Protein AF-A0A9D4SD66-F1 (afdb_monomer_lite)

InterPro domains:
  IPR000477 Reverse transcriptase domain [PF00078] (8-116)
  IPR000477 Reverse transcriptase domain [PS50878] (1-147)
  IPR001584 Integrase, catalytic core [PS50994] (570-689)
  IPR003594 Histidine kinase/HSP90-like ATPase domain [PF02518] (758-847)
  IPR008042 Retrotransposon Pao-like, RNAseH-like domain [PF05380] (162-304)
  IPR012337 Ribonuclease H-like superfamily [SSF53098] (569-689)
  IPR036397 Ribonuclease H superfamily [G3DSA:3.30.420.10] (570-716)
  IPR036890 Histidine kinase/HSP90-like ATPase superfamily [G3DSA:3.30.565.10] (717-935)
  IPR036890 Histidine kinase/HSP90-like ATPase superfamily [SSF55874] (710-929)
  IPR041588 Integrase zinc-binding domain [PF17921] (501-554)
  IPR043128 Reverse transcriptase/Diguanylate cyclase domain [G3DSA:3.30.70.270] (11-95)
  IPR043502 DNA/RNA polymerase superfamily [SSF56672] (6-288)

pLDDT: mean 81.93, std 14.83, range [27.95, 97.62]

Secondary structure (DSSP, 8-state):
-HHHHHHSSEEEEEEETTHHHHSBPPTTTGGGGEEEEEETTEEEEEE-SBPPTT-TTHHHHHHHHHHHHHTTT-TTGGGSEETTEEEEEESSHHHHHHHHHHHHHHHHTTT--EEEEEE-HHHHHHHHTTT---B--SEEEETTEEEETTTTEEE--TTS--TTTSHHHHHHHHHHHHHHHHTT--TTSPPPHHHHHHHHHHHHTTGGGGG-EEESSS---SS-GGG-EEEEEEEE-SSEEEEEEEEE-SS-EEEEEEEEEEPPSS---HHHHHHHHHHHHHHHHHHHHHH-TTSEEEEEEES-HHHHHHHHS-GGGS-HHHHHHHHHHHHHS-GGGEEE--GGG-THHHHHH---HHHHHT-HHHHH-S-THHHHHT--------------HHHHHHHHHTS-HHHHHHHHHHHHHHHHHHSS-TTS----HHHHHHHHHHHHH-HHHHHHHHTTPPPPTT-TTTTS-EEE-TTS-EEE--TTTTSSS-HHHHSPEE--S-HHHHHHHHHHHHHTTT-HHHHHHHHHHTTEE-TTHHHHHHHHHHT-HHHHHHTPPPP-PPPPPPPGGGTS--SSTTSEEEEEEEEEEEETTEEEEEEEEEETTT--EEEEEESSS-HHHHHHHHHHHHHHH---SEEEE---HHHHHHHHHHHHHHHH-TTSS-----EEEE--TT-GGGTHHHHHHHHHHHT----S-S---S--HHHHS----HHHHHHH-HHHHT---S-EEEEEEGGG-TT-EEEEEE-HHHHHHHHHHHHHHHHHHHH-TT--EEEEEEETTTTEEEEEEESS-----EETTTTEEHHHHHHHSTT---TT-SS-S-HHHHHHHTEEEEEEEEEEGGGTEEEEEEEETTTTEEPPPEEEPPPSS-EEEEEEEE-GGGGT-SS--HHHHHHHHHHHHHHHHHSTT-EEEETTEE-----

Foldseek 3Di:
DLLLQQAFDWKKKWFWPPLQLLAFDDPVCQVVQWDWDDDPNDTDIDTRGTGDPPDPCSQVSSLVVLCVLLCVQPNLQSVQDGRRMTMQGHNDLVSSVSSVVSSCVSCVVSVTHIDAMAAAPVNQVVVVVVVDHHDDDQWDDDQRWIAGRDQQKTADAPDDDPAFQQLLLVLLVVLLVVVVVVVVADPPHDDDPVSVVSVVVSVVLRVCRRVAIGHSHQDSDPPPQLQKEKEKFWAADQFKTWIWIWIDNLWWTFTSGIDIDGDDPPPDDRLLRRLVRLLRRLVVLLVSCVSVVSHHYAAYEYQDPSSLCLLQDQLLVDPLSSSVSSVSNCVRDPSLRYFYAHPVQGLCVSSNNGDRPVCSSVVCCVGTGHTPVRRVVGRPPDPPPPPVPPPDVLVVLSNLQSDQLVVSLVVLQVVLVVVCVPDVPVDDRDNDSPLVNQLSQCCVVPVPVLVCQVVVHQDDPPDPCNVFCWHADPSRFIWGQDPCCVFPADPQLRTAGEDEDGPNVLSVLLVLCVVLVVVDQLSSLQSCNNHYDYPPSSVSSVVSLVPDPVNCVVPDDDDDDDDDDADPQLVDDDPDFLQAWEKDKDFQDDDPPATKIKMWIAGSHPRDIDIDTFRDLALVSVLVVVVVVCVVGNQHQEYEYEPDPSVVVNVVVVVVVQVVPPPDDDPRHRHYDYDDPVCPVNNCSVVVVVVVNSPDPPPPDPPDDDQPVCNVDDDDDPLRVCLVCVCVPQRALEKDWDWDDDPPDPPDIDIFIDGSSVLQLLVLVVVVQLCVCVVFVPWAEWEWEADQVQQKIKIKTFDAWDDQDQDPPVRHGPVCQLQQDFQDDSPGGSPSSCNNLSNLLQFQKKKKWWFHPVNQKIWIWMAGDSSPDTDDIDIDGGDPTTMIMMMTRGPCVSSVHDTCDPRSLVSSVVVQLVSCVVDPNHWYYYNNHTNDPDD

Organism: Dermatophagoides farinae (NCBI:txid6954)

Structure (mmCIF, N/CA/C/O backbone):
data_AF-A0A9D4SD66-F1
#
_entry.id   AF-A0A9D4SD66-F1
#
loop_
_atom_site.group_PDB
_atom_site.id
_atom_site.type_symbol
_atom_site.label_atom_id
_atom_site.label_alt_id
_atom_site.label_comp_id
_atom_site.label_asym_id
_atom_site.label_entity_id
_atom_site.label_seq_id
_atom_site.pdbx_PDB_ins_code
_atom_site.Cartn_x
_atom_site.Cartn_y
_atom_site.Cartn_z
_atom_site.occupancy
_atom_site.B_iso_or_equiv
_atom_site.auth_seq_id
_atom_site.auth_comp_id
_atom_site.auth_asym_id
_atom_site.auth_atom_id
_atom_site.pdbx_PDB_model_num
ATOM 1 N N . MET A 1 1 ? -7.020 2.268 21.632 1.00 85.25 1 MET A N 1
ATOM 2 C CA . MET A 1 1 ? -8.231 1.939 22.424 1.00 85.25 1 MET A CA 1
ATOM 3 C C . MET A 1 1 ? -8.226 0.529 23.055 1.00 85.25 1 MET A C 1
ATOM 5 O O . MET A 1 1 ? -7.848 0.462 24.213 1.00 85.25 1 MET A O 1
ATOM 9 N N . LEU A 1 2 ? -8.550 -0.592 22.371 1.00 87.25 2 LEU A N 1
ATOM 10 C CA . LEU A 1 2 ? -8.701 -1.930 23.023 1.00 87.25 2 LEU A CA 1
ATOM 11 C C . LEU A 1 2 ? -7.498 -2.401 23.860 1.00 87.25 2 LEU A C 1
ATOM 13 O O . LEU A 1 2 ? -7.667 -3.022 24.903 1.00 87.25 2 LEU A O 1
ATOM 17 N N . LEU A 1 3 ? -6.281 -2.098 23.406 1.00 88.56 3 LEU A N 1
ATOM 18 C CA . LEU A 1 3 ? -5.055 -2.406 24.141 1.00 88.56 3 LEU A CA 1
ATOM 19 C C . LEU A 1 3 ? -5.036 -1.723 25.521 1.00 88.56 3 LEU A C 1
ATOM 21 O O . LEU A 1 3 ? -4.794 -2.370 26.531 1.00 88.56 3 LEU A O 1
ATOM 25 N N . PHE A 1 4 ? -5.342 -0.424 25.554 1.00 89.56 4 PHE A N 1
ATOM 26 C CA . PHE A 1 4 ? -5.410 0.382 26.774 1.00 89.56 4 PHE A CA 1
ATOM 27 C C . PHE A 1 4 ? -6.572 -0.056 27.669 1.00 89.56 4 PHE A C 1
ATOM 29 O O . PHE A 1 4 ? -6.404 -0.180 28.877 1.00 89.56 4 PHE A O 1
ATOM 36 N N . TRP A 1 5 ? -7.718 -0.379 27.064 1.00 90.75 5 TRP A N 1
ATOM 37 C CA . TRP A 1 5 ? -8.896 -0.891 27.764 1.00 90.75 5 TRP A CA 1
ATOM 38 C C . TRP A 1 5 ? -8.602 -2.138 28.608 1.00 90.75 5 TRP A C 1
ATOM 40 O O . TRP A 1 5 ? -9.127 -2.270 29.710 1.00 90.75 5 TRP A O 1
ATOM 50 N N . ARG A 1 6 ? -7.738 -3.033 28.116 1.00 90.19 6 ARG A N 1
ATOM 51 C CA . ARG A 1 6 ? -7.325 -4.243 28.843 1.00 90.19 6 ARG A CA 1
ATOM 52 C C . ARG A 1 6 ? -6.130 -4.043 29.775 1.00 90.19 6 ARG A C 1
ATOM 54 O O . ARG A 1 6 ? -5.888 -4.864 30.654 1.00 90.19 6 ARG A O 1
ATOM 61 N N . PHE A 1 7 ? -5.351 -2.984 29.569 1.00 87.38 7 PHE A N 1
ATOM 62 C CA . PHE A 1 7 ? -4.107 -2.773 30.306 1.00 87.38 7 PHE A CA 1
ATOM 63 C C . PHE A 1 7 ? -4.292 -2.008 31.625 1.00 87.38 7 PHE A C 1
ATOM 65 O O . PHE A 1 7 ? -3.527 -2.231 32.555 1.00 87.38 7 PHE A O 1
ATOM 72 N N . TYR A 1 8 ? -5.276 -1.109 31.717 1.00 88.75 8 TYR A N 1
ATOM 73 C CA . TYR A 1 8 ? -5.484 -0.248 32.890 1.00 88.75 8 TYR A CA 1
ATOM 74 C C . TYR A 1 8 ? -6.595 -0.762 33.810 1.00 88.75 8 TYR A C 1
ATOM 76 O O . TYR A 1 8 ? -7.583 -1.333 33.343 1.00 88.75 8 TYR A O 1
ATOM 84 N N . GLN A 1 9 ? -6.455 -0.521 35.115 1.00 90.00 9 GLN A N 1
ATOM 85 C CA . GLN A 1 9 ? -7.382 -1.036 36.126 1.00 90.00 9 GLN A CA 1
ATOM 86 C C . GLN A 1 9 ? -8.767 -0.381 36.069 1.00 90.00 9 GLN A C 1
ATOM 88 O O . GLN A 1 9 ? -9.772 -1.091 36.054 1.00 90.00 9 GLN A O 1
ATOM 93 N N . HIS A 1 10 ? -8.835 0.946 35.983 1.00 92.31 10 HIS A N 1
ATOM 94 C CA . HIS A 1 10 ? -10.085 1.699 35.947 1.00 92.31 10 HIS A CA 1
ATOM 95 C C . HIS A 1 10 ? -10.330 2.297 34.567 1.00 92.31 10 HIS A C 1
ATOM 97 O O . HIS A 1 10 ? -9.417 2.798 33.903 1.00 92.31 10 HIS A O 1
ATOM 103 N N . VAL A 1 11 ? -11.590 2.234 34.144 1.00 93.94 11 VAL A N 1
ATOM 104 C CA . VAL A 1 11 ? -12.037 2.651 32.820 1.00 93.94 11 VAL A CA 1
ATOM 105 C C . VAL A 1 11 ? -13.349 3.410 32.954 1.00 93.94 11 VAL A C 1
ATOM 107 O O . VAL A 1 11 ? -14.253 2.958 33.657 1.00 93.94 11 VAL A O 1
ATOM 110 N N . LEU A 1 12 ? -13.451 4.523 32.235 1.00 95.00 12 LEU A N 1
ATOM 111 C CA . LEU A 1 12 ? -14.687 5.265 32.014 1.00 95.00 12 LEU A CA 1
ATOM 112 C C . LEU A 1 12 ? -14.875 5.413 30.500 1.00 95.00 12 LEU A C 1
ATOM 114 O O . LEU A 1 12 ? -13.972 5.878 29.804 1.00 95.00 12 LEU A O 1
ATOM 118 N N . LEU A 1 13 ? -16.020 4.974 29.987 1.00 94.06 13 LEU A N 1
ATOM 119 C CA . LEU A 1 13 ? -16.406 5.144 28.588 1.00 94.06 13 LEU A CA 1
ATOM 120 C C . LEU A 1 13 ? -17.375 6.321 28.489 1.00 94.06 13 LEU A C 1
ATOM 122 O O . LEU A 1 13 ? -18.289 6.402 29.307 1.00 94.06 13 LEU A O 1
ATOM 126 N N . GLY A 1 14 ? -17.192 7.196 27.505 1.00 92.50 14 GLY A N 1
ATOM 127 C CA . GLY A 1 14 ? -18.130 8.270 27.183 1.00 92.50 14 GLY A CA 1
ATOM 128 C C . GLY A 1 14 ? -18.299 8.441 25.675 1.00 92.50 14 GLY A C 1
ATOM 129 O O . GLY A 1 14 ? -17.453 8.005 24.893 1.00 92.50 14 GLY A O 1
ATOM 130 N N . ASP A 1 15 ? -19.389 9.093 25.290 1.00 91.00 15 ASP A N 1
ATOM 131 C CA . ASP A 1 15 ? -19.736 9.460 23.913 1.00 91.00 15 ASP A CA 1
ATOM 132 C C . ASP A 1 15 ? -19.536 10.971 23.736 1.00 91.00 15 ASP A C 1
ATOM 134 O O . ASP A 1 15 ? -19.839 11.747 24.645 1.00 91.00 15 ASP A O 1
ATOM 138 N N . ILE A 1 16 ? -19.017 11.416 22.593 1.00 90.94 16 ILE A N 1
ATOM 139 C CA . ILE A 1 16 ? -18.881 12.837 22.265 1.00 90.94 16 ILE A CA 1
ATOM 140 C C . ILE A 1 16 ? -20.130 13.284 21.505 1.00 90.94 16 ILE A C 1
ATOM 142 O O . ILE A 1 16 ? -20.323 13.008 20.316 1.00 90.94 16 ILE A O 1
ATOM 146 N N . GLN A 1 17 ? -20.970 14.061 22.184 1.00 89.62 17 GLN A N 1
ATOM 147 C CA . GLN A 1 17 ? -22.265 14.469 21.669 1.00 89.62 17 GLN A CA 1
ATOM 148 C C . GLN A 1 17 ? -22.128 15.282 20.375 1.00 89.62 17 GLN A C 1
ATOM 150 O O . GLN A 1 17 ? -21.513 16.349 20.345 1.00 89.62 17 GLN A O 1
ATOM 155 N N . LYS A 1 18 ? -22.793 14.820 19.306 1.00 86.12 18 LYS A N 1
ATOM 156 C CA . LYS A 1 18 ? -22.883 15.527 18.012 1.00 86.12 18 LYS A CA 1
ATOM 157 C C . LYS A 1 18 ? -21.507 15.890 17.422 1.00 86.12 18 LYS A C 1
ATOM 159 O O . LYS A 1 18 ? -21.406 16.877 16.694 1.00 86.12 18 LYS A O 1
ATOM 164 N N . ALA A 1 19 ? -20.474 15.085 17.683 1.00 88.25 19 ALA A N 1
ATOM 165 C CA . ALA A 1 19 ? -19.083 15.378 17.331 1.00 88.25 19 ALA A CA 1
ATOM 166 C C . ALA A 1 19 ? -18.893 15.817 15.862 1.00 88.25 19 ALA A C 1
ATOM 168 O O . ALA A 1 19 ? -18.302 16.861 15.588 1.00 88.25 19 ALA A O 1
ATOM 169 N N . PHE A 1 20 ? -19.485 15.084 14.911 1.00 89.56 20 PHE A N 1
ATOM 170 C CA . PHE A 1 20 ? -19.415 15.408 13.478 1.00 89.56 20 PHE A CA 1
ATOM 171 C C . PHE A 1 20 ? -20.015 16.780 13.126 1.00 89.56 20 PHE A C 1
ATOM 173 O O . PHE A 1 20 ? -19.491 17.480 12.261 1.00 89.56 20 PHE A O 1
ATOM 180 N N . LEU A 1 21 ? -21.084 17.197 13.814 1.00 89.50 21 LEU A N 1
ATOM 181 C CA . LEU A 1 21 ? -21.773 18.459 13.531 1.00 89.50 21 LEU A CA 1
ATOM 182 C C . LEU A 1 21 ? -20.974 19.685 13.990 1.00 89.50 21 LEU A C 1
ATOM 184 O O . LEU A 1 21 ? -21.158 20.761 13.416 1.00 89.50 21 LEU A O 1
ATOM 188 N N . GLN A 1 22 ? -20.078 19.516 14.969 1.00 91.06 22 GLN A N 1
ATOM 189 C CA . GLN A 1 22 ? -19.224 20.590 15.488 1.00 91.06 22 GLN A CA 1
ATOM 190 C C . GLN A 1 22 ? -18.064 20.940 14.546 1.00 91.06 22 GLN A C 1
ATOM 192 O O . GLN A 1 22 ? -17.490 22.024 14.642 1.00 91.06 22 GLN A O 1
ATOM 197 N N . VAL A 1 23 ? -17.734 20.061 13.593 1.00 91.75 23 VAL A N 1
ATOM 198 C CA . VAL A 1 23 ? -16.661 20.304 12.623 1.00 91.75 23 VAL A CA 1
ATOM 199 C C . VAL A 1 23 ? -17.248 20.850 11.324 1.00 91.75 23 VAL A C 1
ATOM 201 O O . VAL A 1 23 ? -17.909 20.134 10.570 1.00 91.75 23 VAL A O 1
ATOM 204 N N . LYS A 1 24 ? -17.006 22.135 11.051 1.00 92.12 24 LYS A N 1
ATOM 205 C CA . LYS A 1 24 ? -17.477 22.803 9.830 1.00 92.12 24 LYS A CA 1
ATOM 206 C C . LYS A 1 24 ? -16.639 22.404 8.614 1.00 92.12 24 LYS A C 1
ATOM 208 O O . LYS A 1 24 ? -15.430 22.220 8.713 1.00 92.12 24 LYS A O 1
ATOM 213 N N . VAL A 1 25 ? -17.294 22.314 7.459 1.00 91.94 25 VAL A N 1
ATOM 214 C CA . VAL A 1 25 ? -16.654 22.100 6.152 1.00 91.94 25 VAL A CA 1
ATOM 215 C C . VAL A 1 25 ? -16.467 23.450 5.465 1.00 91.94 25 VAL A C 1
ATOM 217 O O . VAL A 1 25 ? -17.333 24.327 5.572 1.00 91.94 25 VAL A O 1
ATOM 220 N N . GLU A 1 26 ? -15.352 23.617 4.758 1.00 91.88 26 GLU A N 1
ATOM 221 C CA . GLU A 1 26 ? -15.060 24.826 3.986 1.00 91.88 26 GLU A CA 1
ATOM 222 C C . GLU A 1 26 ? -16.110 25.091 2.904 1.00 91.88 26 GLU A C 1
ATOM 224 O O . GLU A 1 26 ? -16.645 24.165 2.290 1.00 91.88 26 GLU A O 1
ATOM 229 N N . ASN A 1 27 ? -16.422 26.368 2.665 1.00 91.38 27 ASN A N 1
ATOM 230 C CA . ASN A 1 27 ? -17.541 26.765 1.799 1.00 91.38 27 ASN A CA 1
ATOM 231 C C . ASN A 1 27 ? -17.427 26.193 0.375 1.00 91.38 27 ASN A C 1
ATOM 233 O O . ASN A 1 27 ? -18.436 25.800 -0.214 1.00 91.38 27 ASN A O 1
ATOM 237 N N . GLU A 1 28 ? -16.208 26.109 -0.157 1.00 92.38 28 GLU A N 1
ATOM 238 C CA . GLU A 1 28 ? -15.926 25.614 -1.509 1.00 92.38 28 GLU A CA 1
ATOM 239 C C . GLU A 1 28 ? -16.232 24.118 -1.684 1.00 92.38 28 GLU A C 1
ATOM 241 O O . GLU A 1 28 ? -16.606 23.691 -2.784 1.00 92.38 28 GLU A O 1
ATOM 246 N N . ASP A 1 29 ? -16.136 23.346 -0.597 1.00 89.69 29 ASP A N 1
ATOM 247 C CA . ASP A 1 29 ? -16.305 21.890 -0.582 1.00 89.69 29 ASP A CA 1
ATOM 248 C C . ASP A 1 29 ? -17.736 21.454 -0.238 1.00 89.69 29 ASP A C 1
ATOM 250 O O . ASP A 1 29 ? -18.161 20.355 -0.607 1.00 89.69 29 ASP A O 1
ATOM 254 N N . ARG A 1 30 ? -18.542 22.324 0.390 1.00 90.88 30 ARG A N 1
ATOM 255 C CA . ARG A 1 30 ? -19.946 22.021 0.754 1.00 90.88 30 ARG A CA 1
ATOM 256 C C . ARG A 1 30 ? -20.815 21.628 -0.437 1.00 90.88 30 ARG A C 1
ATOM 258 O O . ARG A 1 30 ? -21.777 20.879 -0.278 1.00 90.88 30 ARG A O 1
ATOM 265 N N . LYS A 1 31 ? -20.471 22.082 -1.648 1.00 91.31 31 LYS A N 1
ATOM 266 C CA . LYS A 1 31 ? -21.185 21.721 -2.885 1.00 91.31 31 LYS A CA 1
ATOM 267 C C . LYS A 1 31 ? -21.185 20.213 -3.164 1.00 91.31 31 LYS A C 1
ATOM 269 O O . LYS A 1 31 ? -22.111 19.734 -3.813 1.00 91.31 31 LYS A O 1
ATOM 274 N N . TYR A 1 32 ? -20.190 19.479 -2.659 1.00 89.44 32 TYR A N 1
ATOM 275 C CA . TYR A 1 32 ? -20.099 18.022 -2.787 1.00 89.44 32 TYR A CA 1
ATOM 276 C C . TYR A 1 32 ? -20.926 17.271 -1.734 1.00 89.44 32 TYR A C 1
ATOM 278 O O . TYR A 1 32 ? -21.093 16.061 -1.843 1.00 89.44 32 TYR A O 1
ATOM 286 N N . LEU A 1 33 ? -21.462 17.980 -0.734 1.00 90.81 33 LEU A N 1
ATOM 287 C CA . LEU A 1 33 ? -22.304 17.443 0.339 1.00 90.81 33 LEU A CA 1
ATOM 288 C C . LEU A 1 33 ? -23.774 17.862 0.168 1.00 90.81 33 LEU A C 1
ATOM 290 O O . LEU A 1 33 ? -24.504 18.040 1.146 1.00 90.81 33 LEU A O 1
ATOM 294 N N . ARG A 1 34 ? -24.205 18.080 -1.077 1.00 91.31 34 ARG A N 1
ATOM 295 C CA . ARG A 1 34 ? -25.600 18.381 -1.407 1.00 91.31 34 ARG A CA 1
ATOM 296 C C . ARG A 1 34 ? -26.427 17.106 -1.439 1.00 91.31 34 ARG A C 1
ATOM 298 O O . ARG A 1 34 ? -25.979 16.087 -1.958 1.00 91.31 34 ARG A O 1
ATOM 305 N N . TYR A 1 35 ? -27.648 17.192 -0.936 1.00 90.81 35 TYR A N 1
ATOM 306 C CA . TYR A 1 35 ? -28.638 16.130 -1.022 1.00 90.81 35 TYR A CA 1
ATOM 307 C C . TYR A 1 35 ? -30.003 16.709 -1.384 1.00 90.81 35 TYR A C 1
ATOM 309 O O . TYR A 1 35 ? -30.280 17.893 -1.176 1.00 90.81 35 TYR A O 1
ATOM 317 N N . LEU A 1 36 ? -30.836 15.861 -1.975 1.00 92.88 36 LEU A N 1
ATOM 318 C CA . LEU A 1 36 ? -32.208 16.196 -2.319 1.00 92.88 36 LEU A CA 1
ATOM 319 C C . LEU A 1 36 ? -33.110 15.742 -1.173 1.00 92.88 36 LEU A C 1
ATOM 321 O O . LEU A 1 36 ? -32.987 14.615 -0.697 1.00 92.88 36 LEU A O 1
ATOM 325 N N . TRP A 1 37 ? -33.985 16.631 -0.723 1.00 93.50 37 TRP A N 1
ATOM 326 C CA . TRP A 1 37 ? -34.957 16.367 0.325 1.00 93.50 37 TRP A CA 1
ATOM 327 C C . TRP A 1 37 ? -36.347 16.682 -0.203 1.00 93.50 37 TRP A C 1
ATOM 329 O O . TRP A 1 37 ? -36.633 17.824 -0.560 1.00 93.50 37 TRP A O 1
ATOM 339 N N . GLU A 1 38 ? -37.206 15.675 -0.274 1.00 92.75 38 GLU A N 1
ATOM 340 C CA . GLU A 1 38 ? -38.603 15.887 -0.620 1.00 92.75 38 GLU A CA 1
ATOM 341 C C . GLU A 1 38 ? -39.371 16.307 0.632 1.00 92.75 38 GLU A C 1
ATOM 343 O O . GLU A 1 38 ? -39.399 15.593 1.635 1.00 92.75 38 GLU A O 1
ATOM 348 N N . LYS A 1 39 ? -39.983 17.489 0.580 1.00 91.75 39 LYS A N 1
ATOM 349 C CA . LYS A 1 39 ? -40.884 17.970 1.623 1.00 91.75 39 LYS A CA 1
ATOM 350 C C . LYS A 1 39 ? -42.137 18.520 0.961 1.00 91.75 39 LYS A C 1
ATOM 352 O O . LYS A 1 39 ? -42.040 19.380 0.088 1.00 91.75 39 LYS A O 1
ATOM 357 N N . ASP A 1 40 ? -43.292 18.001 1.363 1.00 91.12 40 ASP A N 1
ATOM 358 C CA . ASP A 1 40 ? -44.606 18.428 0.866 1.00 91.12 40 ASP A CA 1
ATOM 359 C C . ASP A 1 40 ? -44.721 18.353 -0.674 1.00 91.12 40 ASP A C 1
ATOM 361 O O . ASP A 1 40 ? -45.209 19.274 -1.329 1.00 91.12 40 ASP A O 1
ATOM 365 N N . GLY A 1 41 ? -44.192 17.279 -1.278 1.00 86.44 41 GLY A N 1
ATOM 366 C CA . GLY A 1 41 ? -44.199 17.063 -2.733 1.00 86.44 41 GLY A CA 1
ATOM 367 C C . GLY A 1 41 ? -43.263 17.984 -3.529 1.00 86.44 41 GLY A C 1
ATOM 368 O O . GLY A 1 41 ? -43.286 17.978 -4.761 1.00 86.44 41 GLY A O 1
ATOM 369 N N . LYS A 1 42 ? -42.430 18.789 -2.852 1.00 82.88 42 LYS A N 1
ATOM 370 C CA . LYS A 1 42 ? -41.390 19.619 -3.473 1.00 82.88 42 LYS A CA 1
ATOM 371 C C . LYS A 1 42 ? -40.009 19.071 -3.156 1.00 82.88 42 LYS A C 1
ATOM 373 O O . LYS A 1 42 ? -39.638 18.890 -1.997 1.00 82.88 42 LYS A O 1
ATOM 378 N N . LEU A 1 43 ? -39.219 18.870 -4.206 1.00 91.88 43 LEU A N 1
ATOM 379 C CA . LEU A 1 43 ? -37.835 18.438 -4.089 1.00 91.88 43 LEU A CA 1
ATOM 380 C C . LEU A 1 43 ? -36.933 19.649 -3.812 1.00 91.88 43 LEU A C 1
ATOM 382 O O . LEU A 1 43 ? -36.732 20.505 -4.673 1.00 91.88 43 LEU A O 1
ATOM 386 N N . LEU A 1 44 ? -36.393 19.726 -2.600 1.00 92.94 44 LEU A N 1
ATOM 387 C CA . LEU A 1 44 ? -35.479 20.775 -2.156 1.00 92.94 44 LEU A CA 1
ATOM 388 C C . LEU A 1 44 ? -34.034 20.295 -2.280 1.00 92.94 44 LEU A C 1
ATOM 390 O O . LEU A 1 44 ? -33.718 19.155 -1.953 1.00 92.94 44 LEU A O 1
ATOM 394 N N . THR A 1 45 ? -33.130 21.176 -2.709 1.00 92.88 45 THR A N 1
ATOM 395 C CA . THR A 1 45 ? -31.685 20.911 -2.643 1.00 92.88 45 THR A CA 1
ATOM 396 C C . THR A 1 45 ? -31.123 21.521 -1.368 1.00 92.88 45 THR A C 1
ATOM 398 O O . THR A 1 45 ? -31.101 22.742 -1.222 1.00 92.88 45 THR A O 1
ATOM 401 N N . ILE A 1 46 ? -30.653 20.676 -0.454 1.00 92.50 46 ILE A N 1
ATOM 402 C CA . ILE A 1 46 ? -30.048 21.081 0.817 1.00 92.50 46 ILE A CA 1
ATOM 403 C C . ILE A 1 46 ? -28.553 20.749 0.774 1.00 92.50 46 ILE A C 1
ATOM 405 O O . ILE A 1 46 ? -28.124 19.832 0.075 1.00 92.50 46 ILE A O 1
ATOM 409 N N . GLN A 1 47 ? -27.734 21.513 1.493 1.00 90.94 47 GLN A N 1
ATOM 410 C CA . GLN A 1 47 ? -26.292 21.287 1.605 1.00 90.94 47 GLN A CA 1
ATOM 411 C C . GLN A 1 47 ? -25.872 21.206 3.070 1.00 90.94 47 GLN A C 1
ATOM 413 O O . GLN A 1 47 ? -26.307 22.021 3.885 1.00 90.94 47 GLN A O 1
ATOM 418 N N . PHE A 1 48 ? -25.008 20.249 3.408 1.00 92.94 48 PHE A N 1
ATOM 419 C CA . PHE A 1 48 ? -24.413 20.199 4.741 1.00 92.94 48 PHE A CA 1
ATOM 420 C C . PHE A 1 48 ? -23.341 21.285 4.910 1.00 92.94 48 PHE A C 1
ATOM 422 O O . PHE A 1 48 ? -22.531 21.531 4.017 1.00 92.94 48 PHE A O 1
ATOM 429 N N . SER A 1 49 ? -23.322 21.927 6.079 1.00 92.25 49 SER A N 1
ATOM 430 C CA . SER A 1 49 ? -22.278 22.880 6.489 1.00 92.25 49 SER A CA 1
ATOM 431 C C . SER A 1 49 ? -21.162 22.249 7.321 1.00 92.25 49 SER A C 1
ATOM 433 O O . SER A 1 49 ? -20.135 22.885 7.558 1.00 92.25 49 SER A O 1
ATOM 435 N N . SER A 1 50 ? -21.384 21.021 7.780 1.00 92.94 50 SER A N 1
ATOM 436 C CA . SER A 1 50 ? -20.526 20.285 8.702 1.00 92.94 50 SER A CA 1
ATOM 437 C C . SER A 1 50 ? -20.162 18.927 8.119 1.00 92.94 50 SER A C 1
ATOM 439 O O . SER A 1 50 ? -20.756 18.473 7.137 1.00 92.94 50 SER A O 1
ATOM 441 N N . VAL A 1 51 ? -19.173 18.281 8.726 1.00 91.75 51 VAL A N 1
ATOM 442 C CA . VAL A 1 51 ? -18.761 16.928 8.365 1.00 91.75 51 VAL A CA 1
ATOM 443 C C . VAL A 1 51 ? -19.946 15.973 8.566 1.00 91.75 51 VAL A C 1
ATOM 445 O O . VAL A 1 51 ? -20.651 16.040 9.571 1.00 91.75 51 VAL A O 1
ATOM 448 N N . ILE A 1 52 ? -20.191 15.091 7.593 1.00 88.19 52 ILE A N 1
ATOM 449 C CA . ILE A 1 52 ? -21.358 14.196 7.591 1.00 88.19 52 ILE A CA 1
ATOM 450 C C . ILE A 1 52 ? -21.016 12.794 8.085 1.00 88.19 52 ILE A C 1
ATOM 452 O O . ILE A 1 52 ? -19.897 12.311 7.903 1.00 88.19 52 ILE A O 1
ATOM 456 N N . PHE A 1 53 ? -22.005 12.095 8.634 1.00 83.31 53 PHE A N 1
ATOM 457 C CA . PHE A 1 53 ? -21.881 10.665 8.897 1.00 83.31 53 PHE A CA 1
ATOM 458 C C . PHE A 1 53 ? -21.846 9.872 7.579 1.00 83.31 53 PHE A C 1
ATOM 460 O O . PHE A 1 53 ? -22.510 10.228 6.608 1.00 83.31 53 PHE A O 1
ATOM 467 N N . GLY A 1 54 ? -21.063 8.793 7.537 1.00 81.19 54 GLY A N 1
ATOM 468 C CA . GLY A 1 54 ? -21.008 7.874 6.393 1.00 81.19 54 GLY A CA 1
ATOM 469 C C . GLY A 1 54 ? -20.040 8.261 5.269 1.00 81.19 54 GLY A C 1
ATOM 470 O O . GLY A 1 54 ? -19.688 7.399 4.464 1.00 81.19 54 GLY A O 1
ATOM 471 N N . ALA A 1 55 ? -19.533 9.497 5.225 1.00 84.88 55 ALA A N 1
ATOM 472 C CA . ALA A 1 55 ? -18.448 9.833 4.305 1.00 84.88 55 ALA A CA 1
ATOM 473 C C . ALA A 1 55 ? -17.110 9.265 4.805 1.00 84.88 55 ALA A C 1
ATOM 475 O O . ALA A 1 55 ? -16.754 9.383 5.977 1.00 84.88 55 ALA A O 1
ATOM 476 N N . THR A 1 56 ? -16.335 8.660 3.902 1.00 84.69 56 THR A N 1
ATOM 477 C CA . THR A 1 56 ? -15.091 7.945 4.244 1.00 84.69 56 THR A CA 1
ATOM 478 C C . THR A 1 56 ? -14.005 8.841 4.843 1.00 84.69 56 THR A C 1
ATOM 480 O O . THR A 1 56 ? -13.142 8.350 5.563 1.00 84.69 56 THR A O 1
ATOM 483 N N . SER A 1 57 ? -14.017 10.141 4.536 1.00 87.88 57 SER A N 1
ATOM 484 C CA . SER A 1 57 ? -13.074 11.131 5.074 1.00 87.88 57 SER A CA 1
ATOM 485 C C . SER A 1 57 ? -13.484 11.673 6.445 1.00 87.88 57 SER A C 1
ATOM 487 O O . SER A 1 57 ? -12.627 12.154 7.183 1.00 87.88 57 SER A O 1
ATOM 489 N N . SER A 1 58 ? -14.766 11.581 6.806 1.00 89.12 58 SER A N 1
ATOM 490 C CA . SER A 1 58 ? -15.316 12.205 8.009 1.00 89.12 58 SER A CA 1
ATOM 491 C C . SER A 1 58 ? -14.663 11.750 9.313 1.00 89.12 58 SER A C 1
ATOM 493 O O . SER A 1 58 ? -14.315 12.624 10.107 1.00 89.12 58 SER A O 1
ATOM 495 N N . PRO A 1 59 ? -14.429 10.440 9.554 1.00 87.44 59 PRO A N 1
ATOM 496 C CA . PRO A 1 59 ? -13.783 9.992 10.786 1.00 87.44 59 PRO A CA 1
ATOM 497 C C . PRO A 1 59 ? -12.379 10.576 10.958 1.00 87.44 59 PRO A C 1
ATOM 499 O O . PRO A 1 59 ? -12.039 11.017 12.046 1.00 87.44 59 PRO A O 1
ATOM 502 N N . PHE A 1 60 ? -11.596 10.655 9.876 1.00 90.19 60 PHE A N 1
ATOM 503 C CA . PHE A 1 60 ? -10.248 11.226 9.910 1.00 90.19 60 PHE A CA 1
ATOM 504 C C . PHE A 1 60 ? -10.265 12.722 10.246 1.00 90.19 60 PHE A C 1
ATOM 506 O O . PHE A 1 60 ? -9.460 13.185 11.050 1.00 90.19 60 PHE A O 1
ATOM 513 N N . ILE A 1 61 ? -11.181 13.483 9.636 1.00 91.31 61 ILE A N 1
ATOM 514 C CA . ILE A 1 61 ? -11.305 14.926 9.885 1.00 91.31 61 ILE A CA 1
ATOM 515 C C . ILE A 1 61 ? -11.705 15.172 11.345 1.00 91.31 61 ILE A C 1
ATOM 517 O O . ILE A 1 61 ? -11.100 16.012 12.012 1.00 91.31 61 ILE A O 1
ATOM 521 N N . LEU A 1 62 ? -12.684 14.413 11.849 1.00 90.94 62 LEU A N 1
ATOM 522 C CA . LEU A 1 62 ? -13.131 14.511 13.235 1.00 90.94 62 LEU A CA 1
ATOM 523 C C . LEU A 1 62 ? -12.009 14.150 14.219 1.00 90.94 62 LEU A C 1
ATOM 525 O O . LEU A 1 62 ? -11.718 14.924 15.128 1.00 90.94 62 LEU A O 1
ATOM 529 N N . GLU A 1 63 ? -11.342 13.015 14.002 1.00 89.94 63 GLU A N 1
ATOM 530 C CA . GLU A 1 63 ? -10.221 12.556 14.826 1.00 89.94 63 GLU A CA 1
ATOM 531 C C . GLU A 1 63 ? -9.083 13.587 14.839 1.00 89.94 63 GLU A C 1
ATOM 533 O O . GLU A 1 63 ? -8.537 13.893 15.895 1.00 89.94 63 GLU A O 1
ATOM 538 N N . SER A 1 64 ? -8.763 14.199 13.693 1.00 91.38 64 SER A N 1
ATOM 539 C CA . SER A 1 64 ? -7.751 15.257 13.620 1.00 91.38 64 SER A CA 1
ATOM 540 C C . SER A 1 64 ? -8.141 16.507 14.415 1.00 91.38 64 SER A C 1
ATOM 542 O O . SER A 1 64 ? -7.267 17.122 15.028 1.00 91.38 64 SER A O 1
ATOM 544 N N . ALA A 1 65 ? -9.419 16.901 14.400 1.00 91.62 65 ALA A N 1
ATOM 545 C CA . ALA A 1 65 ? -9.906 18.051 15.159 1.00 91.62 65 ALA A CA 1
ATOM 546 C C . ALA A 1 65 ? -9.854 17.781 16.671 1.00 91.62 65 ALA A C 1
ATOM 548 O O . ALA A 1 65 ? -9.287 18.576 17.420 1.00 91.62 65 ALA A O 1
ATOM 549 N N . ILE A 1 66 ? -10.363 16.623 17.103 1.00 91.81 66 ILE A N 1
ATOM 550 C CA . ILE A 1 66 ? -10.355 16.194 18.506 1.00 91.81 66 ILE A CA 1
ATOM 551 C C . ILE A 1 66 ? -8.920 16.050 19.028 1.00 91.81 66 ILE A C 1
ATOM 553 O O . ILE A 1 66 ? -8.587 16.593 20.083 1.00 91.81 66 ILE A O 1
ATOM 557 N N . ASN A 1 67 ? -8.039 15.395 18.264 1.00 92.12 67 ASN A N 1
ATOM 558 C CA . ASN A 1 67 ? -6.635 15.245 18.641 1.00 92.12 67 ASN A CA 1
ATOM 559 C C . ASN A 1 67 ? -5.965 16.604 18.837 1.00 92.12 67 ASN A C 1
ATOM 561 O O . ASN A 1 67 ? -5.184 16.760 19.772 1.00 92.12 67 ASN A O 1
ATOM 565 N N . LYS A 1 68 ? -6.302 17.609 18.016 1.00 91.88 68 LYS A N 1
ATOM 566 C CA . LYS A 1 68 ? -5.720 18.945 18.158 1.00 91.88 68 LYS A CA 1
ATOM 567 C C . LYS A 1 68 ? -6.144 19.659 19.441 1.00 91.88 68 LYS A C 1
ATOM 569 O O . LYS A 1 68 ? -5.347 20.421 19.992 1.00 91.88 68 LYS A O 1
ATOM 574 N N . LEU A 1 69 ? -7.369 19.420 19.906 1.00 91.88 69 LEU A N 1
ATOM 575 C CA . LEU A 1 69 ? -7.869 19.958 21.171 1.00 91.88 69 LEU A CA 1
ATOM 576 C C . LEU A 1 69 ? -7.190 19.275 22.366 1.00 91.88 69 LEU A C 1
ATOM 578 O O . LEU A 1 69 ? -6.723 19.954 23.280 1.00 91.88 69 LEU A O 1
ATOM 582 N N . LEU A 1 70 ? -7.070 17.945 22.328 1.00 92.12 70 LEU A N 1
ATOM 583 C CA . LEU A 1 70 ? -6.553 17.156 23.451 1.00 92.12 70 LEU A CA 1
ATOM 584 C C . LEU A 1 70 ? -5.028 17.185 23.581 1.00 92.12 70 LEU A C 1
ATOM 586 O O . LEU A 1 70 ? -4.530 17.155 24.702 1.00 92.12 70 LEU A O 1
ATOM 590 N N . GLU A 1 71 ? -4.282 17.309 22.476 1.00 90.56 71 GLU A N 1
ATOM 591 C CA . GLU A 1 71 ? -2.806 17.306 22.448 1.00 90.56 71 GLU A CA 1
ATOM 592 C C . GLU A 1 71 ? -2.182 18.313 23.433 1.00 90.56 71 GLU A C 1
ATOM 594 O O . GLU A 1 71 ? -1.115 18.055 23.986 1.00 90.56 71 GLU A O 1
ATOM 599 N N . LYS A 1 72 ? -2.862 19.438 23.697 1.00 85.31 72 LYS A N 1
ATOM 600 C CA . LYS A 1 72 ? -2.395 20.472 24.634 1.00 85.31 72 LYS A CA 1
ATOM 601 C C . LYS A 1 72 ? -2.621 20.140 26.112 1.00 85.31 72 LYS A C 1
ATOM 603 O O . LYS A 1 72 ? -1.914 20.691 26.950 1.00 85.31 72 LYS A O 1
ATOM 608 N N . LYS A 1 73 ? -3.631 19.328 26.436 1.00 89.25 73 LYS A N 1
ATOM 609 C CA . LYS A 1 73 ? -4.116 19.106 27.813 1.00 89.25 73 LYS A CA 1
ATOM 610 C C . LYS A 1 73 ? -3.826 17.691 28.307 1.00 89.25 73 LYS A C 1
ATOM 612 O O . LYS A 1 73 ? -3.294 17.531 29.399 1.00 89.25 73 LYS A O 1
ATOM 617 N N . ASP A 1 74 ? -4.132 16.681 27.499 1.00 89.25 74 ASP A N 1
ATOM 618 C CA . ASP A 1 74 ? -3.772 15.287 27.759 1.00 89.25 74 ASP A CA 1
ATOM 619 C C . ASP A 1 74 ? -3.494 14.564 26.425 1.00 89.25 74 ASP A C 1
ATOM 621 O O . ASP A 1 74 ? -4.412 14.043 25.779 1.00 89.25 74 ASP A O 1
ATOM 625 N N . PRO A 1 75 ? -2.224 14.513 25.986 1.00 87.81 75 PRO A N 1
ATOM 626 C CA . PRO A 1 75 ? -1.857 13.893 24.719 1.00 87.81 75 PRO A CA 1
ATOM 627 C C . PRO A 1 75 ? -2.068 12.374 24.708 1.00 87.81 75 PRO A C 1
ATOM 629 O O . PRO A 1 75 ? -2.138 11.782 23.631 1.00 87.81 75 PRO A O 1
ATOM 632 N N . GLU A 1 76 ? -2.187 11.708 25.858 1.00 86.12 76 GLU A N 1
ATOM 633 C CA . GLU A 1 76 ? -2.399 10.260 25.889 1.00 86.12 76 GLU A CA 1
ATOM 634 C C . GLU A 1 76 ? -3.836 9.865 25.518 1.00 86.12 76 GLU A C 1
ATOM 636 O O . GLU A 1 76 ? -4.027 8.790 24.940 1.00 86.12 76 GLU A O 1
ATOM 641 N N . LEU A 1 77 ? -4.825 10.742 25.745 1.00 89.62 77 LEU A N 1
ATOM 642 C CA . LEU A 1 77 ? -6.220 10.508 25.339 1.00 89.62 77 LEU A CA 1
ATOM 643 C C . LEU A 1 77 ? -6.390 10.387 23.821 1.00 89.62 77 LEU A C 1
ATOM 645 O O . LEU A 1 77 ? -7.286 9.689 23.352 1.00 89.62 77 LEU A O 1
ATOM 649 N N . THR A 1 78 ? -5.478 10.967 23.035 1.00 88.44 78 THR A N 1
ATOM 650 C CA . THR A 1 78 ? -5.474 10.817 21.567 1.00 88.44 78 THR A CA 1
ATOM 651 C C . THR A 1 78 ? -5.355 9.352 21.113 1.00 88.44 78 THR A C 1
ATOM 653 O O . THR A 1 78 ? -5.753 9.004 20.005 1.00 88.44 78 THR A O 1
ATOM 656 N N . LYS A 1 79 ? -4.850 8.449 21.971 1.00 87.69 79 LYS A N 1
ATOM 657 C CA . LYS A 1 79 ? -4.701 7.007 21.679 1.00 87.69 79 LYS A CA 1
ATOM 658 C C . LYS A 1 79 ? -5.928 6.170 22.063 1.00 87.69 79 LYS A C 1
ATOM 660 O O . LYS A 1 79 ? -6.001 4.965 21.754 1.00 87.69 79 LYS A O 1
ATOM 665 N N . THR A 1 80 ? -6.877 6.763 22.780 1.00 89.81 80 THR A N 1
ATOM 666 C CA . THR A 1 80 ? -8.028 6.073 23.374 1.00 89.81 80 THR A CA 1
ATOM 667 C C . THR A 1 80 ? -9.370 6.562 22.835 1.00 89.81 80 THR A C 1
ATOM 669 O O . THR A 1 80 ? -10.406 6.215 23.391 1.00 89.81 80 THR A O 1
ATOM 672 N N . ILE A 1 81 ? -9.356 7.264 21.702 1.00 88.88 81 ILE A N 1
ATOM 673 C CA . ILE A 1 81 ? -10.550 7.731 20.992 1.00 88.88 81 ILE A CA 1
ATOM 674 C C . ILE A 1 81 ? -10.786 6.882 19.746 1.00 88.88 81 ILE A C 1
ATOM 676 O O . ILE A 1 81 ? -9.842 6.417 19.097 1.00 88.88 81 ILE A O 1
ATOM 680 N N . TYR A 1 82 ? -12.054 6.653 19.424 1.00 85.12 82 TYR A N 1
ATOM 681 C CA . TYR A 1 82 ? -12.471 6.043 18.172 1.00 85.12 82 TYR A CA 1
ATOM 682 C C . TYR A 1 82 ? -13.797 6.652 17.721 1.00 85.12 82 TYR A C 1
ATOM 684 O O . TYR A 1 82 ? -14.828 6.402 18.329 1.00 85.12 82 TYR A O 1
ATOM 692 N N . MET A 1 83 ? -13.769 7.415 16.624 1.00 83.25 83 MET A N 1
ATOM 693 C CA . MET A 1 83 ? -14.927 8.184 16.151 1.00 83.25 83 MET A CA 1
ATOM 694 C C . MET A 1 83 ? -15.459 9.133 17.243 1.00 83.25 83 MET A C 1
ATOM 696 O O . MET A 1 83 ? -14.782 10.102 17.575 1.00 83.25 83 MET A O 1
ATOM 700 N N . ASP A 1 84 ? -16.656 8.870 17.757 1.00 85.25 84 ASP A N 1
ATOM 701 C CA . ASP A 1 84 ? -17.353 9.579 18.826 1.00 85.25 84 ASP A CA 1
ATOM 702 C C . ASP A 1 84 ? -17.165 8.935 20.210 1.00 85.25 84 ASP A C 1
ATOM 704 O O . ASP A 1 84 ? -17.467 9.579 21.210 1.00 85.25 84 ASP A O 1
ATOM 708 N N . ASP A 1 85 ? -16.595 7.730 20.300 1.00 88.44 85 ASP A N 1
ATOM 709 C CA . ASP A 1 85 ? -16.287 7.086 21.579 1.00 88.44 85 ASP A CA 1
ATOM 710 C C . ASP A 1 85 ? -14.954 7.599 22.150 1.00 88.44 85 ASP A C 1
ATOM 712 O O . ASP A 1 85 ? -13.903 7.538 21.494 1.00 88.44 85 ASP A O 1
ATOM 716 N N . ILE A 1 86 ? -14.965 8.015 23.418 1.00 92.19 86 ILE A N 1
ATOM 717 C CA . ILE A 1 86 ? -13.767 8.339 24.199 1.00 92.19 86 ILE A CA 1
ATOM 718 C C . ILE A 1 86 ? -13.622 7.379 25.382 1.00 92.19 86 ILE A C 1
ATOM 720 O O . ILE A 1 86 ? -14.538 7.175 26.179 1.00 92.19 86 ILE A O 1
ATOM 724 N N . LEU A 1 87 ? -12.441 6.769 25.497 1.00 94.19 87 LEU A N 1
ATOM 725 C CA . LEU A 1 87 ? -12.110 5.853 26.582 1.00 94.19 87 LEU A CA 1
ATOM 726 C C . LEU A 1 87 ? -11.086 6.489 27.522 1.00 94.19 87 LEU A C 1
ATOM 728 O O . LEU A 1 87 ? -9.916 6.659 27.174 1.00 94.19 87 LEU A O 1
ATOM 732 N N . PHE A 1 88 ? -11.504 6.771 28.746 1.00 94.75 88 PHE A N 1
ATOM 733 C CA . PHE A 1 88 ? -10.618 7.192 29.821 1.00 94.75 88 PHE A CA 1
ATOM 734 C C . PHE A 1 88 ? -10.068 5.964 30.536 1.00 94.75 88 PHE A C 1
ATOM 736 O O . PHE A 1 88 ? -10.816 5.042 30.865 1.00 94.75 88 PHE A O 1
ATOM 743 N N . VAL A 1 89 ? -8.759 5.947 30.783 1.00 92.81 89 VAL A N 1
ATOM 744 C CA . VAL A 1 89 ? -8.067 4.812 31.403 1.00 92.81 89 VAL A CA 1
ATOM 745 C C . VAL A 1 89 ? -7.051 5.291 32.439 1.00 92.81 89 VAL A C 1
ATOM 747 O O . VAL A 1 89 ? -6.304 6.239 32.190 1.00 92.81 89 VAL A O 1
ATOM 750 N N . ALA A 1 90 ? -7.003 4.642 33.603 1.00 91.31 90 ALA A N 1
ATOM 751 C CA . ALA A 1 90 ? -5.990 4.889 34.632 1.00 91.31 90 ALA A CA 1
ATOM 752 C C . ALA A 1 90 ? -5.891 3.711 35.618 1.00 91.31 90 ALA A C 1
ATOM 754 O O . ALA A 1 90 ? -6.808 2.901 35.712 1.00 91.31 90 ALA A O 1
ATOM 755 N N . ASP A 1 91 ? -4.791 3.620 36.370 1.00 88.56 91 ASP A N 1
ATOM 756 C CA . ASP A 1 91 ? -4.688 2.665 37.493 1.00 88.56 91 ASP A CA 1
ATOM 757 C C . ASP A 1 91 ? -5.244 3.218 38.799 1.00 88.56 91 ASP A C 1
ATOM 759 O O . ASP A 1 91 ? -5.564 2.465 39.706 1.00 88.56 91 ASP A O 1
ATOM 763 N N . ASN A 1 92 ? -5.375 4.539 38.898 1.00 90.00 92 ASN A N 1
ATOM 764 C CA . ASN A 1 92 ? -5.880 5.215 40.079 1.00 90.00 92 ASN A CA 1
ATOM 765 C C . ASN A 1 92 ? -7.104 6.062 39.705 1.00 90.00 92 ASN A C 1
ATOM 767 O O . ASN A 1 92 ? -7.089 6.764 38.692 1.00 90.00 92 ASN A O 1
ATOM 771 N N . LEU A 1 93 ? -8.149 6.024 40.536 1.00 92.12 93 LEU A N 1
ATOM 772 C CA . LEU A 1 93 ? -9.398 6.764 40.312 1.00 92.12 93 LEU A CA 1
ATOM 773 C C . LEU A 1 93 ? -9.198 8.288 40.231 1.00 92.12 93 LEU A C 1
ATOM 775 O O . LEU A 1 93 ? -9.834 8.944 39.410 1.00 92.12 93 LEU A O 1
ATOM 779 N N . GLY A 1 94 ? -8.279 8.858 41.014 1.00 92.12 94 GLY A N 1
ATOM 780 C CA . GLY A 1 94 ? -7.927 10.279 40.943 1.00 92.12 94 GLY A CA 1
ATOM 781 C C . GLY A 1 94 ? -7.249 10.651 39.623 1.00 92.12 94 GLY A C 1
ATOM 782 O O . GLY A 1 94 ? -7.592 11.662 39.016 1.00 92.12 94 GLY A O 1
ATOM 783 N N . GLN A 1 95 ? -6.353 9.797 39.114 1.00 92.25 95 GLN A N 1
ATOM 784 C CA . GLN A 1 95 ? -5.779 9.989 37.777 1.00 92.25 95 GLN A CA 1
ATOM 785 C C . GLN A 1 95 ? -6.852 9.888 36.687 1.00 92.25 95 GLN A C 1
ATOM 787 O O . GLN A 1 95 ? -6.858 10.710 35.775 1.00 92.25 95 GLN A O 1
ATOM 792 N N . LEU A 1 96 ? -7.772 8.920 36.790 1.00 94.44 96 LEU A N 1
ATOM 793 C CA . LEU A 1 96 ? -8.891 8.778 35.851 1.00 94.44 96 LEU A CA 1
ATOM 794 C C . LEU A 1 96 ? -9.734 10.059 35.800 1.00 94.44 96 LEU A C 1
ATOM 796 O O . LEU A 1 96 ? -10.065 10.545 34.721 1.00 94.44 96 LEU A O 1
ATOM 800 N N . TYR A 1 97 ? -10.030 10.622 36.971 1.00 94.50 97 TYR A N 1
ATOM 801 C CA . TYR A 1 97 ? -10.795 11.854 37.112 1.00 94.50 97 TYR A CA 1
ATOM 802 C C . TYR A 1 97 ? -10.077 13.076 36.529 1.00 94.50 97 TYR A C 1
ATOM 804 O O . TYR A 1 97 ? -10.691 13.856 35.804 1.00 94.50 97 TYR A O 1
ATOM 812 N N . ASN A 1 98 ? -8.766 13.208 36.750 1.00 93.88 98 ASN A N 1
ATOM 813 C CA . ASN A 1 98 ? -7.983 14.290 36.146 1.00 93.88 98 ASN A CA 1
ATOM 814 C C . ASN A 1 98 ? -8.014 14.233 34.611 1.00 93.88 98 ASN A C 1
ATOM 816 O O . ASN A 1 98 ? -8.133 15.268 33.961 1.00 93.88 98 ASN A O 1
ATOM 820 N N . ARG A 1 99 ? -7.963 13.032 34.017 1.00 94.56 99 ARG A N 1
ATOM 821 C CA . ARG A 1 99 ? -8.095 12.878 32.557 1.00 94.56 99 ARG A CA 1
ATOM 822 C C . ARG A 1 99 ? -9.467 13.293 32.049 1.00 94.56 99 ARG A C 1
ATOM 824 O O . ARG A 1 99 ? -9.555 13.933 31.006 1.00 94.56 99 ARG A O 1
ATOM 831 N N . TYR A 1 100 ? -10.518 12.931 32.781 1.00 94.81 100 TYR A N 1
ATOM 832 C CA . TYR A 1 100 ? -11.878 13.365 32.477 1.00 94.81 100 TYR A CA 1
ATOM 833 C C . TYR A 1 100 ? -11.984 14.899 32.471 1.00 94.81 100 TYR A C 1
ATOM 835 O O . TYR A 1 100 ? -12.426 15.458 31.471 1.00 94.81 100 TYR A O 1
ATOM 843 N N . ILE A 1 101 ? -11.491 15.582 33.516 1.00 93.75 101 ILE A N 1
ATOM 844 C CA . ILE A 1 101 ? -11.485 17.057 33.575 1.00 93.75 101 ILE A CA 1
ATOM 845 C C . ILE A 1 101 ? -10.717 17.647 32.392 1.00 93.75 101 ILE A C 1
ATOM 847 O O . ILE A 1 101 ? -11.230 18.521 31.698 1.00 93.75 101 ILE A O 1
ATOM 851 N N . ASN A 1 102 ? -9.505 17.150 32.133 1.00 94.38 102 ASN A N 1
ATOM 852 C CA . ASN A 1 102 ? -8.672 17.648 31.040 1.00 94.38 102 ASN A CA 1
ATOM 853 C C . ASN A 1 102 ? -9.375 17.527 29.679 1.00 94.38 102 ASN A C 1
ATOM 855 O O . ASN A 1 102 ? -9.221 18.407 28.830 1.00 94.38 102 ASN A O 1
ATOM 859 N N . ALA A 1 103 ? -10.139 16.452 29.467 1.00 94.38 103 ALA A N 1
ATOM 860 C CA . ALA A 1 103 ? -10.912 16.259 28.247 1.00 94.38 103 ALA A CA 1
ATOM 861 C C . ALA A 1 103 ? -12.132 17.174 28.168 1.00 94.38 103 ALA A C 1
ATOM 863 O O . ALA A 1 103 ? -12.339 17.775 27.119 1.00 94.38 103 ALA A O 1
ATOM 864 N N . GLU A 1 104 ? -12.903 17.313 29.249 1.00 93.00 104 GLU A N 1
ATOM 865 C CA . GLU A 1 104 ? -14.040 18.241 29.307 1.00 93.00 104 GLU A CA 1
ATOM 866 C C . GLU A 1 104 ? -13.586 19.679 29.019 1.00 93.00 104 GLU A C 1
ATOM 868 O O . GLU A 1 104 ? -14.143 20.344 28.145 1.00 93.00 104 GLU A O 1
ATOM 873 N N . GLU A 1 105 ? -12.505 20.136 29.657 1.00 93.31 105 GLU A N 1
ATOM 874 C CA . GLU A 1 105 ? -11.925 21.454 29.387 1.00 93.31 105 GLU A CA 1
ATOM 875 C C . GLU A 1 105 ? -11.489 21.598 27.922 1.00 93.31 105 GLU A C 1
ATOM 877 O O . GLU A 1 105 ? -11.819 22.590 27.272 1.00 93.31 105 GLU A O 1
ATOM 882 N N . ALA A 1 106 ? -10.766 20.617 27.376 1.00 93.56 106 ALA A N 1
ATOM 883 C CA . ALA A 1 106 ? -10.259 20.683 26.007 1.00 93.56 106 ALA A CA 1
ATOM 884 C C . ALA A 1 106 ? -11.377 20.642 24.951 1.00 93.56 106 ALA A C 1
ATOM 886 O O . ALA A 1 106 ? -11.343 21.405 23.984 1.00 93.56 106 ALA A O 1
ATOM 887 N N . LEU A 1 107 ? -12.361 19.757 25.120 1.00 92.75 107 LEU A N 1
ATOM 888 C CA . LEU A 1 107 ? -13.453 19.557 24.168 1.00 92.75 107 LEU A CA 1
ATOM 889 C C . LEU A 1 107 ? -14.521 20.653 24.264 1.00 92.75 107 LEU A C 1
ATOM 891 O O . LEU A 1 107 ? -15.142 20.979 23.246 1.00 92.75 107 LEU A O 1
ATOM 895 N N . SER A 1 108 ? -14.662 21.310 25.422 1.00 91.81 108 SER A N 1
ATOM 896 C CA . SER A 1 108 ? -15.532 22.484 25.569 1.00 91.81 108 SER A CA 1
ATOM 897 C C . SER A 1 108 ? -15.160 23.619 24.603 1.00 91.81 108 SER A C 1
ATOM 899 O O . SER A 1 108 ? -16.051 24.259 24.042 1.00 91.81 108 SER A O 1
ATOM 901 N N . LEU A 1 109 ? -13.866 23.793 24.288 1.00 90.31 109 LEU A N 1
ATOM 902 C CA . LEU A 1 109 ? -13.386 24.755 23.283 1.00 90.31 109 LEU A CA 1
ATOM 903 C C . LEU A 1 109 ? -13.947 24.472 21.880 1.00 90.31 109 LEU A C 1
ATOM 905 O O . LEU A 1 109 ? -14.107 25.387 21.075 1.00 90.31 109 LEU A O 1
ATOM 909 N N . GLY A 1 110 ? -14.240 23.204 21.586 1.00 88.06 110 GLY A N 1
ATOM 910 C CA . GLY A 1 110 ? -14.852 22.749 20.340 1.00 88.06 110 GLY A CA 1
ATOM 911 C C . GLY A 1 110 ? -16.375 22.626 20.402 1.00 88.06 110 GLY A C 1
ATOM 912 O O . GLY A 1 110 ? -16.957 22.070 19.475 1.00 88.06 110 GLY A O 1
ATOM 913 N N . SER A 1 111 ? -17.027 23.087 21.480 1.00 90.75 111 SER A N 1
ATOM 914 C CA . SER A 1 111 ? -18.458 22.837 21.740 1.00 90.75 111 SER A CA 1
ATOM 915 C C . SER A 1 111 ? -18.828 21.342 21.707 1.00 90.75 111 SER A C 1
ATOM 917 O O . SER A 1 111 ? -19.945 20.967 21.344 1.00 90.75 111 SER A O 1
ATOM 919 N N . MET A 1 112 ? -17.878 20.474 22.065 1.00 91.44 112 MET A N 1
ATOM 920 C CA . MET A 1 112 ? -18.035 19.022 22.101 1.00 91.44 112 MET A CA 1
ATOM 921 C C . MET A 1 112 ? -18.226 18.582 23.553 1.00 91.44 112 MET A C 1
ATOM 923 O O . MET A 1 112 ? -17.271 18.521 24.318 1.00 91.44 112 MET A O 1
ATOM 927 N N . LYS A 1 113 ? -19.471 18.297 23.941 1.00 91.88 113 LYS A N 1
ATOM 928 C CA . LYS A 1 113 ? -19.804 17.810 25.287 1.00 91.88 113 LYS A CA 1
ATOM 929 C C . LYS A 1 113 ? -19.717 16.286 25.337 1.00 91.88 113 LYS A C 1
ATOM 931 O O . LYS A 1 113 ? -20.231 15.628 24.430 1.00 91.88 113 LYS A O 1
ATOM 936 N N . ILE A 1 114 ? -19.136 15.729 26.396 1.00 92.44 114 ILE A N 1
ATOM 937 C CA . ILE A 1 114 ? -19.111 14.282 26.612 1.00 92.44 114 ILE A CA 1
ATOM 938 C C . ILE A 1 114 ? -20.349 13.877 27.433 1.00 92.44 114 ILE A C 1
ATOM 940 O O . ILE A 1 114 ? -20.772 14.581 28.352 1.00 92.44 114 ILE A O 1
ATOM 944 N N . HIS A 1 115 ? -20.997 12.773 27.066 1.00 90.88 115 HIS A N 1
ATOM 945 C CA . HIS A 1 115 ? -22.218 12.272 27.715 1.00 90.88 115 HIS A CA 1
ATOM 946 C C . HIS A 1 115 ? -22.293 10.741 27.652 1.00 90.88 115 HIS A C 1
ATOM 948 O O . HIS A 1 115 ? -21.371 10.091 27.159 1.00 90.88 115 HIS A O 1
ATOM 954 N N . LYS A 1 116 ? -23.393 10.165 28.165 1.00 90.06 116 LYS A N 1
ATOM 955 C CA . LYS A 1 116 ? -23.659 8.712 28.184 1.00 90.06 116 LYS A CA 1
ATOM 956 C C . LYS A 1 116 ? -22.514 7.907 28.788 1.00 90.06 116 LYS A C 1
ATOM 958 O O . LYS A 1 116 ? -22.047 6.917 28.221 1.00 90.06 116 LYS A O 1
ATOM 963 N N . PHE A 1 117 ? -22.038 8.363 29.940 1.00 93.19 117 PHE A N 1
ATOM 964 C CA . PHE A 1 117 ? -20.948 7.694 30.620 1.00 93.19 117 PHE A CA 1
ATOM 965 C C . PHE A 1 117 ? -21.350 6.285 31.040 1.00 93.19 117 PHE A C 1
ATOM 967 O O . PHE A 1 117 ? -22.471 6.045 31.482 1.00 93.19 117 PHE A O 1
ATOM 974 N N . THR A 1 118 ? -20.422 5.343 30.929 1.00 93.12 118 THR A N 1
ATOM 975 C CA . THR A 1 118 ? -20.593 3.984 31.445 1.00 93.12 118 THR A CA 1
ATOM 976 C C . THR A 1 118 ? -19.285 3.501 32.065 1.00 93.12 118 THR A C 1
ATOM 978 O O . THR A 1 118 ? -18.209 3.651 31.476 1.00 93.12 118 THR A O 1
ATOM 981 N N . ALA A 1 119 ? -19.367 2.922 33.261 1.00 93.81 119 ALA A N 1
ATOM 982 C CA . ALA A 1 119 ? -18.217 2.415 34.000 1.00 93.81 119 ALA A CA 1
ATOM 983 C C . ALA A 1 119 ? -18.637 1.336 35.012 1.00 93.81 119 ALA A C 1
ATOM 985 O O . ALA A 1 119 ? -19.820 1.046 35.168 1.00 93.81 119 ALA A O 1
ATOM 986 N N . ARG A 1 120 ? -17.665 0.729 35.704 1.00 93.00 120 ARG A N 1
ATOM 987 C CA . ARG A 1 120 ? -17.945 -0.193 36.819 1.00 93.00 120 ARG A CA 1
ATOM 988 C C . ARG A 1 120 ? -18.464 0.562 38.041 1.00 93.00 120 ARG A C 1
ATOM 990 O O . ARG A 1 120 ? -18.117 1.727 38.229 1.00 93.00 120 ARG A O 1
ATOM 997 N N . LYS A 1 121 ? -19.164 -0.147 38.932 1.00 89.50 121 LYS A N 1
ATOM 998 C CA . LYS A 1 121 ? -19.724 0.397 40.181 1.00 89.50 121 LYS A CA 1
ATOM 999 C C . LYS A 1 121 ? -18.719 1.209 41.011 1.00 89.50 121 LYS A C 1
ATOM 1001 O O . LYS A 1 121 ? -19.033 2.310 41.435 1.00 89.50 121 LYS A O 1
ATOM 1006 N N . THR A 1 122 ? -17.474 0.746 41.129 1.00 89.94 122 THR A N 1
ATOM 1007 C CA . THR A 1 122 ? -16.410 1.469 41.855 1.00 89.94 122 THR A CA 1
ATOM 1008 C C . THR A 1 122 ? -16.077 2.842 41.260 1.00 89.94 122 THR A C 1
ATOM 1010 O O . THR A 1 122 ? -15.745 3.777 41.985 1.00 89.94 122 THR A O 1
ATOM 1013 N N . VAL A 1 123 ? -16.164 2.988 39.936 1.00 91.94 123 VAL A N 1
ATOM 1014 C CA . VAL A 1 123 ? -15.976 4.271 39.245 1.00 91.94 123 VAL A CA 1
ATOM 1015 C C . VAL A 1 123 ? -17.240 5.123 39.370 1.00 91.94 123 VAL A C 1
ATOM 1017 O O . VAL A 1 123 ? -17.123 6.320 39.611 1.00 91.94 123 VAL A O 1
ATOM 1020 N N . ILE A 1 124 ? -18.427 4.511 39.265 1.00 89.94 124 ILE A N 1
ATOM 1021 C CA . ILE A 1 124 ? -19.727 5.181 39.443 1.00 89.94 124 ILE A CA 1
ATOM 1022 C C . ILE A 1 124 ? -19.806 5.838 40.822 1.00 89.94 124 ILE A C 1
ATOM 1024 O O . ILE A 1 124 ? -20.061 7.034 40.908 1.00 89.94 124 ILE A O 1
ATOM 1028 N N . GLU A 1 125 ? -19.490 5.104 41.888 1.00 89.56 125 GLU A N 1
ATOM 1029 C CA . GLU A 1 125 ? -19.480 5.624 43.260 1.00 89.56 125 GLU A CA 1
ATOM 1030 C C . GLU A 1 125 ? -18.495 6.797 43.410 1.00 89.56 125 GLU A C 1
ATOM 1032 O O . GLU A 1 125 ? -18.841 7.852 43.944 1.00 89.56 125 GLU A O 1
ATOM 1037 N N . PHE A 1 126 ? -17.277 6.669 42.869 1.00 91.06 126 PHE A N 1
ATOM 1038 C CA . PHE A 1 126 ? -16.255 7.717 42.959 1.00 91.06 126 PHE A CA 1
ATOM 1039 C C . PHE A 1 126 ? -16.616 9.003 42.193 1.00 91.06 126 PHE A C 1
ATOM 1041 O O . PHE A 1 126 ? -16.316 10.107 42.660 1.00 91.06 126 PHE A O 1
ATOM 1048 N N . PHE A 1 127 ? -17.228 8.880 41.012 1.00 90.75 127 PHE A N 1
ATOM 1049 C CA . PHE A 1 127 ? -17.669 10.017 40.195 1.00 90.75 127 PHE A CA 1
ATOM 1050 C C . PHE A 1 127 ? -18.993 10.612 40.703 1.00 90.75 127 PHE A C 1
ATOM 1052 O O . PHE A 1 127 ? -19.163 11.832 40.663 1.00 90.75 127 PHE A O 1
ATOM 1059 N N . GLY A 1 128 ? -19.878 9.791 41.272 1.00 81.31 128 GLY A N 1
ATOM 1060 C CA . GLY A 1 128 ? -21.129 10.217 41.903 1.00 81.31 128 GLY A CA 1
ATOM 1061 C C . GLY A 1 128 ? -20.898 11.136 43.105 1.00 81.31 128 GLY A C 1
ATOM 1062 O O . GLY A 1 128 ? -21.549 12.175 43.214 1.00 81.31 128 GLY A O 1
ATOM 1063 N N . LEU A 1 129 ? -19.870 10.865 43.924 1.00 73.31 129 LEU A N 1
ATOM 1064 C CA . LEU A 1 129 ? -19.410 11.785 44.984 1.00 73.31 129 LEU A CA 1
ATOM 1065 C C . LEU A 1 129 ? -19.016 13.178 44.459 1.00 73.31 129 LEU A C 1
ATOM 1067 O O . LEU A 1 129 ? -18.948 14.141 45.220 1.00 73.31 129 LEU A O 1
ATOM 1071 N N . ARG A 1 130 ? -18.750 13.295 43.155 1.00 83.19 130 ARG A N 1
ATOM 1072 C CA . ARG A 1 130 ? -18.360 14.530 42.463 1.00 83.19 130 ARG A CA 1
ATOM 1073 C C . ARG A 1 130 ? -19.466 15.065 41.549 1.00 83.19 130 ARG A C 1
ATOM 1075 O O . ARG A 1 130 ? -19.195 15.929 40.722 1.00 83.19 130 ARG A O 1
ATOM 1082 N N . LYS A 1 131 ? -20.705 14.587 41.730 1.00 80.94 131 LYS A N 1
ATOM 1083 C CA . LYS A 1 131 ? -21.913 15.008 40.998 1.00 80.94 131 LYS A CA 1
ATOM 1084 C C . LYS A 1 131 ? -21.837 14.786 39.479 1.00 80.94 131 LYS A C 1
ATOM 1086 O O . LYS A 1 131 ? -22.413 15.559 38.717 1.00 80.94 131 LYS A O 1
ATOM 1091 N N . ILE A 1 132 ? -21.131 13.745 39.034 1.00 81.88 132 ILE A N 1
ATOM 1092 C CA . ILE A 1 132 ? -21.120 13.317 37.629 1.00 81.88 132 ILE A CA 1
ATOM 1093 C C . ILE A 1 132 ? -21.986 12.069 37.506 1.00 81.88 132 ILE A C 1
ATOM 1095 O O . ILE A 1 132 ? -21.674 11.035 38.095 1.00 81.88 132 ILE A O 1
ATOM 1099 N N . GLU A 1 133 ? -23.068 12.171 36.739 1.00 82.38 133 GLU A N 1
ATOM 1100 C CA . GLU A 1 133 ? -23.976 11.054 36.485 1.00 82.38 133 GLU A CA 1
ATOM 1101 C C . GLU A 1 133 ? -23.371 10.079 35.468 1.00 82.38 133 GLU A C 1
ATOM 1103 O O . GLU A 1 133 ? -22.929 10.464 34.381 1.00 82.38 133 GLU A O 1
ATOM 1108 N N . ILE A 1 134 ? -23.359 8.799 35.833 1.00 87.00 134 ILE A N 1
ATOM 1109 C CA . ILE A 1 134 ? -22.907 7.687 34.997 1.00 87.00 134 ILE A CA 1
ATOM 1110 C C . ILE A 1 134 ? -24.056 6.685 34.921 1.00 87.00 134 ILE A C 1
ATOM 1112 O O . ILE A 1 134 ? -24.663 6.366 35.939 1.00 87.00 134 ILE A O 1
ATOM 1116 N N . GLU A 1 135 ? -24.359 6.192 33.721 1.00 86.88 135 GLU A N 1
ATOM 1117 C CA . GLU A 1 135 ? -25.444 5.233 33.517 1.00 86.88 135 GLU A CA 1
ATOM 1118 C C . GLU A 1 135 ? -25.089 3.882 34.157 1.00 86.88 135 GLU A C 1
ATOM 1120 O O . GLU A 1 135 ? -24.080 3.261 33.804 1.00 86.88 135 GLU A O 1
ATOM 1125 N N . GLU A 1 136 ? -25.941 3.406 35.068 1.00 84.69 136 GLU A N 1
ATOM 1126 C CA . GLU A 1 136 ? -25.856 2.047 35.601 1.00 84.69 136 GLU A CA 1
ATOM 1127 C C . GLU A 1 136 ? -26.344 1.045 34.550 1.00 84.69 136 GLU A C 1
ATOM 1129 O O . GLU A 1 136 ? -27.474 1.110 34.063 1.00 84.69 136 GLU A O 1
ATOM 1134 N N . LYS A 1 137 ? -25.460 0.125 34.164 1.00 88.06 137 LYS A N 1
ATOM 1135 C CA . LYS A 1 137 ? -25.730 -0.945 33.201 1.00 88.06 137 LYS A CA 1
ATOM 1136 C C . LYS A 1 137 ? -25.018 -2.215 33.638 1.00 88.06 137 LYS A C 1
ATOM 1138 O O . LYS A 1 137 ? -23.901 -2.148 34.146 1.00 88.06 137 LYS A O 1
ATOM 1143 N N . ASP A 1 138 ? -25.596 -3.366 33.308 1.00 87.50 138 ASP A N 1
ATOM 1144 C CA . ASP A 1 138 ? -24.947 -4.667 33.531 1.00 87.50 138 ASP A CA 1
ATOM 1145 C C . ASP A 1 138 ? -23.809 -4.909 32.527 1.00 87.50 138 ASP A C 1
ATOM 1147 O O . ASP A 1 138 ? -22.786 -5.534 32.819 1.00 87.50 138 ASP A O 1
ATOM 1151 N N . SER A 1 139 ? -23.975 -4.400 31.301 1.00 90.50 139 SER A N 1
ATOM 1152 C CA . SER A 1 139 ? -22.978 -4.532 30.243 1.00 90.50 139 SER A CA 1
ATOM 1153 C C . SER A 1 139 ? -22.995 -3.378 29.243 1.00 90.50 139 SER A C 1
ATOM 1155 O O . SER A 1 139 ? -23.999 -2.690 29.056 1.00 90.50 139 SER A O 1
ATOM 1157 N N . THR A 1 140 ? -21.869 -3.177 28.562 1.00 91.06 140 THR A N 1
ATOM 1158 C CA . THR A 1 140 ? -21.733 -2.206 27.467 1.00 91.06 140 THR A CA 1
ATOM 1159 C C . THR A 1 140 ? -20.893 -2.768 26.324 1.00 91.06 140 THR A C 1
ATOM 1161 O O . THR A 1 140 ? -20.279 -3.825 26.457 1.00 91.06 140 THR A O 1
ATOM 1164 N N . LYS A 1 141 ? -20.877 -2.099 25.169 1.00 88.38 141 LYS A N 1
ATOM 1165 C CA . LYS A 1 141 ? -20.097 -2.525 23.999 1.00 88.38 141 LYS A CA 1
ATOM 1166 C C . LYS A 1 141 ? -18.930 -1.579 23.753 1.00 88.38 141 LYS A C 1
ATOM 1168 O O . LYS A 1 141 ? -19.127 -0.376 23.694 1.00 88.38 141 LYS A O 1
ATOM 1173 N N . ILE A 1 142 ? -17.740 -2.132 23.518 1.00 87.00 142 ILE A N 1
ATOM 1174 C CA . ILE A 1 142 ? -16.545 -1.381 23.107 1.00 87.00 142 ILE A CA 1
ATOM 1175 C C . ILE A 1 142 ? -15.992 -2.022 21.836 1.00 87.00 142 ILE A C 1
ATOM 1177 O O . ILE A 1 142 ? -15.555 -3.173 21.846 1.00 87.00 142 ILE A O 1
ATOM 1181 N N . LEU A 1 143 ? -16.037 -1.289 20.718 1.00 81.00 143 LEU A N 1
ATOM 1182 C CA . LEU A 1 143 ? -15.561 -1.746 19.400 1.00 81.00 143 LEU A CA 1
ATOM 1183 C C . LEU A 1 143 ? -16.086 -3.140 18.996 1.00 81.00 143 LEU A C 1
ATOM 1185 O O . LEU A 1 143 ? -15.392 -3.932 18.360 1.00 81.00 143 LEU A O 1
ATOM 1189 N N . GLY A 1 144 ? -17.334 -3.438 19.370 1.00 78.38 144 GLY A N 1
ATOM 1190 C CA . GLY A 1 144 ? -18.016 -4.699 19.066 1.00 78.38 144 GLY A CA 1
ATOM 1191 C C . GLY A 1 144 ? -17.834 -5.820 20.096 1.00 78.38 144 GLY A C 1
ATOM 1192 O O . GLY A 1 144 ? -18.518 -6.833 19.972 1.00 78.38 144 GLY A O 1
ATOM 1193 N N . LEU A 1 145 ? -16.983 -5.642 21.111 1.00 85.25 145 LEU A N 1
ATOM 1194 C CA . LEU A 1 145 ? -16.852 -6.553 22.254 1.00 85.25 145 LEU A CA 1
ATOM 1195 C C . LEU A 1 145 ? -17.841 -6.173 23.355 1.00 85.25 145 LEU A C 1
ATOM 1197 O O . LEU A 1 145 ? -18.051 -4.985 23.586 1.00 85.25 145 LEU A O 1
ATOM 1201 N N . VAL A 1 146 ? -18.432 -7.159 24.034 1.00 89.06 146 VAL A N 1
ATOM 1202 C CA . VAL A 1 146 ? -19.318 -6.912 25.179 1.00 89.06 146 VAL A CA 1
ATOM 1203 C C . VAL A 1 146 ? -18.482 -6.927 26.455 1.00 89.06 146 VAL A C 1
ATOM 1205 O O . VAL A 1 146 ? -17.757 -7.884 26.710 1.00 89.06 146 VAL A O 1
ATOM 1208 N N . TRP A 1 147 ? -18.577 -5.860 27.238 1.00 91.69 147 TRP A N 1
ATOM 1209 C CA . TRP A 1 147 ? -17.971 -5.717 28.554 1.00 91.69 147 TRP A CA 1
ATOM 1210 C C . TRP A 1 147 ? -19.038 -5.933 29.621 1.00 91.69 147 TRP A C 1
ATOM 1212 O O . TRP A 1 147 ? -19.978 -5.144 29.701 1.00 91.69 147 TRP A O 1
ATOM 1222 N N . ASN A 1 148 ? -18.898 -6.987 30.421 1.00 92.06 148 ASN A N 1
ATOM 1223 C CA . ASN A 1 148 ? -19.658 -7.167 31.652 1.00 92.06 148 ASN A CA 1
ATOM 1224 C C . ASN A 1 148 ? -19.046 -6.271 32.738 1.00 92.06 148 ASN A C 1
ATOM 1226 O O . ASN A 1 148 ? -17.880 -6.439 33.104 1.00 92.06 148 ASN A O 1
ATOM 1230 N N . LEU A 1 149 ? -19.825 -5.300 33.212 1.00 92.19 149 LEU A N 1
ATOM 1231 C CA . LEU A 1 149 ? -19.363 -4.251 34.125 1.00 92.19 149 LEU A CA 1
ATOM 1232 C C . LEU A 1 149 ? -19.296 -4.736 35.579 1.00 92.19 149 LEU A C 1
ATOM 1234 O O . LEU A 1 149 ? -18.486 -4.235 36.366 1.00 92.19 149 LEU A O 1
ATOM 1238 N N . GLU A 1 150 ? -20.104 -5.733 35.923 1.00 90.25 150 GLU A N 1
ATOM 1239 C CA . GLU A 1 150 ? -20.151 -6.319 37.256 1.00 90.25 150 GLU A CA 1
ATOM 1240 C C . GLU A 1 150 ? -18.892 -7.160 37.517 1.00 90.25 150 GLU A C 1
ATOM 1242 O O . GLU A 1 150 ? -18.083 -6.820 38.388 1.00 90.25 150 GLU A O 1
ATOM 1247 N N . GLN A 1 151 ? -18.666 -8.179 36.680 1.00 89.88 151 GLN A N 1
ATOM 1248 C CA . GLN A 1 151 ? -17.566 -9.146 36.822 1.00 89.88 151 GLN A CA 1
ATOM 1249 C C . GLN A 1 151 ? -16.239 -8.676 36.201 1.00 89.88 151 GLN A C 1
ATOM 1251 O O . GLN A 1 151 ? -15.187 -9.248 36.464 1.00 89.88 151 GLN A O 1
ATOM 1256 N N . ASP A 1 152 ? -16.262 -7.596 35.416 1.00 92.31 152 ASP A N 1
ATOM 1257 C CA . ASP A 1 152 ? -15.108 -7.066 34.677 1.00 92.31 152 ASP A CA 1
ATOM 1258 C C . ASP A 1 152 ? -14.541 -8.003 33.604 1.00 92.31 152 ASP A C 1
ATOM 1260 O O . ASP A 1 152 ? -13.327 -8.158 33.424 1.00 92.31 152 ASP A O 1
ATOM 1264 N N . GLU A 1 153 ? -15.449 -8.617 32.858 1.00 92.12 153 GLU A N 1
ATOM 1265 C CA . GLU A 1 153 ? -15.132 -9.633 31.863 1.00 92.12 153 GLU A CA 1
ATOM 1266 C C . GLU A 1 153 ? -15.558 -9.212 30.460 1.00 92.12 153 GLU A C 1
ATOM 1268 O O . GLU A 1 153 ? -16.508 -8.456 30.247 1.00 92.12 153 GLU A O 1
ATOM 1273 N N . ILE A 1 154 ? -14.848 -9.739 29.473 1.00 90.69 154 ILE A N 1
ATOM 1274 C CA . ILE A 1 154 ? -15.200 -9.663 28.065 1.00 90.69 154 ILE A CA 1
ATOM 1275 C C . ILE A 1 154 ? -16.038 -10.898 27.740 1.00 90.69 154 ILE A C 1
ATOM 1277 O O . ILE A 1 154 ? -15.552 -12.024 27.861 1.00 90.69 154 ILE A O 1
ATOM 1281 N N . ILE A 1 155 ? -17.269 -10.667 27.289 1.00 88.50 155 ILE A N 1
ATOM 1282 C CA . ILE A 1 155 ? -18.206 -11.704 26.851 1.00 88.50 155 ILE A CA 1
ATOM 1283 C C . ILE A 1 155 ? -18.336 -11.640 25.329 1.00 88.50 155 ILE A C 1
ATOM 1285 O O . ILE A 1 155 ? -18.342 -10.565 24.716 1.00 88.50 155 ILE A O 1
ATOM 1289 N N . PHE A 1 156 ? -18.451 -12.806 24.697 1.00 84.62 156 PHE A N 1
ATOM 1290 C CA . PHE A 1 156 ? -18.574 -12.917 23.249 1.00 84.62 156 PHE A CA 1
ATOM 1291 C C . PHE A 1 156 ? -19.995 -13.308 22.834 1.00 84.62 156 PHE A C 1
ATOM 1293 O O . PHE A 1 156 ? -20.626 -14.182 23.420 1.00 84.62 156 PHE A O 1
ATOM 1300 N N . GLY A 1 157 ? -20.494 -12.654 21.785 1.00 72.38 157 GLY A N 1
ATOM 1301 C CA . GLY A 1 157 ? -21.772 -12.971 21.150 1.00 72.38 157 GLY A CA 1
ATOM 1302 C C . GLY A 1 157 ? -21.624 -13.265 19.650 1.00 72.38 157 GLY A C 1
ATOM 1303 O O . GLY A 1 157 ? -20.562 -13.009 19.070 1.00 72.38 157 GLY A O 1
ATOM 1304 N N . PRO A 1 158 ? -22.682 -13.787 19.001 1.00 64.31 158 PRO A N 1
ATOM 1305 C CA . PRO A 1 158 ? -22.739 -13.950 17.545 1.00 64.31 158 PRO A CA 1
ATOM 1306 C C . PRO A 1 158 ? -22.560 -12.598 16.810 1.00 64.31 158 PRO A C 1
ATOM 1308 O O . PRO A 1 158 ? -22.779 -11.529 17.380 1.00 64.31 158 PRO A O 1
ATOM 1311 N N . PRO A 1 159 ? -22.056 -12.600 15.565 1.00 53.62 159 PRO A N 1
ATOM 1312 C CA . PRO A 1 159 ? -20.690 -12.203 15.269 1.00 53.62 159 PRO A CA 1
ATOM 1313 C C . PRO A 1 159 ? -20.569 -10.708 14.936 1.00 53.62 159 PRO A C 1
ATOM 1315 O O . PRO A 1 159 ? -20.960 -10.253 13.862 1.00 53.62 159 PRO A O 1
ATOM 1318 N N . LYS A 1 160 ? -19.868 -9.959 15.791 1.00 52.41 160 LYS A N 1
ATOM 1319 C CA . LYS A 1 160 ? -19.051 -8.814 15.356 1.00 52.41 160 LYS A CA 1
ATOM 1320 C C . LYS A 1 160 ? -17.618 -9.046 15.822 1.00 52.41 160 LYS A C 1
ATOM 1322 O O . LYS A 1 160 ? -17.372 -9.210 17.006 1.00 52.41 160 LYS A O 1
ATOM 1327 N N . LYS A 1 161 ? -16.713 -9.143 14.841 1.00 54.78 161 LYS A N 1
ATOM 1328 C CA . LYS A 1 161 ? -15.288 -9.522 14.906 1.00 54.78 161 LYS A CA 1
ATOM 1329 C C . LYS A 1 161 ? -14.603 -9.252 16.267 1.00 54.78 161 LYS A C 1
ATOM 1331 O O . LYS A 1 161 ? -14.060 -8.163 16.447 1.00 54.78 161 LYS A O 1
ATOM 1336 N N . PRO A 1 162 ? -14.489 -10.243 17.172 1.00 55.84 162 PRO A N 1
ATOM 1337 C CA . PRO A 1 162 ? -13.580 -10.123 18.305 1.00 55.84 162 PRO A CA 1
ATOM 1338 C C . PRO A 1 162 ? -12.137 -10.338 17.824 1.00 55.84 162 PRO A C 1
ATOM 1340 O O . PRO A 1 162 ? -11.574 -11.426 17.969 1.00 55.84 162 PRO A O 1
ATOM 1343 N N . GLU A 1 163 ? -11.558 -9.358 17.123 1.00 63.56 163 GLU A N 1
ATOM 1344 C CA . GLU A 1 163 ? -10.202 -9.484 16.579 1.00 63.56 163 GLU A CA 1
ATOM 1345 C C . GLU A 1 163 ? -9.186 -9.617 17.725 1.00 63.56 163 GLU A C 1
ATOM 1347 O O . GLU A 1 163 ? -8.995 -8.700 18.517 1.00 63.56 163 GLU A O 1
ATOM 1352 N N . GLY A 1 164 ? -8.519 -10.772 17.802 1.00 77.56 164 GLY A N 1
ATOM 1353 C CA . GLY A 1 164 ? -7.308 -10.957 18.605 1.00 77.56 164 GLY A CA 1
ATOM 1354 C C . GLY A 1 164 ? -7.391 -11.923 19.790 1.00 77.56 164 GLY A C 1
ATOM 1355 O O . GLY A 1 164 ? -6.333 -12.383 20.210 1.00 77.56 164 GLY A O 1
ATOM 1356 N N . LEU A 1 165 ? -8.580 -12.285 20.290 1.00 88.31 165 LEU A N 1
ATOM 1357 C CA . LEU A 1 165 ? -8.728 -13.222 21.428 1.00 88.31 165 LEU A CA 1
ATOM 1358 C C . LEU A 1 165 ? -9.233 -14.611 21.019 1.00 88.31 165 LEU A C 1
ATOM 1360 O O . LEU A 1 165 ? -8.721 -15.618 21.494 1.00 88.31 165 LEU A O 1
ATOM 1364 N N . LEU A 1 166 ? -10.189 -14.674 20.086 1.00 89.81 166 LEU A N 1
ATOM 1365 C CA . LEU A 1 166 ? -10.773 -15.928 19.581 1.00 89.81 166 LEU A CA 1
ATOM 1366 C C . LEU A 1 166 ? -10.232 -16.314 18.200 1.00 89.81 166 LEU A C 1
ATOM 1368 O O . LEU A 1 166 ? -10.921 -16.940 17.394 1.00 89.81 166 LEU A O 1
ATOM 1372 N N . THR A 1 167 ? -9.011 -15.896 17.879 1.00 90.19 167 THR A N 1
ATOM 1373 C CA . THR A 1 167 ? -8.429 -16.076 16.543 1.00 90.19 167 THR A CA 1
ATOM 1374 C C . THR A 1 167 ? -8.277 -17.542 16.113 1.00 90.19 167 THR A C 1
ATOM 1376 O O . THR A 1 167 ? -8.567 -17.785 14.937 1.00 90.19 167 THR A O 1
ATOM 1379 N N . PRO A 1 168 ? -7.949 -18.534 16.979 1.00 91.69 168 PRO A N 1
ATOM 1380 C CA . PRO A 1 168 ? -7.929 -19.944 16.573 1.00 91.69 168 PRO A CA 1
ATOM 1381 C C . PRO A 1 168 ? -9.304 -20.446 16.114 1.00 91.69 168 PRO A C 1
ATOM 1383 O O . PRO A 1 168 ? -9.411 -21.163 15.120 1.00 91.69 168 PRO A O 1
ATOM 1386 N N . PHE A 1 169 ? -10.374 -20.021 16.790 1.00 90.12 169 PHE A N 1
ATOM 1387 C CA . PHE A 1 169 ? -11.746 -20.367 16.416 1.00 90.12 169 PHE A CA 1
ATOM 1388 C C . PHE A 1 169 ? -12.175 -19.653 15.128 1.00 90.12 169 PHE A C 1
ATOM 1390 O O . PHE A 1 169 ? -12.656 -20.282 14.181 1.00 90.12 169 PHE A O 1
ATOM 1397 N N . GLN A 1 170 ? -11.920 -18.344 15.041 1.00 88.06 170 GLN A N 1
ATOM 1398 C CA . GLN A 1 170 ? -12.242 -17.524 13.868 1.00 88.06 170 GLN A CA 1
ATOM 1399 C C . GLN A 1 170 ? -11.545 -17.990 12.593 1.00 88.06 170 GLN A C 1
ATOM 1401 O O . GLN A 1 170 ? -12.078 -17.792 11.498 1.00 88.06 170 GLN A O 1
ATOM 1406 N N . LEU A 1 171 ? -10.354 -18.585 12.710 1.00 90.06 171 LEU A N 1
ATOM 1407 C CA . LEU A 1 171 ? -9.626 -19.111 11.566 1.00 90.06 171 LEU A CA 1
ATOM 1408 C C . LEU A 1 171 ? -10.468 -20.132 10.790 1.00 90.06 171 LEU A C 1
ATOM 1410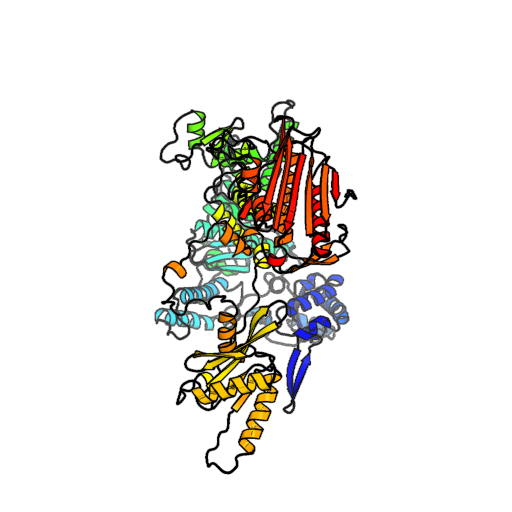 O O . LEU A 1 171 ? -10.458 -20.098 9.563 1.00 90.06 171 LEU A O 1
ATOM 1414 N N . SER A 1 172 ? -11.270 -20.947 11.479 1.00 88.44 172 SER A N 1
ATOM 1415 C CA . SER A 1 172 ? -12.144 -21.945 10.850 1.00 88.44 172 SER A CA 1
ATOM 1416 C C . SER A 1 172 ? -13.199 -21.308 9.934 1.00 88.44 172 SER A C 1
ATOM 1418 O O . SER A 1 172 ? -13.427 -21.799 8.827 1.00 88.44 172 SER A O 1
ATOM 1420 N N . PHE A 1 173 ? -13.783 -20.171 10.337 1.00 87.56 173 PHE A N 1
ATOM 1421 C CA . PHE A 1 173 ? -14.715 -19.398 9.501 1.00 87.56 173 PHE A CA 1
ATOM 1422 C C . PHE A 1 173 ? -14.001 -18.725 8.336 1.00 87.56 173 PHE A C 1
ATOM 1424 O O . PHE A 1 173 ? -14.469 -18.778 7.202 1.00 87.56 173 PHE A O 1
ATOM 1431 N N . ARG A 1 174 ? -12.839 -18.111 8.595 1.00 88.75 174 ARG A N 1
ATOM 1432 C CA . ARG A 1 174 ? -12.036 -17.478 7.539 1.00 88.75 174 ARG A CA 1
ATOM 1433 C C . ARG A 1 174 ? -11.627 -18.507 6.482 1.00 88.75 174 ARG A C 1
ATOM 1435 O O . ARG A 1 174 ? -11.683 -18.210 5.292 1.00 88.75 174 ARG A O 1
ATOM 1442 N N . GLN A 1 175 ? -11.259 -19.712 6.913 1.00 89.12 175 GLN A N 1
ATOM 1443 C CA . GLN A 1 175 ? -10.936 -20.829 6.036 1.00 89.12 175 GLN A CA 1
ATOM 1444 C C . GLN A 1 175 ? -12.159 -21.282 5.233 1.00 89.12 175 GLN A C 1
ATOM 1446 O O . GLN A 1 175 ? -12.041 -21.436 4.025 1.00 89.12 175 GLN A O 1
ATOM 1451 N N . PHE A 1 176 ? -13.325 -21.441 5.868 1.00 89.38 176 PHE A N 1
ATOM 1452 C CA . PHE A 1 176 ? -14.567 -21.797 5.176 1.00 89.38 176 PHE A CA 1
ATOM 1453 C C . PHE A 1 176 ? -14.913 -20.796 4.067 1.00 89.38 176 PHE A C 1
ATOM 1455 O O . PHE A 1 176 ? -15.102 -21.193 2.921 1.00 89.38 176 PHE A O 1
ATOM 1462 N N . ILE A 1 177 ? -14.892 -19.497 4.379 1.00 88.81 177 ILE A N 1
ATOM 1463 C CA . ILE A 1 177 ? -15.145 -18.442 3.393 1.00 88.81 177 ILE A CA 1
ATOM 1464 C C . ILE A 1 177 ? -14.106 -18.481 2.268 1.00 88.81 177 ILE A C 1
ATOM 1466 O O . ILE A 1 177 ? -14.476 -18.374 1.103 1.00 88.81 177 ILE A O 1
ATOM 1470 N N . ARG A 1 178 ? -12.815 -18.667 2.572 1.00 87.69 178 ARG A N 1
ATOM 1471 C CA . ARG A 1 178 ? -11.781 -18.817 1.536 1.00 87.69 178 ARG A CA 1
ATOM 1472 C C . ARG A 1 178 ? -12.080 -20.007 0.624 1.00 87.69 178 ARG A C 1
ATOM 1474 O O . ARG A 1 178 ? -12.025 -19.853 -0.588 1.00 87.69 178 ARG A O 1
ATOM 1481 N N . ASP A 1 179 ? -12.381 -21.167 1.196 1.00 88.12 179 ASP A N 1
ATOM 1482 C CA . ASP A 1 179 ? -12.612 -22.395 0.436 1.00 88.12 179 ASP A CA 1
ATOM 1483 C C . ASP A 1 179 ? -13.865 -22.264 -0.465 1.00 88.12 179 ASP A C 1
ATOM 1485 O O . ASP A 1 179 ? -13.836 -22.724 -1.605 1.00 88.12 179 ASP A O 1
ATOM 1489 N N . LEU A 1 180 ? -14.904 -21.535 -0.024 1.00 88.81 180 LEU A N 1
ATOM 1490 C CA . LEU A 1 180 ? -16.045 -21.151 -0.871 1.00 88.81 180 LEU A CA 1
ATOM 1491 C C . LEU A 1 180 ? -15.620 -20.283 -2.064 1.00 88.81 180 LEU A C 1
ATOM 1493 O O . LEU A 1 180 ? -15.962 -20.590 -3.204 1.00 88.81 180 LEU A O 1
ATOM 1497 N N . HIS A 1 181 ? -14.814 -19.241 -1.840 1.00 86.75 181 HIS A N 1
ATOM 1498 C CA . HIS A 1 181 ? -14.321 -18.399 -2.938 1.00 86.75 181 HIS A CA 1
ATOM 1499 C C . HIS A 1 181 ? -13.459 -19.198 -3.933 1.00 86.75 181 HIS A C 1
ATOM 1501 O O . HIS A 1 181 ? -13.556 -18.992 -5.141 1.00 86.75 181 HIS A O 1
ATOM 1507 N N . LEU A 1 182 ? -12.642 -20.137 -3.440 1.00 85.69 182 LEU A N 1
ATOM 1508 C CA . LEU A 1 182 ? -11.813 -21.015 -4.274 1.00 85.69 182 LEU A CA 1
ATOM 1509 C C . LEU A 1 182 ? -12.637 -21.987 -5.120 1.00 85.69 182 LEU A C 1
ATOM 1511 O O . LEU A 1 182 ? -12.204 -22.355 -6.212 1.00 85.69 182 LEU A O 1
ATOM 1515 N N . SER A 1 183 ? -13.814 -22.384 -4.635 1.00 85.94 183 SER A N 1
ATOM 1516 C CA . SER A 1 183 ? -14.724 -23.258 -5.377 1.00 85.94 183 SER A CA 1
ATOM 1517 C C . SER A 1 183 ? -15.431 -22.568 -6.548 1.00 85.94 183 SER A C 1
ATOM 1519 O O . SER A 1 183 ? -16.010 -23.261 -7.376 1.00 85.94 183 SER A O 1
ATOM 1521 N N . LYS A 1 184 ? -15.323 -21.231 -6.663 1.00 86.06 184 LYS A N 1
ATOM 1522 C CA . LYS A 1 184 ? -15.892 -20.420 -7.756 1.00 86.06 184 LYS A CA 1
ATOM 1523 C C . LYS A 1 184 ? -17.399 -20.637 -7.978 1.00 86.06 184 LYS A C 1
ATOM 1525 O O . LYS A 1 184 ? -17.862 -20.531 -9.107 1.00 86.06 184 LYS A O 1
ATOM 1530 N N . ILE A 1 185 ? -18.134 -20.923 -6.905 1.00 86.44 185 ILE A N 1
ATOM 1531 C CA . ILE A 1 185 ? -19.597 -21.047 -6.915 1.00 86.44 185 ILE A CA 1
ATOM 1532 C C . ILE A 1 185 ? -20.206 -19.651 -7.126 1.00 86.44 185 ILE A C 1
ATOM 1534 O O . ILE A 1 185 ? -19.776 -18.689 -6.476 1.00 86.44 185 ILE A O 1
ATOM 1538 N N . ASN A 1 186 ? -21.173 -19.529 -8.038 1.00 84.94 186 ASN A N 1
ATOM 1539 C CA . ASN A 1 186 ? -21.885 -18.268 -8.277 1.00 84.94 186 ASN A CA 1
ATOM 1540 C C . ASN A 1 186 ? -22.896 -17.957 -7.158 1.00 84.94 186 ASN A C 1
ATOM 1542 O O . ASN A 1 186 ? -23.283 -18.831 -6.392 1.00 84.94 186 ASN A O 1
ATOM 1546 N N . TRP A 1 187 ? -23.345 -16.701 -7.066 1.00 85.75 187 TRP A N 1
ATOM 1547 C CA . TRP A 1 187 ? -24.254 -16.251 -5.998 1.00 85.75 187 TRP A CA 1
ATOM 1548 C C . TRP A 1 187 ? -25.585 -17.016 -5.941 1.00 85.75 187 TRP A C 1
ATOM 1550 O O . TRP A 1 187 ? -26.095 -17.247 -4.848 1.00 85.75 187 TRP A O 1
ATOM 1560 N N . ASP A 1 188 ? -26.110 -17.419 -7.099 1.00 90.06 188 ASP A N 1
ATOM 1561 C CA . ASP A 1 188 ? -27.398 -18.115 -7.223 1.00 90.06 188 ASP A CA 1
ATOM 1562 C C . ASP A 1 188 ? -27.253 -19.649 -7.268 1.00 90.06 188 ASP A C 1
ATOM 1564 O O . ASP A 1 188 ? -28.245 -20.373 -7.357 1.00 90.06 188 ASP A O 1
ATOM 1568 N N . GLU A 1 189 ? -26.022 -20.172 -7.225 1.00 89.69 189 GLU A N 1
ATOM 1569 C CA . GLU A 1 189 ? -25.770 -21.612 -7.269 1.00 89.69 189 GLU A CA 1
ATOM 1570 C C . GLU A 1 189 ? -25.881 -22.239 -5.868 1.00 89.69 189 GLU A C 1
ATOM 1572 O O . GLU A 1 189 ? -25.301 -21.727 -4.904 1.00 89.69 189 GLU A O 1
ATOM 1577 N N . PRO A 1 190 ? -26.584 -23.378 -5.723 1.00 88.25 190 PRO A N 1
ATOM 1578 C CA . PRO A 1 190 ? -26.708 -24.043 -4.436 1.00 88.25 190 PRO A CA 1
ATOM 1579 C C . PRO A 1 190 ? -25.350 -24.569 -3.956 1.00 88.25 190 PRO A C 1
ATOM 1581 O O . PRO A 1 190 ? -24.580 -25.172 -4.708 1.00 88.25 190 PRO A O 1
ATOM 1584 N N . LEU A 1 191 ? -25.069 -24.387 -2.662 1.00 90.62 191 LEU A N 1
ATOM 1585 C CA . LEU A 1 191 ? -23.879 -24.954 -2.035 1.00 90.62 191 LEU A CA 1
ATOM 1586 C C . LEU A 1 191 ? -23.940 -26.484 -2.050 1.00 90.62 191 LEU A C 1
ATOM 1588 O O . LEU A 1 191 ? -24.974 -27.088 -1.774 1.00 90.62 191 LEU A O 1
ATOM 1592 N N . ASN A 1 192 ? -22.798 -27.124 -2.301 1.00 90.00 192 ASN A N 1
ATOM 1593 C CA . AS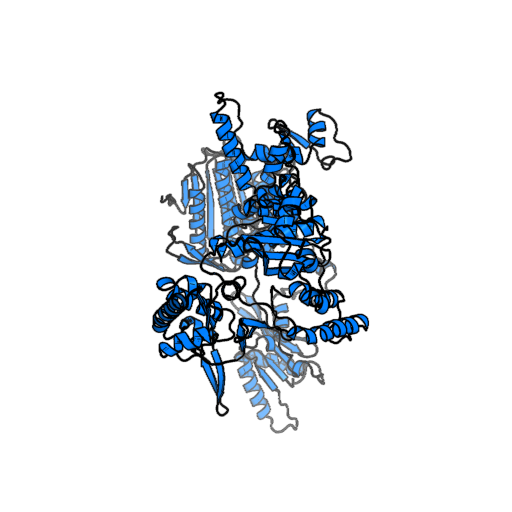N A 1 192 ? -22.708 -28.574 -2.183 1.00 90.00 192 ASN A CA 1
ATOM 1594 C C . ASN A 1 192 ? -22.933 -29.034 -0.726 1.00 90.00 192 ASN A C 1
ATOM 1596 O O . ASN A 1 192 ? -22.679 -28.304 0.239 1.00 90.00 192 ASN A O 1
ATOM 1600 N N . GLN A 1 193 ? -23.350 -30.290 -0.559 1.00 91.81 193 GLN A N 1
ATOM 1601 C CA . GLN A 1 193 ? -23.666 -30.850 0.759 1.00 91.81 193 GLN A CA 1
ATOM 1602 C C . GLN A 1 193 ? -22.471 -30.796 1.730 1.00 91.81 193 GLN A C 1
ATOM 1604 O O . GLN A 1 193 ? -22.651 -30.590 2.927 1.00 91.81 193 GLN A O 1
ATOM 1609 N N . SER A 1 194 ? -21.235 -30.898 1.226 1.00 92.06 194 SER A N 1
ATOM 1610 C CA . SER A 1 194 ? -20.028 -30.810 2.060 1.00 92.06 194 SER A CA 1
ATOM 1611 C C . SER A 1 194 ? -19.835 -29.428 2.702 1.00 92.06 194 SER A C 1
ATOM 1613 O O . SER A 1 194 ? -19.453 -29.334 3.872 1.00 92.06 194 SER A O 1
ATOM 1615 N N . PHE A 1 195 ? -20.133 -28.350 1.967 1.00 92.62 195 PHE A N 1
ATOM 1616 C CA . PHE A 1 195 ? -20.071 -26.985 2.477 1.00 92.62 195 PHE A CA 1
ATOM 1617 C C . PHE A 1 195 ? -21.221 -26.705 3.440 1.00 92.62 195 PHE A C 1
ATOM 1619 O O . PHE A 1 195 ? -20.975 -26.082 4.471 1.00 92.62 195 PHE A O 1
ATOM 1626 N N . ILE A 1 196 ? -22.427 -27.213 3.159 1.00 92.25 196 ILE A N 1
ATOM 1627 C CA . ILE A 1 196 ? -23.590 -27.083 4.051 1.00 92.25 196 ILE A CA 1
ATOM 1628 C C . ILE A 1 196 ? -23.291 -27.723 5.412 1.00 92.25 196 ILE A C 1
ATOM 1630 O O . ILE A 1 196 ? -23.330 -27.037 6.431 1.00 92.25 196 ILE A O 1
ATOM 1634 N N . LEU A 1 197 ? -22.857 -28.988 5.434 1.00 93.44 197 LEU A N 1
ATOM 1635 C CA . LEU A 1 197 ? -22.519 -29.692 6.678 1.00 93.44 197 LEU A CA 1
ATOM 1636 C C . LEU A 1 197 ? -21.409 -28.980 7.468 1.00 93.44 197 LEU A C 1
ATOM 1638 O O . LEU A 1 197 ? -21.432 -28.920 8.701 1.00 93.44 197 LEU A O 1
ATOM 1642 N N . ARG A 1 198 ? -20.417 -28.408 6.772 1.00 91.12 198 ARG A N 1
ATOM 1643 C CA . ARG A 1 198 ? -19.350 -27.629 7.414 1.00 91.12 198 ARG A CA 1
ATOM 1644 C C . ARG A 1 198 ? -19.869 -26.308 7.988 1.00 91.12 198 ARG A C 1
ATOM 1646 O O . ARG A 1 198 ? -19.439 -25.939 9.081 1.00 91.12 198 ARG A O 1
ATOM 1653 N N . ALA A 1 199 ? -20.770 -25.619 7.288 1.00 90.88 199 ALA A N 1
ATOM 1654 C CA . ALA A 1 199 ? -21.407 -24.394 7.761 1.00 90.88 199 ALA A CA 1
ATOM 1655 C C . ALA A 1 199 ? -22.260 -24.659 9.008 1.00 90.88 199 ALA A C 1
ATOM 1657 O O . ALA A 1 199 ? -22.090 -23.974 10.013 1.00 90.88 199 ALA A O 1
ATOM 1658 N N . GLU A 1 200 ? -23.084 -25.708 8.991 1.00 91.12 200 GLU A N 1
ATOM 1659 C CA . GLU A 1 200 ? -23.891 -26.136 10.139 1.00 91.12 200 GLU A CA 1
ATOM 1660 C C . GLU A 1 200 ? -23.018 -26.477 11.352 1.00 91.12 200 GLU A C 1
ATOM 1662 O O . GLU A 1 200 ? -23.297 -26.046 12.472 1.00 91.12 200 GLU A O 1
ATOM 1667 N N . LYS A 1 201 ? -21.905 -27.194 11.141 1.00 89.19 201 LYS A N 1
ATOM 1668 C CA . LYS A 1 201 ? -20.949 -27.514 12.212 1.00 89.19 201 LYS A CA 1
ATOM 1669 C C . LYS A 1 201 ? -20.286 -26.269 12.811 1.00 89.19 201 LYS A C 1
ATOM 1671 O O . LYS A 1 201 ? -19.958 -26.266 13.999 1.00 89.19 201 LYS A O 1
ATOM 1676 N N . LEU A 1 202 ? -20.029 -25.242 12.001 1.00 87.50 202 LEU A N 1
ATOM 1677 C CA . LEU A 1 202 ? -19.490 -23.967 12.478 1.00 87.50 202 LEU A CA 1
ATOM 1678 C C . LEU A 1 202 ? -20.558 -23.147 13.211 1.00 87.50 202 LEU A C 1
ATOM 1680 O O . LEU A 1 202 ? -20.255 -22.585 14.260 1.00 87.50 202 LEU A O 1
ATOM 1684 N N . ALA A 1 203 ? -21.792 -23.130 12.704 1.00 86.62 203 ALA A N 1
ATOM 1685 C CA . ALA A 1 203 ? -22.920 -22.429 13.309 1.00 86.62 203 ALA A CA 1
ATOM 1686 C C . ALA A 1 203 ? -23.263 -22.987 14.698 1.00 86.62 203 ALA A C 1
ATOM 1688 O O . ALA A 1 203 ? -23.346 -22.213 15.644 1.00 86.62 203 ALA A O 1
ATOM 1689 N N . LYS A 1 204 ? -23.330 -24.318 14.860 1.00 87.25 204 LYS A N 1
ATOM 1690 C CA . LYS A 1 204 ? -23.579 -24.966 16.167 1.00 87.25 204 LYS A CA 1
ATOM 1691 C C . LYS A 1 204 ? -22.551 -24.592 17.239 1.00 87.25 204 LYS A C 1
ATOM 1693 O O . LYS A 1 204 ? -22.872 -24.537 18.415 1.00 87.25 204 LYS A O 1
ATOM 1698 N N . GLN A 1 205 ? -21.304 -24.316 16.851 1.00 84.38 205 GLN A N 1
ATOM 1699 C CA . GLN A 1 205 ? -20.277 -23.875 17.802 1.00 84.38 205 GLN A CA 1
ATOM 1700 C C . GLN A 1 205 ? -20.464 -22.423 18.255 1.00 84.38 205 GLN A C 1
ATOM 1702 O O . GLN A 1 205 ? -19.821 -22.010 19.212 1.00 84.38 205 GLN A O 1
ATOM 1707 N N . MET A 1 206 ? -21.290 -21.621 17.579 1.00 82.69 206 MET A N 1
ATOM 1708 C CA . MET A 1 206 ? -21.515 -20.227 17.968 1.00 82.69 206 MET A CA 1
ATOM 1709 C C . MET A 1 206 ? -22.382 -20.099 19.220 1.00 82.69 206 MET A C 1
ATOM 1711 O O . MET A 1 206 ? -22.246 -19.105 19.931 1.00 82.69 206 MET A O 1
ATOM 1715 N N . ASP A 1 207 ? -23.212 -21.099 19.516 1.00 80.94 207 ASP A N 1
ATOM 1716 C CA . ASP A 1 207 ? -24.061 -21.113 20.712 1.00 80.94 207 ASP A CA 1
ATOM 1717 C C . ASP A 1 207 ? -23.218 -21.118 21.999 1.00 80.94 207 ASP A C 1
ATOM 1719 O O . ASP A 1 207 ? -23.565 -20.475 22.990 1.00 80.94 207 ASP A O 1
ATOM 1723 N N . ASP A 1 208 ? -22.035 -21.735 21.942 1.00 82.44 208 ASP A N 1
ATOM 1724 C CA . ASP A 1 208 ? -21.072 -21.788 23.041 1.00 82.44 208 ASP A CA 1
ATOM 1725 C C . ASP A 1 208 ? -20.254 -20.488 23.219 1.00 82.44 208 ASP A C 1
ATOM 1727 O O . ASP A 1 208 ? -19.485 -20.381 24.174 1.00 82.44 208 ASP A O 1
ATOM 1731 N N . LEU A 1 209 ? -20.399 -19.465 22.358 1.00 84.31 209 LEU A N 1
ATOM 1732 C CA . LEU A 1 209 ? -19.623 -18.211 22.470 1.00 84.31 209 LEU A CA 1
ATOM 1733 C C . LEU A 1 209 ? -19.861 -17.468 23.783 1.00 84.31 209 LEU A C 1
ATOM 1735 O O . LEU A 1 209 ? -18.924 -16.891 24.335 1.00 84.31 209 LEU A O 1
ATOM 1739 N N . LYS A 1 210 ? -21.092 -17.519 24.298 1.00 81.31 210 LYS A N 1
ATOM 1740 C CA . LYS A 1 210 ? -21.454 -16.865 25.560 1.00 81.31 210 LYS A CA 1
ATOM 1741 C C . LYS A 1 210 ? -20.749 -17.479 26.768 1.00 81.31 210 LYS A C 1
ATOM 1743 O O . LYS A 1 210 ? -20.645 -16.811 27.782 1.00 81.31 210 LYS A O 1
ATOM 1748 N N . ARG A 1 211 ? -20.264 -18.723 26.653 1.00 85.25 211 ARG A N 1
ATOM 1749 C CA . ARG A 1 211 ? -19.510 -19.424 27.704 1.00 85.25 211 ARG A CA 1
ATOM 1750 C C . ARG A 1 211 ? -18.049 -18.994 27.773 1.00 85.25 211 ARG A C 1
ATOM 1752 O O . ARG A 1 211 ? -17.322 -19.465 28.642 1.00 85.25 211 ARG A O 1
ATOM 1759 N N . VAL A 1 212 ? -17.583 -18.166 26.838 1.00 87.25 212 VAL A N 1
ATOM 1760 C CA . VAL A 1 212 ? -16.201 -17.693 26.846 1.00 87.25 212 VAL A CA 1
ATOM 1761 C C . VAL A 1 212 ? -16.135 -16.389 27.624 1.00 87.25 212 VAL A C 1
ATOM 1763 O O . VAL A 1 212 ? -16.594 -15.351 27.150 1.00 87.25 212 VAL A O 1
ATOM 1766 N N . HIS A 1 213 ? -15.524 -16.464 28.799 1.00 88.00 213 HIS A N 1
ATOM 1767 C CA . HIS A 1 213 ? -15.303 -15.339 29.696 1.00 88.00 213 HIS A CA 1
ATOM 1768 C C . HIS A 1 213 ? -13.810 -15.046 29.750 1.00 88.00 213 HIS A C 1
ATOM 1770 O O . HIS A 1 213 ? -13.002 -15.934 30.023 1.00 88.00 213 HIS A O 1
ATOM 1776 N N . VAL A 1 214 ? -13.426 -13.813 29.424 1.00 89.69 214 VAL A N 1
ATOM 1777 C CA . VAL A 1 214 ? -12.023 -13.385 29.465 1.00 89.69 214 VAL A CA 1
ATOM 1778 C C . VAL A 1 214 ? -11.918 -12.173 30.378 1.00 89.69 214 VAL A C 1
ATOM 1780 O O . VAL A 1 214 ? -12.577 -11.174 30.092 1.00 89.69 214 VAL A O 1
ATOM 1783 N N . PRO A 1 215 ? -11.069 -12.195 31.419 1.00 90.62 215 PRO A N 1
ATOM 1784 C CA . PRO A 1 215 ? -10.828 -11.017 32.240 1.00 90.62 215 PRO A CA 1
ATOM 1785 C C . PRO A 1 215 ? -10.441 -9.817 31.370 1.00 90.62 215 PRO A C 1
ATOM 1787 O O . PRO A 1 215 ? -9.567 -9.913 30.492 1.00 90.62 215 PRO A O 1
ATOM 1790 N N . ARG A 1 216 ? -11.104 -8.673 31.586 1.00 91.38 216 ARG A N 1
ATOM 1791 C CA . ARG A 1 216 ? -10.765 -7.451 30.852 1.00 91.38 216 ARG A CA 1
ATOM 1792 C C . ARG A 1 216 ? -9.338 -7.035 31.192 1.00 91.38 216 ARG A C 1
ATOM 1794 O O . ARG A 1 216 ? -8.534 -6.861 30.274 1.00 91.38 216 ARG A O 1
ATOM 1801 N N . VAL A 1 217 ? -9.058 -6.861 32.485 1.00 90.25 217 VAL A N 1
ATOM 1802 C CA . VAL A 1 217 ? -7.743 -6.457 33.000 1.00 90.25 217 VAL A CA 1
ATOM 1803 C C . VAL A 1 217 ? -6.798 -7.642 32.970 1.00 90.25 217 VAL A C 1
ATOM 1805 O O . VAL A 1 217 ? -7.132 -8.714 33.461 1.00 90.25 217 VAL A O 1
ATOM 1808 N N . ILE A 1 218 ? -5.603 -7.429 32.428 1.00 86.44 218 ILE A N 1
ATOM 1809 C CA . ILE A 1 218 ? -4.589 -8.483 32.307 1.00 86.44 218 ILE A CA 1
ATOM 1810 C C . ILE A 1 218 ? -3.932 -8.774 33.661 1.00 86.44 218 ILE A C 1
ATOM 1812 O O . ILE A 1 218 ? -3.845 -9.914 34.090 1.00 86.44 218 ILE A O 1
ATOM 1816 N N . PHE A 1 219 ? -3.496 -7.743 34.380 1.00 83.50 219 PHE A N 1
ATOM 1817 C CA . PHE A 1 219 ? -3.003 -7.898 35.747 1.00 83.50 219 PHE A CA 1
ATOM 1818 C C . PHE A 1 219 ? -3.538 -6.760 36.600 1.00 83.50 219 PHE A C 1
ATOM 1820 O O . PHE A 1 219 ? -3.423 -5.594 36.220 1.00 83.50 219 PHE A O 1
ATOM 1827 N N . GLN A 1 220 ? -4.116 -7.097 37.752 1.00 71.38 220 GLN A N 1
ATOM 1828 C CA . GLN A 1 220 ? -4.374 -6.108 38.793 1.00 71.38 220 GLN A CA 1
ATOM 1829 C C . GLN A 1 220 ? -3.014 -5.632 39.299 1.00 71.38 220 GLN A C 1
ATOM 1831 O O . GLN A 1 220 ? -2.171 -6.451 39.661 1.00 71.38 220 GLN A O 1
ATOM 1836 N N . ASN A 1 221 ? -2.752 -4.330 39.224 1.00 62.16 221 ASN A N 1
ATOM 1837 C CA . ASN A 1 221 ? -1.408 -3.816 39.421 1.00 62.16 221 ASN A CA 1
ATOM 1838 C C . ASN A 1 221 ? -1.372 -2.815 40.572 1.00 62.16 221 ASN A C 1
ATOM 1840 O O . ASN A 1 221 ? -1.840 -1.691 40.430 1.00 62.16 221 ASN A O 1
ATOM 1844 N N . ASN A 1 222 ? -0.725 -3.193 41.676 1.00 58.72 222 ASN A N 1
ATOM 1845 C CA . ASN A 1 222 ? -0.412 -2.303 42.798 1.00 58.72 222 ASN A CA 1
ATOM 1846 C C . ASN A 1 222 ? 0.785 -1.379 42.464 1.00 58.72 222 ASN A C 1
ATOM 1848 O O . ASN A 1 222 ? 1.699 -1.212 43.267 1.00 58.72 222 ASN A O 1
ATOM 1852 N N . GLY A 1 223 ? 0.830 -0.816 41.250 1.00 55.62 223 GLY A N 1
ATOM 1853 C CA . GLY A 1 223 ? 1.857 0.146 40.825 1.00 55.62 223 GLY A CA 1
ATOM 1854 C C . GLY A 1 223 ? 3.186 -0.429 40.302 1.00 55.62 223 GLY A C 1
ATOM 1855 O O . GLY A 1 223 ? 4.082 0.342 39.966 1.00 55.62 223 GLY A O 1
ATOM 1856 N N . GLN A 1 224 ? 3.335 -1.746 40.137 1.00 67.75 224 GLN A N 1
ATOM 1857 C CA . GLN A 1 224 ? 4.570 -2.407 39.676 1.00 67.75 224 GLN A CA 1
ATOM 1858 C C . GLN A 1 224 ? 4.537 -2.803 38.187 1.00 67.75 224 GLN A C 1
ATOM 1860 O O . GLN A 1 224 ? 4.894 -3.910 37.785 1.00 67.75 224 GLN A O 1
ATOM 1865 N N . ARG A 1 225 ? 4.141 -1.875 37.306 1.00 74.56 225 ARG A N 1
ATOM 1866 C CA . ARG A 1 225 ? 4.115 -2.097 35.839 1.00 74.56 225 ARG A CA 1
ATOM 1867 C C . ARG A 1 225 ? 5.472 -2.438 35.232 1.00 74.56 225 ARG A C 1
ATOM 1869 O O . ARG A 1 225 ? 5.520 -3.062 34.177 1.00 74.56 225 ARG A O 1
ATOM 1876 N N . GLN A 1 226 ? 6.555 -2.038 35.893 1.00 69.81 226 GLN A N 1
ATOM 1877 C CA . GLN A 1 226 ? 7.916 -2.294 35.431 1.00 69.81 226 GLN A CA 1
ATOM 1878 C C . GLN A 1 226 ? 8.288 -3.780 35.483 1.00 69.81 226 GLN A C 1
ATOM 1880 O O . GLN A 1 226 ? 9.176 -4.186 34.744 1.00 69.81 226 GLN A O 1
ATOM 1885 N N . ASN A 1 227 ? 7.604 -4.595 36.291 1.00 82.81 227 ASN A N 1
ATOM 1886 C CA . ASN A 1 227 ? 7.878 -6.033 36.389 1.00 82.81 227 ASN A CA 1
ATOM 1887 C C . ASN A 1 227 ? 7.185 -6.837 35.279 1.00 82.81 227 ASN A C 1
ATOM 1889 O O . ASN A 1 227 ? 7.403 -8.037 35.143 1.00 82.81 227 ASN A O 1
ATOM 1893 N N . LEU A 1 228 ? 6.369 -6.177 34.450 1.00 89.06 228 LEU A N 1
ATOM 1894 C CA . LEU A 1 228 ? 5.680 -6.825 33.347 1.00 89.06 228 LEU A CA 1
ATOM 1895 C C . LEU A 1 228 ? 6.597 -6.962 32.128 1.00 89.06 228 LEU A C 1
ATOM 1897 O O . LEU A 1 228 ? 7.203 -5.981 31.689 1.00 89.06 228 LEU A O 1
ATOM 1901 N N . CYS A 1 229 ? 6.626 -8.154 31.532 1.00 91.31 229 CYS A N 1
ATOM 1902 C CA . CYS A 1 229 ? 7.418 -8.466 30.339 1.00 91.31 229 CYS A CA 1
ATOM 1903 C C . CYS A 1 229 ? 6.525 -8.858 29.157 1.00 91.31 229 CYS A C 1
ATOM 1905 O O . CYS A 1 229 ? 5.590 -9.644 29.304 1.00 91.31 229 CYS A O 1
ATOM 1907 N N . LEU A 1 230 ? 6.828 -8.336 27.966 1.00 93.81 230 LEU A N 1
ATOM 1908 C CA . LEU A 1 230 ? 6.142 -8.704 26.724 1.00 93.81 230 LEU A CA 1
ATOM 1909 C C . LEU A 1 230 ? 6.848 -9.885 26.049 1.00 93.81 230 LEU A C 1
ATOM 1911 O O . LEU A 1 230 ? 8.015 -9.763 25.686 1.00 93.81 230 LEU A O 1
ATOM 1915 N N . HIS A 1 231 ? 6.126 -10.972 25.785 1.00 94.69 231 HIS A N 1
ATOM 1916 C CA . HIS A 1 231 ? 6.605 -12.110 24.995 1.00 94.69 231 HIS A CA 1
ATOM 1917 C C . HIS A 1 231 ? 5.710 -12.343 23.775 1.00 94.69 231 HIS A C 1
ATOM 1919 O O . HIS A 1 231 ? 4.489 -12.191 23.851 1.00 94.69 231 HIS A O 1
ATOM 1925 N N . VAL A 1 232 ? 6.303 -12.706 22.634 1.00 96.50 232 VAL A N 1
ATOM 1926 C CA . VAL A 1 232 ? 5.561 -12.987 21.392 1.00 96.50 232 VAL A CA 1
ATOM 1927 C C . VAL A 1 232 ? 5.944 -14.349 20.842 1.00 96.50 232 VAL A C 1
ATOM 1929 O O . VAL A 1 232 ? 7.119 -14.644 20.664 1.00 96.50 232 VAL A O 1
ATOM 1932 N N . PHE A 1 233 ? 4.938 -15.150 20.515 1.00 96.75 233 PHE A N 1
ATOM 1933 C CA . PHE A 1 233 ? 5.095 -16.478 19.935 1.00 96.75 233 PHE A CA 1
ATOM 1934 C C . PHE A 1 233 ? 4.593 -16.452 18.498 1.00 96.75 233 PHE A C 1
ATOM 1936 O O . PHE A 1 233 ? 3.562 -15.831 18.214 1.00 96.75 233 PHE A O 1
ATOM 1943 N N . VAL A 1 234 ? 5.327 -17.093 17.592 1.00 97.56 234 VAL A N 1
ATOM 1944 C CA . VAL A 1 234 ? 4.981 -17.158 16.169 1.00 97.56 234 VAL A CA 1
ATOM 1945 C C . VAL A 1 234 ? 4.871 -18.598 15.703 1.00 97.56 234 VAL A C 1
ATOM 1947 O O . VAL A 1 234 ? 5.581 -19.472 16.197 1.00 97.56 234 VAL A O 1
ATOM 1950 N N . ASP A 1 235 ? 3.996 -18.820 14.728 1.00 96.81 235 ASP A N 1
ATOM 1951 C CA . ASP A 1 235 ? 3.882 -20.104 14.046 1.00 96.81 235 ASP A CA 1
ATOM 1952 C C . ASP A 1 235 ? 3.267 -19.951 12.643 1.00 96.81 235 ASP A C 1
ATOM 1954 O O . ASP A 1 235 ? 2.597 -18.953 12.322 1.00 96.81 235 ASP A O 1
ATOM 1958 N N . ALA A 1 236 ? 3.503 -20.950 11.794 1.00 95.56 236 ALA A N 1
ATOM 1959 C CA . ALA A 1 236 ? 2.925 -21.055 10.471 1.00 95.56 236 ALA A CA 1
ATOM 1960 C C . ALA A 1 236 ? 2.566 -22.491 10.077 1.00 95.56 236 ALA A C 1
ATOM 1962 O O . ALA A 1 236 ? 3.364 -23.416 10.164 1.00 95.56 236 ALA A O 1
ATOM 1963 N N . SER A 1 237 ? 1.401 -22.631 9.453 1.00 93.75 237 SER A N 1
ATOM 1964 C CA . SER A 1 237 ? 0.947 -23.853 8.801 1.00 93.75 237 SER A CA 1
ATOM 1965 C C . SER A 1 237 ? 0.636 -23.604 7.322 1.00 93.75 237 SER A C 1
ATOM 1967 O O . SER A 1 237 ? 0.742 -22.491 6.805 1.00 93.75 237 SER A O 1
ATOM 1969 N N . ARG A 1 238 ? 0.182 -24.647 6.614 1.00 90.31 238 ARG A N 1
ATOM 1970 C CA . ARG A 1 238 ? -0.359 -24.511 5.248 1.00 90.31 238 ARG A CA 1
ATOM 1971 C C . ARG A 1 238 ? -1.679 -23.726 5.197 1.00 90.31 238 ARG A C 1
ATOM 1973 O O . ARG A 1 238 ? -2.079 -23.293 4.119 1.00 90.31 238 ARG A O 1
ATOM 1980 N N . ILE A 1 239 ? -2.367 -23.564 6.328 1.00 90.06 239 ILE A N 1
ATOM 1981 C CA . ILE A 1 239 ? -3.671 -22.894 6.420 1.00 90.06 239 ILE A CA 1
ATOM 1982 C C . ILE A 1 239 ? -3.472 -21.398 6.671 1.00 90.06 239 ILE A C 1
ATOM 1984 O O . ILE A 1 239 ? -4.013 -20.563 5.937 1.00 90.06 239 ILE A O 1
ATOM 1988 N N . ALA A 1 240 ? -2.694 -21.063 7.698 1.00 93.56 240 ALA A N 1
ATOM 1989 C CA . ALA A 1 240 ? -2.474 -19.706 8.169 1.00 93.56 240 ALA A CA 1
ATOM 1990 C C . ALA A 1 240 ? -1.105 -19.555 8.835 1.00 93.56 240 ALA A C 1
ATOM 1992 O O . ALA A 1 240 ? -0.451 -20.528 9.187 1.00 93.56 240 ALA A O 1
ATOM 1993 N N . TYR A 1 241 ? -0.685 -18.311 9.016 1.00 95.12 241 TYR A N 1
ATOM 1994 C CA . TYR A 1 241 ? 0.499 -17.944 9.783 1.00 95.12 241 TYR A CA 1
ATOM 1995 C C . TYR A 1 241 ? 0.193 -16.716 10.640 1.00 95.12 241 TYR A C 1
ATOM 1997 O O . TYR A 1 241 ? -0.678 -15.904 10.294 1.00 95.12 241 TYR A O 1
ATOM 2005 N N . GLY A 1 242 ? 0.893 -16.552 11.758 1.00 95.06 242 GLY A N 1
ATOM 2006 C CA . GLY A 1 242 ? 0.599 -15.445 12.657 1.00 95.06 242 GLY A CA 1
ATOM 2007 C C . GLY A 1 242 ? 1.449 -15.399 13.915 1.00 95.06 242 GLY A C 1
ATOM 2008 O O . GLY A 1 242 ? 2.470 -16.073 14.025 1.00 95.06 242 GLY A O 1
ATOM 2009 N N . ALA A 1 243 ? 1.012 -14.552 14.841 1.00 96.69 243 ALA A N 1
ATOM 2010 C CA . ALA A 1 243 ? 1.663 -14.347 16.122 1.00 96.69 243 ALA A CA 1
ATOM 2011 C C . ALA A 1 243 ? 0.645 -14.071 17.235 1.00 96.69 243 ALA A C 1
ATOM 2013 O O . ALA A 1 243 ? -0.389 -13.435 16.997 1.00 96.69 243 ALA A O 1
ATOM 2014 N N . CYS A 1 244 ? 0.967 -14.486 18.455 1.00 95.81 244 CYS A N 1
ATOM 2015 C CA . CYS A 1 244 ? 0.234 -14.161 19.679 1.00 95.81 244 CYS A CA 1
ATOM 2016 C C . CYS A 1 244 ? 1.178 -13.529 20.708 1.00 95.81 244 CYS A C 1
ATOM 2018 O O . CYS A 1 244 ? 2.312 -13.974 20.885 1.00 95.81 244 CYS A O 1
ATOM 2020 N N . ALA A 1 245 ? 0.711 -12.460 21.347 1.00 95.19 245 ALA A N 1
ATOM 2021 C CA . ALA A 1 245 ? 1.456 -11.660 22.305 1.00 95.19 245 ALA A CA 1
ATOM 2022 C C . ALA A 1 245 ? 0.887 -11.843 23.713 1.00 95.19 245 ALA A C 1
ATOM 2024 O O . ALA A 1 245 ? -0.330 -11.760 23.906 1.00 95.19 245 ALA A O 1
ATOM 2025 N N . TYR A 1 246 ? 1.777 -12.023 24.682 1.00 94.00 246 TYR A N 1
ATOM 2026 C CA . TYR A 1 246 ? 1.464 -12.244 26.089 1.00 94.00 246 TYR A CA 1
ATOM 2027 C C . TYR A 1 246 ? 2.209 -11.236 26.955 1.00 94.00 246 TYR A C 1
ATOM 2029 O O . TYR A 1 246 ? 3.356 -10.888 26.663 1.00 94.00 246 TYR A O 1
ATOM 2037 N N . ILE A 1 247 ? 1.564 -10.793 28.029 1.00 91.94 247 ILE A N 1
ATOM 2038 C CA . ILE A 1 247 ? 2.227 -10.065 29.113 1.00 91.94 247 ILE A CA 1
ATOM 2039 C C . ILE A 1 247 ? 2.444 -11.054 30.256 1.00 91.94 247 ILE A C 1
ATOM 2041 O O . ILE A 1 247 ? 1.536 -11.819 30.566 1.00 91.94 247 ILE A O 1
ATOM 2045 N N . TYR A 1 248 ? 3.628 -11.032 30.861 1.00 90.56 248 TYR A N 1
ATOM 2046 C CA . TYR A 1 248 ? 3.994 -11.878 31.996 1.00 90.56 248 TYR A CA 1
ATOM 2047 C C . TYR A 1 248 ? 4.253 -11.054 33.255 1.00 90.56 248 TYR A C 1
ATOM 2049 O O . TYR A 1 248 ? 4.862 -9.990 33.151 1.00 90.56 248 TYR A O 1
ATOM 2057 N N . ASN A 1 249 ? 3.845 -11.574 34.416 1.00 85.44 249 ASN A N 1
ATOM 2058 C CA . ASN A 1 249 ? 4.117 -11.022 35.748 1.00 85.44 249 ASN A CA 1
ATOM 2059 C C . ASN A 1 249 ? 5.095 -11.913 36.547 1.00 85.44 249 ASN A C 1
ATOM 2061 O O . ASN A 1 249 ? 4.719 -12.459 37.571 1.00 85.44 249 ASN A O 1
ATOM 2065 N N . GLU A 1 250 ? 6.325 -12.111 36.064 1.00 73.56 250 GLU A N 1
ATOM 2066 C CA . GLU A 1 250 ? 7.364 -12.990 36.668 1.00 73.56 250 GLU A CA 1
ATOM 2067 C C . GLU A 1 250 ? 6.994 -14.479 36.890 1.00 73.56 250 GLU A C 1
ATOM 2069 O O . GLU A 1 250 ? 7.897 -15.305 36.976 1.00 73.56 250 GLU A O 1
ATOM 2074 N N . GLU A 1 251 ? 5.715 -14.868 36.871 1.00 74.50 251 GLU A N 1
ATOM 2075 C CA . GLU A 1 251 ? 5.253 -16.249 37.069 1.00 74.50 251 GLU A CA 1
ATOM 2076 C C . GLU A 1 251 ? 4.248 -16.703 35.998 1.00 74.50 251 GLU A C 1
ATOM 2078 O O . GLU A 1 251 ? 4.384 -17.798 35.440 1.00 74.50 251 GLU A O 1
ATOM 2083 N N . ILE A 1 252 ? 3.251 -15.869 35.672 1.00 83.31 252 ILE A N 1
ATOM 2084 C CA . ILE A 1 252 ? 2.108 -16.240 34.827 1.00 83.31 252 ILE A CA 1
ATOM 2085 C C . ILE A 1 252 ? 2.041 -15.325 33.601 1.00 83.31 252 ILE A C 1
ATOM 2087 O O . ILE A 1 252 ? 2.257 -14.117 33.681 1.00 83.31 252 ILE A O 1
ATOM 2091 N N . GLY A 1 253 ? 1.740 -15.904 32.439 1.00 89.56 253 GLY A N 1
ATOM 2092 C CA . GLY A 1 253 ? 1.437 -15.153 31.227 1.00 89.56 253 GLY A CA 1
ATOM 2093 C C . GLY A 1 253 ? -0.062 -14.928 31.075 1.00 89.56 253 GLY A C 1
ATOM 2094 O O . GLY A 1 253 ? -0.878 -15.716 31.546 1.00 89.56 253 GLY A O 1
ATOM 2095 N N . GLN A 1 254 ? -0.447 -13.869 30.375 1.00 91.56 254 GLN A N 1
ATOM 2096 C CA . GLN A 1 254 ? -1.821 -13.669 29.929 1.00 91.56 254 GLN A CA 1
ATOM 2097 C C . GLN A 1 254 ? -1.862 -13.134 28.501 1.00 91.56 254 GLN A C 1
ATOM 2099 O O . GLN A 1 254 ? -1.105 -12.228 28.132 1.00 91.56 254 GLN A O 1
ATOM 2104 N N . LEU A 1 255 ? -2.761 -13.697 27.689 1.00 92.69 255 LEU A N 1
ATOM 2105 C CA . LEU A 1 255 ? -2.939 -13.299 26.297 1.00 92.69 255 LEU A CA 1
ATOM 2106 C C . LEU A 1 255 ? -3.389 -11.837 26.214 1.00 92.69 255 LEU A C 1
ATOM 2108 O O . LEU A 1 255 ? -4.476 -11.467 26.664 1.00 92.69 255 LEU A O 1
ATOM 2112 N N . LEU A 1 256 ? -2.581 -11.012 25.554 1.00 90.94 256 LEU A N 1
ATOM 2113 C CA . LEU A 1 256 ? -2.874 -9.606 25.286 1.00 90.94 256 LEU A CA 1
ATOM 2114 C C . LEU A 1 256 ? -3.640 -9.453 23.970 1.00 90.94 256 LEU A C 1
ATOM 2116 O O . LEU A 1 256 ? -4.705 -8.838 23.920 1.00 90.94 256 LEU A O 1
ATOM 2120 N N . MET A 1 257 ? -3.075 -9.995 22.893 1.00 91.06 257 MET A N 1
ATOM 2121 C CA . MET A 1 257 ? -3.684 -9.986 21.569 1.00 91.06 257 MET A CA 1
ATOM 2122 C C . MET A 1 257 ? -2.972 -10.957 20.635 1.00 91.06 257 MET A C 1
ATOM 2124 O O . MET A 1 257 ? -1.814 -11.315 20.835 1.00 91.06 257 MET A O 1
ATOM 2128 N N . SER A 1 258 ? -3.631 -11.312 19.542 1.00 93.50 258 SER A N 1
ATOM 2129 C CA . SER A 1 258 ? -3.038 -12.121 18.486 1.00 93.50 258 SER A CA 1
ATOM 2130 C C . SER A 1 258 ? -3.433 -11.627 17.102 1.00 93.50 258 SER A C 1
ATOM 2132 O O . SER A 1 258 ? -4.378 -10.853 16.925 1.00 93.50 258 SER A O 1
ATOM 2134 N N . LYS A 1 259 ? -2.682 -12.066 16.097 1.00 92.38 259 LYS A N 1
ATOM 2135 C CA . LYS A 1 259 ? -2.899 -11.698 14.705 1.00 92.38 259 LYS A CA 1
ATOM 2136 C C . LYS A 1 259 ? -2.614 -12.891 13.812 1.00 92.38 259 LYS A C 1
ATOM 2138 O O . LYS A 1 259 ? -1.515 -13.432 13.826 1.00 92.38 259 LYS A O 1
ATOM 2143 N N . VAL A 1 260 ? -3.594 -13.242 12.986 1.00 92.06 260 VAL A N 1
ATOM 2144 C CA . VAL A 1 260 ? -3.514 -14.368 12.052 1.00 92.06 260 VAL A CA 1
ATOM 2145 C C . VAL A 1 260 ? -3.816 -13.915 10.626 1.00 92.06 260 VAL A C 1
ATOM 2147 O O . VAL A 1 260 ? -4.695 -13.075 10.392 1.00 92.06 260 VAL A O 1
ATOM 2150 N N . ARG A 1 261 ? -3.080 -14.471 9.663 1.00 91.81 261 ARG A N 1
ATOM 2151 C CA . ARG A 1 261 ? -3.279 -14.273 8.224 1.00 91.81 261 ARG A CA 1
ATOM 2152 C C . ARG A 1 261 ? -3.452 -15.624 7.544 1.00 91.81 261 ARG A C 1
ATOM 2154 O O . ARG A 1 261 ? -2.684 -16.546 7.795 1.00 91.81 261 ARG A O 1
ATOM 2161 N N . LEU A 1 262 ? -4.446 -15.722 6.664 1.00 91.62 262 LEU A N 1
ATOM 2162 C CA . LEU A 1 262 ? -4.612 -16.895 5.811 1.00 91.62 262 LEU A CA 1
ATOM 2163 C C . LEU A 1 262 ? -3.474 -16.967 4.792 1.00 91.62 262 LEU A C 1
ATOM 2165 O O . LEU A 1 262 ? -3.070 -15.949 4.222 1.00 91.62 262 LEU A O 1
ATOM 2169 N N . VAL A 1 263 ? -2.993 -18.180 4.535 1.00 89.88 263 VAL A N 1
ATOM 2170 C CA . VAL A 1 263 ? -2.050 -18.436 3.446 1.00 89.88 263 VAL A CA 1
ATOM 2171 C C . VAL A 1 263 ? -2.780 -18.242 2.114 1.00 89.88 263 VAL A C 1
ATOM 2173 O O . VAL A 1 263 ? -3.840 -18.827 1.884 1.00 89.88 263 VAL A O 1
ATOM 2176 N N . SER A 1 264 ? -2.220 -17.387 1.254 1.00 78.00 264 SER A N 1
ATOM 2177 C CA . SER A 1 264 ? -2.684 -17.163 -0.121 1.00 78.00 264 SER A CA 1
ATOM 2178 C C . SER A 1 264 ? -2.313 -18.335 -1.034 1.00 78.00 264 SER A C 1
ATOM 2180 O O . SER A 1 264 ? -1.295 -18.975 -0.792 1.00 78.00 264 SER A O 1
ATOM 2182 N N . GLU A 1 265 ? -3.039 -18.531 -2.141 1.00 65.94 265 GLU A N 1
ATOM 2183 C CA . GLU A 1 265 ? -2.847 -19.622 -3.127 1.00 65.94 265 GLU A CA 1
ATOM 2184 C C . GLU A 1 265 ? -1.417 -19.804 -3.674 1.00 65.94 265 GLU A C 1
ATOM 2186 O O . GLU A 1 265 ? -1.077 -20.855 -4.215 1.00 65.94 265 GLU A O 1
ATOM 2191 N N . THR A 1 266 ? -0.547 -18.799 -3.552 1.00 62.50 266 THR A N 1
ATOM 2192 C CA . THR A 1 266 ? 0.860 -18.919 -3.945 1.00 62.50 266 THR A CA 1
ATOM 2193 C C . THR A 1 266 ? 1.526 -20.088 -3.211 1.00 62.50 266 THR A C 1
ATOM 2195 O O . THR A 1 266 ? 1.584 -20.063 -1.982 1.00 62.50 266 THR A O 1
ATOM 2198 N N . LYS A 1 267 ? 2.082 -21.060 -3.953 1.00 69.56 267 LYS A N 1
ATOM 2199 C CA . LYS A 1 267 ? 2.851 -22.207 -3.429 1.00 69.56 267 LYS A CA 1
ATOM 2200 C C . LYS A 1 267 ? 4.085 -21.736 -2.637 1.00 69.56 267 LYS A C 1
ATOM 2202 O O . LYS A 1 267 ? 5.184 -21.669 -3.179 1.00 69.56 267 LYS A O 1
ATOM 2207 N N . ARG A 1 268 ? 3.901 -21.368 -1.367 1.00 84.75 268 ARG A N 1
ATOM 2208 C CA . ARG A 1 268 ? 4.981 -21.036 -0.425 1.00 84.75 268 ARG A CA 1
ATOM 2209 C C . ARG A 1 268 ? 5.350 -22.275 0.373 1.00 84.75 268 ARG A C 1
ATOM 2211 O O . ARG A 1 268 ? 4.474 -23.044 0.766 1.00 84.75 268 ARG A O 1
ATOM 2218 N N . THR A 1 269 ? 6.641 -22.461 0.614 1.00 89.69 269 THR A N 1
ATOM 2219 C CA . THR A 1 269 ? 7.119 -23.555 1.467 1.00 89.69 269 THR A CA 1
ATOM 2220 C C . THR A 1 269 ? 6.847 -23.241 2.941 1.00 89.69 269 THR A C 1
ATOM 2222 O O . THR A 1 269 ? 6.706 -22.078 3.317 1.00 89.69 269 THR A O 1
ATOM 2225 N N . ILE A 1 270 ? 6.789 -24.266 3.795 1.00 90.69 270 ILE A N 1
ATOM 2226 C CA . ILE A 1 270 ? 6.581 -24.082 5.243 1.00 90.69 270 ILE A CA 1
ATOM 2227 C C . ILE A 1 270 ? 7.648 -23.144 5.850 1.00 90.69 270 ILE A C 1
ATOM 2229 O O . ILE A 1 270 ? 7.251 -22.144 6.444 1.00 90.69 270 ILE A O 1
ATOM 2233 N N . PRO A 1 271 ? 8.963 -23.297 5.572 1.00 90.62 271 PRO A N 1
ATOM 2234 C CA . PRO A 1 271 ? 9.977 -22.375 6.099 1.00 90.62 271 PRO A CA 1
ATOM 2235 C C . PRO A 1 271 ? 9.811 -20.914 5.648 1.00 90.62 271 PRO A C 1
ATOM 2237 O O . PRO A 1 271 ? 10.236 -19.982 6.329 1.00 90.62 271 PRO A O 1
ATOM 2240 N N . GLN A 1 272 ? 9.214 -20.681 4.473 1.00 92.62 272 GLN A N 1
ATOM 2241 C CA . GLN A 1 272 ? 8.885 -19.332 4.002 1.00 92.62 272 GLN A CA 1
ATOM 2242 C C . GLN A 1 272 ? 7.708 -18.730 4.768 1.00 92.62 272 GLN A C 1
ATOM 2244 O O . GLN A 1 272 ? 7.670 -17.517 5.002 1.00 92.62 272 GLN A O 1
ATOM 2249 N N . LEU A 1 273 ? 6.732 -19.560 5.132 1.00 94.50 273 LEU A N 1
ATOM 2250 C CA . LEU A 1 273 ? 5.585 -19.150 5.930 1.00 94.50 273 LEU A CA 1
ATOM 2251 C C . LEU A 1 273 ? 5.994 -18.891 7.380 1.00 94.50 273 LEU A C 1
ATOM 2253 O O . LEU A 1 273 ? 5.638 -17.835 7.893 1.00 94.50 273 LEU A O 1
ATOM 2257 N N . GLU A 1 274 ? 6.813 -19.753 7.983 1.00 95.19 274 GLU A N 1
ATOM 2258 C CA . GLU A 1 274 ? 7.362 -19.573 9.338 1.00 95.19 274 GLU A CA 1
ATOM 2259 C C . GLU A 1 274 ? 8.150 -18.263 9.450 1.00 95.19 274 GLU A C 1
ATOM 2261 O O . GLU A 1 274 ? 7.899 -17.446 10.333 1.00 95.19 274 GLU A O 1
ATOM 2266 N N . LEU A 1 275 ? 9.016 -17.970 8.476 1.00 95.31 275 LEU A N 1
ATOM 2267 C CA . LEU A 1 275 ? 9.732 -16.695 8.438 1.00 95.31 275 LEU A CA 1
ATOM 2268 C C . LEU A 1 275 ? 8.792 -15.492 8.224 1.00 95.31 275 LEU A C 1
ATOM 2270 O O . LEU A 1 275 ? 9.059 -14.381 8.685 1.00 95.31 275 LEU A O 1
ATOM 2274 N N . THR A 1 276 ? 7.674 -15.689 7.519 1.00 95.50 276 THR A N 1
ATOM 2275 C CA . THR A 1 276 ? 6.648 -14.645 7.384 1.00 95.50 276 THR A CA 1
ATOM 2276 C C . THR A 1 276 ? 5.880 -14.447 8.697 1.00 95.50 276 THR A C 1
ATOM 2278 O O . THR A 1 276 ? 5.574 -13.304 9.036 1.00 95.50 276 THR A O 1
ATOM 2281 N N . ALA A 1 277 ? 5.607 -15.517 9.450 1.00 96.62 277 ALA A N 1
ATOM 2282 C CA . ALA A 1 277 ? 5.046 -15.447 10.797 1.00 96.62 277 ALA A CA 1
ATOM 2283 C C . ALA A 1 277 ? 5.979 -14.680 11.734 1.00 96.62 277 ALA A C 1
ATOM 2285 O O . ALA A 1 277 ? 5.531 -13.763 12.419 1.00 96.62 277 ALA A O 1
ATOM 2286 N N . ALA A 1 278 ? 7.281 -14.973 11.671 1.00 97.00 278 ALA A N 1
ATOM 2287 C CA . ALA A 1 278 ? 8.299 -14.281 12.448 1.00 97.00 278 ALA A CA 1
ATOM 2288 C C . ALA A 1 278 ? 8.275 -12.765 12.214 1.00 97.00 278 ALA A C 1
ATOM 2290 O O . ALA A 1 278 ? 8.242 -11.984 13.164 1.00 97.00 278 ALA A O 1
ATOM 2291 N N . LEU A 1 279 ? 8.187 -12.336 10.951 1.00 96.56 279 LEU A N 1
ATOM 2292 C CA . LEU A 1 279 ? 8.068 -10.919 10.615 1.00 96.56 279 LEU A CA 1
ATOM 2293 C C . LEU A 1 279 ? 6.774 -10.280 11.155 1.00 96.56 279 LEU A C 1
ATOM 2295 O O . LEU A 1 279 ? 6.804 -9.148 11.640 1.00 96.56 279 LEU A O 1
ATOM 2299 N N . GLU A 1 280 ? 5.630 -10.970 11.078 1.00 95.75 280 GLU A N 1
ATOM 2300 C CA . GLU A 1 280 ? 4.382 -10.469 11.676 1.00 95.75 280 GLU A CA 1
ATOM 2301 C C . GLU A 1 280 ? 4.476 -10.375 13.204 1.00 95.75 280 GLU A C 1
ATOM 2303 O O . GLU A 1 280 ? 3.970 -9.407 13.774 1.00 95.75 280 GLU A O 1
ATOM 2308 N N . GLY A 1 281 ? 5.160 -11.324 13.848 1.00 96.44 281 GLY A N 1
ATOM 2309 C CA . GLY A 1 281 ? 5.438 -11.305 15.282 1.00 96.44 281 GLY A CA 1
ATOM 2310 C C . GLY A 1 281 ? 6.281 -10.107 15.698 1.00 96.44 281 GLY A C 1
ATOM 2311 O O . GLY A 1 281 ? 5.891 -9.388 16.611 1.00 96.44 281 GLY A O 1
ATOM 2312 N N . VAL A 1 282 ? 7.361 -9.803 14.974 1.00 96.75 282 VAL A N 1
ATOM 2313 C CA . VAL A 1 282 ? 8.199 -8.618 15.248 1.00 96.75 282 VAL A CA 1
ATOM 2314 C C . VAL A 1 282 ? 7.405 -7.328 15.077 1.00 96.75 282 VAL A C 1
ATOM 2316 O O . VAL A 1 282 ? 7.480 -6.433 15.916 1.00 96.75 282 VAL A O 1
ATOM 2319 N N . LYS A 1 283 ? 6.579 -7.232 14.028 1.00 96.12 283 LYS A N 1
ATOM 2320 C CA . LYS A 1 283 ? 5.701 -6.068 13.826 1.00 96.12 283 LYS A CA 1
ATOM 2321 C C . LYS A 1 283 ? 4.698 -5.904 14.964 1.00 96.12 283 LYS A C 1
ATOM 2323 O O . LYS A 1 283 ? 4.434 -4.776 15.375 1.00 96.12 283 LYS A O 1
ATOM 2328 N N . LEU A 1 284 ? 4.137 -7.007 15.459 1.00 94.31 284 LEU A N 1
ATOM 2329 C CA . LEU A 1 284 ? 3.238 -7.002 16.610 1.00 94.31 284 LEU A CA 1
ATOM 2330 C C . LEU A 1 284 ? 3.976 -6.563 17.883 1.00 94.31 284 LEU A C 1
ATOM 2332 O O . LEU A 1 284 ? 3.494 -5.680 18.587 1.00 94.31 284 LEU A O 1
ATOM 2336 N N . PHE A 1 285 ? 5.165 -7.114 18.118 1.00 94.56 285 PHE A N 1
ATOM 2337 C CA . PHE A 1 285 ? 6.027 -6.824 19.260 1.00 94.56 285 PHE A CA 1
ATOM 2338 C C . PHE A 1 285 ? 6.415 -5.340 19.336 1.00 94.56 285 PHE A C 1
ATOM 2340 O O . PHE A 1 285 ? 6.151 -4.676 20.338 1.00 94.56 285 PHE A O 1
ATOM 2347 N N . VAL A 1 286 ? 6.937 -4.783 18.237 1.00 94.50 286 VAL A N 1
ATOM 2348 C CA . VAL A 1 286 ? 7.307 -3.361 18.135 1.00 94.50 286 VAL A CA 1
ATOM 2349 C C . VAL A 1 286 ? 6.084 -2.458 18.289 1.00 94.50 286 VAL A C 1
ATOM 2351 O O . VAL A 1 286 ? 6.158 -1.432 18.966 1.00 94.50 286 VAL A O 1
ATOM 2354 N N . LYS A 1 287 ? 4.938 -2.836 17.702 1.00 93.19 287 LYS A N 1
ATOM 2355 C CA . LYS A 1 287 ? 3.695 -2.066 17.841 1.00 93.19 287 LYS A CA 1
ATOM 2356 C C . LYS A 1 287 ? 3.255 -1.990 19.302 1.00 93.19 287 LYS A C 1
ATOM 2358 O O . LYS A 1 287 ? 2.976 -0.897 19.778 1.00 93.19 287 LYS A O 1
ATOM 2363 N N . ILE A 1 288 ? 3.214 -3.116 20.013 1.00 92.12 288 ILE A N 1
ATOM 2364 C CA . ILE A 1 288 ? 2.797 -3.141 21.422 1.00 92.12 288 ILE A CA 1
ATOM 2365 C C . ILE A 1 288 ? 3.776 -2.339 22.282 1.00 92.12 288 ILE A C 1
ATOM 2367 O O . ILE A 1 288 ? 3.328 -1.521 23.078 1.00 92.12 288 ILE A O 1
ATOM 2371 N N . LYS A 1 289 ? 5.093 -2.495 22.082 1.00 91.88 289 LYS A N 1
ATOM 2372 C CA . LYS A 1 289 ? 6.096 -1.721 22.829 1.00 91.88 289 LYS A CA 1
ATOM 2373 C C . LYS A 1 289 ? 5.962 -0.213 22.608 1.00 91.88 289 LYS A C 1
ATOM 2375 O O . LYS A 1 289 ? 6.144 0.554 23.548 1.00 91.88 289 LYS A O 1
ATOM 2380 N N . LYS A 1 290 ? 5.642 0.218 21.384 1.00 92.06 290 LYS A N 1
ATOM 2381 C CA . LYS A 1 290 ? 5.409 1.634 21.071 1.00 92.06 290 LYS A CA 1
ATOM 2382 C C . LYS A 1 290 ? 4.185 2.191 21.807 1.00 92.06 290 LYS A C 1
ATOM 2384 O O . LYS A 1 290 ? 4.221 3.330 22.265 1.00 92.06 290 LYS A O 1
ATOM 2389 N N . GLU A 1 291 ? 3.111 1.409 21.898 1.00 89.31 291 GLU A N 1
ATOM 2390 C CA . GLU A 1 291 ? 1.880 1.833 22.577 1.00 89.31 291 GLU A CA 1
ATOM 2391 C C . GLU A 1 291 ? 1.982 1.744 24.109 1.00 89.31 291 GLU A C 1
ATOM 2393 O O . GLU A 1 291 ? 1.409 2.582 24.799 1.00 89.31 291 GLU A O 1
ATOM 2398 N N . LEU A 1 292 ? 2.732 0.767 24.634 1.00 87.94 292 LEU A N 1
ATOM 2399 C CA . LEU A 1 292 ? 2.935 0.509 26.065 1.00 87.94 292 LEU A CA 1
ATOM 2400 C C . LEU A 1 292 ? 4.439 0.539 26.418 1.00 87.94 292 LEU A C 1
ATOM 2402 O O . LEU A 1 292 ? 5.042 -0.509 26.681 1.00 87.94 292 LEU A O 1
ATOM 2406 N N . PRO A 1 293 ? 5.075 1.726 26.427 1.00 87.31 293 PRO A N 1
ATOM 2407 C CA . PRO A 1 293 ? 6.513 1.863 26.666 1.00 87.31 293 PRO A CA 1
ATOM 2408 C C . PRO A 1 293 ? 6.961 1.376 28.053 1.00 87.31 293 PRO A C 1
ATOM 2410 O O . PRO A 1 293 ? 8.106 0.944 28.191 1.00 87.31 293 PRO A O 1
ATOM 2413 N N . GLN A 1 294 ? 6.068 1.382 29.045 1.00 85.44 294 GLN A N 1
ATOM 2414 C CA . GLN A 1 294 ? 6.313 0.973 30.432 1.00 85.44 294 GLN A CA 1
ATOM 2415 C C . GLN A 1 294 ? 6.609 -0.525 30.630 1.00 85.44 294 GLN A C 1
ATOM 2417 O O . GLN A 1 294 ? 7.153 -0.895 31.665 1.00 85.44 294 GLN A O 1
ATOM 2422 N N . ILE A 1 295 ? 6.261 -1.385 29.667 1.00 88.12 295 ILE A N 1
ATOM 2423 C CA . ILE A 1 295 ? 6.457 -2.842 29.772 1.00 88.12 295 ILE A CA 1
ATOM 2424 C C . ILE A 1 295 ? 7.888 -3.201 29.357 1.00 88.12 295 ILE A C 1
ATOM 2426 O O . ILE A 1 295 ? 8.376 -2.709 28.333 1.00 88.12 295 ILE A O 1
ATOM 2430 N N . ARG A 1 296 ? 8.569 -4.083 30.093 1.00 90.00 296 ARG A N 1
ATOM 2431 C CA . ARG A 1 296 ? 9.895 -4.592 29.710 1.00 90.00 296 ARG A CA 1
ATOM 2432 C C . ARG A 1 296 ? 9.819 -5.447 28.442 1.00 90.00 296 ARG A C 1
ATOM 2434 O O . ARG A 1 296 ? 8.836 -6.136 28.166 1.00 90.00 296 ARG A O 1
ATOM 2441 N N . LEU A 1 297 ? 10.877 -5.379 27.640 1.00 88.81 297 LEU A N 1
ATOM 2442 C CA . LEU A 1 297 ? 11.009 -6.215 26.452 1.00 88.81 297 LEU A CA 1
ATOM 2443 C C . LEU A 1 297 ? 11.395 -7.629 26.877 1.00 88.81 297 LEU A C 1
ATOM 2445 O O . LEU A 1 297 ? 12.445 -7.816 27.485 1.00 88.81 297 LEU A O 1
ATOM 2449 N N . GLY A 1 298 ? 10.549 -8.602 26.552 1.00 89.88 298 GLY A N 1
ATOM 2450 C CA . GLY A 1 298 ? 10.882 -10.017 26.648 1.00 89.88 298 GLY A CA 1
ATOM 2451 C C . GLY A 1 298 ? 11.372 -10.575 25.311 1.00 89.88 298 GLY A C 1
ATOM 2452 O O . GLY A 1 298 ? 11.901 -9.859 24.461 1.00 89.88 298 GLY A O 1
ATOM 2453 N N . ASN A 1 299 ? 11.182 -11.878 25.131 1.00 92.94 299 ASN A N 1
ATOM 2454 C CA . ASN A 1 299 ? 11.679 -12.650 23.991 1.00 92.94 299 ASN A CA 1
ATOM 2455 C C . ASN A 1 299 ? 10.607 -12.896 22.918 1.00 92.94 299 ASN A C 1
ATOM 2457 O O . ASN A 1 299 ? 9.404 -12.935 23.207 1.00 92.94 299 ASN A O 1
ATOM 2461 N N . LEU A 1 300 ? 11.070 -13.144 21.692 1.00 95.38 300 LEU A N 1
ATOM 2462 C CA . LEU A 1 300 ? 10.275 -13.717 20.611 1.00 95.38 300 LEU A CA 1
ATOM 2463 C C . LEU A 1 300 ? 10.586 -15.204 20.468 1.00 95.38 300 LEU A C 1
ATOM 2465 O O . LEU A 1 300 ? 11.750 -15.600 20.473 1.00 95.38 300 LEU A O 1
ATOM 2469 N N . PHE A 1 301 ? 9.555 -16.019 20.297 1.00 95.00 301 PHE A N 1
ATOM 2470 C CA . PHE A 1 301 ? 9.681 -17.469 20.260 1.00 95.00 301 PHE A CA 1
ATOM 2471 C C . PHE A 1 301 ? 9.188 -18.051 18.943 1.00 95.00 301 PHE A C 1
ATOM 2473 O O . PHE A 1 301 ? 8.128 -17.670 18.443 1.00 95.00 301 PHE A O 1
ATOM 2480 N N . SER A 1 302 ? 9.949 -19.006 18.414 1.00 94.56 302 SER A N 1
ATOM 2481 C CA . SER A 1 302 ? 9.555 -19.871 17.302 1.00 94.56 302 SER A CA 1
ATOM 2482 C C . SER A 1 302 ? 9.998 -21.300 17.598 1.00 94.56 302 SER A C 1
ATOM 2484 O O . SER A 1 302 ? 11.055 -21.521 18.188 1.00 94.56 302 SER A O 1
ATOM 2486 N N . ASP A 1 303 ? 9.207 -22.267 17.160 1.00 91.88 303 ASP A N 1
ATOM 2487 C CA . ASP A 1 303 ? 9.521 -23.696 17.208 1.00 91.88 303 ASP A CA 1
ATOM 2488 C C . ASP A 1 303 ? 10.254 -24.203 15.958 1.00 91.88 303 ASP A C 1
ATOM 2490 O O . ASP A 1 303 ? 10.626 -25.372 15.866 1.00 91.88 303 ASP A O 1
ATOM 2494 N N . SER A 1 304 ? 10.546 -23.316 15.006 1.00 92.69 304 SER A N 1
ATOM 2495 C CA . SER A 1 304 ? 11.343 -23.636 13.829 1.00 92.69 304 SER A CA 1
ATOM 2496 C C . SER A 1 304 ? 12.799 -23.231 14.028 1.00 92.69 304 SER A C 1
ATOM 2498 O O . SER A 1 304 ? 13.186 -22.072 13.841 1.00 92.69 304 SER A O 1
ATOM 2500 N N . MET A 1 305 ? 13.653 -24.215 14.331 1.00 88.38 305 MET A N 1
ATOM 2501 C CA . MET A 1 305 ? 15.108 -24.005 14.382 1.00 88.38 305 MET A CA 1
ATOM 2502 C C . MET A 1 305 ? 15.661 -23.487 13.049 1.00 88.38 305 MET A C 1
ATOM 2504 O O . MET A 1 305 ? 16.600 -22.696 13.040 1.00 88.38 305 MET A O 1
ATOM 2508 N N . VAL A 1 306 ? 15.053 -23.876 11.922 1.00 88.44 306 VAL A N 1
ATOM 2509 C CA . VAL A 1 306 ? 15.417 -23.367 10.591 1.00 88.44 306 VAL A CA 1
ATOM 2510 C C . VAL A 1 306 ? 15.151 -21.866 10.504 1.00 88.44 306 VAL A C 1
ATOM 2512 O O . VAL A 1 306 ? 15.997 -21.117 10.017 1.00 88.44 306 VAL A O 1
ATOM 2515 N N . THR A 1 307 ? 13.997 -21.407 10.989 1.00 92.19 307 THR A N 1
ATOM 2516 C CA . THR A 1 307 ? 13.655 -19.981 11.017 1.00 92.19 307 THR A CA 1
ATOM 2517 C C . THR A 1 307 ? 14.588 -19.205 11.943 1.00 92.19 307 THR A C 1
ATOM 2519 O O . THR A 1 307 ? 15.113 -18.171 11.534 1.00 92.19 307 THR A O 1
ATOM 2522 N N . LEU A 1 308 ? 14.888 -19.731 13.132 1.00 91.56 308 LEU A N 1
ATOM 2523 C CA . LEU A 1 308 ? 15.826 -19.105 14.070 1.00 91.56 308 LEU A CA 1
ATOM 2524 C C . LEU A 1 308 ? 17.249 -19.023 13.503 1.00 91.56 308 LEU A C 1
ATOM 2526 O O . LEU A 1 308 ? 17.869 -17.963 13.551 1.00 91.56 308 LEU A O 1
ATOM 2530 N N . ALA A 1 309 ? 17.746 -20.098 12.887 1.00 86.44 309 ALA A N 1
ATOM 2531 C CA . ALA A 1 309 ? 19.053 -20.110 12.236 1.00 86.44 309 ALA A CA 1
ATOM 2532 C C . ALA A 1 309 ? 19.132 -19.086 11.091 1.00 86.44 309 ALA A C 1
ATOM 2534 O O . ALA A 1 309 ? 20.151 -18.418 10.926 1.00 86.44 309 ALA A O 1
ATOM 2535 N N . ARG A 1 310 ? 18.045 -18.912 10.327 1.00 91.88 310 ARG A N 1
ATOM 2536 C CA . ARG A 1 310 ? 17.950 -17.888 9.273 1.00 91.88 310 ARG A CA 1
ATOM 2537 C C . ARG A 1 310 ? 17.943 -16.472 9.836 1.00 91.88 310 ARG A C 1
ATOM 2539 O O . ARG A 1 310 ? 18.589 -15.608 9.257 1.00 91.88 310 ARG A O 1
ATOM 2546 N N . ILE A 1 311 ? 17.230 -16.239 10.939 1.00 92.94 311 ILE A N 1
ATOM 2547 C CA . ILE A 1 311 ? 17.156 -14.930 11.603 1.00 92.94 311 ILE A CA 1
ATOM 2548 C C . ILE A 1 311 ? 18.503 -14.541 12.217 1.00 92.94 311 ILE A C 1
ATOM 2550 O O . ILE A 1 311 ? 18.890 -13.377 12.136 1.00 92.94 311 ILE A O 1
ATOM 2554 N N . SER A 1 312 ? 19.226 -15.500 12.791 1.00 88.75 312 SER A N 1
ATOM 2555 C CA . SER A 1 312 ? 20.566 -15.284 13.351 1.00 88.75 312 SER A CA 1
ATOM 2556 C C . SER A 1 312 ? 21.667 -15.239 12.288 1.00 88.75 312 SER A C 1
ATOM 2558 O O . SER A 1 312 ? 22.748 -14.709 12.538 1.00 88.75 312 SER A O 1
ATOM 2560 N N . GLY A 1 313 ? 21.413 -15.806 11.108 1.00 84.94 313 GLY A N 1
ATOM 2561 C CA . GLY A 1 313 ? 22.352 -15.855 9.993 1.00 84.94 313 GLY A CA 1
ATOM 2562 C C . GLY A 1 313 ? 22.424 -14.561 9.178 1.00 84.94 313 GLY A C 1
ATOM 2563 O O . GLY A 1 313 ? 21.659 -13.614 9.363 1.00 84.94 313 GLY A O 1
ATOM 2564 N N . SER A 1 314 ? 23.353 -14.532 8.218 1.00 86.19 314 SER A N 1
ATOM 2565 C CA . SER A 1 314 ? 23.414 -13.448 7.235 1.00 86.19 314 SER A CA 1
ATOM 2566 C C . SER A 1 314 ? 22.217 -13.544 6.275 1.00 86.19 314 SER A C 1
ATOM 2568 O O . SER A 1 314 ? 22.069 -14.586 5.626 1.00 86.19 314 SER A O 1
ATOM 2570 N N . PRO A 1 315 ? 21.402 -12.479 6.108 1.00 84.25 315 PRO A N 1
ATOM 2571 C CA . PRO A 1 315 ? 20.295 -12.459 5.148 1.00 84.25 315 PRO A CA 1
ATOM 2572 C C . PRO A 1 315 ? 20.725 -12.828 3.729 1.00 84.25 315 PRO A C 1
ATOM 2574 O O . PRO A 1 315 ? 19.931 -13.352 2.957 1.00 84.25 315 PRO A O 1
ATOM 2577 N N . ASN A 1 316 ? 21.981 -12.559 3.387 1.00 83.50 316 ASN A N 1
ATOM 2578 C CA . ASN A 1 316 ? 22.446 -12.587 2.007 1.00 83.50 316 ASN A CA 1
ATOM 2579 C C . ASN A 1 316 ? 22.839 -13.988 1.524 1.00 83.50 316 ASN A C 1
ATOM 2581 O O . ASN A 1 316 ? 23.003 -14.217 0.329 1.00 83.50 316 ASN A O 1
ATOM 2585 N N . ASN A 1 317 ? 22.871 -14.947 2.452 1.00 83.44 317 ASN A N 1
ATOM 2586 C CA . ASN A 1 317 ? 23.007 -16.369 2.149 1.00 83.44 317 ASN A CA 1
ATOM 2587 C C . ASN A 1 317 ? 21.638 -17.023 1.868 1.00 83.44 317 ASN A C 1
ATOM 2589 O O . ASN A 1 317 ? 21.559 -18.233 1.652 1.00 83.44 317 ASN A O 1
ATOM 2593 N N . LEU A 1 318 ? 20.542 -16.255 1.920 1.00 85.19 318 LEU A N 1
ATOM 2594 C CA . LEU A 1 318 ? 19.177 -16.748 1.759 1.00 85.19 318 LEU A CA 1
ATOM 2595 C C . LEU A 1 318 ? 18.583 -16.300 0.416 1.00 85.19 318 LEU A C 1
ATOM 2597 O O . LEU A 1 318 ? 18.939 -15.242 -0.103 1.00 85.19 318 LEU A O 1
ATOM 2601 N N . PRO A 1 319 ? 17.627 -17.054 -0.158 1.00 87.19 319 PRO A N 1
ATOM 2602 C CA . PRO A 1 319 ? 16.925 -16.612 -1.357 1.00 87.19 319 PRO A CA 1
ATOM 2603 C C . PRO A 1 319 ? 16.186 -15.286 -1.118 1.00 87.19 319 PRO A C 1
ATOM 2605 O O . PRO A 1 319 ? 15.820 -14.951 0.005 1.00 87.19 319 PRO A O 1
ATOM 2608 N N . LEU A 1 320 ? 15.933 -14.523 -2.187 1.00 87.88 320 LEU A N 1
ATOM 2609 C CA . LEU A 1 320 ? 15.454 -13.132 -2.112 1.00 87.88 320 LEU A CA 1
ATOM 2610 C C . LEU A 1 320 ? 14.211 -12.931 -1.222 1.00 87.88 320 LEU A C 1
ATOM 2612 O O . LEU A 1 320 ? 14.076 -11.905 -0.554 1.00 87.88 320 LEU A O 1
ATOM 2616 N N . PHE A 1 321 ? 13.279 -13.887 -1.223 1.00 90.31 321 PHE A N 1
ATOM 2617 C CA . PHE A 1 321 ? 12.060 -13.811 -0.417 1.00 90.31 321 PHE A CA 1
ATOM 2618 C C . PHE A 1 321 ? 12.369 -13.864 1.086 1.00 90.31 321 PHE A C 1
ATOM 2620 O O . PHE A 1 321 ? 11.783 -13.100 1.862 1.00 90.31 321 PHE A O 1
ATOM 2627 N N . GLU A 1 322 ? 13.267 -14.762 1.480 1.00 91.44 322 GLU A N 1
ATOM 2628 C CA . GLU A 1 322 ? 13.737 -14.961 2.841 1.00 91.44 322 GLU A CA 1
ATOM 2629 C C . GLU A 1 322 ? 14.716 -13.856 3.259 1.00 91.44 322 GLU A C 1
ATOM 2631 O O . GLU A 1 322 ? 14.512 -13.254 4.310 1.00 91.44 322 GLU A O 1
ATOM 2636 N N . SER A 1 323 ? 15.687 -13.508 2.406 1.00 92.12 323 SER A N 1
ATOM 2637 C CA . SER A 1 323 ? 16.667 -12.427 2.618 1.00 92.12 323 SER A CA 1
ATOM 2638 C C . SER A 1 323 ? 15.978 -11.108 2.977 1.00 92.12 323 SER A C 1
ATOM 2640 O O . SER A 1 323 ? 16.288 -10.492 3.997 1.00 92.12 323 SER A O 1
ATOM 2642 N N . ASN A 1 324 ? 14.948 -10.713 2.217 1.00 92.88 324 ASN A N 1
ATOM 2643 C CA . ASN A 1 324 ? 14.205 -9.480 2.492 1.00 92.88 324 ASN A CA 1
ATOM 2644 C C . ASN A 1 324 ? 13.485 -9.500 3.850 1.00 92.88 324 ASN A C 1
ATOM 2646 O O . ASN A 1 324 ? 13.471 -8.486 4.544 1.00 92.88 324 ASN A O 1
ATOM 2650 N N . ARG A 1 325 ? 12.902 -10.641 4.245 1.00 94.12 325 ARG A N 1
ATOM 2651 C CA . ARG A 1 325 ? 12.205 -10.780 5.536 1.00 94.12 325 ARG A CA 1
ATOM 2652 C C . ARG A 1 325 ? 13.177 -10.795 6.702 1.00 94.12 325 ARG A C 1
ATOM 2654 O O . ARG A 1 325 ? 12.917 -10.115 7.686 1.00 94.12 325 ARG A O 1
ATOM 2661 N N . VAL A 1 326 ? 14.286 -11.526 6.584 1.00 94.75 326 VAL A N 1
ATOM 2662 C CA . VAL A 1 326 ? 15.334 -11.537 7.612 1.00 94.75 326 VAL A CA 1
ATOM 2663 C C . VAL A 1 326 ? 15.922 -10.138 7.773 1.00 94.75 326 VAL A C 1
ATOM 2665 O O . VAL A 1 326 ? 16.037 -9.672 8.899 1.00 94.75 326 VAL A O 1
ATOM 2668 N N . ARG A 1 327 ? 16.198 -9.417 6.677 1.00 94.56 327 ARG A N 1
ATOM 2669 C CA . ARG A 1 327 ? 16.683 -8.029 6.742 1.00 94.56 327 ARG A CA 1
ATOM 2670 C C . ARG A 1 327 ? 15.688 -7.104 7.445 1.00 94.56 327 ARG A C 1
ATOM 2672 O O . ARG A 1 327 ? 16.099 -6.265 8.238 1.00 94.56 327 ARG A O 1
ATOM 2679 N N . GLU A 1 328 ? 14.392 -7.258 7.175 1.00 96.31 328 GLU A N 1
ATOM 2680 C CA . GLU A 1 328 ? 13.353 -6.480 7.857 1.00 96.31 328 GLU A CA 1
ATOM 2681 C C . GLU A 1 328 ? 13.272 -6.836 9.352 1.00 96.31 328 GLU A C 1
ATOM 2683 O O . GLU A 1 328 ? 13.257 -5.930 10.182 1.00 96.31 328 GLU A O 1
ATOM 2688 N N . ILE A 1 329 ? 13.311 -8.128 9.706 1.00 95.44 329 ILE A N 1
ATOM 2689 C CA . ILE A 1 329 ? 13.355 -8.602 11.101 1.00 95.44 329 ILE A CA 1
ATOM 2690 C C . ILE A 1 329 ? 14.565 -8.006 11.833 1.00 95.44 329 ILE A C 1
ATOM 2692 O O . ILE A 1 329 ? 14.382 -7.340 12.848 1.00 95.44 329 ILE A O 1
ATOM 2696 N N . GLN A 1 330 ? 15.770 -8.171 11.281 1.00 94.00 330 GLN A N 1
ATOM 2697 C CA . GLN A 1 330 ? 17.026 -7.684 11.865 1.00 94.00 330 GLN A CA 1
ATOM 2698 C C . GLN A 1 330 ? 17.090 -6.151 11.959 1.00 94.00 330 GLN A C 1
ATOM 2700 O O . GLN A 1 330 ? 17.794 -5.621 12.811 1.00 94.00 330 GLN A O 1
ATOM 2705 N N . SER A 1 331 ? 16.359 -5.423 11.105 1.00 94.06 331 SER A N 1
ATOM 2706 C CA . SER A 1 331 ? 16.275 -3.955 11.183 1.00 94.06 331 SER A CA 1
ATOM 2707 C C . SER A 1 331 ? 15.369 -3.442 12.304 1.00 94.06 331 SER A C 1
ATOM 2709 O O . SER A 1 331 ? 15.472 -2.277 12.681 1.00 94.06 331 SER A O 1
ATOM 2711 N N . LEU A 1 332 ? 14.460 -4.288 12.798 1.00 93.50 332 LEU A N 1
ATOM 2712 C CA . LEU A 1 332 ? 13.482 -3.942 13.829 1.00 93.50 332 LEU A CA 1
ATOM 2713 C C . LEU A 1 332 ? 13.871 -4.485 15.204 1.00 93.50 332 LEU A C 1
ATOM 2715 O O . LEU A 1 332 ? 13.543 -3.859 16.209 1.00 93.50 332 LEU A O 1
ATOM 2719 N N . ILE A 1 333 ? 14.525 -5.648 15.253 1.00 91.75 333 ILE A N 1
ATOM 2720 C CA . ILE A 1 333 ? 14.958 -6.271 16.499 1.00 91.75 333 ILE A CA 1
ATOM 2721 C C . ILE A 1 333 ? 16.242 -7.073 16.315 1.00 91.75 333 ILE A C 1
ATOM 2723 O O . ILE A 1 333 ? 16.468 -7.698 15.278 1.00 91.75 333 ILE A O 1
ATOM 2727 N N . GLU A 1 334 ? 17.072 -7.085 17.352 1.00 89.31 334 GLU A N 1
ATOM 2728 C CA . GLU A 1 334 ? 18.303 -7.863 17.349 1.00 89.31 334 GLU A CA 1
ATOM 2729 C C . GLU A 1 334 ? 18.003 -9.372 17.422 1.00 89.31 334 GLU A C 1
ATOM 2731 O O . GLU A 1 334 ? 17.122 -9.791 18.182 1.00 89.31 334 GLU A O 1
ATOM 2736 N N . PRO A 1 335 ? 18.755 -10.224 16.697 1.00 90.25 335 PRO A N 1
ATOM 2737 C CA . PRO A 1 335 ? 18.555 -11.675 16.723 1.00 90.25 335 PRO A CA 1
ATOM 2738 C C . PRO A 1 335 ? 18.626 -12.311 18.118 1.00 90.25 335 PRO A C 1
ATOM 2740 O O . PRO A 1 335 ? 18.034 -13.361 18.334 1.00 90.25 335 PRO A O 1
ATOM 2743 N N . GLN A 1 336 ? 19.300 -11.680 19.084 1.00 87.50 336 GLN A N 1
ATOM 2744 C CA . GLN A 1 336 ? 19.449 -12.200 20.449 1.00 87.50 336 GLN A CA 1
ATOM 2745 C C . GLN A 1 336 ? 18.131 -12.331 21.234 1.00 87.50 336 GLN A C 1
ATOM 2747 O O . GLN A 1 336 ? 18.050 -13.144 22.158 1.00 87.50 336 GLN A O 1
ATOM 2752 N N . PHE A 1 337 ? 17.101 -11.565 20.851 1.00 90.81 337 PHE A N 1
ATOM 2753 C CA . PHE A 1 337 ? 15.760 -11.650 21.440 1.00 90.81 337 PHE A CA 1
ATOM 2754 C C . PHE A 1 337 ? 14.983 -12.889 20.975 1.00 90.81 337 PHE A C 1
ATOM 2756 O O . PHE A 1 337 ? 13.945 -13.209 21.554 1.00 90.81 337 PHE A O 1
ATOM 2763 N N . TRP A 1 338 ? 15.452 -13.581 19.934 1.00 93.88 338 TRP A N 1
ATOM 2764 C CA . TRP A 1 338 ? 14.819 -14.794 19.437 1.00 93.88 338 TRP A CA 1
ATOM 2765 C C . TRP A 1 338 ? 15.263 -16.021 20.226 1.00 93.88 338 TRP A C 1
ATOM 2767 O O . TRP A 1 338 ? 16.455 -16.266 20.417 1.00 93.88 338 TRP A O 1
ATOM 2777 N N . LYS A 1 339 ? 14.288 -16.819 20.659 1.00 92.06 339 LYS A N 1
ATOM 2778 C CA . LYS A 1 339 ? 14.484 -18.053 21.418 1.00 92.06 339 LYS A CA 1
ATOM 2779 C C . LYS A 1 339 ? 13.696 -19.197 20.788 1.00 92.06 339 LYS A C 1
ATOM 2781 O O . LYS A 1 339 ? 12.674 -18.990 20.132 1.00 92.06 339 LYS A O 1
ATOM 2786 N N . PHE A 1 340 ? 14.198 -20.408 20.985 1.00 91.31 340 PHE A N 1
ATOM 2787 C CA . PHE A 1 340 ? 13.491 -21.621 20.600 1.00 91.31 340 PHE A CA 1
ATOM 2788 C C . PHE A 1 340 ? 12.451 -21.989 21.657 1.00 91.31 340 PHE A C 1
ATOM 2790 O O . PHE A 1 340 ? 12.686 -21.802 22.849 1.00 91.31 340 PHE A O 1
ATOM 2797 N N . ILE A 1 341 ? 11.319 -22.527 21.212 1.00 90.88 341 ILE A N 1
ATOM 2798 C CA . ILE A 1 341 ? 10.323 -23.175 22.067 1.00 90.88 341 ILE A CA 1
ATOM 2799 C C . ILE A 1 341 ? 9.874 -24.480 21.414 1.00 90.88 341 ILE A C 1
ATOM 2801 O O . ILE A 1 341 ? 9.854 -24.586 20.192 1.00 90.88 341 ILE A O 1
ATOM 2805 N N . SER A 1 342 ? 9.513 -25.488 22.203 1.00 90.31 342 SER A N 1
ATOM 2806 C CA . SER A 1 342 ? 8.965 -26.721 21.639 1.00 90.31 342 SER A CA 1
ATOM 2807 C C . SER A 1 342 ? 7.564 -26.486 21.049 1.00 90.31 342 SER A C 1
ATOM 2809 O O . SER A 1 342 ? 6.774 -25.724 21.602 1.00 90.31 342 SER A O 1
ATOM 2811 N N . THR A 1 343 ? 7.203 -27.174 19.959 1.00 88.75 343 THR A N 1
ATOM 2812 C CA . THR A 1 343 ? 5.864 -27.049 19.339 1.00 88.75 343 THR A CA 1
ATOM 2813 C C . THR A 1 343 ? 4.725 -27.340 20.324 1.00 88.75 343 THR A C 1
ATOM 2815 O O . THR A 1 343 ? 3.677 -26.709 20.257 1.00 88.75 343 THR A O 1
ATOM 2818 N N . LYS A 1 344 ? 4.930 -28.254 21.287 1.00 89.69 344 LYS A N 1
ATOM 2819 C CA . LYS A 1 344 ? 3.930 -28.585 22.322 1.00 89.69 344 LYS A CA 1
ATOM 2820 C C . LYS A 1 344 ? 3.661 -27.430 23.291 1.00 89.69 344 LYS A C 1
ATOM 2822 O O . LYS A 1 344 ? 2.577 -27.361 23.858 1.00 89.69 344 LYS A O 1
ATOM 2827 N N . GLU A 1 345 ? 4.640 -26.554 23.482 1.00 90.69 345 GLU A N 1
ATOM 2828 C CA . GLU A 1 345 ? 4.558 -25.388 24.364 1.00 90.69 345 GLU A CA 1
ATOM 2829 C C . GLU A 1 345 ? 4.369 -24.081 23.580 1.00 90.69 345 GLU A C 1
ATOM 2831 O O . GLU A 1 345 ? 4.296 -23.013 24.182 1.00 90.69 345 GLU A O 1
ATOM 2836 N N . ASN A 1 346 ? 4.266 -24.138 22.246 1.00 93.50 346 ASN A N 1
ATOM 2837 C CA . ASN A 1 346 ? 4.050 -22.967 21.405 1.00 93.50 346 ASN A CA 1
ATOM 2838 C C . ASN A 1 346 ? 2.542 -22.651 21.290 1.00 93.50 346 ASN A C 1
ATOM 2840 O O . ASN A 1 346 ? 1.832 -23.328 20.540 1.00 93.50 346 ASN A O 1
ATOM 2844 N N . PRO A 1 347 ? 2.020 -21.597 21.949 1.00 94.56 347 PRO A N 1
ATOM 2845 C CA . PRO A 1 347 ? 0.605 -21.240 21.839 1.00 94.56 347 PRO A CA 1
ATOM 2846 C C . PRO A 1 347 ? 0.201 -20.813 20.420 1.00 94.56 347 PRO A C 1
ATOM 2848 O O . PRO A 1 347 ? -0.980 -20.876 20.071 1.00 94.56 347 PRO A O 1
ATOM 2851 N N . ALA A 1 348 ? 1.158 -20.404 19.579 1.00 95.56 348 ALA A N 1
ATOM 2852 C CA . ALA A 1 348 ? 0.882 -20.016 18.203 1.00 95.56 348 ALA A CA 1
ATOM 2853 C C . ALA A 1 348 ? 0.538 -21.215 17.291 1.00 95.56 348 ALA A C 1
ATOM 2855 O O . ALA A 1 348 ? -0.038 -20.998 16.225 1.00 95.56 348 ALA A O 1
ATOM 2856 N N . ASP A 1 349 ? 0.780 -22.466 17.704 1.00 94.00 349 ASP A N 1
ATOM 2857 C CA . ASP A 1 349 ? 0.424 -23.643 16.891 1.00 94.00 349 ASP A CA 1
ATOM 2858 C C . ASP A 1 349 ? -1.094 -23.738 16.654 1.00 94.00 349 ASP A C 1
ATOM 2860 O O . ASP A 1 349 ? -1.574 -23.848 15.519 1.00 94.00 349 ASP A O 1
ATOM 2864 N N . CYS A 1 350 ? -1.892 -23.553 17.712 1.00 92.81 350 CYS A N 1
ATOM 2865 C CA . CYS A 1 350 ? -3.350 -23.524 17.584 1.00 92.81 350 CYS A CA 1
ATOM 2866 C C . CYS A 1 350 ? -3.848 -22.303 16.785 1.00 92.81 350 CYS A C 1
ATOM 2868 O O . CYS A 1 350 ? -4.871 -22.384 16.101 1.00 92.81 350 CYS A O 1
ATOM 2870 N N . LEU A 1 351 ? -3.102 -21.190 16.801 1.00 92.56 351 LEU A N 1
ATOM 2871 C CA . LEU A 1 351 ? -3.392 -19.994 16.006 1.00 92.56 351 LEU A CA 1
ATOM 2872 C C . LEU A 1 351 ? -3.241 -20.263 14.504 1.00 92.56 351 LEU A C 1
ATOM 2874 O O . LEU A 1 351 ? -4.054 -19.775 13.719 1.00 92.56 351 LEU A O 1
ATOM 2878 N N . SER A 1 352 ? -2.206 -20.995 14.090 1.00 92.50 352 SER A N 1
ATOM 2879 C CA . SER A 1 352 ? -1.907 -21.224 12.673 1.00 92.50 352 SER A CA 1
ATOM 2880 C C . SER A 1 352 ? -2.749 -22.353 12.059 1.00 92.50 352 SER A C 1
ATOM 2882 O O . SER A 1 352 ? -2.983 -22.353 10.845 1.00 92.50 352 SER A O 1
ATOM 2884 N N . ARG A 1 353 ? -3.214 -23.308 12.877 1.00 90.75 353 ARG A N 1
ATOM 2885 C CA . ARG A 1 353 ? -3.990 -24.488 12.441 1.00 90.75 353 ARG A CA 1
ATOM 2886 C C . ARG A 1 353 ? -5.492 -24.365 12.690 1.00 90.75 353 ARG A C 1
ATOM 2888 O O . ARG A 1 353 ? -6.277 -24.959 11.956 1.00 90.75 353 ARG A O 1
ATOM 2895 N N . GLY A 1 354 ? -5.879 -23.560 13.675 1.00 91.31 354 GLY A N 1
ATOM 2896 C CA . GLY A 1 354 ? -7.255 -23.379 14.119 1.00 91.31 354 GLY A CA 1
ATOM 2897 C C . GLY A 1 354 ? -7.635 -24.356 15.229 1.00 91.31 354 GLY A C 1
ATOM 2898 O O . GLY A 1 354 ? -7.092 -25.456 15.328 1.00 91.31 354 GLY A O 1
ATOM 2899 N N . LEU A 1 355 ? -8.587 -23.950 16.070 1.00 90.94 355 LEU A N 1
ATOM 2900 C CA . LEU A 1 355 ? -9.076 -24.759 17.186 1.00 90.94 355 LEU A CA 1
ATOM 2901 C C . LEU A 1 355 ? -10.598 -24.580 17.347 1.00 90.94 355 LEU A C 1
ATOM 2903 O O . LEU A 1 355 ? -11.059 -23.438 17.402 1.00 90.94 355 LEU A O 1
ATOM 2907 N N . PRO A 1 356 ? -11.389 -25.669 17.421 1.00 89.12 356 PRO A N 1
ATOM 2908 C CA . PRO A 1 356 ? -12.819 -25.599 17.725 1.00 89.12 356 PRO A CA 1
ATOM 2909 C C . PRO A 1 356 ? -13.095 -24.913 19.067 1.00 89.12 356 PRO A C 1
ATOM 2911 O O . PRO A 1 356 ? -12.292 -25.029 19.997 1.00 89.12 356 PRO A O 1
ATOM 2914 N N . LEU A 1 357 ? -14.241 -24.235 19.187 1.00 89.00 357 LEU A N 1
ATOM 2915 C CA . LEU A 1 357 ? -14.526 -23.391 20.354 1.00 89.00 357 LEU A CA 1
ATOM 2916 C C . LEU A 1 357 ? -14.555 -24.183 21.666 1.00 89.00 357 LEU A C 1
ATOM 2918 O O . LEU A 1 357 ? -13.936 -23.772 22.642 1.00 89.00 357 LEU A O 1
ATOM 2922 N N . ASN A 1 358 ? -15.193 -25.354 21.664 1.00 87.75 358 ASN A N 1
ATOM 2923 C CA . ASN A 1 358 ? -15.291 -26.232 22.833 1.00 87.75 358 ASN A CA 1
ATOM 2924 C C . ASN A 1 358 ? -13.923 -26.658 23.399 1.00 87.75 358 ASN A C 1
ATOM 2926 O O . ASN A 1 358 ? -13.788 -26.867 24.601 1.00 87.75 358 ASN A O 1
ATOM 2930 N N . LYS A 1 359 ? -12.897 -26.761 22.546 1.00 90.25 359 LYS A N 1
ATOM 2931 C CA . LYS A 1 359 ? -11.516 -27.021 22.967 1.00 90.25 359 LYS A CA 1
ATOM 2932 C C . LYS A 1 359 ? -10.798 -25.742 23.375 1.00 90.25 359 LYS A C 1
ATOM 2934 O O . LYS A 1 359 ? -10.028 -25.775 24.325 1.00 90.25 359 LYS A O 1
ATOM 2939 N N . LEU A 1 360 ? -11.046 -24.634 22.673 1.00 91.19 360 LEU A N 1
ATOM 2940 C CA . LEU A 1 360 ? -10.411 -23.341 22.938 1.00 91.19 360 LEU A CA 1
ATOM 2941 C C . LEU A 1 360 ? -10.749 -22.798 24.330 1.00 91.19 360 LEU A C 1
ATOM 2943 O O . LEU A 1 360 ? -9.863 -22.257 24.985 1.00 91.19 360 LEU A O 1
ATOM 2947 N N . ILE A 1 361 ? -11.991 -22.974 24.795 1.00 89.31 361 ILE A N 1
ATOM 2948 C CA . ILE A 1 361 ? -12.436 -22.514 26.124 1.00 89.31 361 ILE A CA 1
ATOM 2949 C C . ILE A 1 361 ? -11.514 -23.052 27.224 1.00 89.31 361 ILE A C 1
ATOM 2951 O O . ILE A 1 361 ? -11.004 -22.282 28.028 1.00 89.31 361 ILE A O 1
ATOM 2955 N N . ASN A 1 362 ? -11.205 -24.349 27.182 1.00 90.19 362 ASN A N 1
ATOM 2956 C CA . ASN A 1 362 ? -10.389 -25.024 28.194 1.00 90.19 362 ASN A CA 1
ATOM 2957 C C . ASN A 1 362 ? -8.892 -25.095 27.825 1.00 90.19 362 ASN A C 1
ATOM 2959 O O . ASN A 1 362 ? -8.134 -25.853 28.432 1.00 90.19 362 ASN A O 1
ATOM 2963 N N . HIS A 1 363 ? -8.440 -24.339 26.818 1.00 92.81 363 HIS A N 1
ATOM 2964 C CA . HIS A 1 363 ? -7.064 -24.411 26.325 1.00 92.81 363 HIS A CA 1
ATOM 2965 C C . HIS A 1 363 ? -6.124 -23.505 27.133 1.00 92.81 363 HIS A C 1
ATOM 2967 O O . HIS A 1 363 ? -5.823 -22.380 26.726 1.00 92.81 363 HIS A O 1
ATOM 2973 N N . SER A 1 364 ? -5.627 -24.007 28.267 1.00 91.44 364 SER A N 1
ATOM 2974 C CA . SER A 1 364 ? -4.764 -23.255 29.197 1.00 91.44 364 SER A CA 1
ATOM 2975 C C . SER A 1 364 ? -3.593 -22.553 28.502 1.00 91.44 364 SER A C 1
ATOM 2977 O O . SER A 1 364 ? -3.442 -21.343 28.633 1.00 91.44 364 SER A O 1
ATOM 2979 N N . LEU A 1 365 ? -2.847 -23.268 27.653 1.00 92.62 365 LEU A N 1
ATOM 2980 C CA . LEU A 1 365 ? -1.694 -22.723 26.928 1.00 92.62 365 LEU A CA 1
ATOM 2981 C C . LEU A 1 365 ? -2.048 -21.492 26.071 1.00 92.62 365 LEU A C 1
ATOM 2983 O O . LEU A 1 365 ? -1.226 -20.596 25.920 1.00 92.62 365 LEU A O 1
ATOM 2987 N N . TRP A 1 366 ? -3.270 -21.410 25.533 1.00 94.25 366 TRP A N 1
ATOM 2988 C CA . TRP A 1 366 ? -3.688 -20.266 24.712 1.00 94.25 366 TRP A CA 1
ATOM 2989 C C . TRP A 1 366 ? -3.976 -19.036 25.575 1.00 94.25 366 TRP A C 1
ATOM 2991 O O . TRP A 1 366 ? -3.609 -17.924 25.201 1.00 94.25 366 TRP A O 1
ATOM 3001 N N . TRP A 1 367 ? -4.600 -19.222 26.735 1.00 92.19 367 TRP A N 1
ATOM 3002 C CA . TRP A 1 367 ? -4.995 -18.112 27.598 1.00 92.19 367 TRP A CA 1
ATOM 3003 C C . TRP A 1 367 ? -3.849 -17.606 28.471 1.00 92.19 367 TRP A C 1
ATOM 3005 O O . TRP A 1 367 ? -3.672 -16.392 28.589 1.00 92.19 367 TRP A O 1
ATOM 3015 N N . THR A 1 368 ? -3.042 -18.516 29.022 1.00 91.38 368 THR A N 1
ATOM 3016 C CA . THR A 1 368 ? -1.981 -18.180 29.982 1.00 91.38 368 THR A CA 1
ATOM 3017 C C . THR A 1 368 ? -0.570 -18.228 29.398 1.00 91.38 368 THR A C 1
ATOM 3019 O O . THR A 1 368 ? 0.389 -17.824 30.049 1.00 91.38 368 THR A O 1
ATOM 3022 N N . GLY A 1 369 ? -0.407 -18.738 28.175 1.00 90.81 369 GLY A N 1
ATOM 3023 C CA . GLY A 1 369 ? 0.917 -18.988 27.611 1.00 90.81 369 GLY A CA 1
ATOM 3024 C C . GLY A 1 369 ? 1.687 -20.093 28.358 1.00 90.81 369 GLY A C 1
ATOM 3025 O O . GLY A 1 369 ? 1.183 -20.686 29.320 1.00 90.81 369 GLY A O 1
ATOM 3026 N N . PRO A 1 370 ? 2.904 -20.419 27.898 1.00 90.19 370 PRO A N 1
ATOM 3027 C CA . PRO A 1 370 ? 3.795 -21.375 28.559 1.00 90.19 370 PRO A CA 1
ATOM 3028 C C . PRO A 1 370 ? 4.366 -20.824 29.878 1.00 90.19 370 PRO A C 1
ATOM 3030 O O . PRO A 1 370 ? 4.505 -19.613 30.051 1.00 90.19 370 PRO A O 1
ATOM 3033 N N . LYS A 1 371 ? 4.737 -21.708 30.812 1.00 86.06 371 LYS A N 1
ATOM 3034 C CA . LYS A 1 371 ? 5.364 -21.317 32.092 1.00 86.06 371 LYS A CA 1
ATOM 3035 C C . LYS A 1 371 ? 6.781 -20.779 31.867 1.00 86.06 371 LYS A C 1
ATOM 3037 O O . LYS A 1 371 ? 7.514 -21.352 31.067 1.00 86.06 371 LYS A O 1
ATOM 3042 N N . LEU A 1 372 ? 7.215 -19.765 32.619 1.00 76.00 372 LEU A N 1
ATOM 3043 C CA . LEU A 1 372 ? 8.554 -19.160 32.475 1.00 76.00 372 LEU A CA 1
ATOM 3044 C C . LEU A 1 372 ? 9.714 -20.165 32.619 1.00 76.00 372 LEU A C 1
ATOM 3046 O O . LEU A 1 372 ? 10.701 -20.061 31.896 1.00 76.00 372 LEU A O 1
ATOM 3050 N N . SER A 1 373 ? 9.566 -21.203 33.448 1.00 65.88 373 SER A N 1
ATOM 3051 C CA . SER A 1 373 ? 10.559 -22.283 33.593 1.00 65.88 373 SER A CA 1
ATOM 3052 C C . SER A 1 373 ? 10.805 -23.096 32.312 1.00 65.88 373 SER A C 1
ATOM 3054 O O . SER A 1 373 ? 11.855 -23.724 32.165 1.00 65.88 373 SER A O 1
ATOM 3056 N N . SER A 1 374 ? 9.871 -23.078 31.355 1.00 64.62 374 SER A N 1
ATOM 3057 C CA . SER A 1 374 ? 10.081 -23.667 30.023 1.00 64.62 374 SER A CA 1
ATOM 3058 C C . SER A 1 374 ? 11.056 -22.848 29.169 1.00 64.62 374 SER A C 1
ATOM 3060 O O . SER A 1 374 ? 11.734 -23.405 28.307 1.00 64.62 374 SER A O 1
ATOM 3062 N N . PHE A 1 375 ? 11.199 -21.543 29.435 1.00 72.94 375 PHE A N 1
ATOM 3063 C CA . PHE A 1 375 ? 12.089 -20.678 28.660 1.00 72.94 375 PHE A CA 1
ATOM 3064 C C . PHE A 1 375 ? 13.554 -21.027 28.903 1.00 72.94 375 PHE A C 1
ATOM 3066 O O . PHE A 1 375 ? 14.324 -21.059 27.947 1.00 72.94 375 PHE A O 1
ATOM 3073 N N . GLU A 1 376 ? 13.922 -21.360 30.144 1.00 57.97 376 GLU A N 1
ATOM 3074 C CA . GLU A 1 376 ? 15.299 -21.691 30.521 1.00 57.97 376 GLU A CA 1
ATOM 3075 C C . GLU A 1 376 ? 15.774 -23.012 29.901 1.00 57.97 376 GLU A C 1
ATOM 3077 O O . GLU A 1 376 ? 16.880 -23.068 29.353 1.00 57.97 376 GLU A O 1
ATOM 3082 N N . LYS A 1 377 ? 14.909 -24.039 29.879 1.00 54.62 377 LYS A N 1
ATOM 3083 C CA . LYS A 1 377 ? 15.206 -25.380 29.332 1.00 54.62 377 LYS A CA 1
ATOM 3084 C C . LYS A 1 377 ? 15.553 -25.373 27.841 1.00 54.62 377 LYS A C 1
ATOM 3086 O O . LYS A 1 377 ? 16.283 -26.244 27.374 1.00 54.62 377 LYS A O 1
ATOM 3091 N N . HIS A 1 378 ? 15.043 -24.395 27.097 1.00 53.22 378 HIS A N 1
ATOM 3092 C CA . HIS A 1 378 ? 15.182 -24.311 25.644 1.00 53.22 378 HIS A CA 1
ATOM 3093 C C . HIS A 1 378 ? 16.158 -23.212 25.178 1.00 53.22 378 HIS A C 1
ATOM 3095 O O . HIS A 1 378 ? 16.388 -23.057 23.976 1.00 53.22 378 HIS A O 1
ATOM 3101 N N . SER A 1 379 ? 16.802 -22.495 26.113 1.00 49.22 379 SER A N 1
ATOM 3102 C CA . SER A 1 379 ? 17.761 -21.409 25.829 1.00 49.22 379 SER A CA 1
ATOM 3103 C C . SER A 1 379 ? 19.094 -21.863 25.229 1.00 49.22 379 SER A C 1
ATOM 3105 O O . SER A 1 379 ? 19.845 -21.023 24.734 1.00 49.22 379 SER A O 1
ATOM 3107 N N . GLN A 1 380 ? 19.414 -23.159 25.269 1.00 43.09 380 GLN A N 1
ATOM 3108 C CA . GLN A 1 380 ? 20.667 -23.706 24.740 1.00 43.09 380 GLN A CA 1
ATOM 3109 C C . GLN A 1 380 ? 20.575 -24.002 23.236 1.00 43.09 380 GLN A C 1
ATOM 3111 O O . GLN A 1 380 ? 20.893 -25.097 22.778 1.00 43.09 380 GLN A O 1
ATOM 3116 N N . VAL A 1 381 ? 20.166 -23.025 22.424 1.00 42.41 381 VAL A N 1
ATOM 3117 C CA . VAL A 1 381 ? 20.538 -23.083 21.006 1.00 42.41 381 VAL A CA 1
ATOM 3118 C C . VAL A 1 381 ? 21.976 -22.609 20.944 1.00 42.41 381 VAL A C 1
ATOM 3120 O O . VAL A 1 381 ? 22.252 -21.426 21.140 1.00 42.41 381 VAL A O 1
ATOM 3123 N N . ALA A 1 382 ? 22.883 -23.565 20.741 1.00 35.06 382 ALA A N 1
ATOM 3124 C CA . ALA A 1 382 ? 24.299 -23.336 20.542 1.00 35.06 382 ALA A CA 1
ATOM 3125 C C . ALA A 1 382 ? 24.494 -22.109 19.645 1.00 35.06 382 ALA A C 1
ATOM 3127 O O . ALA A 1 382 ? 24.189 -22.138 18.450 1.00 35.06 382 ALA A O 1
ATOM 3128 N N . LEU A 1 383 ? 25.012 -21.028 20.237 1.00 38.22 383 LEU A N 1
ATOM 3129 C CA . LEU A 1 383 ? 25.805 -20.054 19.508 1.00 38.22 383 LEU A CA 1
ATOM 3130 C C . LEU A 1 383 ? 26.796 -20.898 18.720 1.00 38.22 383 LEU A C 1
ATOM 3132 O O . LEU A 1 383 ? 27.718 -21.467 19.308 1.00 38.22 383 LEU A O 1
ATOM 3136 N N . VAL A 1 384 ? 26.549 -21.064 17.418 1.00 34.00 384 VAL A N 1
ATOM 3137 C CA . VAL A 1 384 ? 27.525 -21.644 16.506 1.00 34.00 384 VAL A CA 1
ATOM 3138 C C . VAL A 1 384 ? 28.803 -20.901 16.832 1.00 34.00 384 VAL A C 1
ATOM 3140 O O . VAL A 1 384 ? 28.852 -19.674 16.686 1.00 34.00 384 VAL A O 1
ATOM 3143 N N . LYS A 1 385 ? 29.771 -21.633 17.408 1.00 29.23 385 LYS A N 1
ATOM 3144 C CA . LYS A 1 385 ? 31.090 -21.109 17.740 1.00 29.23 385 LYS A CA 1
ATOM 3145 C C . LYS A 1 385 ? 31.472 -20.240 16.558 1.00 29.23 385 LYS A C 1
ATOM 3147 O O . LYS A 1 385 ? 31.428 -20.720 15.424 1.00 29.23 385 LYS A O 1
ATOM 3152 N N . LYS A 1 386 ? 31.805 -18.971 16.810 1.00 32.25 386 LYS A N 1
ATOM 3153 C CA . LYS A 1 386 ? 32.578 -18.182 15.856 1.00 32.25 386 LYS A CA 1
ATOM 3154 C C . LYS A 1 386 ? 33.871 -18.965 15.651 1.00 32.25 386 LYS A C 1
ATOM 3156 O O . LYS A 1 386 ? 34.871 -18.710 16.307 1.00 32.25 386 LYS A O 1
ATOM 3161 N N . SER A 1 387 ? 33.844 -19.950 14.755 1.00 27.95 387 SER A N 1
ATOM 3162 C CA . SER A 1 387 ? 35.010 -20.299 13.986 1.00 27.95 387 SER A CA 1
ATOM 3163 C C . SER A 1 387 ? 35.436 -18.965 13.414 1.00 27.95 387 SER A C 1
ATOM 3165 O O . SER A 1 387 ? 34.656 -18.327 12.694 1.00 27.95 387 SER A O 1
ATOM 3167 N N . SER A 1 388 ? 36.615 -18.524 13.830 1.00 30.45 388 SER A N 1
ATOM 3168 C CA . SER A 1 388 ? 37.449 -17.539 13.165 1.00 30.45 388 SER A CA 1
ATOM 3169 C C . SER A 1 388 ? 37.658 -17.993 11.721 1.00 30.45 388 SER A C 1
ATOM 3171 O O . SER A 1 388 ? 38.730 -18.391 11.282 1.00 30.45 388 SER A O 1
ATOM 3173 N N . THR A 1 389 ? 36.575 -17.964 10.958 1.00 28.17 389 THR A N 1
ATOM 3174 C CA . THR A 1 389 ? 36.599 -17.994 9.522 1.00 28.17 389 THR A CA 1
ATOM 3175 C C . THR A 1 389 ? 37.172 -16.638 9.191 1.00 28.17 389 THR A C 1
ATOM 3177 O O . THR A 1 389 ? 36.540 -15.601 9.403 1.00 28.17 389 THR A O 1
ATOM 3180 N N . LYS A 1 390 ? 38.437 -16.649 8.756 1.00 32.94 390 LYS A N 1
ATOM 3181 C CA . LYS A 1 390 ? 38.973 -15.615 7.873 1.00 32.94 390 LYS A CA 1
ATOM 3182 C C . LYS A 1 390 ? 37.800 -15.134 7.031 1.00 32.94 390 LYS A C 1
ATOM 3184 O O . LYS A 1 390 ? 37.176 -15.977 6.388 1.00 32.94 390 LYS A O 1
ATOM 3189 N N . ILE A 1 391 ? 37.448 -13.850 7.133 1.00 32.12 391 ILE A N 1
ATOM 3190 C CA . ILE A 1 391 ? 36.352 -13.259 6.365 1.00 32.12 391 ILE A CA 1
ATOM 3191 C C . ILE A 1 391 ? 36.628 -13.635 4.915 1.00 32.12 391 ILE A C 1
ATOM 3193 O O . ILE A 1 391 ? 37.524 -13.078 4.281 1.00 32.12 391 ILE A O 1
ATOM 3197 N N . ASN A 1 392 ? 35.931 -14.660 4.427 1.00 37.94 392 ASN A N 1
ATOM 3198 C CA . ASN A 1 392 ? 36.082 -15.100 3.059 1.00 37.94 392 ASN A CA 1
ATOM 3199 C C . ASN A 1 392 ? 35.548 -13.928 2.251 1.00 37.94 392 ASN A C 1
ATOM 3201 O O . ASN A 1 392 ? 34.414 -13.499 2.498 1.00 37.94 392 ASN A O 1
ATOM 3205 N N . GLN A 1 393 ? 36.365 -13.384 1.343 1.00 45.34 393 GLN A N 1
ATOM 3206 C CA . GLN A 1 393 ? 35.995 -12.228 0.520 1.00 45.34 393 GLN A CA 1
ATOM 3207 C C . GLN A 1 393 ? 34.588 -12.404 -0.081 1.00 45.34 393 GLN A C 1
ATOM 3209 O O . GLN A 1 393 ? 33.832 -11.440 -0.142 1.00 45.34 393 GLN A O 1
ATOM 3214 N N . ASP A 1 394 ? 34.193 -13.646 -0.375 1.00 42.62 394 ASP A N 1
ATOM 3215 C CA . ASP A 1 394 ? 32.879 -14.044 -0.885 1.00 42.62 394 ASP A CA 1
ATOM 3216 C C . ASP A 1 394 ? 31.678 -13.698 0.024 1.00 42.62 394 ASP A C 1
ATOM 3218 O O . ASP A 1 394 ? 30.646 -13.266 -0.483 1.00 42.62 394 ASP A O 1
ATOM 3222 N N . THR A 1 395 ? 31.790 -13.780 1.356 1.00 46.50 395 THR A N 1
ATOM 3223 C CA . THR A 1 395 ? 30.670 -13.449 2.275 1.00 46.50 395 THR A CA 1
ATOM 3224 C C . THR A 1 395 ? 30.383 -11.946 2.363 1.00 46.50 395 THR A C 1
ATOM 3226 O O . THR A 1 395 ? 29.243 -11.525 2.556 1.00 46.50 395 THR A O 1
ATOM 3229 N N . PHE A 1 396 ? 31.405 -11.110 2.173 1.00 48.59 396 PHE A N 1
ATOM 3230 C CA . PHE A 1 396 ? 31.257 -9.655 2.105 1.00 48.59 396 PHE A CA 1
ATOM 3231 C C . PHE A 1 396 ? 30.628 -9.208 0.774 1.00 48.59 396 PHE A C 1
ATOM 3233 O O . PHE A 1 396 ? 29.784 -8.311 0.750 1.00 48.59 396 PHE A O 1
ATOM 3240 N N . VAL A 1 397 ? 31.002 -9.881 -0.322 1.00 50.56 397 VAL A N 1
ATOM 3241 C CA . VAL A 1 397 ? 30.463 -9.692 -1.682 1.00 50.56 397 VAL A CA 1
ATOM 3242 C C . VAL A 1 397 ? 28.960 -9.993 -1.727 1.00 50.56 397 VAL A C 1
ATOM 3244 O O . VAL A 1 397 ? 28.191 -9.193 -2.268 1.00 50.56 397 VAL A O 1
ATOM 3247 N N . GLU A 1 398 ? 28.537 -11.118 -1.140 1.00 51.69 398 GLU A N 1
ATOM 3248 C CA . GLU A 1 398 ? 27.129 -11.538 -1.105 1.00 51.69 398 GLU A CA 1
ATOM 3249 C C . GLU A 1 398 ? 26.276 -10.543 -0.308 1.00 51.69 398 GLU A C 1
ATOM 3251 O O . GLU A 1 398 ? 25.182 -10.182 -0.742 1.00 51.69 398 GLU A O 1
ATOM 3256 N N . ASN A 1 399 ? 26.825 -9.975 0.774 1.00 58.12 399 ASN A N 1
ATOM 3257 C CA . ASN A 1 399 ? 26.114 -9.021 1.618 1.00 58.12 399 ASN A CA 1
ATOM 3258 C C . ASN A 1 399 ? 25.790 -7.672 0.962 1.00 58.12 399 ASN A C 1
ATOM 3260 O O . ASN A 1 399 ? 24.782 -7.047 1.297 1.00 58.12 399 ASN A O 1
ATOM 3264 N N . ILE A 1 400 ? 26.625 -7.217 0.028 1.00 57.66 400 ILE A N 1
ATOM 3265 C CA . ILE A 1 400 ? 26.451 -5.923 -0.647 1.00 57.66 400 ILE A CA 1
ATOM 3266 C C . ILE A 1 400 ? 25.409 -6.011 -1.776 1.00 57.66 400 ILE A C 1
ATOM 3268 O O . ILE A 1 400 ? 24.707 -5.033 -2.041 1.00 57.66 400 ILE A O 1
ATOM 3272 N N . CYS A 1 401 ? 25.267 -7.177 -2.414 1.00 53.84 401 CYS A N 1
ATOM 3273 C CA . CYS A 1 401 ? 24.394 -7.369 -3.577 1.00 53.84 401 CYS A CA 1
ATOM 3274 C C . CYS A 1 401 ? 22.890 -7.423 -3.244 1.00 53.84 401 CYS A C 1
ATOM 3276 O O . CYS A 1 401 ? 22.068 -7.294 -4.152 1.00 53.84 401 CYS A O 1
ATOM 3278 N N . ASP A 1 402 ? 22.520 -7.558 -1.968 1.00 57.09 402 ASP A N 1
ATOM 3279 C CA . ASP A 1 402 ? 21.121 -7.525 -1.521 1.00 57.09 402 ASP A CA 1
ATOM 3280 C C . ASP A 1 402 ? 20.714 -6.197 -0.849 1.00 57.09 402 ASP A C 1
ATOM 3282 O O . ASP A 1 402 ? 19.568 -6.010 -0.423 1.00 57.09 402 ASP A O 1
ATOM 3286 N N . ILE A 1 403 ? 21.644 -5.250 -0.736 1.00 66.00 403 ILE A N 1
ATOM 3287 C CA . ILE A 1 403 ? 21.364 -3.898 -0.256 1.00 66.00 403 ILE A CA 1
ATOM 3288 C C . ILE A 1 403 ? 20.860 -3.059 -1.441 1.00 66.00 403 ILE A C 1
ATOM 3290 O O . ILE A 1 403 ? 21.242 -3.273 -2.590 1.00 66.00 403 ILE A O 1
ATOM 3294 N N . ASN A 1 404 ? 19.993 -2.076 -1.174 1.00 75.94 404 ASN A N 1
ATOM 3295 C CA . ASN A 1 404 ? 19.547 -1.125 -2.195 1.00 75.94 404 ASN A CA 1
ATOM 3296 C C . ASN A 1 404 ? 20.750 -0.512 -2.940 1.00 75.94 404 ASN A C 1
ATOM 3298 O O . ASN A 1 404 ? 21.702 -0.068 -2.296 1.00 75.94 404 ASN A O 1
ATOM 3302 N N . PHE A 1 405 ? 20.670 -0.435 -4.273 1.00 78.00 405 PHE A N 1
ATOM 3303 C CA . PHE A 1 405 ? 21.761 -0.004 -5.162 1.00 78.00 405 PHE A CA 1
ATOM 3304 C C . PHE A 1 405 ? 22.492 1.266 -4.685 1.00 78.00 405 PHE A C 1
ATOM 3306 O O . PHE A 1 405 ? 23.721 1.305 -4.671 1.00 78.00 405 PHE A O 1
ATOM 3313 N N . ARG A 1 406 ? 21.757 2.277 -4.204 1.00 77.25 406 ARG A N 1
ATOM 3314 C CA . ARG A 1 406 ? 22.333 3.543 -3.726 1.00 77.25 406 ARG A CA 1
ATOM 3315 C C . ARG A 1 406 ? 23.079 3.401 -2.399 1.00 77.25 406 ARG A C 1
ATOM 3317 O O . ARG A 1 406 ? 24.134 3.999 -2.216 1.00 77.25 406 ARG A O 1
ATOM 3324 N N . LYS A 1 407 ? 22.559 2.584 -1.479 1.00 77.56 407 LYS A N 1
ATOM 3325 C CA . LYS A 1 407 ? 23.232 2.268 -0.209 1.00 77.56 407 LYS A CA 1
ATOM 3326 C C . LYS A 1 407 ? 24.474 1.401 -0.440 1.00 77.56 407 LYS A C 1
ATOM 3328 O O . LYS A 1 407 ? 25.493 1.649 0.190 1.00 77.56 407 LYS A O 1
ATOM 3333 N N . ALA A 1 408 ? 24.407 0.438 -1.360 1.00 77.38 408 ALA A N 1
ATOM 3334 C CA . ALA A 1 408 ? 25.545 -0.397 -1.743 1.00 77.38 408 ALA A CA 1
ATOM 3335 C C . ALA A 1 408 ? 26.686 0.442 -2.345 1.00 77.38 408 ALA A C 1
ATOM 3337 O O . ALA A 1 408 ? 27.838 0.291 -1.941 1.00 77.38 408 ALA A O 1
ATOM 3338 N N . LEU A 1 409 ? 26.353 1.383 -3.237 1.00 78.88 409 LEU A N 1
ATOM 3339 C CA . LEU A 1 409 ? 27.304 2.355 -3.781 1.00 78.88 409 LEU A CA 1
ATOM 3340 C C . LEU A 1 409 ? 27.968 3.197 -2.685 1.00 78.88 409 LEU A C 1
ATOM 3342 O O . LEU A 1 409 ? 29.191 3.254 -2.648 1.00 78.88 409 LEU A O 1
ATOM 3346 N N . LEU A 1 410 ? 27.185 3.771 -1.764 1.00 79.38 410 LEU A N 1
ATOM 3347 C CA . LEU A 1 410 ? 27.700 4.578 -0.646 1.00 79.38 410 LEU A CA 1
ATOM 3348 C C . LEU A 1 410 ? 28.610 3.781 0.301 1.00 79.38 410 LEU A C 1
ATOM 3350 O O . LEU A 1 410 ? 29.590 4.314 0.816 1.00 79.38 410 LEU A O 1
ATOM 3354 N N . ILE A 1 411 ? 28.291 2.509 0.557 1.00 79.81 411 ILE A N 1
ATOM 3355 C CA . ILE A 1 411 ? 29.124 1.629 1.386 1.00 79.81 411 ILE A CA 1
ATOM 3356 C C . ILE A 1 411 ? 30.464 1.382 0.692 1.00 79.81 411 ILE A C 1
ATOM 3358 O O . ILE A 1 411 ? 31.506 1.573 1.312 1.00 79.81 411 ILE A O 1
ATOM 3362 N N . ILE A 1 412 ? 30.452 1.014 -0.593 1.00 77.38 412 ILE A N 1
ATOM 3363 C CA . ILE A 1 412 ? 31.682 0.795 -1.368 1.00 77.38 412 ILE A CA 1
ATOM 3364 C C . ILE A 1 412 ? 32.500 2.082 -1.468 1.00 77.38 412 ILE A C 1
ATOM 3366 O O . ILE A 1 412 ? 33.712 2.037 -1.306 1.00 77.38 412 ILE A O 1
ATOM 3370 N N . GLU A 1 413 ? 31.855 3.225 -1.682 1.00 78.75 413 GLU A N 1
ATOM 3371 C CA . GLU A 1 413 ? 32.510 4.532 -1.719 1.00 78.75 413 GLU A CA 1
ATOM 3372 C C . GLU A 1 413 ? 33.219 4.846 -0.395 1.00 78.75 413 GLU A C 1
ATOM 3374 O O . GLU A 1 413 ? 34.405 5.173 -0.393 1.00 78.75 413 GLU A O 1
ATOM 3379 N N . ARG A 1 414 ? 32.546 4.636 0.745 1.00 79.50 414 ARG A N 1
ATOM 3380 C CA . ARG A 1 414 ? 33.138 4.814 2.082 1.00 79.50 414 ARG A CA 1
ATOM 3381 C C . ARG A 1 414 ? 34.260 3.820 2.376 1.00 79.50 414 ARG A C 1
ATOM 3383 O O . ARG A 1 414 ? 35.233 4.188 3.024 1.00 79.50 414 ARG A O 1
ATOM 3390 N N . LEU A 1 415 ? 34.147 2.579 1.906 1.00 76.31 415 LEU A N 1
ATOM 3391 C CA . LEU A 1 415 ? 35.186 1.558 2.069 1.00 76.31 415 LEU A CA 1
ATOM 3392 C C . LEU A 1 415 ? 36.418 1.864 1.224 1.00 76.31 415 LEU A C 1
ATOM 3394 O O . LEU A 1 415 ? 37.531 1.723 1.716 1.00 76.31 415 LEU A O 1
ATOM 3398 N N . LEU A 1 416 ? 36.227 2.295 -0.025 1.00 73.19 416 LEU A N 1
ATOM 3399 C CA . LEU A 1 416 ? 37.314 2.736 -0.895 1.00 73.19 416 LEU A CA 1
ATOM 3400 C C . LEU A 1 416 ? 38.013 3.960 -0.293 1.00 73.19 416 LEU A C 1
ATOM 3402 O O . LEU A 1 416 ? 39.238 3.958 -0.217 1.00 73.19 416 LEU A O 1
ATOM 3406 N N . ALA A 1 417 ? 37.251 4.931 0.224 1.00 72.00 417 ALA A N 1
ATOM 3407 C CA . ALA A 1 417 ? 37.790 6.095 0.927 1.00 72.00 417 ALA A CA 1
ATOM 3408 C C . ALA A 1 417 ? 38.574 5.702 2.197 1.00 72.00 417 ALA A C 1
ATOM 3410 O O . ALA A 1 417 ? 39.683 6.185 2.430 1.00 72.00 417 ALA A O 1
ATOM 3411 N N . TRP A 1 418 ? 38.046 4.770 2.995 1.00 72.44 418 TRP A N 1
ATOM 3412 C CA . TRP A 1 418 ? 38.715 4.265 4.197 1.00 72.44 418 TRP A CA 1
ATOM 3413 C C . TRP A 1 418 ? 39.982 3.456 3.881 1.00 72.44 418 TRP A C 1
ATOM 3415 O O . TRP A 1 418 ? 40.996 3.606 4.561 1.00 72.44 418 TRP A O 1
ATOM 3425 N N . MET A 1 419 ? 39.961 2.634 2.827 1.00 67.69 419 MET A N 1
ATOM 3426 C CA . MET A 1 419 ? 41.140 1.896 2.368 1.00 67.69 419 MET A CA 1
ATOM 3427 C C . MET A 1 419 ? 42.217 2.850 1.851 1.00 67.69 419 MET A C 1
ATOM 3429 O O . MET A 1 419 ? 43.363 2.720 2.271 1.00 67.69 419 MET A O 1
ATOM 3433 N N . SER A 1 420 ? 41.847 3.861 1.052 1.00 66.75 420 SER A N 1
ATOM 3434 C CA . SER A 1 420 ? 42.790 4.894 0.600 1.00 66.75 420 SER A CA 1
ATOM 3435 C C . SER A 1 420 ? 43.385 5.712 1.746 1.00 66.75 420 SER A C 1
ATOM 3437 O O . SER A 1 420 ? 44.510 6.182 1.636 1.00 66.75 420 SER A O 1
ATOM 3439 N N . PHE A 1 421 ? 42.662 5.853 2.861 1.00 65.31 421 PHE A N 1
ATOM 3440 C CA . PHE A 1 421 ? 43.162 6.528 4.058 1.00 65.31 421 PHE A CA 1
ATOM 3441 C C . PHE A 1 421 ? 44.173 5.672 4.844 1.00 65.31 421 PHE A C 1
ATOM 3443 O O . PHE A 1 421 ? 45.088 6.211 5.461 1.00 65.31 421 PHE A O 1
ATOM 3450 N N . ARG A 1 422 ? 44.039 4.335 4.826 1.00 62.44 422 ARG A N 1
ATOM 3451 C CA . ARG A 1 422 ? 44.944 3.415 5.543 1.00 62.44 422 ARG A CA 1
ATOM 3452 C C . ARG A 1 422 ? 46.192 3.022 4.760 1.00 62.44 422 ARG A C 1
ATOM 3454 O O . ARG A 1 422 ? 47.237 2.802 5.367 1.00 62.44 422 ARG A O 1
ATOM 3461 N N . THR A 1 423 ? 46.101 2.889 3.442 1.00 56.88 423 THR A N 1
ATOM 3462 C CA . THR A 1 423 ? 47.251 2.552 2.601 1.00 56.88 423 THR A CA 1
ATOM 3463 C C . THR A 1 423 ? 47.891 3.851 2.121 1.00 56.88 423 THR A C 1
ATOM 3465 O O . THR A 1 423 ? 47.332 4.507 1.251 1.00 56.88 423 THR A O 1
ATOM 3468 N N . LYS A 1 424 ? 49.066 4.229 2.649 1.00 50.69 424 LYS A N 1
ATOM 3469 C CA . LYS A 1 424 ? 49.850 5.410 2.205 1.00 50.69 424 LYS A CA 1
ATOM 3470 C C . LYS A 1 424 ? 50.233 5.403 0.705 1.00 50.69 424 LYS A C 1
ATOM 3472 O O . LYS A 1 424 ? 50.850 6.350 0.233 1.00 50.69 424 LYS A O 1
ATOM 3477 N N . ASP A 1 425 ? 49.843 4.375 -0.047 1.00 49.16 425 ASP A N 1
ATOM 3478 C CA . ASP A 1 425 ? 49.958 4.283 -1.500 1.00 49.16 425 ASP A CA 1
ATOM 3479 C C . ASP A 1 425 ? 48.764 4.936 -2.210 1.00 49.16 425 ASP A C 1
ATOM 3481 O O . ASP A 1 425 ? 47.755 4.305 -2.530 1.00 49.16 425 ASP A O 1
ATOM 3485 N N . SER A 1 426 ? 48.906 6.218 -2.538 1.00 45.97 426 SER A N 1
ATOM 3486 C CA . SER A 1 426 ? 47.920 7.003 -3.294 1.00 45.97 426 SER A CA 1
ATOM 3487 C C . SER A 1 426 ? 47.818 6.638 -4.786 1.00 45.97 426 SER A C 1
ATOM 3489 O O . SER A 1 426 ? 46.989 7.203 -5.497 1.00 45.97 426 SER A O 1
ATOM 3491 N N . LYS A 1 427 ? 48.627 5.694 -5.295 1.00 48.19 427 LYS A N 1
ATOM 3492 C CA . LYS A 1 427 ? 48.806 5.480 -6.746 1.00 48.19 427 LYS A CA 1
ATOM 3493 C C . LYS A 1 427 ? 48.110 4.261 -7.375 1.00 48.19 427 LYS A C 1
ATOM 3495 O O . LYS A 1 427 ? 48.260 4.085 -8.581 1.00 48.19 427 LYS A O 1
ATOM 3500 N N . LYS A 1 428 ? 47.332 3.432 -6.656 1.00 48.22 428 LYS A N 1
ATOM 3501 C CA . LYS A 1 428 ? 46.753 2.200 -7.263 1.00 48.22 428 LYS A CA 1
ATOM 3502 C C . LYS A 1 428 ? 45.327 1.771 -6.874 1.00 48.22 428 LYS A C 1
ATOM 3504 O O . LYS A 1 428 ? 44.914 0.689 -7.289 1.00 48.22 428 LYS A O 1
ATOM 3509 N N . LEU A 1 429 ? 44.530 2.572 -6.160 1.00 50.59 429 LEU A N 1
ATOM 3510 C CA . LEU A 1 429 ? 43.108 2.242 -5.942 1.00 50.59 429 LEU A CA 1
ATOM 3511 C C . LEU A 1 429 ? 42.222 2.951 -6.976 1.00 50.59 429 LEU A C 1
ATOM 3513 O O . LEU A 1 429 ? 42.072 4.168 -6.953 1.00 50.59 429 LEU A O 1
ATOM 3517 N N . ASN A 1 430 ? 41.628 2.192 -7.899 1.00 55.34 430 ASN A N 1
ATOM 3518 C CA . ASN A 1 430 ? 40.729 2.732 -8.920 1.00 55.34 430 ASN A CA 1
ATOM 3519 C C . ASN A 1 430 ? 39.406 3.183 -8.252 1.00 55.34 430 ASN A C 1
ATOM 3521 O O . ASN A 1 430 ? 38.598 2.350 -7.842 1.00 55.34 430 ASN A O 1
ATOM 3525 N N . LEU A 1 431 ? 39.186 4.494 -8.096 1.00 57.72 431 LEU A N 1
ATOM 3526 C CA . LEU A 1 431 ? 38.096 5.109 -7.310 1.00 57.72 431 LEU A CA 1
ATOM 3527 C C . LEU A 1 431 ? 36.721 5.070 -8.011 1.00 57.72 431 LEU A C 1
ATOM 3529 O O . LEU A 1 431 ? 36.010 6.070 -8.070 1.00 57.72 431 LEU A O 1
ATOM 3533 N N . GLN A 1 432 ? 36.318 3.923 -8.564 1.00 72.38 432 GLN A N 1
ATOM 3534 C CA . GLN A 1 432 ? 35.002 3.761 -9.198 1.00 72.38 432 GLN A CA 1
ATOM 3535 C C . GLN A 1 432 ? 34.132 2.762 -8.415 1.00 72.38 432 GLN A C 1
ATOM 3537 O O . GLN A 1 432 ? 34.164 1.558 -8.705 1.00 72.38 432 GLN A O 1
ATOM 3542 N N . PRO A 1 433 ? 33.331 3.236 -7.433 1.00 76.62 433 PRO A N 1
ATOM 3543 C CA . PRO A 1 433 ? 32.470 2.392 -6.600 1.00 76.62 433 PRO A CA 1
ATOM 3544 C C . PRO A 1 433 ? 31.490 1.539 -7.410 1.00 76.62 433 PRO A C 1
ATOM 3546 O O . PRO A 1 433 ? 31.231 0.385 -7.074 1.00 76.62 433 PRO A O 1
ATOM 3549 N N . LEU A 1 434 ? 30.988 2.085 -8.522 1.00 80.19 434 LEU A N 1
ATOM 3550 C CA . LEU A 1 434 ? 30.057 1.398 -9.413 1.00 80.19 434 LEU A CA 1
ATOM 3551 C C . LEU A 1 434 ? 30.690 0.179 -10.092 1.00 80.19 434 LEU A C 1
ATOM 3553 O O . LEU A 1 434 ? 30.092 -0.894 -10.095 1.00 80.19 434 LEU A O 1
ATOM 3557 N N . HIS A 1 435 ? 31.910 0.305 -10.620 1.00 83.94 435 HIS A N 1
ATOM 3558 C CA . HIS A 1 435 ? 32.616 -0.823 -11.233 1.00 83.94 435 HIS A CA 1
ATOM 3559 C C . HIS A 1 435 ? 32.933 -1.917 -10.215 1.00 83.94 435 HIS A C 1
ATOM 3561 O O . HIS A 1 435 ? 32.767 -3.094 -10.523 1.00 83.94 435 HIS A O 1
ATOM 3567 N N . HIS A 1 436 ? 33.306 -1.544 -8.989 1.00 79.62 436 HIS A N 1
ATOM 3568 C CA . HIS A 1 436 ? 33.511 -2.508 -7.909 1.00 79.62 436 HIS A CA 1
ATOM 3569 C C . HIS A 1 436 ? 32.218 -3.253 -7.585 1.00 79.62 436 HIS A C 1
ATOM 3571 O O . HIS A 1 436 ? 32.216 -4.481 -7.566 1.00 79.62 436 HIS A O 1
ATOM 3577 N N . LEU A 1 437 ? 31.101 -2.536 -7.436 1.00 82.69 437 LEU A N 1
ATOM 3578 C CA . LEU A 1 437 ? 29.796 -3.145 -7.187 1.00 82.69 437 LEU A CA 1
ATOM 3579 C C . LEU A 1 437 ? 29.398 -4.129 -8.292 1.00 82.69 437 LEU A C 1
ATOM 3581 O O . LEU A 1 437 ? 28.962 -5.242 -8.019 1.00 82.69 437 LEU A O 1
ATOM 3585 N N . ILE A 1 438 ? 29.577 -3.742 -9.553 1.00 84.56 438 ILE A N 1
ATOM 3586 C CA . ILE A 1 438 ? 29.220 -4.598 -10.685 1.00 84.56 438 ILE A CA 1
ATOM 3587 C C . ILE A 1 438 ? 30.138 -5.819 -10.768 1.00 84.56 438 ILE A C 1
ATOM 3589 O O . ILE A 1 438 ? 29.664 -6.922 -11.038 1.00 84.56 438 ILE A O 1
ATOM 3593 N N . LYS A 1 439 ? 31.431 -5.657 -10.478 1.00 84.38 439 LYS A N 1
ATOM 3594 C CA . LYS A 1 439 ? 32.393 -6.763 -10.428 1.00 84.38 439 LYS A CA 1
ATOM 3595 C C . LYS A 1 439 ? 32.002 -7.800 -9.377 1.00 84.38 439 LYS A C 1
ATOM 3597 O O . LYS A 1 439 ? 32.079 -8.995 -9.651 1.00 84.38 439 LYS A O 1
ATOM 3602 N N . LEU A 1 440 ? 31.525 -7.352 -8.213 1.00 80.44 440 LEU A N 1
ATOM 3603 C CA . LEU A 1 440 ? 30.966 -8.213 -7.165 1.00 80.44 440 LEU A CA 1
ATOM 3604 C C . LEU A 1 440 ? 29.746 -8.998 -7.684 1.00 80.44 440 LEU A C 1
ATOM 3606 O O . LEU A 1 440 ? 29.722 -10.227 -7.604 1.00 80.44 440 LEU A O 1
ATOM 3610 N N . VAL A 1 441 ? 28.790 -8.304 -8.315 1.00 81.75 441 VAL A N 1
ATOM 3611 C CA . VAL A 1 441 ? 27.577 -8.915 -8.893 1.00 81.75 441 VAL A CA 1
ATOM 3612 C C . VAL A 1 441 ? 27.914 -9.945 -9.977 1.00 81.75 441 VAL A C 1
ATOM 3614 O O . VAL A 1 441 ? 27.311 -11.023 -10.022 1.00 81.75 441 VAL A O 1
ATOM 3617 N N . GLN A 1 442 ? 28.878 -9.647 -10.849 1.00 86.38 442 GLN A N 1
ATOM 3618 C CA . GLN A 1 442 ? 29.296 -10.556 -11.914 1.00 86.38 442 GLN A CA 1
ATOM 3619 C C . GLN A 1 442 ? 30.055 -11.768 -11.378 1.00 86.38 442 GLN A C 1
ATOM 3621 O O . GLN A 1 442 ? 29.776 -12.878 -11.816 1.00 86.38 442 GLN A O 1
ATOM 3626 N N . ARG A 1 443 ? 30.955 -11.595 -10.403 1.00 81.31 443 ARG A N 1
ATOM 3627 C CA . ARG A 1 443 ? 31.661 -12.721 -9.770 1.00 81.31 443 ARG A CA 1
ATOM 3628 C C . ARG A 1 443 ? 30.703 -13.693 -9.093 1.00 81.31 443 ARG A C 1
ATOM 3630 O O . ARG A 1 443 ? 30.924 -14.894 -9.161 1.00 81.31 443 ARG A O 1
ATOM 3637 N N . GLN A 1 444 ? 29.619 -13.197 -8.501 1.00 78.88 444 GLN A N 1
ATOM 3638 C CA . GLN A 1 444 ? 28.578 -14.055 -7.936 1.00 78.88 444 GLN A CA 1
ATOM 3639 C C . GLN A 1 444 ? 27.767 -14.771 -9.028 1.00 78.88 444 GLN A C 1
ATOM 3641 O O . GLN A 1 444 ? 27.428 -15.945 -8.887 1.00 78.88 444 GLN A O 1
ATOM 3646 N N . SER A 1 445 ? 27.440 -14.056 -10.105 1.00 80.00 445 SER A N 1
ATOM 3647 C CA . SER A 1 445 ? 26.511 -14.517 -11.144 1.00 80.00 445 SER A CA 1
ATOM 3648 C C . SER A 1 445 ? 27.151 -15.403 -12.215 1.00 80.00 445 SER A C 1
ATOM 3650 O O . SER A 1 445 ? 26.445 -16.188 -12.839 1.00 80.00 445 SER A O 1
ATOM 3652 N N . PHE A 1 446 ? 28.461 -15.272 -12.424 1.00 83.69 446 PHE A N 1
ATOM 3653 C CA . PHE A 1 446 ? 29.213 -15.857 -13.534 1.00 83.69 446 PHE A CA 1
ATOM 3654 C C . PHE A 1 446 ? 30.498 -16.546 -13.045 1.00 83.69 446 PHE A C 1
ATOM 3656 O O . PHE A 1 446 ? 31.576 -16.331 -13.598 1.00 83.69 446 PHE A O 1
ATOM 3663 N N . LYS A 1 447 ? 30.419 -17.329 -11.955 1.00 80.88 447 LYS A N 1
ATOM 3664 C CA . LYS A 1 447 ? 31.592 -17.978 -11.326 1.00 80.88 447 LYS A CA 1
ATOM 3665 C C . LYS A 1 447 ? 32.363 -18.865 -12.313 1.00 80.88 447 LYS A C 1
ATOM 3667 O O . LYS A 1 447 ? 33.584 -18.770 -12.411 1.00 80.88 447 LYS A O 1
ATOM 3672 N N . MET A 1 448 ? 31.639 -19.703 -13.054 1.00 80.62 448 MET A N 1
ATOM 3673 C CA . MET A 1 448 ? 32.206 -20.632 -14.036 1.00 80.62 448 MET A CA 1
ATOM 3674 C C . MET A 1 448 ? 32.774 -19.887 -15.250 1.00 80.62 448 MET A C 1
ATOM 3676 O O . MET A 1 448 ? 33.885 -20.170 -15.689 1.00 80.62 448 MET A O 1
ATOM 3680 N N . GLU A 1 449 ? 32.048 -18.895 -15.765 1.00 83.25 449 GLU A N 1
ATOM 3681 C CA . GLU A 1 449 ? 32.466 -18.102 -16.919 1.00 83.25 449 GLU A CA 1
ATOM 3682 C C . GLU A 1 449 ? 33.697 -17.253 -16.606 1.00 83.25 449 GLU A C 1
ATOM 3684 O O . GLU A 1 449 ? 34.593 -17.174 -17.439 1.00 83.25 449 GLU A O 1
ATOM 3689 N N . PHE A 1 450 ? 33.800 -16.684 -15.400 1.00 80.62 450 PHE A N 1
ATOM 3690 C CA . PHE A 1 450 ? 35.027 -16.021 -14.954 1.00 80.62 450 PHE A CA 1
ATOM 3691 C C . PHE A 1 450 ? 36.215 -16.982 -14.952 1.00 80.62 450 PHE A C 1
ATOM 3693 O O . PHE A 1 450 ? 37.288 -16.612 -15.422 1.00 80.62 450 PHE A O 1
ATOM 3700 N N . HIS A 1 451 ? 36.030 -18.212 -14.460 1.00 79.50 451 HIS A N 1
ATOM 3701 C CA . HIS A 1 451 ? 37.095 -19.214 -14.439 1.00 79.50 451 HIS A CA 1
ATOM 3702 C C . HIS A 1 451 ? 37.575 -19.561 -15.856 1.00 79.50 451 HIS A C 1
ATOM 3704 O O . HIS A 1 451 ? 38.774 -19.491 -16.124 1.00 79.50 451 HIS A O 1
ATOM 3710 N N . CYS A 1 452 ? 36.654 -19.841 -16.782 1.00 80.56 452 CYS A N 1
ATOM 3711 C CA . CYS A 1 452 ? 36.986 -20.155 -18.176 1.00 80.56 452 CYS A CA 1
ATOM 3712 C C . CYS A 1 452 ? 37.608 -18.959 -18.920 1.00 80.56 452 CYS A C 1
ATOM 3714 O O . CYS A 1 452 ? 38.643 -19.118 -19.565 1.00 80.56 452 CYS A O 1
ATOM 3716 N N . LEU A 1 453 ? 37.035 -17.755 -18.787 1.00 80.88 453 LEU A N 1
ATOM 3717 C CA . LEU A 1 453 ? 37.525 -16.547 -19.465 1.00 80.88 453 LEU A CA 1
ATOM 3718 C C . LEU A 1 453 ? 38.884 -16.087 -18.921 1.00 80.88 453 LEU A C 1
ATOM 3720 O O . LEU A 1 453 ? 39.710 -15.605 -19.690 1.00 80.88 453 LEU A O 1
ATOM 3724 N N . SER A 1 454 ? 39.147 -16.277 -17.622 1.00 75.44 454 SER A N 1
ATOM 3725 C CA . SER A 1 454 ? 40.451 -15.957 -17.019 1.00 75.44 454 SER A CA 1
ATOM 3726 C C . SER A 1 454 ? 41.582 -16.873 -17.502 1.00 75.44 454 SER A C 1
ATOM 3728 O O . SER A 1 454 ? 42.729 -16.443 -17.552 1.00 75.44 454 SER A O 1
ATOM 3730 N N . LYS A 1 455 ? 41.255 -18.109 -17.908 1.00 77.31 455 LYS A N 1
ATOM 3731 C CA . LYS A 1 455 ? 42.186 -19.104 -18.468 1.00 77.31 455 LYS A CA 1
ATOM 3732 C C . LYS A 1 455 ? 42.201 -19.148 -20.005 1.00 77.31 455 LYS A C 1
ATOM 3734 O O . LYS A 1 455 ? 42.780 -20.072 -20.564 1.00 77.31 455 LYS A O 1
ATOM 3739 N N . GLN A 1 456 ? 41.540 -18.201 -20.682 1.00 72.81 456 GLN A N 1
ATOM 3740 C CA . GLN A 1 456 ? 41.365 -18.173 -22.147 1.00 72.81 456 GLN A CA 1
ATOM 3741 C C . GLN A 1 456 ? 40.759 -19.467 -22.742 1.00 72.81 456 GLN A C 1
ATOM 3743 O O . GLN A 1 456 ? 41.022 -19.825 -23.887 1.00 72.81 456 GLN A O 1
ATOM 3748 N N . GLN A 1 457 ? 39.916 -20.169 -21.978 1.00 78.06 457 GLN A N 1
ATOM 3749 C CA . GLN A 1 457 ? 39.227 -21.385 -22.421 1.00 78.06 457 GLN A CA 1
ATOM 3750 C C . GLN A 1 457 ? 37.847 -21.067 -23.014 1.00 78.06 457 GLN A C 1
ATOM 3752 O O . GLN A 1 457 ? 37.166 -20.130 -22.591 1.00 78.06 457 GLN A O 1
ATOM 3757 N N . THR A 1 458 ? 37.394 -21.881 -23.971 1.00 76.62 458 THR A N 1
ATOM 3758 C CA . THR A 1 458 ? 36.046 -21.768 -24.548 1.00 76.62 458 THR A CA 1
ATOM 3759 C C . THR A 1 458 ? 34.967 -22.041 -23.498 1.00 76.62 458 THR A C 1
ATOM 3761 O O . THR A 1 458 ? 35.071 -23.003 -22.737 1.00 76.62 458 THR A O 1
ATOM 3764 N N . LEU A 1 459 ? 33.903 -21.230 -23.479 1.00 83.81 459 LEU A N 1
ATOM 3765 C CA . LEU A 1 459 ? 32.782 -21.421 -22.555 1.00 83.81 459 LEU A CA 1
ATOM 3766 C C . LEU A 1 459 ? 32.058 -22.760 -22.816 1.00 83.81 459 LEU A C 1
ATOM 3768 O O . LEU A 1 459 ? 31.854 -23.124 -23.977 1.00 83.81 459 LEU A O 1
ATOM 3772 N N . PRO A 1 460 ? 31.610 -23.481 -21.773 1.00 80.12 460 PRO A N 1
ATOM 3773 C CA . PRO A 1 460 ? 30.841 -24.712 -21.940 1.00 80.12 460 PRO A CA 1
ATOM 3774 C C . PRO A 1 460 ? 29.434 -24.424 -22.486 1.00 80.12 460 PRO A C 1
ATOM 3776 O O . PRO A 1 460 ? 28.837 -23.394 -22.170 1.00 80.12 460 PRO A O 1
ATOM 3779 N N . LYS A 1 461 ? 28.861 -25.370 -23.249 1.00 79.44 461 LYS A N 1
ATOM 3780 C CA . LYS A 1 461 ? 27.503 -25.266 -23.838 1.00 79.44 461 LYS A CA 1
ATOM 3781 C C . LYS A 1 461 ? 26.388 -25.034 -22.802 1.00 79.44 461 LYS A C 1
ATOM 3783 O O . LYS A 1 461 ? 25.310 -24.572 -23.160 1.00 79.44 461 LYS A O 1
ATOM 3788 N N . THR A 1 462 ? 26.645 -25.347 -21.531 1.00 79.25 462 THR A N 1
ATOM 3789 C CA . THR A 1 462 ? 25.747 -25.131 -20.386 1.00 79.25 462 THR A CA 1
ATOM 3790 C C . THR A 1 462 ? 25.762 -23.695 -19.847 1.00 79.25 462 THR A C 1
ATOM 3792 O O . THR A 1 462 ? 24.886 -23.338 -19.061 1.00 79.25 462 THR A O 1
ATOM 3795 N N . SER A 1 463 ? 26.724 -22.856 -20.251 1.00 80.31 463 SER A N 1
ATOM 3796 C CA . SER A 1 463 ? 26.818 -21.463 -19.804 1.00 80.31 463 SER A CA 1
ATOM 3797 C C . SER A 1 463 ? 25.699 -20.597 -20.388 1.00 80.31 463 SER A C 1
ATOM 3799 O O . SER A 1 463 ? 25.388 -20.653 -21.579 1.00 80.31 463 SER A O 1
ATOM 3801 N N . VAL A 1 464 ? 25.162 -19.695 -19.560 1.00 77.81 464 VAL A N 1
ATOM 3802 C CA . VAL A 1 464 ? 24.181 -18.680 -19.985 1.00 77.81 464 VAL A CA 1
ATOM 3803 C C . VAL A 1 464 ? 24.787 -17.715 -21.011 1.00 77.81 464 VAL A C 1
ATOM 3805 O O . VAL A 1 464 ? 24.070 -17.197 -21.867 1.00 77.81 464 VAL A O 1
ATOM 3808 N N . LEU A 1 465 ? 26.105 -17.496 -20.948 1.00 82.25 465 LEU A N 1
ATOM 3809 C CA . LEU A 1 465 ? 26.839 -16.611 -21.850 1.00 82.25 465 LEU A CA 1
ATOM 3810 C C . LEU A 1 465 ? 27.375 -17.328 -23.097 1.00 82.25 465 LEU A C 1
ATOM 3812 O O . LEU A 1 465 ? 27.915 -16.657 -23.966 1.00 82.25 465 LEU A O 1
ATOM 3816 N N . TYR A 1 466 ? 27.195 -18.650 -23.233 1.00 82.00 466 TYR A N 1
ATOM 3817 C CA . TYR A 1 466 ? 27.759 -19.441 -24.341 1.00 82.00 466 TYR A CA 1
ATOM 3818 C C . TYR A 1 466 ? 27.409 -18.888 -25.732 1.00 82.00 466 TYR A C 1
ATOM 3820 O O . TYR A 1 466 ? 28.235 -18.886 -26.638 1.00 82.00 466 TYR A O 1
ATOM 3828 N N . LYS A 1 467 ? 26.177 -18.388 -25.903 1.00 80.12 467 LYS A N 1
ATOM 3829 C CA . LYS A 1 467 ? 25.683 -17.835 -27.178 1.00 80.12 467 LYS A CA 1
ATOM 3830 C C . LYS A 1 467 ? 26.158 -16.407 -27.459 1.00 80.12 467 LYS A C 1
ATOM 3832 O O . LYS A 1 467 ? 25.833 -15.861 -28.513 1.00 80.12 467 LYS A O 1
ATOM 3837 N N . TRP A 1 468 ? 26.851 -15.775 -26.517 1.00 83.50 468 TRP A N 1
ATOM 3838 C CA . TRP A 1 468 ? 27.250 -14.382 -26.613 1.00 83.50 468 TRP A CA 1
ATOM 3839 C C . TRP A 1 468 ? 28.774 -14.257 -26.692 1.00 83.50 468 TRP A C 1
ATOM 3841 O O . TRP A 1 468 ? 29.486 -14.870 -25.901 1.00 83.50 468 TRP A O 1
ATOM 3851 N N . PRO A 1 469 ? 29.296 -13.437 -27.614 1.00 84.56 469 PRO A N 1
ATOM 3852 C CA . PRO A 1 469 ? 30.719 -13.127 -27.650 1.00 84.56 469 PRO A CA 1
ATOM 3853 C C . PRO A 1 469 ? 31.069 -12.235 -26.445 1.00 84.56 469 PRO A C 1
ATOM 3855 O O . PRO A 1 469 ? 30.632 -11.087 -26.368 1.00 84.56 469 PRO A O 1
ATOM 3858 N N . VAL A 1 470 ? 31.812 -12.766 -25.472 1.00 88.94 470 VAL A N 1
ATOM 3859 C CA . VAL A 1 470 ? 32.131 -12.081 -24.205 1.00 88.94 470 VAL A CA 1
ATOM 3860 C C . VAL A 1 470 ? 33.630 -12.091 -23.912 1.00 88.94 470 VAL A C 1
ATOM 3862 O O . VAL A 1 470 ? 34.333 -13.013 -24.313 1.00 88.94 470 VAL A O 1
ATOM 3865 N N . PHE A 1 471 ? 34.117 -11.070 -23.207 1.00 87.38 471 PHE A N 1
ATOM 3866 C CA . PHE A 1 471 ? 35.507 -10.974 -22.743 1.00 87.38 471 PHE A CA 1
ATOM 3867 C C . PHE A 1 471 ? 35.582 -10.258 -21.387 1.00 87.38 471 PHE A C 1
ATOM 3869 O O . PHE A 1 471 ? 34.603 -9.644 -20.959 1.00 87.38 471 PHE A O 1
ATOM 3876 N N . VAL A 1 472 ? 36.727 -10.347 -20.707 1.00 86.44 472 VAL A N 1
ATOM 3877 C CA . VAL A 1 472 ? 36.996 -9.653 -19.436 1.00 86.44 472 VAL A CA 1
ATOM 3878 C C . VAL A 1 472 ? 37.883 -8.437 -19.713 1.00 86.44 472 VAL A C 1
ATOM 3880 O O . VAL A 1 472 ? 38.886 -8.577 -20.405 1.00 86.44 472 VAL A O 1
ATOM 3883 N N . ASP A 1 473 ? 37.506 -7.257 -19.215 1.00 84.88 473 ASP A N 1
ATOM 3884 C CA . ASP A 1 473 ? 38.298 -6.024 -19.368 1.00 84.88 473 ASP A CA 1
ATOM 3885 C C . ASP A 1 473 ? 39.426 -5.888 -18.325 1.00 84.88 473 ASP A C 1
ATOM 3887 O O . ASP A 1 473 ? 39.509 -6.668 -17.374 1.00 84.88 473 ASP A O 1
ATOM 3891 N N . ASP A 1 474 ? 40.256 -4.848 -18.458 1.00 79.50 474 ASP A N 1
ATOM 3892 C CA . ASP A 1 474 ? 41.373 -4.553 -17.539 1.00 79.50 474 ASP A CA 1
ATOM 3893 C C . ASP A 1 474 ? 40.913 -4.282 -16.095 1.00 79.50 474 ASP A C 1
ATOM 3895 O O . ASP A 1 474 ? 41.654 -4.478 -15.132 1.00 79.50 474 ASP A O 1
ATOM 3899 N N . ASN A 1 475 ? 39.651 -3.873 -15.918 1.00 77.19 475 ASN A N 1
ATOM 3900 C CA . ASN A 1 475 ? 39.033 -3.691 -14.605 1.00 77.19 475 ASN A CA 1
ATOM 3901 C C . ASN A 1 475 ? 38.464 -5.004 -14.039 1.00 77.19 475 ASN A C 1
ATOM 3903 O O . ASN A 1 475 ? 37.962 -5.027 -12.910 1.00 77.19 475 ASN A O 1
ATOM 3907 N N . GLY A 1 476 ? 38.574 -6.116 -14.767 1.00 80.31 476 GLY A N 1
ATOM 3908 C CA . GLY A 1 476 ? 38.076 -7.433 -14.402 1.00 80.31 476 GLY A CA 1
ATOM 3909 C C . GLY A 1 476 ? 36.554 -7.550 -14.460 1.00 80.31 476 GLY A C 1
ATOM 3910 O O . GLY A 1 476 ? 35.990 -8.205 -13.585 1.00 80.31 476 GLY A O 1
ATOM 3911 N N . LEU A 1 477 ? 35.900 -6.891 -15.420 1.00 87.50 477 LEU A N 1
ATOM 3912 C CA . LEU A 1 477 ? 34.461 -6.947 -15.696 1.00 87.50 477 LEU A CA 1
ATOM 3913 C C . LEU A 1 477 ? 34.182 -7.739 -16.980 1.00 87.50 477 LEU A C 1
ATOM 3915 O O . LEU A 1 477 ? 34.837 -7.528 -17.997 1.00 87.50 477 LEU A O 1
ATOM 3919 N N . ILE A 1 478 ? 33.160 -8.597 -16.962 1.00 89.00 478 ILE A N 1
ATOM 3920 C CA . ILE A 1 478 ? 32.676 -9.312 -18.150 1.00 89.00 478 ILE A CA 1
ATOM 3921 C C . ILE A 1 478 ? 31.863 -8.352 -19.025 1.00 89.00 478 ILE A C 1
ATOM 3923 O O . ILE A 1 478 ? 30.848 -7.785 -18.597 1.00 89.00 478 ILE A O 1
ATOM 3927 N N . ARG A 1 479 ? 32.273 -8.203 -20.279 1.00 89.94 479 ARG A N 1
ATOM 3928 C CA . ARG A 1 479 ? 31.640 -7.324 -21.264 1.00 89.94 479 ARG A CA 1
ATOM 3929 C C . ARG A 1 479 ? 31.185 -8.092 -22.488 1.00 89.94 479 ARG A C 1
ATOM 3931 O O . ARG A 1 479 ? 31.747 -9.127 -22.844 1.00 89.94 479 ARG A O 1
ATOM 3938 N N . LEU A 1 480 ? 30.154 -7.556 -23.133 1.00 89.81 480 LEU A N 1
ATOM 3939 C CA . LEU A 1 480 ? 29.651 -8.071 -24.398 1.00 89.81 480 LEU A CA 1
ATOM 3940 C C . LEU A 1 480 ? 30.451 -7.470 -25.553 1.00 89.81 480 LEU A C 1
ATOM 3942 O O . LEU A 1 480 ? 30.488 -6.252 -25.717 1.00 89.81 480 LEU A O 1
ATOM 3946 N N . LYS A 1 481 ? 31.023 -8.327 -26.391 1.00 85.62 481 LYS A N 1
ATOM 3947 C CA . LYS A 1 481 ? 31.717 -7.952 -27.618 1.00 85.62 481 LYS A CA 1
ATOM 3948 C C . LYS A 1 481 ? 30.693 -7.783 -28.748 1.00 85.62 481 LYS A C 1
ATOM 3950 O O . LYS A 1 481 ? 30.125 -8.745 -29.249 1.00 85.62 481 LYS A O 1
ATOM 3955 N N . ARG A 1 482 ? 30.339 -6.545 -29.094 1.00 80.69 482 ARG A N 1
ATOM 3956 C CA . ARG A 1 482 ? 29.333 -6.255 -30.135 1.00 80.69 482 ARG A CA 1
ATOM 3957 C C . ARG A 1 482 ? 30.012 -6.018 -31.477 1.00 80.69 482 ARG A C 1
ATOM 3959 O O . ARG A 1 482 ? 31.126 -5.543 -31.498 1.00 80.69 482 ARG A O 1
ATOM 3966 N N . ARG A 1 483 ? 29.299 -6.169 -32.598 1.00 80.25 483 ARG A N 1
ATOM 3967 C CA . ARG A 1 483 ? 29.820 -5.868 -33.955 1.00 80.25 483 ARG A CA 1
ATOM 3968 C C . ARG A 1 483 ? 30.207 -4.390 -34.198 1.00 80.25 483 ARG A C 1
ATOM 3970 O O . ARG A 1 483 ? 30.659 -4.052 -35.282 1.00 80.25 483 ARG A O 1
ATOM 3977 N N . ILE A 1 484 ? 30.030 -3.517 -33.204 1.00 80.00 484 ILE A N 1
ATOM 3978 C CA . ILE A 1 484 ? 30.284 -2.066 -33.250 1.00 80.00 484 ILE A CA 1
ATOM 3979 C C . ILE A 1 484 ? 31.610 -1.672 -32.563 1.00 80.00 484 ILE A C 1
ATOM 3981 O O . ILE A 1 484 ? 31.752 -0.569 -32.041 1.00 80.00 484 ILE A O 1
ATOM 3985 N N . GLU A 1 485 ? 32.602 -2.561 -32.537 1.00 75.50 485 GLU A N 1
ATOM 3986 C CA . GLU A 1 485 ? 33.911 -2.330 -31.884 1.00 75.50 485 GLU A CA 1
ATOM 3987 C C . GLU A 1 485 ? 34.685 -1.164 -32.516 1.00 75.50 485 GLU A C 1
ATOM 3989 O O . GLU A 1 485 ? 35.291 -0.343 -31.820 1.00 75.50 485 GLU A O 1
ATOM 3994 N N . ASN A 1 486 ? 34.580 -1.035 -33.842 1.00 77.50 486 ASN A N 1
ATOM 3995 C CA . ASN A 1 486 ? 35.302 -0.047 -34.659 1.00 77.50 486 ASN A CA 1
ATOM 3996 C C . ASN A 1 486 ? 34.640 1.335 -34.679 1.00 77.50 486 ASN A C 1
ATOM 3998 O O . ASN A 1 486 ? 34.996 2.227 -35.442 1.00 77.50 486 ASN A O 1
ATOM 4002 N N . CYS A 1 487 ? 33.625 1.515 -33.854 1.00 78.44 487 CYS A N 1
ATOM 4003 C CA . CYS A 1 487 ? 32.646 2.559 -34.018 1.00 78.44 487 CYS A CA 1
ATOM 4004 C C . CYS A 1 487 ? 32.928 3.674 -32.980 1.00 78.44 487 CYS A C 1
ATOM 4006 O O . CYS A 1 487 ? 33.356 3.370 -31.873 1.00 78.44 487 CYS A O 1
ATOM 4008 N N . GLN A 1 488 ? 32.766 4.966 -33.299 1.00 80.12 488 GLN A N 1
ATOM 4009 C CA . GLN A 1 488 ? 33.100 6.104 -32.405 1.00 80.12 488 GLN A CA 1
ATOM 4010 C C . GLN A 1 488 ? 32.150 6.285 -31.197 1.00 80.12 488 GLN A C 1
ATOM 4012 O O . GLN A 1 488 ? 31.413 7.263 -31.093 1.00 80.12 488 GLN A O 1
ATOM 4017 N N . LEU A 1 489 ? 32.162 5.329 -30.278 1.00 79.81 489 LEU A N 1
ATOM 4018 C CA . LEU A 1 489 ? 31.446 5.355 -29.004 1.00 79.81 489 LEU A CA 1
ATOM 4019 C C . LEU A 1 489 ? 32.384 5.315 -27.815 1.00 79.81 489 LEU A C 1
ATOM 4021 O O . LEU A 1 489 ? 33.547 4.926 -27.946 1.00 79.81 489 LEU A O 1
ATOM 4025 N N . SER A 1 490 ? 31.838 5.615 -26.636 1.00 82.06 490 SER A N 1
ATOM 4026 C CA . SER A 1 490 ? 32.536 5.301 -25.395 1.00 82.06 490 SER A CA 1
ATOM 4027 C C . SER A 1 490 ? 32.781 3.793 -25.272 1.00 82.06 490 SER A C 1
ATOM 4029 O O . SER A 1 490 ? 32.023 2.964 -25.782 1.00 82.06 490 SER A O 1
ATOM 4031 N N . PHE A 1 491 ? 33.847 3.428 -24.561 1.00 82.88 491 PHE A N 1
ATOM 4032 C CA . PHE A 1 491 ? 34.213 2.031 -24.325 1.00 82.88 491 PHE A CA 1
ATOM 4033 C C . PHE A 1 491 ? 33.050 1.210 -23.736 1.00 82.88 491 PHE A C 1
ATOM 4035 O O . PHE A 1 491 ? 32.808 0.085 -24.168 1.00 82.88 491 PHE A O 1
ATOM 4042 N N . ASN A 1 492 ? 32.273 1.802 -22.822 1.00 82.19 492 ASN A N 1
ATOM 4043 C CA . ASN A 1 492 ? 31.096 1.173 -22.218 1.00 82.19 492 ASN A CA 1
ATOM 4044 C C . ASN A 1 492 ? 29.933 0.967 -23.202 1.00 82.19 492 ASN A C 1
ATOM 4046 O O . ASN A 1 492 ? 29.211 -0.014 -23.074 1.00 82.19 492 ASN A O 1
ATOM 4050 N N . GLU A 1 493 ? 29.748 1.836 -24.195 1.00 79.88 493 GLU A N 1
ATOM 4051 C CA . GLU A 1 493 ? 28.680 1.675 -25.192 1.00 79.88 493 GLU A CA 1
ATOM 4052 C C . GLU A 1 493 ? 29.045 0.610 -26.247 1.00 79.88 493 GLU A C 1
ATOM 4054 O O . GLU A 1 493 ? 28.176 -0.153 -26.685 1.00 79.88 493 GLU A O 1
ATOM 4059 N N . LYS A 1 494 ? 30.333 0.514 -26.627 1.00 84.25 494 LYS A N 1
ATOM 4060 C CA . LYS A 1 494 ? 30.833 -0.539 -27.537 1.00 84.25 494 LYS A CA 1
ATOM 4061 C C . LYS A 1 494 ? 30.835 -1.907 -26.874 1.00 84.25 494 LYS A C 1
ATOM 4063 O O . LYS A 1 494 ? 30.384 -2.894 -27.458 1.00 84.25 494 LYS A O 1
ATOM 4068 N N . PHE A 1 495 ? 31.328 -1.931 -25.640 1.00 88.19 495 PHE A N 1
ATOM 4069 C CA . PHE A 1 495 ? 31.538 -3.127 -24.842 1.00 88.19 495 PHE A CA 1
ATOM 4070 C C . PHE A 1 495 ? 30.764 -3.014 -23.526 1.00 88.19 495 PHE A C 1
ATOM 4072 O O . PHE A 1 495 ? 31.357 -2.832 -22.459 1.00 88.19 495 PHE A O 1
ATOM 4079 N N . PRO A 1 496 ? 29.424 -3.075 -23.566 1.00 90.12 496 PRO A N 1
ATOM 4080 C CA . PRO A 1 496 ? 28.625 -2.888 -22.369 1.00 90.12 496 PRO A CA 1
ATOM 4081 C C . PRO A 1 496 ? 28.817 -4.027 -21.390 1.00 90.12 496 PRO A C 1
ATOM 4083 O O . PRO A 1 496 ? 28.999 -5.191 -21.763 1.00 90.12 496 PRO A O 1
ATOM 4086 N N . ILE A 1 497 ? 28.736 -3.667 -20.114 1.00 91.75 497 ILE A N 1
ATOM 4087 C CA . ILE A 1 497 ? 28.925 -4.604 -19.018 1.00 91.75 497 ILE A CA 1
ATOM 4088 C C . ILE A 1 497 ? 27.700 -5.511 -18.956 1.00 91.75 497 ILE A C 1
ATOM 4090 O O . ILE A 1 497 ? 26.558 -5.040 -18.931 1.00 91.75 497 ILE A O 1
ATOM 4094 N N . ILE A 1 498 ? 27.923 -6.822 -18.957 1.00 89.94 498 ILE A N 1
ATOM 4095 C CA . ILE A 1 498 ? 26.822 -7.783 -18.931 1.00 89.94 498 ILE A CA 1
ATOM 4096 C C . ILE A 1 498 ? 26.262 -7.863 -17.518 1.00 89.94 498 ILE A C 1
ATOM 4098 O O . ILE A 1 498 ? 26.976 -8.151 -16.560 1.00 89.94 498 ILE A O 1
ATOM 4102 N N . LEU A 1 499 ? 24.959 -7.654 -17.397 1.00 88.25 499 LEU A N 1
ATOM 4103 C CA . LEU A 1 499 ? 24.227 -7.782 -16.148 1.00 88.25 499 LEU A CA 1
ATOM 4104 C C . LEU A 1 499 ? 23.060 -8.740 -16.349 1.00 88.25 499 LEU A C 1
ATOM 4106 O O . LEU A 1 499 ? 22.408 -8.731 -17.387 1.00 88.25 499 LEU A O 1
ATOM 4110 N N . ILE A 1 500 ? 22.766 -9.550 -15.339 1.00 84.75 500 ILE A N 1
ATOM 4111 C CA . ILE A 1 500 ? 21.582 -10.412 -15.332 1.00 84.75 500 ILE A CA 1
ATOM 4112 C C . ILE A 1 500 ? 20.509 -9.858 -14.409 1.00 84.75 500 ILE A C 1
ATOM 4114 O O . ILE A 1 500 ? 20.753 -8.991 -13.572 1.00 84.75 500 ILE A O 1
ATOM 4118 N N . ASP A 1 501 ? 19.297 -10.372 -14.580 1.00 84.75 501 ASP A N 1
ATOM 4119 C CA . ASP A 1 501 ? 18.149 -9.978 -13.781 1.00 84.75 501 ASP A CA 1
ATOM 4120 C C . ASP A 1 501 ? 18.320 -10.387 -12.303 1.00 84.75 501 ASP A C 1
ATOM 4122 O O . ASP A 1 501 ? 18.079 -11.531 -11.913 1.00 84.75 501 ASP A O 1
ATOM 4126 N N . LYS A 1 502 ? 18.765 -9.431 -11.481 1.00 84.31 502 LYS A N 1
ATOM 4127 C CA . LYS A 1 502 ? 18.979 -9.544 -10.029 1.00 84.31 502 LYS A CA 1
ATOM 4128 C C . LYS A 1 502 ? 18.352 -8.348 -9.314 1.00 84.31 502 LYS A C 1
ATOM 4130 O O . LYS A 1 502 ? 18.115 -7.306 -9.926 1.00 84.31 502 LYS A O 1
ATOM 4135 N N . ALA A 1 503 ? 18.110 -8.475 -8.008 1.00 80.19 503 ALA A N 1
ATOM 4136 C CA . ALA A 1 503 ? 17.456 -7.436 -7.206 1.00 80.19 503 ALA A CA 1
ATOM 4137 C C . ALA A 1 503 ? 18.169 -6.075 -7.307 1.00 80.19 503 ALA A C 1
ATOM 4139 O O . ALA A 1 503 ? 17.529 -5.075 -7.630 1.00 80.19 503 ALA A O 1
ATOM 4140 N N . ILE A 1 504 ? 19.497 -6.058 -7.161 1.00 82.81 504 ILE A N 1
ATOM 4141 C CA . ILE A 1 504 ? 20.304 -4.836 -7.273 1.00 82.81 504 ILE A CA 1
ATOM 4142 C C . ILE A 1 504 ? 20.264 -4.203 -8.668 1.00 82.81 504 ILE A C 1
ATOM 4144 O O . ILE A 1 504 ? 20.249 -2.981 -8.793 1.00 82.81 504 ILE A O 1
ATOM 4148 N N . VAL A 1 505 ? 20.161 -5.021 -9.722 1.00 86.12 505 VAL A N 1
ATOM 4149 C CA . VAL A 1 505 ? 20.019 -4.544 -11.104 1.00 86.12 505 VAL A CA 1
ATOM 4150 C C . VAL A 1 505 ? 18.636 -3.933 -11.307 1.00 86.12 505 VAL A C 1
ATOM 4152 O O . VAL A 1 505 ? 18.536 -2.858 -11.884 1.00 86.12 505 VAL A O 1
ATOM 4155 N N . ARG A 1 506 ? 17.563 -4.540 -10.784 1.00 88.75 506 ARG A N 1
ATOM 4156 C CA . ARG A 1 506 ? 16.210 -3.949 -10.838 1.00 88.75 506 ARG A CA 1
ATOM 4157 C C . ARG A 1 506 ? 16.128 -2.620 -10.080 1.00 88.75 506 ARG A C 1
ATOM 4159 O O . ARG A 1 506 ? 15.493 -1.689 -10.573 1.00 88.75 506 ARG A O 1
ATOM 4166 N N . ASP A 1 507 ? 16.790 -2.514 -8.930 1.00 86.88 507 ASP A N 1
ATOM 4167 C CA . ASP A 1 507 ? 16.898 -1.262 -8.173 1.00 86.88 507 ASP A CA 1
ATOM 4168 C C . ASP A 1 507 ? 17.698 -0.199 -8.940 1.00 86.88 507 ASP A C 1
ATOM 4170 O O . ASP A 1 507 ? 17.270 0.954 -9.011 1.00 86.88 507 ASP A O 1
ATOM 4174 N N . MET A 1 508 ? 18.790 -0.589 -9.604 1.00 88.62 508 MET A N 1
ATOM 4175 C CA . MET A 1 508 ? 19.528 0.282 -10.523 1.00 88.62 508 MET A CA 1
ATOM 4176 C C . MET A 1 508 ? 18.639 0.761 -11.683 1.00 88.62 508 MET A C 1
ATOM 4178 O O . MET A 1 508 ? 18.612 1.952 -11.985 1.00 88.62 508 MET A O 1
ATOM 4182 N N . LEU A 1 509 ? 17.849 -0.126 -12.305 1.00 91.75 509 LEU A N 1
ATOM 4183 C CA . LEU A 1 509 ? 16.890 0.247 -13.357 1.00 91.75 509 LEU A CA 1
ATOM 4184 C C . LEU A 1 509 ? 15.842 1.249 -12.844 1.00 91.75 509 LEU A C 1
ATOM 4186 O O . LEU A 1 509 ? 15.404 2.124 -13.592 1.00 91.75 509 LEU A O 1
ATOM 4190 N N . LYS A 1 510 ? 15.439 1.137 -11.573 1.00 90.19 510 LYS A N 1
ATOM 4191 C CA . LYS A 1 510 ? 14.488 2.049 -10.925 1.00 90.19 510 LYS A CA 1
ATOM 4192 C C . LYS A 1 510 ? 15.096 3.422 -10.669 1.00 90.19 510 LYS A C 1
ATOM 4194 O O . LYS A 1 510 ? 14.439 4.415 -10.968 1.00 90.19 510 LYS A O 1
ATOM 4199 N N . GLU A 1 511 ? 16.328 3.483 -10.175 1.00 87.81 511 GLU A N 1
ATOM 4200 C CA . GLU A 1 511 ? 17.104 4.726 -10.071 1.00 87.81 511 GLU A CA 1
ATOM 4201 C C . GLU A 1 511 ? 17.245 5.388 -11.449 1.00 87.81 511 GLU A C 1
ATOM 4203 O O . GLU A 1 511 ? 16.895 6.555 -11.605 1.00 87.81 511 GLU A O 1
ATOM 4208 N N . ILE A 1 512 ? 17.617 4.629 -12.487 1.00 87.75 512 ILE A N 1
ATOM 4209 C CA . ILE A 1 512 ? 17.711 5.141 -13.863 1.00 87.75 512 ILE A CA 1
ATOM 4210 C C . ILE A 1 512 ? 16.345 5.642 -14.366 1.00 87.75 512 ILE A C 1
ATOM 4212 O O . ILE A 1 512 ? 16.256 6.699 -14.990 1.00 87.75 512 ILE A O 1
ATOM 4216 N N . HIS A 1 513 ? 15.246 4.943 -14.070 1.00 92.56 513 HIS A N 1
ATOM 4217 C CA . HIS A 1 513 ? 13.896 5.394 -14.424 1.00 92.56 513 HIS A CA 1
ATOM 4218 C C . HIS A 1 513 ? 13.499 6.716 -13.736 1.00 92.56 513 HIS A C 1
ATOM 4220 O O . HIS A 1 513 ? 12.877 7.582 -14.359 1.00 92.56 513 HIS A O 1
ATOM 4226 N N . ILE A 1 514 ? 13.866 6.885 -12.463 1.00 87.31 514 ILE A N 1
ATOM 4227 C CA . ILE A 1 514 ? 13.616 8.112 -11.695 1.00 87.31 514 ILE A CA 1
ATOM 4228 C C . ILE A 1 514 ? 14.488 9.257 -12.226 1.00 87.31 514 ILE A C 1
ATOM 4230 O O . ILE A 1 514 ? 13.966 10.337 -12.498 1.00 87.31 514 ILE A O 1
ATOM 4234 N N . ASN A 1 515 ? 15.776 9.000 -12.466 1.00 85.12 515 ASN A N 1
ATOM 4235 C CA . ASN A 1 515 ? 16.741 9.981 -12.974 1.00 85.12 515 ASN A CA 1
ATOM 4236 C C . ASN A 1 515 ? 16.439 10.398 -14.422 1.00 85.12 515 ASN A C 1
ATOM 4238 O O . ASN A 1 515 ? 16.714 11.523 -14.826 1.00 85.12 515 ASN A O 1
ATOM 4242 N N . THR A 1 516 ? 15.781 9.531 -15.199 1.00 85.88 516 THR A N 1
ATOM 4243 C CA . THR A 1 516 ? 15.230 9.877 -16.522 1.00 85.88 516 THR A CA 1
ATOM 4244 C C . THR A 1 516 ? 13.873 10.593 -16.447 1.00 85.88 516 THR A C 1
ATOM 4246 O O . THR A 1 516 ? 13.200 10.739 -17.472 1.00 85.88 516 THR A O 1
ATOM 4249 N N . PHE A 1 517 ? 13.466 11.058 -15.259 1.00 86.94 517 PHE A N 1
ATOM 4250 C CA . PHE A 1 517 ? 12.219 11.778 -14.978 1.00 86.94 517 PHE A CA 1
ATOM 4251 C C . PHE A 1 517 ? 10.967 11.045 -15.463 1.00 86.94 517 PHE A C 1
ATOM 4253 O O . PHE A 1 517 ? 10.059 11.646 -16.034 1.00 86.94 517 PHE A O 1
ATOM 4260 N N . HIS A 1 518 ? 10.906 9.731 -15.237 1.00 87.25 518 HIS A N 1
ATOM 4261 C CA . HIS A 1 518 ? 9.793 8.889 -15.680 1.00 87.25 518 HIS A CA 1
ATOM 4262 C C . HIS A 1 518 ? 9.582 8.882 -17.203 1.00 87.25 518 HIS A C 1
ATOM 4264 O O . HIS A 1 518 ? 8.458 8.734 -17.686 1.00 87.25 518 HIS A O 1
ATOM 4270 N N . GLY A 1 519 ? 10.673 8.996 -17.963 1.00 78.06 519 GLY A N 1
ATOM 4271 C CA . GLY A 1 519 ? 10.717 9.199 -19.413 1.00 78.06 519 GLY A CA 1
ATOM 4272 C C . GLY A 1 519 ? 10.140 8.105 -20.325 1.00 78.06 519 GLY A C 1
ATOM 4273 O O . GLY A 1 519 ? 10.409 8.119 -21.524 1.00 78.06 519 GLY A O 1
ATOM 4274 N N . GLY A 1 520 ? 9.356 7.163 -19.799 1.00 83.75 520 GLY A N 1
ATOM 4275 C CA . GLY A 1 520 ? 8.777 6.054 -20.556 1.00 83.75 520 GLY A CA 1
ATOM 4276 C C . GLY A 1 520 ? 9.751 4.896 -20.801 1.00 83.75 520 GLY A C 1
ATOM 4277 O O . GLY A 1 520 ? 10.900 4.920 -20.371 1.00 83.75 520 GLY A O 1
ATOM 4278 N N . ILE A 1 521 ? 9.263 3.844 -21.467 1.00 90.56 521 ILE A N 1
ATOM 4279 C CA . ILE A 1 521 ? 9.988 2.568 -21.599 1.00 90.56 521 ILE A CA 1
ATOM 4280 C C . ILE A 1 521 ? 11.278 2.762 -22.395 1.00 90.56 521 ILE A C 1
ATOM 4282 O O . ILE A 1 521 ? 12.351 2.409 -21.920 1.00 90.56 521 ILE A O 1
ATOM 4286 N N . PHE A 1 522 ? 11.185 3.371 -23.575 1.00 90.81 522 PHE A N 1
ATOM 4287 C CA . PHE A 1 522 ? 12.323 3.505 -24.482 1.00 90.81 522 PHE A CA 1
ATOM 4288 C C . PHE A 1 522 ? 13.452 4.357 -23.902 1.00 90.81 522 PHE A C 1
ATOM 4290 O O . PHE A 1 522 ? 14.606 3.958 -23.995 1.00 90.81 522 PHE A O 1
ATOM 4297 N N . ARG A 1 523 ? 13.134 5.459 -23.212 1.00 88.00 523 ARG A N 1
ATOM 4298 C CA . ARG A 1 523 ? 14.150 6.329 -22.602 1.00 88.00 523 ARG A CA 1
ATOM 4299 C C . ARG A 1 523 ? 14.896 5.644 -21.461 1.00 88.00 523 ARG A C 1
ATOM 4301 O O . ARG A 1 523 ? 16.108 5.780 -21.353 1.00 88.00 523 ARG A O 1
ATOM 4308 N N . THR A 1 524 ? 14.186 4.889 -20.624 1.00 89.31 524 THR A N 1
ATOM 4309 C CA . THR A 1 524 ? 14.827 4.106 -19.562 1.00 89.31 524 THR A CA 1
ATOM 4310 C C . THR A 1 524 ? 15.657 2.952 -20.148 1.00 89.31 524 THR A C 1
ATOM 4312 O O . THR A 1 524 ? 16.736 2.678 -19.639 1.00 89.31 524 THR A O 1
ATOM 4315 N N . VAL A 1 525 ? 15.216 2.306 -21.236 1.00 92.44 525 VAL A N 1
ATOM 4316 C CA . VAL A 1 525 ? 15.998 1.260 -21.932 1.00 92.44 525 VAL A CA 1
ATOM 4317 C C . VAL A 1 525 ? 17.276 1.828 -22.557 1.00 92.44 525 VAL A C 1
ATOM 4319 O O . VAL A 1 525 ? 18.338 1.230 -22.403 1.00 92.44 525 VAL A O 1
ATOM 4322 N N . GLU A 1 526 ? 17.182 2.967 -23.240 1.00 88.38 526 GLU A N 1
ATOM 4323 C CA . GLU A 1 526 ? 18.319 3.639 -23.879 1.00 88.38 526 GLU A CA 1
ATOM 4324 C C . GLU A 1 526 ? 19.397 3.999 -22.850 1.00 88.38 526 GLU A C 1
ATOM 4326 O O . GLU A 1 526 ? 20.570 3.684 -23.039 1.00 88.38 526 GLU A O 1
ATOM 4331 N N . GLU A 1 527 ? 18.996 4.587 -21.720 1.00 89.19 527 GLU A N 1
ATOM 4332 C CA . GLU A 1 527 ? 19.932 5.007 -20.675 1.00 89.19 527 GLU A CA 1
ATOM 4333 C C . GLU A 1 527 ? 20.683 3.824 -20.050 1.00 89.19 527 GLU A C 1
ATOM 4335 O O . GLU A 1 527 ? 21.863 3.923 -19.721 1.00 89.19 527 GLU A O 1
ATOM 4340 N N . VAL A 1 528 ? 20.026 2.669 -19.949 1.00 90.00 528 VAL A N 1
ATOM 4341 C CA . VAL A 1 528 ? 20.654 1.438 -19.460 1.00 90.00 528 VAL A CA 1
ATOM 4342 C C . VAL A 1 528 ? 21.648 0.889 -20.480 1.00 90.00 528 VAL A C 1
ATOM 4344 O O . VAL A 1 528 ? 22.748 0.493 -20.098 1.00 90.00 528 VAL A O 1
ATOM 4347 N N . ARG A 1 529 ? 21.297 0.886 -21.773 1.00 88.44 529 ARG A N 1
ATOM 4348 C CA . ARG A 1 529 ? 22.136 0.302 -22.832 1.00 88.44 529 ARG A CA 1
ATOM 4349 C C . ARG A 1 529 ? 23.456 1.026 -23.063 1.00 88.44 529 ARG A C 1
ATOM 4351 O O . ARG A 1 529 ? 24.381 0.397 -23.572 1.00 88.44 529 ARG A O 1
ATOM 4358 N N . LYS A 1 530 ? 23.561 2.291 -22.643 1.00 86.31 530 LYS A N 1
ATOM 4359 C CA . LYS A 1 530 ? 24.815 3.052 -22.703 1.00 86.31 530 LYS A CA 1
ATOM 4360 C C . LYS A 1 530 ? 25.945 2.415 -21.897 1.00 86.31 530 LYS A C 1
ATOM 4362 O O . LYS A 1 530 ? 27.102 2.524 -22.273 1.00 86.31 530 LYS A O 1
ATOM 4367 N N . ASN A 1 531 ? 25.612 1.762 -20.785 1.00 85.12 531 ASN A N 1
ATOM 4368 C CA . ASN A 1 531 ? 26.608 1.193 -19.877 1.00 85.12 531 ASN A CA 1
ATOM 4369 C C . ASN A 1 531 ? 26.461 -0.322 -19.697 1.00 85.12 531 ASN A C 1
ATOM 4371 O O . ASN A 1 531 ? 27.434 -1.009 -19.382 1.00 85.12 531 ASN A O 1
ATOM 4375 N N . PHE A 1 532 ? 25.255 -0.857 -19.907 1.00 90.62 532 PHE A N 1
ATOM 4376 C CA . PHE A 1 532 ? 24.894 -2.208 -19.500 1.00 90.62 532 PHE A CA 1
ATOM 4377 C C . PHE A 1 532 ? 24.157 -2.975 -20.590 1.00 90.62 532 PHE A C 1
ATOM 4379 O O . PHE A 1 532 ? 23.286 -2.456 -21.287 1.00 90.62 532 PHE A O 1
ATOM 4386 N N . TYR A 1 533 ? 24.436 -4.270 -20.677 1.00 90.25 533 TYR A N 1
ATOM 4387 C CA . TYR A 1 533 ? 23.623 -5.207 -21.435 1.00 90.25 533 TYR A CA 1
ATOM 4388 C C . TYR A 1 533 ? 22.862 -6.111 -20.469 1.00 90.25 533 TYR A C 1
ATOM 4390 O O . TYR A 1 533 ? 23.460 -6.950 -19.801 1.00 90.25 533 TYR A O 1
ATOM 4398 N N . VAL A 1 534 ? 21.540 -5.931 -20.406 1.00 90.19 534 VAL A N 1
ATOM 4399 C CA . VAL A 1 534 ? 20.639 -6.734 -19.568 1.00 90.19 534 VAL A CA 1
ATOM 4400 C C . VAL A 1 534 ? 19.731 -7.586 -20.465 1.00 90.19 534 VAL A C 1
ATOM 4402 O O . VAL A 1 534 ? 18.964 -7.028 -21.261 1.00 90.19 534 VAL A O 1
ATOM 4405 N N . PRO A 1 535 ? 19.751 -8.926 -20.361 1.00 85.69 535 PRO A N 1
ATOM 4406 C CA . PRO A 1 535 ? 18.809 -9.779 -21.077 1.00 85.69 535 PRO A CA 1
ATOM 4407 C C . PRO A 1 535 ? 17.356 -9.422 -20.733 1.00 85.69 535 PRO A C 1
ATOM 4409 O O . PRO A 1 535 ? 17.020 -9.180 -19.577 1.00 85.69 535 PRO A O 1
ATOM 4412 N N . LYS A 1 536 ? 16.470 -9.390 -21.738 1.00 86.75 536 LYS A N 1
ATOM 4413 C CA . LYS A 1 536 ? 15.039 -9.038 -21.582 1.00 86.75 536 LYS A CA 1
ATOM 4414 C C . LYS A 1 536 ? 14.782 -7.643 -20.972 1.00 86.75 536 LYS A C 1
ATOM 4416 O O . LYS A 1 536 ? 13.692 -7.395 -20.452 1.00 86.75 536 LYS A O 1
ATOM 4421 N N . LEU A 1 537 ? 15.730 -6.707 -21.106 1.00 90.69 537 LEU A N 1
ATOM 4422 C CA . LEU A 1 537 ? 15.652 -5.338 -20.569 1.00 90.69 537 LEU A CA 1
ATOM 4423 C C . LEU A 1 537 ? 14.316 -4.630 -20.849 1.00 90.69 537 LEU A C 1
ATOM 4425 O O . LEU A 1 537 ? 13.743 -4.022 -19.950 1.00 90.69 537 LEU A O 1
ATOM 4429 N N . TYR A 1 538 ? 13.792 -4.741 -22.073 1.00 92.31 538 TYR A N 1
ATOM 4430 C CA . TYR A 1 538 ? 12.520 -4.118 -22.451 1.00 92.31 538 TYR A CA 1
ATOM 4431 C C . TYR A 1 538 ? 11.358 -4.561 -21.549 1.00 92.31 538 TYR A C 1
ATOM 4433 O O . TYR A 1 538 ? 10.591 -3.726 -21.072 1.00 92.31 538 TYR A O 1
ATOM 4441 N N . PHE A 1 539 ? 11.249 -5.863 -21.267 1.00 91.69 539 PHE A N 1
ATOM 4442 C CA . PHE A 1 539 ? 10.196 -6.407 -20.409 1.00 91.69 539 PHE A CA 1
ATOM 4443 C C . PHE A 1 539 ? 10.380 -5.991 -18.948 1.00 91.69 539 PHE A C 1
ATOM 4445 O O . PHE A 1 539 ? 9.398 -5.639 -18.295 1.00 91.69 539 PHE A O 1
ATOM 4452 N N . LEU A 1 540 ? 11.624 -5.963 -18.455 1.00 91.56 540 LEU A N 1
ATOM 4453 C CA . LEU A 1 540 ? 11.936 -5.504 -17.097 1.00 91.56 540 LEU A CA 1
ATOM 4454 C C . LEU A 1 540 ? 11.533 -4.038 -16.899 1.00 91.56 540 LEU A C 1
ATOM 4456 O O . LEU A 1 540 ? 10.844 -3.711 -15.933 1.00 91.56 540 LEU A O 1
ATOM 4460 N N . VAL A 1 541 ? 11.878 -3.168 -17.852 1.00 93.38 541 VAL A N 1
ATOM 4461 C CA . VAL A 1 541 ? 11.510 -1.746 -17.816 1.00 93.38 541 VAL A CA 1
ATOM 4462 C C . VAL A 1 541 ? 10.002 -1.553 -18.002 1.00 93.38 541 VAL A C 1
ATOM 4464 O O . VAL A 1 541 ? 9.394 -0.770 -17.274 1.00 93.38 541 VAL A O 1
ATOM 4467 N N . LYS A 1 542 ? 9.360 -2.283 -18.926 1.00 93.00 542 LYS A N 1
ATOM 4468 C CA . LYS A 1 542 ? 7.899 -2.242 -19.111 1.00 93.00 542 LYS A CA 1
ATOM 4469 C C . LYS A 1 542 ? 7.169 -2.582 -17.810 1.00 93.00 542 LYS A C 1
ATOM 4471 O O . LYS A 1 542 ? 6.245 -1.863 -17.430 1.00 93.00 542 LYS A O 1
ATOM 4476 N N . ASN A 1 543 ? 7.611 -3.630 -17.116 1.00 92.50 543 ASN A N 1
ATOM 4477 C CA . ASN A 1 543 ? 7.031 -4.053 -15.845 1.00 92.50 543 ASN A CA 1
ATOM 4478 C C . ASN A 1 543 ? 7.262 -3.014 -14.730 1.00 92.50 543 ASN A C 1
ATOM 4480 O O . ASN A 1 543 ? 6.332 -2.649 -14.010 1.00 92.50 543 ASN A O 1
ATOM 4484 N N . LEU A 1 544 ? 8.481 -2.474 -14.643 1.00 92.25 544 LEU A N 1
ATOM 4485 C CA . LEU A 1 544 ? 8.854 -1.419 -13.697 1.00 92.25 544 LEU A CA 1
ATOM 4486 C C . LEU A 1 544 ? 7.982 -0.165 -13.853 1.00 92.25 544 LEU A C 1
ATOM 4488 O O . LEU A 1 544 ? 7.513 0.394 -12.862 1.00 92.25 544 LEU A O 1
ATOM 4492 N N . ILE A 1 545 ? 7.723 0.257 -15.092 1.00 90.81 545 ILE A N 1
ATOM 4493 C CA . ILE A 1 545 ? 6.912 1.445 -15.385 1.00 90.81 545 ILE A CA 1
ATOM 4494 C C . ILE A 1 545 ? 5.428 1.191 -15.118 1.00 90.81 545 ILE A C 1
ATOM 4496 O O . ILE A 1 545 ? 4.754 2.073 -14.587 1.00 90.81 545 ILE A O 1
ATOM 4500 N N . ALA A 1 546 ? 4.921 -0.005 -15.435 1.00 87.06 546 ALA A N 1
ATOM 4501 C CA . ALA A 1 546 ? 3.536 -0.378 -15.152 1.00 87.06 546 ALA A CA 1
ATOM 4502 C C . ALA A 1 546 ? 3.207 -0.316 -13.650 1.00 87.06 546 ALA A C 1
ATOM 4504 O O . ALA A 1 546 ? 2.096 0.062 -13.293 1.00 87.06 546 ALA A O 1
ATOM 4505 N N . HIS A 1 547 ? 4.180 -0.614 -12.781 1.00 88.69 547 HIS A N 1
ATOM 4506 C CA . HIS A 1 547 ? 4.046 -0.558 -11.319 1.00 88.69 547 HIS A CA 1
ATOM 4507 C C . HIS A 1 547 ? 4.483 0.782 -10.704 1.00 88.69 547 HIS A C 1
ATOM 4509 O O . HIS A 1 547 ? 4.427 0.970 -9.485 1.00 88.69 547 HIS A O 1
ATOM 4515 N N . CYS A 1 548 ? 4.926 1.742 -11.518 1.00 90.06 548 CYS A N 1
ATOM 4516 C CA . CYS A 1 548 ? 5.321 3.051 -11.027 1.00 90.06 548 CYS A CA 1
ATOM 4517 C C . CYS A 1 548 ? 4.082 3.912 -10.740 1.00 90.06 548 CYS A C 1
ATOM 4519 O O . CYS A 1 548 ? 3.415 4.379 -11.663 1.00 90.06 548 CYS A O 1
ATOM 4521 N N . LYS A 1 549 ? 3.811 4.202 -9.459 1.00 87.06 549 LYS A N 1
ATOM 4522 C CA . LYS A 1 549 ? 2.657 5.018 -9.024 1.00 87.06 549 LYS A CA 1
ATOM 4523 C C . LYS A 1 549 ? 2.568 6.376 -9.732 1.00 87.06 549 LYS A C 1
ATOM 4525 O O . LYS A 1 549 ? 1.475 6.819 -10.074 1.00 87.06 549 LYS A O 1
ATOM 4530 N N . LYS A 1 550 ? 3.708 7.036 -9.976 1.00 85.06 550 LYS A N 1
ATOM 4531 C CA . LYS A 1 550 ? 3.744 8.329 -10.679 1.00 85.06 550 LYS A CA 1
ATOM 4532 C C . LYS A 1 550 ? 3.347 8.169 -12.150 1.00 85.06 550 LYS A C 1
ATOM 4534 O O . LYS A 1 550 ? 2.526 8.936 -12.635 1.00 85.06 550 LYS A O 1
ATOM 4539 N N . CYS A 1 551 ? 3.841 7.132 -12.831 1.00 88.06 551 CYS A N 1
ATOM 4540 C CA . CYS A 1 551 ? 3.441 6.826 -14.208 1.00 88.06 551 CYS A CA 1
ATOM 4541 C C . CYS A 1 551 ? 1.976 6.383 -14.323 1.00 88.06 551 CYS A C 1
ATOM 4543 O O . CYS A 1 551 ? 1.332 6.735 -15.305 1.00 88.06 551 CYS A O 1
ATOM 4545 N N . GLN A 1 552 ? 1.447 5.641 -13.345 1.00 85.69 552 GLN A N 1
ATOM 4546 C CA . GLN A 1 552 ? 0.036 5.239 -13.313 1.00 85.69 552 GLN A CA 1
ATOM 4547 C C . GLN A 1 552 ? -0.891 6.455 -13.208 1.00 85.69 552 GLN A C 1
ATOM 4549 O O . GLN A 1 552 ? -1.813 6.587 -14.005 1.00 85.69 552 GLN A O 1
ATOM 4554 N N . ARG A 1 553 ? -0.598 7.387 -12.289 1.00 82.06 553 ARG A N 1
ATOM 4555 C CA . ARG A 1 553 ? -1.366 8.635 -12.131 1.00 82.06 553 ARG A CA 1
ATOM 4556 C C . ARG A 1 553 ? -1.341 9.498 -13.392 1.00 82.06 553 ARG A C 1
ATOM 4558 O O . ARG A 1 553 ? -2.378 9.993 -13.804 1.00 82.06 553 ARG A O 1
ATOM 4565 N N . LEU A 1 554 ? -0.177 9.620 -14.034 1.00 75.88 554 LEU A N 1
ATOM 4566 C CA . LEU A 1 554 ? -0.019 10.392 -15.273 1.00 75.88 554 LEU A CA 1
ATOM 4567 C C . LEU A 1 554 ? -0.753 9.785 -16.485 1.00 75.88 554 LEU A C 1
ATOM 4569 O O . LEU A 1 554 ? -0.924 10.472 -17.485 1.00 75.88 554 LEU A O 1
ATOM 4573 N N . ARG A 1 555 ? -1.141 8.503 -16.435 1.00 75.06 555 ARG A N 1
ATOM 4574 C CA . ARG A 1 555 ? -1.744 7.767 -17.564 1.00 75.06 555 ARG A CA 1
ATOM 4575 C C . ARG A 1 555 ? -3.201 7.349 -17.332 1.00 75.06 555 ARG A C 1
ATOM 4577 O O . ARG A 1 555 ? -3.747 6.624 -18.162 1.00 75.06 555 ARG A O 1
ATOM 4584 N N . GLY A 1 556 ? -3.820 7.761 -16.224 1.00 67.31 556 GLY A N 1
ATOM 4585 C CA . GLY A 1 556 ? -5.227 7.463 -15.942 1.00 67.31 556 GLY A CA 1
ATOM 4586 C C . GLY A 1 556 ? -6.165 8.120 -16.962 1.00 67.31 556 GLY A C 1
ATOM 4587 O O . GLY A 1 556 ? -5.955 9.271 -17.337 1.00 67.31 556 GLY A O 1
ATOM 4588 N N . LYS A 1 557 ? -7.188 7.389 -17.423 1.00 59.44 557 LYS A N 1
ATOM 4589 C CA . LYS A 1 557 ? -8.264 7.925 -18.278 1.00 59.44 557 LYS A CA 1
ATOM 4590 C C . LYS A 1 557 ? -9.436 8.430 -17.425 1.00 59.44 557 LYS A C 1
ATOM 4592 O O . LYS A 1 557 ? -9.613 7.963 -16.302 1.00 59.44 557 LYS A O 1
ATOM 4597 N N . ALA A 1 558 ? -10.234 9.348 -17.976 1.00 55.19 558 ALA A N 1
ATOM 4598 C CA . ALA A 1 558 ? -11.490 9.804 -17.373 1.00 55.19 558 ALA A CA 1
ATOM 4599 C C . ALA A 1 558 ? -12.573 8.702 -17.388 1.00 55.19 558 ALA A C 1
ATOM 4601 O O . ALA A 1 558 ? -12.526 7.795 -18.219 1.00 55.19 558 ALA A O 1
ATOM 4602 N N . TYR A 1 559 ? -13.533 8.793 -16.463 1.00 50.97 559 TYR A N 1
ATOM 4603 C CA . TYR A 1 559 ? -14.665 7.869 -16.308 1.00 50.97 559 TYR A CA 1
ATOM 4604 C C . TYR A 1 559 ? -15.701 8.040 -17.442 1.00 50.97 559 TYR A C 1
ATOM 4606 O O . TYR A 1 559 ? -15.970 9.170 -17.844 1.00 50.97 559 TYR A O 1
ATOM 4614 N N . SER A 1 560 ? -16.273 6.949 -17.971 1.00 44.38 560 SER A N 1
ATOM 4615 C CA . SER A 1 560 ? -17.230 6.954 -19.101 1.00 44.38 560 SER A CA 1
ATOM 4616 C C . SER A 1 560 ? -18.652 6.556 -18.677 1.00 44.38 560 SER A C 1
ATOM 4618 O O . SER A 1 560 ? -18.797 5.582 -17.944 1.00 44.38 560 SER A O 1
ATOM 4620 N N . PHE A 1 561 ? -19.682 7.249 -19.183 1.00 47.12 561 PHE A N 1
ATOM 4621 C CA . PHE A 1 561 ? -21.111 6.959 -18.942 1.00 47.12 561 PHE A CA 1
ATOM 4622 C C . PHE A 1 561 ? -21.704 5.922 -19.924 1.00 47.12 561 PHE A C 1
ATOM 4624 O O . PHE A 1 561 ? -21.211 5.777 -21.044 1.00 47.12 561 PHE A O 1
ATOM 4631 N N . GLU A 1 562 ? -22.793 5.248 -19.530 1.00 48.34 562 GLU A N 1
ATOM 4632 C CA . GLU A 1 562 ? -23.611 4.375 -20.396 1.00 48.34 562 GLU A CA 1
ATOM 4633 C C . GLU A 1 562 ? -24.497 5.182 -21.369 1.00 48.34 562 GLU A C 1
ATOM 4635 O O . GLU A 1 562 ? -24.966 6.272 -21.046 1.00 48.34 562 GLU A O 1
ATOM 4640 N N . SER A 1 563 ? -24.723 4.662 -22.584 1.00 53.81 563 SER A N 1
ATOM 4641 C CA . SER A 1 563 ? -25.486 5.353 -23.643 1.00 53.81 563 SER A CA 1
ATOM 4642 C C . SER A 1 563 ? -26.985 4.987 -23.638 1.00 53.81 563 SER A C 1
ATOM 4644 O O . SER A 1 563 ? -27.305 3.809 -23.486 1.00 53.81 563 SER A O 1
ATOM 4646 N N . PRO A 1 564 ? -27.911 5.945 -23.867 1.00 57.38 564 PRO A N 1
ATOM 4647 C CA . PRO A 1 564 ? -29.361 5.700 -23.855 1.00 57.38 564 PRO A CA 1
ATOM 4648 C C . PRO A 1 564 ? -29.885 4.951 -25.108 1.00 57.38 564 PRO A C 1
ATOM 4650 O O . PRO A 1 564 ? -29.213 4.934 -26.145 1.00 57.38 564 PRO A O 1
ATOM 4653 N N . PRO A 1 565 ? -31.103 4.363 -25.053 1.00 61.03 565 PRO A N 1
ATOM 4654 C CA . PRO A 1 565 ? -31.712 3.620 -26.165 1.00 61.03 565 PRO A CA 1
ATOM 4655 C C . PRO A 1 565 ? -32.127 4.509 -27.357 1.00 61.03 565 PRO A C 1
ATOM 4657 O O . PRO A 1 565 ? -32.392 5.703 -27.218 1.00 61.03 565 PRO A O 1
ATOM 4660 N N . LEU A 1 566 ? -32.198 3.915 -28.556 1.00 61.19 566 LEU A N 1
ATOM 4661 C CA . LEU A 1 566 ? -32.460 4.622 -29.821 1.00 61.19 566 LEU A CA 1
ATOM 4662 C C . LEU A 1 566 ? -33.934 5.077 -29.978 1.00 61.19 566 LEU A C 1
ATOM 4664 O O . LEU A 1 566 ? -34.839 4.369 -29.534 1.00 61.19 566 LEU A O 1
ATOM 4668 N N . PRO A 1 567 ? -34.215 6.204 -30.675 1.00 62.84 567 PRO A N 1
ATOM 4669 C CA . PRO A 1 567 ? -35.584 6.674 -30.921 1.00 62.84 567 PRO A CA 1
ATOM 4670 C C . PRO A 1 567 ? -36.441 5.670 -31.709 1.00 62.84 567 PRO A C 1
ATOM 4672 O O . PRO A 1 567 ? -35.973 5.102 -32.696 1.00 62.84 567 PRO A O 1
ATOM 4675 N N . ARG A 1 568 ? -37.731 5.534 -31.353 1.00 61.47 568 ARG A N 1
ATOM 4676 C CA . ARG A 1 568 ? -38.689 4.586 -31.976 1.00 61.47 568 ARG A CA 1
ATOM 4677 C C . ARG A 1 568 ? -38.802 4.705 -33.505 1.00 61.47 568 ARG A C 1
ATOM 4679 O O . ARG A 1 568 ? -38.971 3.707 -34.195 1.00 61.47 568 ARG A O 1
ATOM 4686 N N . GLY A 1 569 ? -38.640 5.909 -34.058 1.00 59.28 569 GLY A N 1
ATOM 4687 C CA . GLY A 1 569 ? -38.637 6.126 -35.513 1.00 59.28 569 GLY A CA 1
ATOM 4688 C C . GLY A 1 569 ? -37.469 5.458 -36.258 1.00 59.28 569 GLY A C 1
ATOM 4689 O O . GLY A 1 569 ? -37.529 5.326 -37.476 1.00 59.28 569 GLY A O 1
ATOM 4690 N N . ARG A 1 570 ? -36.419 5.011 -35.547 1.00 61.41 570 ARG A N 1
ATOM 4691 C CA . ARG A 1 570 ? -35.296 4.236 -36.108 1.00 61.41 570 ARG A CA 1
ATOM 4692 C C . ARG A 1 570 ? -35.506 2.721 -36.055 1.00 61.41 570 ARG A C 1
ATOM 4694 O O . ARG A 1 570 ? -34.699 2.010 -36.649 1.00 61.41 570 ARG A O 1
ATOM 4701 N N . THR A 1 571 ? -36.522 2.234 -35.341 1.00 59.34 571 THR A N 1
ATOM 4702 C CA . THR A 1 571 ? -36.738 0.796 -35.098 1.00 59.34 571 THR A CA 1
ATOM 4703 C C . THR A 1 571 ? -38.026 0.244 -35.715 1.00 59.34 571 THR A C 1
ATOM 4705 O O . THR A 1 571 ? -38.150 -0.969 -35.836 1.00 59.34 571 THR A O 1
ATOM 4708 N N . LEU A 1 572 ? -38.962 1.094 -36.151 1.00 60.00 572 LEU A N 1
ATOM 4709 C CA . LEU A 1 572 ? -40.180 0.670 -36.861 1.00 60.00 572 LEU A CA 1
ATOM 4710 C C . LEU A 1 572 ? -39.890 0.333 -38.334 1.00 60.00 572 LEU A C 1
ATOM 4712 O O . LEU A 1 572 ? -39.210 1.104 -39.007 1.00 60.00 572 LEU A O 1
ATOM 4716 N N . ILE A 1 573 ? -40.428 -0.783 -38.843 1.00 58.75 573 ILE A N 1
ATOM 4717 C CA . ILE A 1 573 ? -40.328 -1.198 -40.256 1.00 58.75 573 ILE A CA 1
ATOM 4718 C C . ILE A 1 573 ? -41.283 -0.323 -41.095 1.00 58.75 573 ILE A C 1
ATOM 4720 O O . ILE A 1 573 ? -42.493 -0.391 -40.880 1.00 58.75 573 ILE A O 1
ATOM 4724 N N . PRO A 1 574 ? -40.794 0.523 -42.020 1.00 61.94 574 PRO A N 1
ATOM 4725 C CA . PRO A 1 574 ? -41.646 1.421 -42.791 1.00 61.94 574 PRO A CA 1
ATOM 4726 C C . PRO A 1 574 ? -42.206 0.730 -44.040 1.00 61.94 574 PRO A C 1
ATOM 4728 O O . PRO A 1 574 ? -41.618 -0.216 -44.559 1.00 61.94 574 PRO A O 1
ATOM 4731 N N . LYS A 1 575 ? -43.304 1.274 -44.581 1.00 63.69 575 LYS A N 1
ATOM 4732 C CA . LYS A 1 575 ? -43.965 0.768 -45.798 1.00 63.69 575 LYS A CA 1
ATOM 4733 C C . LYS A 1 575 ? -43.123 0.929 -47.076 1.00 63.69 575 LYS A C 1
ATOM 4735 O O . LYS A 1 575 ? -43.357 0.213 -48.042 1.00 63.69 575 LYS A O 1
ATOM 4740 N N . ARG A 1 576 ? -42.168 1.874 -47.103 1.00 76.31 576 ARG A N 1
ATOM 4741 C CA . ARG A 1 576 ? -41.318 2.186 -48.271 1.00 76.31 576 ARG A CA 1
ATOM 4742 C C . ARG A 1 576 ? -39.974 2.819 -47.894 1.00 76.31 576 ARG A C 1
ATOM 4744 O O . ARG A 1 576 ? -39.829 3.402 -46.816 1.00 76.31 576 ARG A O 1
ATOM 4751 N N . ALA A 1 577 ? -38.998 2.755 -48.802 1.00 77.12 577 ALA A N 1
ATOM 4752 C CA . ALA A 1 577 ? -37.731 3.477 -48.662 1.00 77.12 577 ALA A CA 1
ATOM 4753 C C . ALA A 1 577 ? -37.962 5.000 -48.620 1.00 77.12 577 ALA A C 1
ATOM 4755 O O . ALA A 1 577 ? -38.911 5.506 -49.218 1.00 77.12 577 ALA A O 1
ATOM 4756 N N . PHE A 1 578 ? -37.107 5.714 -47.881 1.00 82.56 578 PHE A N 1
ATOM 4757 C CA . PHE A 1 578 ? -37.198 7.165 -47.649 1.00 82.56 578 PHE A CA 1
ATOM 4758 C C . PHE A 1 578 ? -38.508 7.655 -46.991 1.00 82.56 578 PHE A C 1
ATOM 4760 O O . PHE A 1 578 ? -38.824 8.838 -47.049 1.00 82.56 578 PHE A O 1
ATOM 4767 N N . CYS A 1 579 ? -39.248 6.775 -46.304 1.00 82.44 579 CYS A N 1
ATOM 4768 C CA . CYS A 1 579 ? -40.422 7.176 -45.515 1.00 82.44 579 CYS A CA 1
ATOM 4769 C C . CYS A 1 579 ? -40.031 8.020 -44.287 1.00 82.44 579 CYS A C 1
ATOM 4771 O O . CYS A 1 579 ? -40.630 9.057 -44.019 1.00 82.44 579 CYS A O 1
ATOM 4773 N N . ASN A 1 580 ? -38.974 7.590 -43.588 1.00 86.12 580 ASN A N 1
ATOM 4774 C CA . ASN A 1 580 ? -38.351 8.311 -42.480 1.00 86.12 580 ASN A CA 1
ATOM 4775 C C . ASN A 1 580 ? -36.929 8.699 -42.891 1.00 86.12 580 ASN A C 1
ATOM 4777 O O . ASN A 1 580 ? -36.108 7.816 -43.179 1.00 86.12 580 ASN A O 1
ATOM 4781 N N . ILE A 1 581 ? -36.629 9.994 -42.931 1.00 88.12 581 ILE A N 1
ATOM 4782 C CA . ILE A 1 581 ? -35.361 10.515 -43.452 1.00 88.12 581 ILE A CA 1
ATOM 4783 C C . ILE A 1 581 ? -34.664 11.436 -42.456 1.00 88.12 581 ILE A C 1
ATOM 4785 O O . ILE A 1 581 ? -35.304 12.148 -41.691 1.00 88.12 581 ILE A O 1
ATOM 4789 N N . GLY A 1 582 ? -33.337 11.411 -42.476 1.00 89.19 582 GLY A N 1
ATOM 4790 C CA . GLY A 1 582 ? -32.490 12.445 -41.898 1.00 89.19 582 GLY A CA 1
ATOM 4791 C C . GLY A 1 582 ? -31.884 13.282 -43.014 1.00 89.19 582 GLY A C 1
ATOM 4792 O O . GLY A 1 582 ? -31.439 12.707 -44.011 1.00 89.19 582 GLY A O 1
ATOM 4793 N N . ILE A 1 583 ? -31.882 14.599 -42.861 1.00 89.50 583 ILE A N 1
ATOM 4794 C CA . ILE A 1 583 ? -31.309 15.529 -43.832 1.00 89.50 583 ILE A CA 1
ATOM 4795 C C . ILE A 1 583 ? -30.207 16.367 -43.197 1.00 89.50 583 ILE A C 1
ATOM 4797 O O . ILE A 1 583 ? -30.277 16.707 -42.016 1.00 89.50 583 ILE A O 1
ATOM 4801 N N . ASP A 1 584 ? -29.201 16.687 -44.000 1.00 86.69 584 ASP A N 1
ATOM 4802 C CA . ASP A 1 584 ? -28.073 17.525 -43.601 1.00 86.69 584 ASP A CA 1
ATOM 4803 C C . ASP A 1 584 ? -27.562 18.315 -44.807 1.00 86.69 584 ASP A C 1
ATOM 4805 O O . ASP A 1 584 ? -27.768 17.912 -45.962 1.00 86.69 584 ASP A O 1
ATOM 4809 N N . LEU A 1 585 ? -26.905 19.440 -44.543 1.00 83.56 585 LEU A N 1
ATOM 4810 C CA . LEU A 1 585 ? -26.350 20.313 -45.564 1.00 83.56 585 LEU A CA 1
ATOM 4811 C C . LEU A 1 585 ? -24.872 20.545 -45.283 1.00 83.56 585 LEU A C 1
ATOM 4813 O O . LEU A 1 585 ? -24.485 21.206 -44.321 1.00 83.56 585 LEU A O 1
ATOM 4817 N N . PHE A 1 586 ? -24.025 20.026 -46.163 1.00 78.69 586 PHE A N 1
ATOM 4818 C CA . PHE A 1 586 ? -22.582 20.146 -46.013 1.00 78.69 586 PHE A CA 1
ATOM 4819 C C . PHE A 1 586 ? -21.950 20.836 -47.218 1.00 78.69 586 PHE A C 1
ATOM 4821 O O . PHE A 1 586 ? -22.526 20.936 -48.303 1.00 78.69 586 PHE A O 1
ATOM 4828 N N . ILE A 1 587 ? -20.753 21.373 -46.998 1.00 72.25 587 ILE A N 1
ATOM 4829 C CA . ILE A 1 587 ? -19.957 22.006 -48.047 1.00 72.25 587 ILE A CA 1
ATOM 4830 C C . ILE A 1 587 ? -19.210 20.898 -48.777 1.00 72.25 587 ILE A C 1
ATOM 4832 O O . ILE A 1 587 ? -18.487 20.131 -48.148 1.00 72.25 587 ILE A O 1
ATOM 4836 N N . ASN A 1 588 ? -19.411 20.809 -50.088 1.00 60.81 588 ASN A N 1
ATOM 4837 C CA . ASN A 1 588 ? -18.772 19.787 -50.911 1.00 60.81 588 ASN A CA 1
ATOM 4838 C C . ASN A 1 588 ? -17.390 20.265 -51.396 1.00 60.81 588 ASN A C 1
ATOM 4840 O O . ASN A 1 588 ? -16.440 19.493 -51.428 1.00 60.81 588 ASN A O 1
ATOM 4844 N N . LYS A 1 589 ? -17.256 21.563 -51.720 1.00 59.16 589 LYS A N 1
ATOM 4845 C CA . LYS A 1 589 ? -15.978 22.194 -52.091 1.00 59.16 589 LYS A CA 1
ATOM 4846 C C . LYS A 1 589 ? -16.017 23.708 -51.841 1.00 59.16 589 LYS A C 1
ATOM 4848 O O . LYS A 1 589 ? -17.007 24.359 -52.185 1.00 59.16 589 LYS A O 1
ATOM 4853 N N . GLU A 1 590 ? -14.952 24.271 -51.266 1.00 49.81 590 GLU A N 1
ATOM 4854 C CA . GLU A 1 590 ? -14.711 25.723 -51.247 1.00 49.81 590 GLU A CA 1
ATOM 4855 C C . GLU A 1 590 ? -13.714 26.071 -52.356 1.00 49.81 590 GLU A C 1
ATOM 4857 O O . GLU A 1 590 ? -12.594 25.566 -52.368 1.00 49.81 590 GLU A O 1
ATOM 4862 N N . MET A 1 591 ? -14.127 26.911 -53.305 1.00 54.78 591 MET A N 1
ATOM 4863 C CA . MET A 1 591 ? -13.226 27.546 -54.272 1.00 54.78 591 MET A CA 1
ATOM 4864 C C . MET A 1 591 ? -13.094 29.027 -53.905 1.00 54.78 591 MET A C 1
ATOM 4866 O O . MET A 1 591 ? -14.030 29.587 -53.337 1.00 54.78 591 MET A O 1
ATOM 4870 N N . GLU A 1 592 ? -11.971 29.670 -54.243 1.00 49.84 592 GLU A N 1
ATOM 4871 C CA . GLU A 1 592 ? -11.560 31.008 -53.758 1.00 49.84 592 GLU A CA 1
ATOM 4872 C C . GLU A 1 592 ? -12.629 32.124 -53.841 1.00 49.84 592 GLU A C 1
ATOM 4874 O O . GLU A 1 592 ? -12.503 33.130 -53.146 1.00 49.84 592 GLU A O 1
ATOM 4879 N N . LYS A 1 593 ? -13.701 31.966 -54.640 1.00 51.06 593 LYS A N 1
ATOM 4880 C CA . LYS A 1 593 ? -14.831 32.915 -54.720 1.00 51.06 593 LYS A CA 1
ATOM 4881 C C . LYS A 1 593 ? -16.247 32.317 -54.616 1.00 51.06 593 LYS A C 1
ATOM 4883 O O . LYS A 1 593 ? -17.204 33.086 -54.640 1.00 51.06 593 LYS A O 1
ATOM 4888 N N . MET A 1 594 ? -16.432 30.996 -54.480 1.00 54.00 594 MET A N 1
ATOM 4889 C CA . MET A 1 594 ? -17.768 30.377 -54.339 1.00 54.00 594 MET A CA 1
ATOM 4890 C C . MET A 1 594 ? -17.738 29.089 -53.503 1.00 54.00 594 MET A C 1
ATOM 4892 O O . MET A 1 594 ? -16.850 28.250 -53.656 1.00 54.00 594 MET A O 1
ATOM 4896 N N . LYS A 1 595 ? -18.755 28.907 -52.650 1.00 64.12 595 LYS A N 1
ATOM 4897 C CA . LYS A 1 595 ? -18.972 27.680 -51.864 1.00 64.12 595 LYS A CA 1
ATOM 4898 C C . LYS A 1 595 ? -20.089 26.858 -52.502 1.00 64.12 595 LYS A C 1
ATOM 4900 O O . LYS A 1 595 ? -21.204 27.360 -52.622 1.00 64.12 595 LYS A O 1
ATOM 4905 N N . ILE A 1 596 ? -19.803 25.611 -52.878 1.00 70.50 596 ILE A N 1
ATOM 4906 C CA . ILE A 1 596 ? -20.809 24.686 -53.420 1.00 70.50 596 ILE A CA 1
ATOM 4907 C C . ILE A 1 596 ? -21.314 23.800 -52.281 1.00 70.50 596 ILE A C 1
ATOM 4909 O O . ILE A 1 596 ? -20.531 23.113 -51.614 1.00 70.50 596 ILE A O 1
ATOM 4913 N N . PHE A 1 597 ? -22.627 23.806 -52.062 1.00 79.38 597 PHE A N 1
ATOM 4914 C CA . PHE A 1 597 ? -23.265 23.008 -51.023 1.00 79.38 597 PHE A CA 1
ATOM 4915 C C . PHE A 1 597 ? -23.872 21.738 -51.618 1.00 79.38 597 PHE A C 1
ATOM 4917 O O . PHE A 1 597 ? -24.192 21.647 -52.805 1.00 79.38 597 PHE A O 1
ATOM 4924 N N . SER A 1 598 ? -24.016 20.711 -50.797 1.00 82.88 598 SER A N 1
ATOM 4925 C CA . SER A 1 598 ? -24.753 19.507 -51.162 1.00 82.88 598 SER A CA 1
ATOM 4926 C C . SER A 1 598 ? -25.659 19.120 -50.010 1.00 82.88 598 SER A C 1
ATOM 4928 O O . SER A 1 598 ? -25.276 19.198 -48.841 1.00 82.88 598 SER A O 1
ATOM 4930 N N . MET A 1 599 ? -26.883 18.744 -50.358 1.00 87.00 599 MET A N 1
ATOM 4931 C CA . MET A 1 599 ? -27.879 18.291 -49.407 1.00 87.00 599 MET A CA 1
ATOM 4932 C C . MET A 1 599 ? -27.966 16.774 -49.484 1.00 87.00 599 MET A C 1
ATOM 4934 O O . MET A 1 599 ? -28.065 16.190 -50.567 1.00 87.00 599 MET A O 1
ATOM 4938 N N . ILE A 1 600 ? -27.905 16.136 -48.321 1.00 87.94 600 ILE A N 1
ATOM 4939 C CA . ILE A 1 600 ? -28.002 14.686 -48.195 1.00 87.94 600 ILE A CA 1
ATOM 4940 C C . ILE A 1 600 ? -29.327 14.298 -47.575 1.00 87.94 600 ILE A C 1
ATOM 4942 O O . ILE A 1 600 ? -29.765 14.889 -46.595 1.00 87.94 600 ILE A O 1
ATOM 4946 N N . PHE A 1 601 ? -29.932 13.258 -48.132 1.00 89.56 601 PHE A N 1
ATOM 4947 C CA . PHE A 1 601 ? -31.129 12.615 -47.623 1.00 89.56 601 PHE A CA 1
ATOM 4948 C C . PHE A 1 601 ? -30.772 11.174 -47.285 1.00 89.56 601 PHE A C 1
ATOM 4950 O O . PHE A 1 601 ? -30.440 10.378 -48.163 1.00 89.56 601 PHE A O 1
ATOM 4957 N N . VAL A 1 602 ? -30.825 10.822 -46.005 1.00 87.75 602 VAL A N 1
ATOM 4958 C CA . VAL A 1 602 ? -30.479 9.486 -45.518 1.00 87.75 602 VAL A CA 1
ATOM 4959 C C . VAL A 1 602 ? -31.734 8.809 -44.997 1.00 87.75 602 VAL A C 1
ATOM 4961 O O . VAL A 1 602 ? -32.332 9.263 -44.022 1.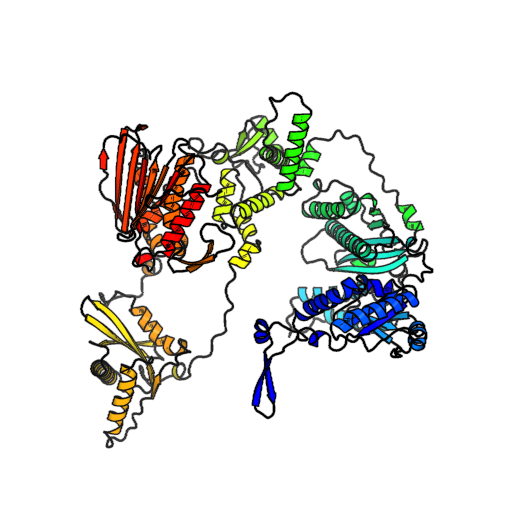00 87.75 602 VAL A O 1
ATOM 4964 N N . CYS A 1 603 ? -32.119 7.680 -45.585 1.00 85.56 603 CYS A N 1
ATOM 4965 C CA . CYS A 1 603 ? -33.208 6.877 -45.047 1.00 85.56 603 CYS A CA 1
ATOM 4966 C C . CYS A 1 603 ? -32.808 6.299 -43.678 1.00 85.56 603 CYS A C 1
ATOM 4968 O O . CYS A 1 603 ? -31.798 5.602 -43.540 1.00 85.56 603 CYS A O 1
ATOM 4970 N N . ALA A 1 604 ? -33.612 6.563 -42.647 1.00 78.12 604 ALA A N 1
ATOM 4971 C CA . ALA A 1 604 ? -33.341 6.120 -41.280 1.00 78.12 604 ALA A CA 1
ATOM 4972 C C . ALA A 1 604 ? -33.340 4.589 -41.134 1.00 78.12 604 ALA A C 1
ATOM 4974 O O . ALA A 1 604 ? -32.653 4.059 -40.251 1.00 78.12 604 ALA A O 1
ATOM 4975 N N . ASN A 1 605 ? -34.075 3.910 -42.019 1.00 75.38 605 ASN A N 1
ATOM 4976 C CA . ASN A 1 605 ? -34.305 2.472 -42.007 1.00 75.38 605 ASN A CA 1
ATOM 4977 C C . ASN A 1 605 ? -33.315 1.718 -42.899 1.00 75.38 605 ASN A C 1
ATOM 4979 O O . ASN A 1 605 ? -32.515 0.944 -42.385 1.00 75.38 605 ASN A O 1
ATOM 4983 N N . SER A 1 606 ? -33.316 1.979 -44.212 1.00 76.62 606 SER A N 1
ATOM 4984 C CA . SER A 1 606 ? -32.444 1.267 -45.161 1.00 76.62 606 SER A CA 1
ATOM 4985 C C . SER A 1 606 ? -31.017 1.807 -45.219 1.00 76.62 606 SER A C 1
ATOM 4987 O O . SER A 1 606 ? -30.160 1.180 -45.830 1.00 76.62 606 SER A O 1
ATOM 4989 N N . ARG A 1 607 ? -30.751 2.982 -44.627 1.00 77.56 607 ARG A N 1
ATOM 4990 C CA . ARG A 1 607 ? -29.495 3.736 -44.803 1.00 77.56 607 ARG A CA 1
ATOM 4991 C C . ARG A 1 607 ? -29.201 4.133 -46.250 1.00 77.56 607 ARG A C 1
ATOM 4993 O O . ARG A 1 607 ? -28.096 4.594 -46.514 1.00 77.56 607 ARG A O 1
ATOM 5000 N N . ALA A 1 608 ? -30.172 4.004 -47.156 1.00 80.75 608 ALA A N 1
ATOM 5001 C CA . ALA A 1 608 ? -30.056 4.513 -48.514 1.00 80.75 608 ALA A CA 1
ATOM 5002 C C . ALA A 1 608 ? -29.844 6.031 -48.487 1.00 80.75 608 ALA A C 1
ATOM 5004 O O . ALA A 1 608 ? -30.431 6.731 -47.657 1.00 80.75 608 ALA A O 1
ATOM 5005 N N . ILE A 1 609 ? -28.988 6.516 -49.380 1.00 84.69 609 ILE A N 1
ATOM 5006 C CA . ILE A 1 609 ? -28.572 7.913 -49.439 1.00 84.69 609 ILE A CA 1
ATOM 5007 C C . ILE A 1 609 ? -28.964 8.471 -50.801 1.00 84.69 609 ILE A C 1
ATOM 5009 O O . ILE A 1 609 ? -28.613 7.888 -51.823 1.00 84.69 609 ILE A O 1
ATOM 5013 N N . HIS A 1 610 ? -29.626 9.621 -50.801 1.00 86.25 610 HIS A N 1
ATOM 5014 C CA . HIS A 1 610 ? -29.753 10.475 -51.971 1.00 86.25 610 HIS A CA 1
ATOM 5015 C C . HIS A 1 610 ? -28.969 11.765 -51.725 1.00 86.25 610 HIS A C 1
ATOM 5017 O O . HIS A 1 610 ? -29.018 12.324 -50.630 1.00 86.25 610 HIS A O 1
ATOM 5023 N N . LEU A 1 611 ? -28.211 12.201 -52.725 1.00 86.06 611 LEU A N 1
ATOM 5024 C CA . LEU A 1 611 ? -27.449 13.443 -52.693 1.00 86.06 611 LEU A CA 1
ATOM 5025 C C . LEU A 1 611 ? -27.906 14.312 -53.846 1.00 86.06 611 LEU A C 1
ATOM 5027 O O . LEU A 1 611 ? -28.011 13.821 -54.968 1.00 86.06 611 LEU A O 1
ATOM 5031 N N . ASP A 1 612 ? -28.097 15.591 -53.563 1.00 84.62 612 ASP A N 1
ATOM 5032 C CA . ASP A 1 612 ? -28.384 16.584 -54.585 1.00 84.62 612 ASP A CA 1
ATOM 5033 C C . ASP A 1 612 ? -27.588 17.867 -54.297 1.00 84.62 612 ASP A C 1
ATOM 5035 O O . ASP A 1 612 ? -27.309 18.221 -53.143 1.00 84.62 612 ASP A O 1
ATOM 5039 N N . ILE A 1 613 ? -27.146 18.527 -55.364 1.00 82.56 613 ILE A N 1
ATOM 5040 C CA . ILE A 1 613 ? -26.273 19.698 -55.291 1.00 82.56 613 ILE A CA 1
ATOM 5041 C C . ILE A 1 613 ? -27.141 20.938 -55.090 1.00 82.56 613 ILE A C 1
ATOM 5043 O O . ILE A 1 613 ? -28.167 21.129 -55.745 1.00 82.56 613 ILE A O 1
ATOM 5047 N N . VAL A 1 614 ? -26.709 21.811 -54.180 1.00 80.50 614 VAL A N 1
ATOM 5048 C CA . VAL A 1 614 ? -27.413 23.047 -53.851 1.00 80.50 614 VAL A CA 1
ATOM 5049 C C . VAL A 1 614 ? -26.459 24.221 -54.039 1.00 80.50 614 VAL A C 1
ATOM 5051 O O . VAL A 1 614 ? -25.380 24.274 -53.451 1.00 80.50 614 VAL A O 1
ATOM 5054 N N . GLN A 1 615 ? -26.852 25.181 -54.876 1.00 73.88 615 GLN A N 1
ATOM 5055 C CA . GLN A 1 615 ? -25.988 26.304 -55.255 1.00 73.88 615 GLN A CA 1
ATOM 5056 C C . GLN A 1 615 ? -25.633 27.212 -54.068 1.00 73.88 615 GLN A C 1
ATOM 5058 O O . GLN A 1 615 ? -24.541 27.764 -54.010 1.00 73.88 615 GLN A O 1
ATOM 5063 N N . ASN A 1 616 ? -26.544 27.364 -53.104 1.00 75.69 616 ASN A N 1
ATOM 5064 C CA . ASN A 1 616 ? -26.341 28.161 -51.897 1.00 75.69 616 ASN A CA 1
ATOM 5065 C C . ASN A 1 616 ? -27.181 27.610 -50.730 1.00 75.69 616 ASN A C 1
ATOM 5067 O O . ASN A 1 616 ? -28.099 26.821 -50.931 1.00 75.69 616 ASN A O 1
ATOM 5071 N N . ARG A 1 617 ? -26.916 28.064 -49.499 1.00 75.94 617 ARG A N 1
ATOM 5072 C C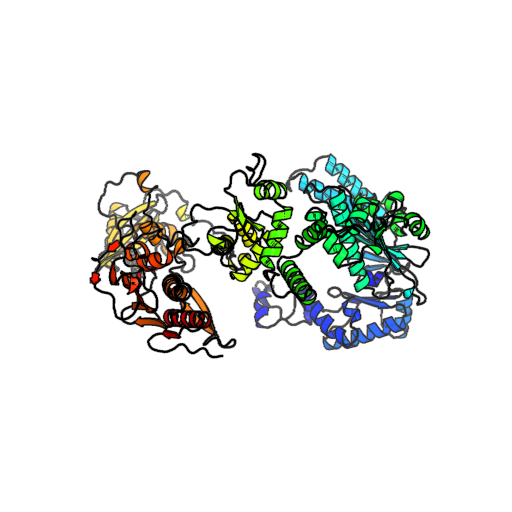A . ARG A 1 617 ? -27.728 27.718 -48.308 1.00 75.94 617 ARG A CA 1
ATOM 5073 C C . ARG A 1 617 ? -29.077 28.448 -48.239 1.00 75.94 617 ARG A C 1
ATOM 5075 O O . ARG A 1 617 ? -29.744 28.433 -47.206 1.00 75.94 617 ARG A O 1
ATOM 5082 N N . GLY A 1 618 ? -29.449 29.148 -49.309 1.00 78.12 618 GLY A N 1
ATOM 5083 C CA . GLY A 1 618 ? -30.688 29.902 -49.396 1.00 78.12 618 GLY A CA 1
ATOM 5084 C C . GLY A 1 618 ? -31.905 28.985 -49.346 1.00 78.12 618 GLY A C 1
ATOM 5085 O O . GLY A 1 618 ? -31.870 27.834 -49.782 1.00 78.12 618 GLY A O 1
ATOM 5086 N N . ILE A 1 619 ? -33.001 29.519 -48.811 1.00 78.62 619 ILE A N 1
ATOM 5087 C CA . ILE A 1 619 ? -34.252 28.776 -48.609 1.00 78.62 619 ILE A CA 1
ATOM 5088 C C . ILE A 1 619 ? -34.791 28.239 -49.940 1.00 78.62 619 ILE A C 1
ATOM 5090 O O . ILE A 1 619 ? -35.217 27.092 -49.998 1.00 78.62 619 ILE A O 1
ATOM 5094 N N . GLU A 1 620 ? -34.736 29.037 -51.007 1.00 79.50 620 GLU A N 1
ATOM 5095 C CA . GLU A 1 620 ? -35.235 28.654 -52.331 1.00 79.50 620 GLU A CA 1
ATOM 5096 C C . GLU A 1 620 ? -34.480 27.450 -52.906 1.00 79.50 620 GLU A C 1
ATOM 5098 O O . GLU A 1 620 ? -35.100 26.467 -53.306 1.00 79.50 620 GLU A O 1
ATOM 5103 N N . SER A 1 621 ? -33.148 27.467 -52.845 1.00 81.12 621 SER A N 1
ATOM 5104 C CA . SER A 1 621 ? -32.303 26.373 -53.330 1.00 81.12 621 SER A CA 1
ATOM 5105 C C . SER A 1 621 ? -32.528 25.076 -52.544 1.00 81.12 621 SER A C 1
ATOM 5107 O O . SER A 1 621 ? -32.633 23.998 -53.132 1.00 81.12 621 SER A O 1
ATOM 5109 N N . VAL A 1 622 ? -32.655 25.173 -51.214 1.00 82.81 622 VAL A N 1
ATOM 5110 C CA . VAL A 1 622 ? -32.973 24.030 -50.339 1.00 82.81 622 VAL A CA 1
ATOM 5111 C C . VAL A 1 622 ? -34.370 23.482 -50.636 1.00 82.81 622 VAL A C 1
ATOM 5113 O O . VAL A 1 622 ? -34.568 22.269 -50.689 1.00 82.81 622 VAL A O 1
ATOM 5116 N N . PHE A 1 623 ? -35.342 24.358 -50.883 1.00 82.31 623 PHE A N 1
ATOM 5117 C CA . PHE A 1 623 ? -36.713 23.958 -51.177 1.00 82.31 623 PHE A CA 1
ATOM 5118 C C . PHE A 1 623 ? -36.854 23.314 -52.568 1.00 82.31 623 PHE A C 1
ATOM 5120 O O . PHE A 1 623 ? -37.545 22.304 -52.717 1.00 82.31 623 PHE A O 1
ATOM 5127 N N . GLN A 1 624 ? -36.160 23.832 -53.583 1.00 82.25 624 GLN A N 1
ATOM 5128 C CA . GLN A 1 624 ? -36.093 23.217 -54.914 1.00 82.25 624 GLN A CA 1
ATOM 5129 C C . GLN A 1 624 ? -35.445 21.823 -54.863 1.00 82.25 624 GLN A C 1
ATOM 5131 O O . GLN A 1 624 ? -35.926 20.882 -55.489 1.00 82.25 624 GLN A O 1
ATOM 5136 N N . CYS A 1 625 ? -34.392 21.662 -54.061 1.00 85.31 625 CYS A N 1
ATOM 5137 C CA . CYS A 1 625 ? -33.766 20.364 -53.812 1.00 85.31 625 CYS A CA 1
ATOM 5138 C C . CYS A 1 625 ? -34.738 19.377 -53.138 1.00 85.31 625 CYS A C 1
ATOM 5140 O O . CYS A 1 625 ? -34.950 18.259 -53.612 1.00 85.31 625 CYS A O 1
ATOM 5142 N N . LEU A 1 626 ? -35.427 19.822 -52.083 1.00 84.69 626 LEU A N 1
ATOM 5143 C CA . LEU A 1 626 ? -36.416 19.008 -51.379 1.00 84.69 626 LEU A CA 1
ATOM 5144 C C . LEU A 1 626 ? -37.600 18.605 -52.280 1.00 84.69 626 LEU A C 1
ATOM 5146 O O . LEU A 1 626 ? -38.074 17.474 -52.199 1.00 84.69 626 LEU A O 1
ATOM 5150 N N . THR A 1 627 ? -38.070 19.493 -53.158 1.00 81.94 627 THR A N 1
ATOM 5151 C CA . THR A 1 627 ? -39.168 19.191 -54.096 1.00 81.94 627 THR A CA 1
ATOM 5152 C C . THR A 1 627 ? -38.757 18.198 -55.181 1.00 81.94 627 THR A C 1
ATOM 5154 O O . THR A 1 627 ? -39.539 17.294 -55.483 1.00 81.94 627 THR A O 1
ATOM 5157 N N . ARG A 1 628 ? -37.527 18.278 -55.708 1.00 84.50 628 ARG A N 1
ATOM 5158 C CA . ARG A 1 628 ? -36.978 17.243 -56.605 1.00 84.50 628 ARG A CA 1
ATOM 5159 C C . ARG A 1 628 ? -36.903 15.887 -55.910 1.00 84.50 628 ARG A C 1
ATOM 5161 O O . ARG A 1 628 ? -37.388 14.897 -56.454 1.00 84.50 628 ARG A O 1
ATOM 5168 N N . PHE A 1 629 ? -36.396 15.853 -54.678 1.00 87.56 629 PHE A N 1
ATOM 5169 C CA . PHE A 1 629 ? -36.348 14.629 -53.879 1.00 87.56 629 PHE A CA 1
ATOM 5170 C C . PHE A 1 629 ? -37.745 14.023 -53.658 1.00 87.56 629 PHE A C 1
ATOM 5172 O O . PHE A 1 629 ? -37.950 12.831 -53.892 1.00 87.56 629 PHE A O 1
ATOM 5179 N N . ILE A 1 630 ? -38.726 14.842 -53.263 1.00 83.75 630 ILE A N 1
ATOM 5180 C CA . ILE A 1 630 ? -40.117 14.404 -53.065 1.00 83.75 630 ILE A CA 1
ATOM 5181 C C . ILE A 1 630 ? -40.740 13.911 -54.377 1.00 83.75 630 ILE A C 1
ATOM 5183 O O . ILE A 1 630 ? -41.512 12.958 -54.353 1.00 83.75 630 ILE A O 1
ATOM 5187 N N . SER A 1 631 ? -40.405 14.517 -55.516 1.00 79.81 631 SER A N 1
ATOM 5188 C CA . SER A 1 631 ? -40.929 14.090 -56.822 1.00 79.81 631 SER A CA 1
ATOM 5189 C C . SER A 1 631 ? -40.414 12.707 -57.227 1.00 79.81 631 SER A C 1
ATOM 5191 O O . SER A 1 631 ? -41.145 11.941 -57.846 1.00 79.81 631 SER A O 1
ATOM 5193 N N . LEU A 1 632 ? -39.180 12.365 -56.841 1.00 80.31 632 LEU A N 1
ATOM 5194 C CA . LEU A 1 632 ? -38.559 11.074 -57.148 1.00 80.31 632 LEU A CA 1
ATOM 5195 C C . LEU A 1 632 ? -38.989 9.957 -56.191 1.00 80.31 632 LEU A C 1
ATOM 5197 O O . LEU A 1 632 ? -39.237 8.834 -56.622 1.00 80.31 632 LEU A O 1
ATOM 5201 N N . TYR A 1 633 ? -39.061 10.249 -54.890 1.00 82.12 633 TYR A N 1
ATOM 5202 C CA . TYR A 1 633 ? -39.270 9.225 -53.860 1.00 82.12 633 TYR A CA 1
ATOM 5203 C C . TYR A 1 633 ? -40.615 9.335 -53.146 1.00 82.12 633 TYR A C 1
ATOM 5205 O O . TYR A 1 633 ? -40.894 8.526 -52.268 1.00 82.12 633 TYR A O 1
ATOM 5213 N N . GLY A 1 634 ? -41.459 10.307 -53.484 1.00 80.88 634 GLY A N 1
ATOM 5214 C CA . GLY A 1 634 ? -42.714 10.590 -52.790 1.00 80.88 634 GLY A CA 1
ATOM 5215 C C . GLY A 1 634 ? -42.521 11.280 -51.433 1.00 80.88 634 GLY A C 1
ATOM 5216 O O . GLY A 1 634 ? -41.437 11.290 -50.849 1.00 80.88 634 GLY A O 1
ATOM 5217 N N . LEU A 1 635 ? -43.608 11.823 -50.880 1.00 81.88 635 LEU A N 1
ATOM 5218 C CA . LEU A 1 635 ? -43.577 12.643 -49.663 1.00 81.88 635 LEU A CA 1
ATOM 5219 C C . LEU A 1 635 ? -43.189 11.836 -48.402 1.00 81.88 635 LEU A C 1
ATOM 5221 O O . LEU A 1 635 ? -43.893 10.873 -48.082 1.00 81.88 635 LEU A O 1
ATOM 5225 N N . PRO A 1 636 ? -42.106 12.189 -47.680 1.00 83.69 636 PRO A N 1
ATOM 5226 C CA . PRO A 1 636 ? -41.710 11.488 -46.458 1.00 83.69 636 PRO A CA 1
ATOM 5227 C C . PRO A 1 636 ? -42.733 11.712 -45.336 1.00 83.69 636 PRO A C 1
ATOM 5229 O O . PRO A 1 636 ? -43.313 12.788 -45.225 1.00 83.69 636 PRO A O 1
ATOM 5232 N N . GLU A 1 637 ? -42.923 10.718 -44.469 1.00 82.31 637 GLU A N 1
ATOM 5233 C CA . GLU A 1 637 ? -43.767 10.853 -43.273 1.00 82.31 637 GLU A CA 1
ATOM 5234 C C . GLU A 1 637 ? -43.023 11.596 -42.159 1.00 82.31 637 GLU A C 1
ATOM 5236 O O . GLU A 1 637 ? -43.622 12.395 -41.434 1.00 82.31 637 GLU A O 1
ATOM 5241 N N . LYS A 1 638 ? -41.707 11.356 -42.032 1.00 84.12 638 LYS A N 1
ATOM 5242 C CA . LYS A 1 638 ? -40.879 11.965 -40.988 1.00 84.12 638 LYS A CA 1
ATOM 5243 C C . LYS A 1 638 ? -39.522 12.449 -41.489 1.00 84.12 638 LYS A C 1
ATOM 5245 O O . LYS A 1 638 ? -38.805 11.707 -42.161 1.00 84.12 638 LYS A O 1
ATOM 5250 N N . ILE A 1 639 ? -39.151 13.668 -41.101 1.00 87.38 639 ILE A N 1
ATOM 5251 C CA . ILE A 1 639 ? -37.864 14.304 -41.413 1.00 87.38 639 ILE A CA 1
ATOM 5252 C C . ILE A 1 639 ? -37.157 14.683 -40.107 1.00 87.38 639 ILE A C 1
ATOM 5254 O O . ILE A 1 639 ? -37.762 15.316 -39.246 1.00 87.38 639 ILE A O 1
ATOM 5258 N N . TRP A 1 640 ? -35.880 14.325 -39.965 1.00 87.44 640 TRP A N 1
ATOM 5259 C CA . TRP A 1 640 ? -34.986 14.850 -38.927 1.00 87.44 640 TRP A CA 1
ATOM 5260 C C . TRP A 1 640 ? -33.917 15.740 -39.546 1.00 87.44 640 TRP A C 1
ATOM 5262 O O . TRP A 1 640 ? -33.309 15.348 -40.540 1.00 87.44 640 TRP A O 1
ATOM 5272 N N . SER A 1 641 ? -33.660 16.899 -38.950 1.00 88.06 641 SER A N 1
ATOM 5273 C CA . SER A 1 641 ? -32.566 17.780 -39.366 1.00 88.06 641 SER A CA 1
ATOM 5274 C C . SER A 1 641 ? -31.897 18.458 -38.174 1.00 88.06 641 SER A C 1
ATOM 5276 O O . SER A 1 641 ? -32.417 18.472 -37.052 1.00 88.06 641 SER A O 1
ATOM 5278 N N . ASP A 1 642 ? -30.730 19.042 -38.413 1.00 81.62 642 ASP A N 1
ATOM 5279 C CA . ASP A 1 642 ? -30.139 19.999 -37.486 1.00 81.62 642 ASP A CA 1
ATOM 5280 C C . ASP A 1 642 ? -30.931 21.324 -37.477 1.00 81.62 642 ASP A C 1
ATOM 5282 O O . ASP A 1 642 ? -31.850 21.539 -38.275 1.00 81.62 642 ASP A O 1
ATOM 5286 N N . ASN A 1 643 ? -30.592 22.219 -36.545 1.00 80.06 643 ASN A N 1
ATOM 5287 C CA . ASN A 1 643 ? -31.287 23.497 -36.354 1.00 80.06 643 ASN A CA 1
ATOM 5288 C C . ASN A 1 643 ? -30.870 24.580 -37.375 1.00 80.06 643 ASN A C 1
ATOM 5290 O O . ASN A 1 643 ? -30.877 25.771 -37.046 1.00 80.06 643 ASN A O 1
ATOM 5294 N N . GLU A 1 644 ? -30.495 24.211 -38.605 1.00 78.56 644 GLU A N 1
ATOM 5295 C CA . GLU A 1 644 ? -30.133 25.194 -39.625 1.00 78.56 644 GLU A CA 1
ATOM 5296 C C . GLU A 1 644 ? -31.339 26.083 -40.006 1.00 78.56 644 GLU A C 1
ATOM 5298 O O . GLU A 1 644 ? -32.484 25.637 -40.165 1.00 78.56 644 GLU A O 1
ATOM 5303 N N . LYS A 1 645 ? -31.096 27.395 -40.157 1.00 79.50 645 LYS A N 1
ATOM 5304 C CA . LYS A 1 645 ? -32.155 28.397 -40.392 1.00 79.50 645 LYS A CA 1
ATOM 5305 C C . LYS A 1 645 ? -32.945 28.138 -41.684 1.00 79.50 645 LYS A C 1
ATOM 5307 O O . LYS A 1 645 ? -34.163 28.351 -41.706 1.00 79.50 645 LYS A O 1
ATOM 5312 N N . SER A 1 646 ? -32.277 27.653 -42.730 1.00 79.69 646 SER A N 1
ATOM 5313 C CA . SER A 1 646 ? -32.861 27.277 -44.027 1.00 79.69 646 SER A CA 1
ATOM 5314 C C . SER A 1 646 ? -33.917 26.171 -43.878 1.00 79.69 646 SER A C 1
ATOM 5316 O O . SER A 1 646 ? -35.020 26.299 -44.418 1.00 79.69 646 SER A O 1
ATOM 5318 N N . PHE A 1 647 ? -33.647 25.145 -43.065 1.00 83.25 647 PHE A N 1
ATOM 5319 C CA . PHE A 1 647 ? -34.575 24.049 -42.765 1.00 83.25 647 PHE A CA 1
ATOM 5320 C C . PHE A 1 647 ? -35.756 24.492 -41.905 1.00 83.25 647 PHE A C 1
ATOM 5322 O O . PHE A 1 647 ? -36.902 24.159 -42.212 1.00 83.25 647 PHE A O 1
ATOM 5329 N N . SER A 1 648 ? -35.513 25.324 -40.886 1.00 79.31 648 SER A N 1
ATOM 5330 C CA . SER A 1 648 ? -36.591 25.876 -40.050 1.00 79.31 648 SER A CA 1
ATOM 5331 C C . SER A 1 648 ? -37.614 26.685 -40.858 1.00 79.31 648 SER A C 1
ATOM 5333 O O . SER A 1 648 ? -38.819 26.613 -40.600 1.00 79.31 648 SER A O 1
ATOM 5335 N N . THR A 1 649 ? -37.151 27.410 -41.879 1.00 77.75 649 THR A N 1
ATOM 5336 C CA . THR A 1 649 ? -38.013 28.226 -42.742 1.00 77.75 649 THR A CA 1
ATOM 5337 C C . THR A 1 649 ? -38.669 27.381 -43.831 1.00 77.75 649 THR A C 1
ATOM 5339 O O . THR A 1 649 ? -39.863 27.537 -44.082 1.00 77.75 649 THR A O 1
ATOM 5342 N N . SER A 1 650 ? -37.946 26.409 -44.394 1.00 78.25 650 SER A N 1
ATOM 5343 C CA . SER A 1 650 ? -38.498 25.436 -45.345 1.00 78.25 650 SER A CA 1
ATOM 5344 C C . SER A 1 650 ? -39.644 24.629 -44.731 1.00 78.25 650 SER A C 1
ATOM 5346 O O . SER A 1 650 ? -40.690 24.504 -45.361 1.00 78.25 650 SER A O 1
ATOM 5348 N N . LYS A 1 651 ? -39.525 24.190 -43.466 1.00 81.62 651 LYS A N 1
ATOM 5349 C CA . LYS A 1 651 ? -40.619 23.542 -42.717 1.00 81.62 651 LYS A CA 1
ATOM 5350 C C . LYS A 1 651 ? -41.880 24.416 -42.658 1.00 81.62 651 LYS A C 1
ATOM 5352 O O . LYS A 1 651 ? -42.981 23.908 -42.854 1.00 81.62 651 LYS A O 1
ATOM 5357 N N . LYS A 1 652 ? -41.729 25.727 -42.414 1.00 78.12 652 LYS A N 1
ATOM 5358 C CA . LYS A 1 652 ? -42.849 26.691 -42.358 1.00 78.12 652 LYS A CA 1
ATOM 5359 C C . LYS A 1 652 ? -43.498 26.935 -43.726 1.00 78.12 652 LYS A C 1
ATOM 5361 O O . LYS A 1 652 ? -44.701 27.161 -43.796 1.00 78.12 652 LYS A O 1
ATOM 5366 N N . ILE A 1 653 ? -42.717 26.932 -44.805 1.00 75.25 653 ILE A N 1
ATOM 5367 C CA . ILE A 1 653 ? -43.227 27.107 -46.176 1.00 75.25 653 ILE A CA 1
ATOM 5368 C C . ILE A 1 653 ? -43.966 25.847 -46.629 1.00 75.25 653 ILE A C 1
ATOM 5370 O O . ILE A 1 653 ? -45.073 25.937 -47.158 1.00 75.25 653 ILE A O 1
ATOM 5374 N N . LEU A 1 654 ? -43.385 24.676 -46.358 1.00 72.56 654 LEU A N 1
ATOM 5375 C CA . LEU A 1 654 ? -43.968 23.380 -46.685 1.00 72.56 654 LEU A CA 1
ATOM 5376 C C . LEU A 1 654 ? -45.317 23.214 -45.972 1.00 72.56 654 LEU A C 1
ATOM 5378 O O . LEU A 1 654 ? -46.309 22.903 -46.624 1.00 72.56 654 LEU A O 1
ATOM 5382 N N . SER A 1 655 ? -45.400 23.543 -44.675 1.00 69.56 655 SER A N 1
ATOM 5383 C CA . SER A 1 655 ? -46.678 23.514 -43.956 1.00 69.56 655 SER A CA 1
ATOM 5384 C C . SER A 1 655 ? -47.714 24.468 -44.568 1.00 69.56 655 SER A C 1
ATOM 5386 O O . SER A 1 655 ? -48.841 24.046 -44.816 1.00 69.56 655 SER A O 1
ATOM 5388 N N . LYS A 1 656 ? -47.348 25.712 -44.912 1.00 69.25 656 LYS A N 1
ATOM 5389 C CA . LYS A 1 656 ? -48.262 26.674 -45.565 1.00 69.25 656 LYS A CA 1
ATOM 5390 C C . LYS A 1 656 ? -48.785 26.200 -46.930 1.00 69.25 656 LYS A C 1
ATOM 5392 O O . LYS A 1 656 ? -49.968 26.377 -47.210 1.00 69.25 656 LYS A O 1
ATOM 5397 N N . LEU A 1 657 ? -47.942 25.583 -47.761 1.00 65.69 657 LEU A N 1
ATOM 5398 C CA . LEU A 1 657 ? -48.332 25.062 -49.081 1.00 65.69 657 LEU A CA 1
ATOM 5399 C C . LEU A 1 657 ? -49.311 23.884 -48.982 1.00 65.69 657 LEU A C 1
ATOM 5401 O O . LEU A 1 657 ? -50.243 23.796 -49.783 1.00 65.69 657 LEU A O 1
ATOM 5405 N N . PHE A 1 658 ? -49.152 23.021 -47.974 1.00 62.06 658 PHE A N 1
ATOM 5406 C CA . PHE A 1 658 ? -50.101 21.935 -47.706 1.00 62.06 658 PHE A CA 1
ATOM 5407 C C . PHE A 1 658 ? -51.432 22.441 -47.128 1.00 62.06 658 PHE A C 1
ATOM 5409 O O . PHE A 1 658 ? -52.480 21.895 -47.463 1.00 62.06 658 PHE A O 1
ATOM 5416 N N . PHE A 1 659 ? -51.426 23.532 -46.353 1.00 55.91 659 PHE A N 1
ATOM 5417 C CA . PHE A 1 659 ? -52.659 24.165 -45.863 1.00 55.91 659 PHE A CA 1
ATOM 5418 C C . PHE A 1 659 ? -53.472 24.888 -46.961 1.00 55.91 659 PHE A C 1
ATOM 5420 O O . PHE A 1 659 ? -54.689 25.011 -46.820 1.00 55.91 659 PHE A O 1
ATOM 5427 N N . ALA A 1 660 ? -52.848 25.335 -48.060 1.00 51.88 660 ALA A N 1
ATOM 5428 C CA . ALA A 1 660 ? -53.518 26.086 -49.133 1.00 51.88 660 ALA A CA 1
ATOM 5429 C C . ALA A 1 660 ? -54.317 25.213 -50.133 1.00 51.88 660 ALA A C 1
ATOM 5431 O O . ALA A 1 660 ? -55.283 25.689 -50.730 1.00 51.88 660 ALA A O 1
ATOM 5432 N N . LYS A 1 661 ? -53.983 23.924 -50.306 1.00 50.50 661 LYS A N 1
ATOM 5433 C CA . LYS A 1 661 ? -54.705 22.986 -51.198 1.00 50.50 661 LYS A CA 1
ATOM 5434 C C . LYS A 1 661 ? -55.779 22.185 -50.444 1.00 50.50 661 LYS A C 1
ATOM 5436 O O . LYS A 1 661 ? -55.705 20.969 -50.319 1.00 50.50 661 LYS A O 1
ATOM 5441 N N . LYS A 1 662 ? -56.838 22.854 -49.984 1.00 45.78 662 LYS A N 1
ATOM 5442 C CA . LYS A 1 662 ? -57.960 22.244 -49.233 1.00 45.78 662 LYS A CA 1
ATOM 5443 C C . LYS A 1 662 ? -58.988 21.452 -50.080 1.00 45.78 662 LYS A C 1
ATOM 5445 O O . LYS A 1 662 ? -60.124 21.294 -49.648 1.00 45.78 662 LYS A O 1
ATOM 5450 N N . LYS A 1 663 ? -58.637 20.964 -51.281 1.00 44.97 663 LYS A N 1
ATOM 5451 C CA . LYS A 1 663 ? -59.572 20.249 -52.191 1.00 44.97 663 LYS A CA 1
ATOM 5452 C C . LYS A 1 663 ? -59.122 18.857 -52.669 1.00 44.97 663 LYS A C 1
ATOM 5454 O O . LYS A 1 663 ? -59.777 18.290 -53.533 1.00 44.97 663 LYS A O 1
ATOM 5459 N N . VAL A 1 664 ? -58.068 18.268 -52.098 1.00 46.03 664 VAL A N 1
ATOM 5460 C CA . VAL A 1 664 ? -57.696 16.866 -52.379 1.00 46.03 664 VAL A CA 1
ATOM 5461 C C . VAL A 1 664 ? -57.673 16.074 -51.072 1.00 46.03 664 VAL A C 1
ATOM 5463 O O . VAL A 1 664 ? -57.065 16.483 -50.090 1.00 46.03 664 VAL A O 1
ATOM 5466 N N . GLN A 1 665 ? -58.387 14.952 -51.064 1.00 41.66 665 GLN A N 1
ATOM 5467 C CA . GLN A 1 665 ? -58.879 14.199 -49.905 1.00 41.66 665 GLN A CA 1
ATOM 5468 C C . GLN A 1 665 ? -57.813 13.338 -49.183 1.00 41.66 665 GLN A C 1
ATOM 5470 O O . GLN A 1 665 ? -58.134 12.285 -48.634 1.00 41.66 665 GLN A O 1
ATOM 5475 N N . HIS A 1 666 ? -56.537 13.745 -49.176 1.00 46.62 666 HIS A N 1
ATOM 5476 C CA . HIS A 1 666 ? -55.446 13.009 -48.519 1.00 46.62 666 HIS A CA 1
ATOM 5477 C C . HIS A 1 666 ? -54.670 13.900 -47.535 1.00 46.62 666 HIS A C 1
ATOM 5479 O O . HIS A 1 666 ? -54.090 14.917 -47.909 1.00 46.62 666 HIS A O 1
ATOM 5485 N N . ASN A 1 667 ? -54.658 13.496 -46.259 1.00 46.62 667 ASN A N 1
ATOM 5486 C CA . ASN A 1 667 ? -53.914 14.133 -45.167 1.00 46.62 667 ASN A CA 1
ATOM 5487 C C . ASN A 1 667 ? -52.398 13.936 -45.353 1.00 46.62 667 ASN A C 1
ATOM 5489 O O . ASN A 1 667 ? -51.804 13.012 -44.800 1.00 46.62 667 ASN A O 1
ATOM 5493 N N . TYR A 1 668 ? -51.754 14.815 -46.114 1.00 54.72 668 TYR A N 1
ATOM 5494 C CA . TYR A 1 668 ? -50.297 14.860 -46.234 1.00 54.72 668 TYR A CA 1
ATOM 5495 C C . TYR A 1 668 ? -49.684 15.621 -45.048 1.00 54.72 668 TYR A C 1
ATOM 5497 O O . TYR A 1 668 ? -49.392 16.810 -45.152 1.00 54.72 668 TYR A O 1
ATOM 5505 N N . ASN A 1 669 ? -49.504 14.953 -43.903 1.00 62.81 669 ASN A N 1
ATOM 5506 C CA . ASN A 1 669 ? -48.868 15.552 -42.724 1.00 62.81 669 ASN A CA 1
ATOM 5507 C C . ASN A 1 669 ? -47.422 15.044 -42.583 1.00 62.81 669 ASN A C 1
ATOM 5509 O O . ASN A 1 669 ? -47.189 13.939 -42.100 1.00 62.81 669 ASN A O 1
ATOM 5513 N N . VAL A 1 670 ? -46.446 15.852 -43.011 1.00 73.06 670 VAL A N 1
ATOM 5514 C CA . VAL A 1 670 ? -45.013 15.562 -42.821 1.00 73.06 670 VAL A CA 1
ATOM 5515 C C . VAL A 1 670 ? -44.595 16.019 -41.428 1.00 73.06 670 VAL A C 1
ATOM 5517 O O . VAL A 1 670 ? -44.645 17.213 -41.122 1.00 73.06 670 VAL A O 1
ATOM 5520 N N . ASN A 1 671 ? -44.140 15.093 -40.585 1.00 79.19 671 ASN A N 1
ATOM 5521 C CA . ASN A 1 671 ? -43.612 15.433 -39.270 1.00 79.19 671 ASN A CA 1
ATOM 5522 C C . ASN A 1 671 ? -42.109 15.746 -39.357 1.00 79.19 671 ASN A C 1
ATOM 5524 O O . ASN A 1 671 ? -41.297 14.855 -39.587 1.00 79.19 671 ASN A O 1
ATOM 5528 N N . TRP A 1 672 ? -41.723 17.009 -39.188 1.00 86.06 672 TRP A N 1
ATOM 5529 C CA . TRP A 1 672 ? -40.324 17.440 -39.293 1.00 86.06 672 TRP A CA 1
ATOM 5530 C C . TRP A 1 672 ? -39.781 17.852 -37.921 1.00 86.06 672 TRP A C 1
ATOM 5532 O O . TRP A 1 672 ? -40.161 18.900 -37.403 1.00 86.06 672 TRP A O 1
ATOM 5542 N N . ASP A 1 673 ? -38.879 17.060 -37.347 1.00 84.31 673 ASP A N 1
ATOM 5543 C CA . ASP A 1 673 ? -38.283 17.271 -36.021 1.00 84.31 673 ASP A CA 1
ATOM 5544 C C . ASP A 1 673 ? -36.835 17.772 -36.119 1.00 84.31 673 ASP A C 1
ATOM 5546 O O . ASP A 1 673 ? -36.090 17.395 -37.024 1.00 84.31 673 ASP A O 1
ATOM 5550 N N . PHE A 1 674 ? -36.420 18.589 -35.150 1.00 83.69 674 PHE A N 1
ATOM 5551 C CA . PHE A 1 674 ? -35.060 19.118 -35.059 1.00 83.69 674 PHE A CA 1
ATOM 5552 C C . PHE A 1 674 ? -34.268 18.482 -33.911 1.00 83.69 674 PHE A C 1
ATOM 5554 O O . PHE A 1 674 ? -34.840 18.136 -32.873 1.00 83.69 674 PHE A O 1
ATOM 5561 N N . ASN A 1 675 ? -32.948 18.357 -34.071 1.00 80.25 675 ASN A N 1
ATOM 5562 C CA . ASN A 1 675 ? -32.079 17.809 -33.026 1.00 80.25 675 ASN A CA 1
ATOM 5563 C C . ASN A 1 675 ? -32.063 18.680 -31.750 1.00 80.25 675 ASN A C 1
ATOM 5565 O O . ASN A 1 675 ? -31.881 19.900 -31.845 1.00 80.25 675 ASN A O 1
ATOM 5569 N N . PRO A 1 676 ? -32.160 18.083 -30.543 1.00 75.75 676 PRO A N 1
ATOM 5570 C CA . PRO A 1 676 ? -31.968 18.817 -29.295 1.00 75.75 676 PRO A CA 1
ATOM 5571 C C . PRO A 1 676 ? -30.502 19.286 -29.144 1.00 75.75 676 PRO A C 1
ATOM 5573 O O . PRO A 1 676 ? -29.599 18.462 -29.310 1.00 75.75 676 PRO A O 1
ATOM 5576 N N . PRO A 1 677 ? -30.225 20.551 -28.759 1.00 63.34 677 PRO A N 1
ATOM 5577 C CA . PRO A 1 677 ? -28.862 21.110 -28.719 1.00 63.34 677 PRO A CA 1
ATOM 5578 C C . PRO A 1 677 ? -27.862 20.350 -27.832 1.00 63.34 677 PRO A C 1
ATOM 5580 O O . PRO A 1 677 ? -26.670 20.333 -28.118 1.00 63.34 677 PRO A O 1
ATOM 5583 N N . ALA A 1 678 ? -28.341 19.707 -26.762 1.00 57.38 678 ALA A N 1
ATOM 5584 C CA . ALA A 1 678 ? -27.518 18.957 -25.809 1.00 57.38 678 ALA A CA 1
ATOM 5585 C C . ALA A 1 678 ? -27.459 17.440 -26.093 1.00 57.38 678 ALA A C 1
ATOM 5587 O O . ALA A 1 678 ? -26.879 16.694 -25.306 1.00 57.38 678 ALA A O 1
ATOM 5588 N N . ALA A 1 679 ? -28.063 16.972 -27.194 1.00 62.38 679 ALA A N 1
ATOM 5589 C CA . ALA A 1 679 ? -28.153 15.554 -27.543 1.00 62.38 679 ALA A CA 1
ATOM 5590 C C . ALA A 1 679 ? -27.642 15.268 -28.971 1.00 62.38 679 ALA A C 1
ATOM 5592 O O . ALA A 1 679 ? -28.411 14.816 -29.821 1.00 62.38 679 ALA A O 1
ATOM 5593 N N . PRO A 1 680 ? -26.341 15.480 -29.262 1.00 57.75 680 PRO A N 1
ATOM 5594 C CA . PRO A 1 680 ? -25.785 15.334 -30.615 1.00 57.75 680 PRO A CA 1
ATOM 5595 C C . PRO A 1 680 ? -25.910 13.907 -31.182 1.00 57.75 680 PRO A C 1
ATOM 5597 O O . PRO A 1 680 ? -25.903 13.695 -32.390 1.00 57.75 680 PRO A O 1
ATOM 5600 N N . TRP A 1 681 ? -26.107 12.893 -30.333 1.00 62.41 681 TRP A N 1
ATOM 5601 C CA . TRP A 1 681 ? -26.344 11.516 -30.782 1.00 62.41 681 TRP A CA 1
ATOM 5602 C C . TRP A 1 681 ? -27.679 11.320 -31.525 1.00 62.41 681 TRP A C 1
ATOM 5604 O O . TRP A 1 681 ? -27.845 10.296 -32.196 1.00 62.41 681 TRP A O 1
ATOM 5614 N N . TYR A 1 682 ? -28.621 12.268 -31.428 1.00 67.25 682 TYR A N 1
ATOM 5615 C CA . TYR A 1 682 ? -29.934 12.193 -32.081 1.00 67.25 682 TYR A CA 1
ATOM 5616 C C . TYR A 1 682 ? -29.818 12.254 -33.617 1.00 67.25 682 TYR A C 1
ATOM 5618 O O . TYR A 1 682 ? -30.421 11.428 -34.309 1.00 67.25 682 TYR A O 1
ATOM 5626 N N . GLY A 1 683 ? -28.957 13.140 -34.137 1.00 71.00 683 GLY A N 1
ATOM 5627 C CA . GLY A 1 683 ? -28.671 13.310 -35.570 1.00 71.00 683 GLY A CA 1
ATOM 5628 C C . GLY A 1 683 ? -27.590 12.393 -36.133 1.00 71.00 683 GLY A C 1
ATOM 5629 O O . GLY A 1 683 ? -27.419 12.268 -37.347 1.00 71.00 683 GLY A O 1
ATOM 5630 N N . GLY A 1 684 ? -26.888 11.667 -35.261 1.00 72.69 684 GLY A N 1
ATOM 5631 C CA . GLY A 1 684 ? -25.657 10.968 -35.618 1.00 72.69 684 GLY A CA 1
ATOM 5632 C C . GLY A 1 684 ? -25.781 9.907 -36.718 1.00 72.69 684 GLY A C 1
ATOM 5633 O O . GLY A 1 684 ? -24.770 9.355 -37.136 1.00 72.69 684 GLY A O 1
ATOM 5634 N N . PHE A 1 685 ? -26.973 9.531 -37.187 1.00 74.19 685 PHE A N 1
ATOM 5635 C CA . PHE A 1 685 ? -27.108 8.553 -38.271 1.00 74.19 685 PHE A CA 1
ATOM 5636 C C . PHE A 1 685 ? -27.004 9.142 -39.677 1.00 74.19 685 PHE A C 1
ATOM 5638 O O . PHE A 1 685 ? -26.586 8.416 -40.577 1.00 74.19 685 PHE A O 1
ATOM 5645 N N . TYR A 1 686 ? -27.384 10.404 -39.863 1.00 78.62 686 TYR A N 1
ATOM 5646 C CA . TYR A 1 686 ? -27.233 11.102 -41.137 1.00 78.62 686 TYR A CA 1
ATOM 5647 C C . TYR A 1 686 ? -25.967 11.965 -41.127 1.00 78.62 686 TYR A C 1
ATOM 5649 O O . TYR A 1 686 ? -25.232 11.935 -42.107 1.00 78.62 686 TYR A O 1
ATOM 5657 N N . GLU A 1 687 ? -25.597 12.548 -39.980 1.00 76.69 687 GLU A N 1
ATOM 5658 C CA . GLU A 1 687 ? -24.325 13.273 -39.809 1.00 76.69 687 GLU A CA 1
ATOM 5659 C C . GLU A 1 687 ? -23.108 12.362 -40.030 1.00 76.69 687 GLU A C 1
ATOM 5661 O O . GLU A 1 687 ? -22.132 12.743 -40.669 1.00 76.69 687 GLU A O 1
ATOM 5666 N N . ARG A 1 688 ? -23.153 11.102 -39.564 1.00 73.19 688 ARG A N 1
ATOM 5667 C CA . ARG A 1 688 ? -22.076 10.133 -39.851 1.00 73.19 688 ARG A CA 1
ATOM 5668 C C . ARG A 1 688 ? -21.947 9.823 -41.339 1.00 73.19 688 ARG A C 1
ATOM 5670 O O . ARG A 1 688 ? -20.846 9.515 -41.787 1.00 73.19 688 ARG A O 1
ATOM 5677 N N . MET A 1 689 ? -23.051 9.852 -42.081 1.00 74.00 689 MET A N 1
ATOM 5678 C CA . MET A 1 689 ? -23.029 9.603 -43.522 1.00 74.00 689 MET A CA 1
ATOM 5679 C C . MET A 1 689 ? -22.564 10.842 -44.294 1.00 74.00 689 MET A C 1
ATOM 5681 O O . MET A 1 689 ? -21.815 10.687 -45.254 1.00 74.00 689 MET A O 1
ATOM 5685 N N . ALA A 1 690 ? -22.924 12.044 -43.831 1.00 65.00 690 ALA A N 1
ATOM 5686 C CA . ALA A 1 690 ? -22.405 13.310 -44.343 1.00 65.00 690 ALA A CA 1
ATOM 5687 C C . ALA A 1 690 ? -20.882 13.423 -44.121 1.00 65.00 690 ALA A C 1
ATOM 5689 O O . ALA A 1 690 ? -20.124 13.583 -45.075 1.00 65.00 690 ALA A O 1
ATOM 5690 N N . ASN A 1 691 ? -20.413 13.194 -42.887 1.00 59.31 691 ASN A N 1
ATOM 5691 C CA . ASN A 1 691 ? -18.996 13.290 -42.507 1.00 59.31 691 ASN A CA 1
ATOM 5692 C C . ASN A 1 691 ? -18.096 12.224 -43.148 1.00 59.31 691 ASN A C 1
ATOM 5694 O O . ASN A 1 691 ? -16.900 12.441 -43.329 1.00 59.31 691 ASN A O 1
ATOM 5698 N N . LYS A 1 692 ? -18.642 11.051 -43.494 1.00 57.34 692 LYS A N 1
ATOM 5699 C CA . LYS A 1 692 ? -17.888 10.055 -44.271 1.00 57.34 692 LYS A CA 1
ATOM 5700 C C . LYS A 1 692 ? -17.618 10.510 -45.707 1.00 57.34 692 LYS A C 1
ATOM 5702 O O . LYS A 1 692 ? -16.684 9.988 -46.303 1.00 57.34 692 LYS A O 1
ATOM 5707 N N . ARG A 1 693 ? -18.415 11.436 -46.256 1.00 53.09 693 ARG A N 1
ATOM 5708 C CA . ARG A 1 693 ? -18.320 11.886 -47.655 1.00 53.09 693 ARG A CA 1
ATOM 5709 C C . ARG A 1 693 ? -17.648 13.249 -47.833 1.00 53.09 693 ARG A C 1
ATOM 5711 O O . ARG A 1 693 ? -17.061 13.471 -48.882 1.00 53.09 693 ARG A O 1
ATOM 5718 N N . THR A 1 694 ? -17.631 14.119 -46.822 1.00 43.81 694 THR A N 1
ATOM 5719 C CA . THR A 1 694 ? -16.820 15.357 -46.851 1.00 43.81 694 THR A CA 1
ATOM 5720 C C . THR A 1 694 ? -15.311 15.091 -46.895 1.00 43.81 694 THR A C 1
ATOM 5722 O O . THR A 1 694 ? -14.554 15.947 -47.332 1.00 43.81 694 THR A O 1
ATOM 5725 N N . ASN A 1 695 ? -14.870 13.891 -46.502 1.00 38.59 695 ASN A N 1
ATOM 5726 C CA . ASN A 1 695 ? -13.467 13.462 -46.550 1.00 38.59 695 ASN A CA 1
ATOM 5727 C C . ASN A 1 695 ? -13.095 12.653 -47.807 1.00 38.59 695 ASN A C 1
ATOM 5729 O O . ASN A 1 695 ? -11.999 12.096 -47.860 1.00 38.59 695 ASN A O 1
ATOM 5733 N N . SER A 1 696 ? -13.982 12.543 -48.801 1.00 36.69 696 SER A N 1
ATOM 5734 C CA . SER A 1 696 ? -13.697 11.816 -50.041 1.00 36.69 696 SER A CA 1
ATOM 5735 C C . SER A 1 696 ? -13.656 12.767 -51.237 1.00 36.69 696 SER A C 1
ATOM 5737 O O . SER A 1 696 ? -14.697 13.091 -51.800 1.00 36.69 696 SER A O 1
ATOM 5739 N N . GLU A 1 697 ? -12.452 13.108 -51.700 1.00 36.00 697 GLU A N 1
ATOM 5740 C CA . GLU A 1 697 ? -12.181 13.615 -53.060 1.00 36.00 697 GLU A CA 1
ATOM 5741 C C . GLU A 1 697 ? -12.501 12.582 -54.171 1.00 36.00 697 GLU A C 1
ATOM 5743 O O . GLU A 1 697 ? -12.138 12.764 -55.327 1.00 36.00 697 GLU A O 1
ATOM 5748 N N . ALA A 1 698 ? -13.215 11.498 -53.868 1.00 36.00 698 ALA A N 1
ATOM 5749 C CA . ALA A 1 698 ? -13.553 10.437 -54.808 1.00 36.00 698 ALA A CA 1
ATOM 5750 C C . ALA A 1 698 ? -14.949 10.658 -55.420 1.00 36.00 698 ALA A C 1
ATOM 5752 O O . ALA A 1 698 ? -15.898 9.925 -55.155 1.00 36.00 698 ALA A O 1
ATOM 5753 N N . PHE A 1 699 ? -15.084 11.692 -56.249 1.00 34.78 699 PHE A N 1
ATOM 5754 C CA . PHE A 1 699 ? -16.110 11.730 -57.301 1.00 34.78 699 PHE A CA 1
ATOM 5755 C C . PHE A 1 699 ? -15.417 11.838 -58.662 1.00 34.78 699 PHE A C 1
ATOM 5757 O O . PHE A 1 699 ? -15.654 12.736 -59.460 1.00 34.78 699 PHE A O 1
ATOM 5764 N N . SER A 1 700 ? -14.540 10.877 -58.923 1.00 34.84 700 SER A N 1
ATOM 5765 C CA . SER A 1 700 ? -14.132 10.500 -60.270 1.00 34.84 700 SER A CA 1
ATOM 5766 C C . SER A 1 700 ? -13.916 8.995 -60.265 1.00 34.84 700 SER A C 1
ATOM 5768 O O . SER A 1 700 ? -12.832 8.536 -59.924 1.00 34.84 700 SER A O 1
ATOM 5770 N N . ASN A 1 701 ? -15.007 8.277 -60.542 1.00 31.23 701 ASN A N 1
ATOM 5771 C CA . ASN A 1 701 ? -15.116 6.901 -61.044 1.00 31.23 701 ASN A CA 1
ATOM 5772 C C . ASN A 1 701 ? -16.307 6.207 -60.378 1.00 31.23 701 ASN A C 1
ATOM 5774 O O . ASN A 1 701 ? -16.193 5.491 -59.388 1.00 31.23 701 ASN A O 1
ATOM 5778 N N . GLN A 1 702 ? -17.489 6.406 -60.963 1.00 32.09 702 GLN A N 1
ATOM 5779 C CA . GLN A 1 702 ? -18.606 5.485 -60.780 1.00 32.09 702 GLN A CA 1
ATOM 5780 C C . GLN A 1 702 ? -18.246 4.163 -61.464 1.00 32.09 702 GLN A C 1
ATOM 5782 O O . GLN A 1 702 ? -18.599 3.942 -62.614 1.00 32.09 702 GLN A O 1
ATOM 5787 N N . ASN A 1 703 ? -17.448 3.352 -60.772 1.00 38.72 703 ASN A N 1
ATOM 5788 C CA . ASN A 1 703 ? -17.263 1.913 -60.957 1.00 38.72 703 ASN A CA 1
ATOM 5789 C C . ASN A 1 703 ? -16.282 1.407 -59.886 1.00 38.72 703 ASN A C 1
ATOM 5791 O O . ASN A 1 703 ? -15.232 0.860 -60.203 1.00 38.72 703 ASN A O 1
ATOM 5795 N N . GLU A 1 704 ? -16.598 1.585 -58.602 1.00 35.38 704 GLU A N 1
ATOM 5796 C CA . GLU A 1 704 ? -15.803 0.961 -57.540 1.00 35.38 704 GLU A CA 1
ATOM 5797 C C . GLU A 1 704 ? -16.529 -0.265 -56.993 1.00 35.38 704 GLU A C 1
ATOM 5799 O O . GLU A 1 704 ? -17.515 -0.205 -56.252 1.00 35.38 704 GLU A O 1
ATOM 5804 N N . LYS A 1 705 ? -16.002 -1.412 -57.435 1.00 43.00 705 LYS A N 1
ATOM 5805 C CA . LYS A 1 705 ? -16.064 -2.703 -56.754 1.00 43.00 705 LYS A CA 1
ATOM 5806 C C . LYS A 1 705 ? -15.842 -2.504 -55.249 1.00 43.00 705 LYS A C 1
ATOM 5808 O O . LYS A 1 705 ? -15.181 -1.558 -54.833 1.00 43.00 705 LYS A O 1
ATOM 5813 N N . LYS A 1 706 ? -16.366 -3.429 -54.429 1.00 37.03 706 LYS A N 1
ATOM 5814 C CA . LYS A 1 706 ? -15.950 -3.567 -53.018 1.00 37.03 706 LYS A CA 1
ATOM 5815 C C . LYS A 1 706 ? -14.432 -3.341 -52.936 1.00 37.03 706 LYS A C 1
ATOM 5817 O O . LYS A 1 706 ? -13.760 -3.978 -53.749 1.00 37.03 706 LYS A O 1
ATOM 5822 N N . PRO A 1 707 ? -13.936 -2.477 -52.020 1.00 39.16 707 PRO A N 1
ATOM 5823 C CA . PRO A 1 707 ? -12.515 -2.173 -51.946 1.00 39.16 707 PRO A CA 1
ATOM 5824 C C . PRO A 1 707 ? -11.796 -3.501 -51.863 1.00 39.16 707 PRO A C 1
ATOM 5826 O O . PRO A 1 707 ? -12.142 -4.345 -51.020 1.00 39.16 707 PRO A O 1
ATOM 5829 N N . ASP A 1 708 ? -10.907 -3.721 -52.823 1.00 49.19 708 ASP A N 1
ATOM 5830 C CA . ASP A 1 708 ? -10.204 -4.982 -52.907 1.00 49.19 708 ASP A CA 1
ATOM 5831 C C . ASP A 1 708 ? -9.457 -5.187 -51.586 1.00 49.19 708 ASP A C 1
ATOM 5833 O O . ASP A 1 708 ? -9.166 -4.230 -50.855 1.00 49.19 708 ASP A O 1
ATOM 5837 N N . ILE A 1 709 ? -9.154 -6.434 -51.237 1.00 52.19 709 ILE A N 1
ATOM 5838 C CA . ILE A 1 709 ? -8.421 -6.736 -49.993 1.00 52.19 709 ILE A CA 1
ATOM 5839 C C . ILE A 1 709 ? -7.159 -5.848 -49.893 1.00 52.19 709 ILE A C 1
ATOM 5841 O O . ILE A 1 709 ? -6.803 -5.367 -48.819 1.00 52.19 709 ILE A O 1
ATOM 5845 N N . GLU A 1 710 ? -6.556 -5.522 -51.030 1.00 52.00 710 GLU A N 1
ATOM 5846 C CA . GLU A 1 710 ? -5.382 -4.663 -51.187 1.00 52.00 710 GLU A CA 1
ATOM 5847 C C . GLU A 1 710 ? -5.604 -3.188 -50.775 1.00 52.00 710 GLU A C 1
ATOM 5849 O O . GLU A 1 710 ? -4.674 -2.545 -50.284 1.00 52.00 710 GLU A O 1
ATOM 5854 N N . GLU A 1 711 ? -6.826 -2.650 -50.866 1.00 56.34 711 GLU A N 1
ATOM 5855 C CA . GLU A 1 711 ? -7.158 -1.292 -50.402 1.00 56.34 711 GLU A CA 1
ATOM 5856 C C . GLU A 1 711 ? -7.430 -1.221 -48.895 1.00 56.34 711 GLU A C 1
ATOM 5858 O O . GLU A 1 711 ? -7.180 -0.195 -48.257 1.00 56.34 711 GLU A O 1
ATOM 5863 N N . ILE A 1 712 ? -7.901 -2.321 -48.306 1.00 54.84 712 ILE A N 1
ATOM 5864 C CA . ILE A 1 712 ? -8.074 -2.454 -46.853 1.00 54.84 712 ILE A CA 1
ATOM 5865 C C . ILE A 1 712 ? -6.708 -2.670 -46.182 1.00 54.84 712 ILE A C 1
ATOM 5867 O O . ILE A 1 712 ? -6.442 -2.128 -45.104 1.00 54.84 712 ILE A O 1
ATOM 5871 N N . TYR A 1 713 ? -5.820 -3.425 -46.834 1.00 56.44 713 TYR A N 1
ATOM 5872 C CA . TYR A 1 713 ? -4.488 -3.773 -46.343 1.00 56.44 713 TYR A CA 1
ATOM 5873 C C . TYR A 1 713 ? -3.390 -3.063 -47.139 1.00 56.44 713 TYR A C 1
ATOM 5875 O O . TYR A 1 713 ? -2.584 -3.678 -47.834 1.00 56.44 713 TYR A O 1
ATOM 5883 N N . GLN A 1 714 ? -3.313 -1.743 -46.982 1.00 58.59 714 GLN A N 1
ATOM 5884 C CA . GLN A 1 714 ? -2.291 -0.945 -47.652 1.00 58.59 714 GLN A CA 1
ATOM 5885 C C . GLN A 1 714 ? -0.963 -0.941 -46.888 1.00 58.59 714 GLN A C 1
ATOM 5887 O O . GLN A 1 714 ? -0.879 -0.545 -45.720 1.00 58.59 714 GLN A O 1
ATOM 5892 N N . LYS A 1 715 ? 0.118 -1.288 -47.590 1.00 67.56 715 LYS A N 1
ATOM 5893 C CA . LYS A 1 715 ? 1.485 -1.033 -47.128 1.00 67.56 715 LYS A CA 1
ATOM 5894 C C . LYS A 1 715 ? 1.802 0.452 -47.316 1.00 67.56 715 LYS A C 1
ATOM 5896 O O . LYS A 1 715 ? 1.967 0.911 -48.438 1.00 67.56 715 LYS A O 1
ATOM 5901 N N . LYS A 1 716 ? 1.906 1.201 -46.217 1.00 78.00 716 LYS A N 1
ATOM 5902 C CA . LYS A 1 716 ? 2.352 2.603 -46.240 1.00 78.00 716 LYS A CA 1
ATOM 5903 C C . LYS A 1 716 ? 3.873 2.689 -46.233 1.00 78.00 716 LYS A C 1
ATOM 5905 O O . LYS A 1 716 ? 4.539 1.893 -45.563 1.00 78.00 716 LYS A O 1
ATOM 5910 N N . SER A 1 717 ? 4.426 3.670 -46.942 1.00 79.69 717 SER A N 1
ATOM 5911 C CA . SER A 1 717 ? 5.854 3.971 -46.827 1.00 79.69 717 SER A CA 1
ATOM 5912 C C . SER A 1 717 ? 6.176 4.547 -45.442 1.00 79.69 717 SER A C 1
ATOM 5914 O O . SER A 1 717 ? 5.307 5.086 -44.751 1.00 79.69 717 SER A O 1
ATOM 5916 N N . SER A 1 718 ? 7.439 4.460 -45.017 1.00 77.56 718 SER A N 1
ATOM 5917 C CA . SER A 1 718 ? 7.868 4.999 -43.718 1.00 77.56 718 SER A CA 1
ATOM 5918 C C . SER A 1 718 ? 7.554 6.493 -43.572 1.00 77.56 718 SER A C 1
ATOM 5920 O O . SER A 1 718 ? 7.171 6.930 -42.490 1.00 77.56 718 SER A O 1
ATOM 5922 N N . LEU A 1 719 ? 7.674 7.270 -44.655 1.00 84.69 719 LEU A N 1
ATOM 5923 C CA . LEU A 1 719 ? 7.386 8.707 -44.668 1.00 84.69 719 LEU A CA 1
ATOM 5924 C C . LEU A 1 719 ? 5.877 8.979 -44.561 1.00 84.69 719 LEU A C 1
ATOM 5926 O O . LEU A 1 719 ? 5.456 9.792 -43.738 1.00 84.69 719 LEU A O 1
ATOM 5930 N N . GLU A 1 720 ? 5.053 8.256 -45.321 1.00 82.00 720 GLU A N 1
ATOM 5931 C CA . GLU A 1 720 ? 3.588 8.360 -45.246 1.00 82.00 720 GLU A CA 1
ATOM 5932 C C . GLU A 1 720 ? 3.056 7.973 -43.869 1.00 82.00 720 GLU A C 1
ATOM 5934 O O . GLU A 1 720 ? 2.202 8.662 -43.318 1.00 82.00 720 GLU A O 1
ATOM 5939 N N . HIS A 1 721 ? 3.588 6.902 -43.280 1.00 85.69 721 HIS A N 1
ATOM 5940 C CA . HIS A 1 721 ? 3.187 6.459 -41.951 1.00 85.69 721 HIS A CA 1
ATOM 5941 C C . HIS A 1 721 ? 3.501 7.516 -40.877 1.00 85.69 721 HIS A C 1
ATOM 5943 O O . HIS A 1 721 ? 2.687 7.746 -39.982 1.00 85.69 721 HIS A O 1
ATOM 5949 N N . ILE A 1 722 ? 4.651 8.198 -40.976 1.00 87.56 722 ILE A N 1
ATOM 5950 C CA . ILE A 1 722 ? 5.017 9.292 -40.061 1.00 87.56 722 ILE A CA 1
ATOM 5951 C C . ILE A 1 722 ? 4.026 10.456 -40.163 1.00 87.56 722 ILE A C 1
ATOM 5953 O O . ILE A 1 722 ? 3.604 10.986 -39.133 1.00 87.56 722 ILE A O 1
ATOM 5957 N N . LEU A 1 723 ? 3.630 10.828 -41.383 1.00 86.69 723 LEU A N 1
ATOM 5958 C CA . LEU A 1 723 ? 2.686 11.921 -41.622 1.00 86.69 723 LEU A CA 1
ATOM 5959 C C . LEU A 1 723 ? 1.239 11.562 -41.249 1.00 86.69 723 LEU A C 1
ATOM 5961 O O . LEU A 1 723 ? 0.513 12.438 -40.785 1.00 86.69 723 LEU A O 1
ATOM 5965 N N . LEU A 1 724 ? 0.826 10.299 -41.409 1.00 83.50 724 LEU A N 1
ATOM 5966 C CA . LEU A 1 724 ? -0.505 9.811 -41.019 1.00 83.50 724 LEU A CA 1
ATOM 5967 C C . LEU A 1 724 ? -0.651 9.656 -39.499 1.00 83.50 724 LEU A C 1
ATOM 5969 O O . LEU A 1 724 ? -1.731 9.877 -38.952 1.00 83.50 724 LEU A O 1
ATOM 5973 N N . PHE A 1 725 ? 0.432 9.298 -38.802 1.00 84.69 725 PHE A N 1
ATOM 5974 C CA . PHE A 1 725 ? 0.414 9.024 -37.363 1.00 84.69 725 PHE A CA 1
ATOM 5975 C C . PHE A 1 725 ? 1.438 9.862 -36.573 1.00 84.69 725 PHE A C 1
ATOM 5977 O O . PHE A 1 725 ? 2.244 9.305 -35.817 1.00 84.69 725 PHE A O 1
ATOM 5984 N N . PRO A 1 726 ? 1.381 11.209 -36.639 1.00 85.38 726 PRO A N 1
ATOM 5985 C CA . PRO A 1 726 ? 2.360 12.099 -36.000 1.00 85.38 726 PRO A CA 1
ATOM 5986 C C . PRO A 1 726 ? 2.463 11.893 -34.478 1.00 85.38 726 PRO A C 1
ATOM 5988 O O . PRO A 1 726 ? 3.546 12.017 -33.896 1.00 85.38 726 PRO A O 1
ATOM 5991 N N . LYS A 1 727 ? 1.361 11.471 -33.835 1.00 83.25 727 LYS A N 1
ATOM 5992 C CA . LYS A 1 727 ? 1.279 11.174 -32.393 1.00 83.25 727 LYS A CA 1
ATOM 5993 C C . LYS A 1 727 ? 2.277 10.110 -31.922 1.00 83.25 727 LYS A C 1
ATOM 5995 O O . LYS A 1 727 ? 2.683 10.157 -30.763 1.00 83.25 727 LYS A O 1
ATOM 6000 N N . LEU A 1 728 ? 2.695 9.189 -32.796 1.00 80.00 728 LEU A N 1
ATOM 6001 C CA . LEU A 1 728 ? 3.681 8.150 -32.474 1.00 80.00 728 LEU A CA 1
ATOM 6002 C C . LEU A 1 728 ? 5.133 8.652 -32.527 1.00 80.00 728 LEU A C 1
ATOM 6004 O O . LEU A 1 728 ? 5.993 8.066 -31.870 1.00 80.00 728 LEU A O 1
ATOM 6008 N N . TYR A 1 729 ? 5.404 9.723 -33.280 1.00 83.88 729 TYR A N 1
ATOM 6009 C CA . TYR A 1 729 ? 6.762 10.185 -33.585 1.00 83.88 729 TYR A CA 1
ATOM 6010 C C . TYR A 1 729 ? 7.119 11.489 -32.871 1.00 83.88 729 TYR A C 1
ATOM 6012 O O . TYR A 1 729 ? 8.100 11.544 -32.128 1.00 83.88 729 TYR A O 1
ATOM 6020 N N . ILE A 1 730 ? 6.314 12.533 -33.074 1.00 86.69 730 ILE A N 1
ATOM 6021 C CA . ILE A 1 730 ? 6.567 13.878 -32.538 1.00 86.69 730 ILE A CA 1
ATOM 6022 C C . ILE A 1 730 ? 5.627 14.240 -31.381 1.00 86.69 730 ILE A C 1
ATOM 6024 O O . ILE A 1 730 ? 5.914 15.158 -30.618 1.00 86.69 730 ILE A O 1
ATOM 6028 N N . GLY A 1 731 ? 4.552 13.473 -31.186 1.00 88.44 731 GLY A N 1
ATOM 6029 C CA . GLY A 1 731 ? 3.543 13.717 -30.155 1.00 88.44 731 GLY A CA 1
ATOM 6030 C C . GLY A 1 731 ? 2.300 14.417 -30.705 1.00 88.44 731 GLY A C 1
ATOM 6031 O O . GLY A 1 731 ? 2.025 14.377 -31.901 1.00 88.44 731 GLY A O 1
ATOM 6032 N N . SER A 1 732 ? 1.494 14.999 -29.815 1.00 89.12 732 SER A N 1
ATOM 6033 C CA . SER A 1 732 ? 0.243 15.675 -30.191 1.00 89.12 732 SER A CA 1
ATOM 6034 C C . SER A 1 732 ? 0.513 16.852 -31.129 1.00 89.12 732 SER A C 1
ATOM 6036 O O . SER A 1 732 ? 1.328 17.707 -30.795 1.00 89.12 732 SER A O 1
ATOM 6038 N N . VAL A 1 733 ? -0.202 16.903 -32.254 1.00 90.50 733 VAL A N 1
ATOM 6039 C CA . VAL A 1 733 ? -0.281 18.081 -33.139 1.00 90.50 733 VAL A CA 1
ATOM 6040 C C . VAL A 1 733 ? -1.397 19.046 -32.722 1.00 90.50 733 VAL A C 1
ATOM 6042 O O . VAL A 1 733 ? -1.507 20.127 -33.269 1.00 90.50 733 VAL A O 1
ATOM 6045 N N . ASP A 1 734 ? -2.195 18.663 -31.723 1.00 89.88 734 ASP A N 1
ATOM 6046 C CA . ASP A 1 734 ? -3.246 19.495 -31.130 1.00 89.88 734 ASP A CA 1
ATOM 6047 C C . ASP A 1 734 ? -2.686 20.358 -29.983 1.00 89.88 734 ASP A C 1
ATOM 6049 O O . ASP A 1 734 ? -1.820 19.877 -29.232 1.00 89.88 734 ASP A O 1
ATOM 6053 N N . TYR A 1 735 ? -3.235 21.568 -29.807 1.00 89.88 735 TYR A N 1
ATOM 6054 C CA . TYR A 1 735 ? -2.929 22.492 -28.707 1.00 89.88 735 TYR A CA 1
ATOM 6055 C C . TYR A 1 735 ? -3.092 21.845 -27.323 1.00 89.88 735 TYR A C 1
ATOM 6057 O O . TYR A 1 735 ? -3.969 21.007 -27.077 1.00 89.88 735 TYR A O 1
ATOM 6065 N N . ARG A 1 736 ? -2.216 22.235 -26.393 1.00 87.50 736 ARG A N 1
ATOM 6066 C CA . ARG A 1 736 ? -2.233 21.823 -24.986 1.00 87.50 736 ARG A CA 1
ATOM 6067 C C . ARG A 1 736 ? -1.960 23.013 -24.079 1.00 87.50 736 ARG A C 1
ATOM 6069 O O . ARG A 1 736 ? -1.032 23.772 -24.329 1.00 87.50 736 ARG A O 1
ATOM 6076 N N . CYS A 1 737 ? -2.694 23.079 -22.975 1.00 84.62 737 CYS A N 1
ATOM 6077 C CA . CYS A 1 737 ? -2.508 24.088 -21.938 1.00 84.62 737 CYS A CA 1
ATOM 6078 C C . CYS A 1 737 ? -1.577 23.556 -20.832 1.00 84.62 737 CYS A C 1
ATOM 6080 O O . CYS A 1 737 ? -1.705 22.404 -20.397 1.00 84.62 737 CYS A O 1
ATOM 6082 N N . THR A 1 738 ? -0.633 24.374 -20.366 1.00 84.38 738 THR A N 1
ATOM 6083 C CA . THR A 1 738 ? 0.242 24.066 -19.223 1.00 84.38 738 THR A CA 1
ATOM 6084 C C . THR A 1 738 ? 0.623 25.331 -18.456 1.00 84.38 738 THR A C 1
ATOM 6086 O O . THR A 1 738 ? 0.623 26.428 -19.001 1.00 84.38 738 THR A O 1
ATOM 6089 N N . TRP A 1 739 ? 1.023 25.167 -17.195 1.00 83.12 739 TRP A N 1
ATOM 6090 C CA . TRP A 1 739 ? 1.642 26.228 -16.401 1.00 83.12 739 TRP A CA 1
ATOM 6091 C C . TRP A 1 739 ? 3.163 26.108 -16.448 1.00 83.12 739 TRP A C 1
ATOM 6093 O O . TRP A 1 739 ? 3.698 25.002 -16.306 1.00 83.12 739 TRP A O 1
ATOM 6103 N N . ILE A 1 740 ? 3.863 27.227 -16.624 1.00 78.69 740 ILE A N 1
ATOM 6104 C CA . ILE A 1 740 ? 5.328 27.282 -16.562 1.00 78.69 740 ILE A CA 1
ATOM 6105 C C . ILE A 1 740 ? 5.814 28.429 -15.676 1.00 78.69 740 ILE A C 1
ATOM 6107 O O . ILE A 1 740 ? 5.155 29.457 -15.550 1.00 78.69 740 ILE A O 1
ATOM 6111 N N . HIS A 1 741 ? 6.981 28.256 -15.059 1.00 72.31 741 HIS A N 1
ATOM 6112 C CA . HIS A 1 741 ? 7.602 29.300 -14.248 1.00 72.31 741 HIS A CA 1
ATOM 6113 C C . HIS A 1 741 ? 8.158 30.421 -15.125 1.00 72.31 741 HIS A C 1
ATOM 6115 O O . HIS A 1 741 ? 8.915 30.162 -16.061 1.00 72.31 741 HIS A O 1
ATOM 6121 N N . VAL A 1 742 ? 7.823 31.665 -14.785 1.00 70.06 742 VAL A N 1
ATOM 6122 C CA . VAL A 1 742 ? 8.387 32.846 -15.443 1.00 70.06 742 VAL A CA 1
ATOM 6123 C C . VAL A 1 742 ? 9.810 33.058 -14.928 1.00 70.06 742 VAL A C 1
ATOM 6125 O O . VAL A 1 742 ? 10.022 33.225 -13.726 1.00 70.06 742 VAL A O 1
ATOM 6128 N N . ASN A 1 743 ? 10.788 33.058 -15.837 1.00 61.81 743 ASN A N 1
ATOM 6129 C CA . ASN A 1 743 ? 12.204 33.324 -15.543 1.00 61.81 743 ASN A CA 1
ATOM 6130 C C . ASN A 1 743 ? 12.800 32.421 -14.440 1.00 61.81 743 ASN A C 1
ATOM 6132 O O . ASN A 1 743 ? 13.584 32.892 -13.622 1.00 61.81 743 ASN A O 1
ATOM 6136 N N . ASP A 1 744 ? 12.384 31.147 -14.375 1.00 55.88 744 ASP A N 1
ATOM 6137 C CA . ASP A 1 744 ? 12.775 30.188 -13.323 1.00 55.88 744 ASP A CA 1
ATOM 6138 C C . ASP A 1 744 ? 12.493 30.666 -11.875 1.00 55.88 744 ASP A C 1
ATOM 6140 O O . ASP A 1 744 ? 12.989 30.077 -10.914 1.00 55.88 744 ASP A O 1
ATOM 6144 N N . ARG A 1 745 ? 11.639 31.686 -11.672 1.00 55.72 745 ARG A N 1
ATOM 6145 C CA . ARG A 1 745 ? 11.208 32.098 -10.328 1.00 55.72 745 ARG A CA 1
ATOM 6146 C C . ARG A 1 745 ? 10.104 31.153 -9.829 1.00 55.72 745 ARG A C 1
ATOM 6148 O O . ARG A 1 745 ? 9.032 31.087 -10.437 1.00 55.72 745 ARG A O 1
ATOM 6155 N N . PRO A 1 746 ? 10.285 30.464 -8.685 1.00 55.81 746 PRO A N 1
ATOM 6156 C CA . PRO A 1 746 ? 9.351 29.433 -8.217 1.00 55.81 746 PRO A CA 1
ATOM 6157 C C . PRO A 1 746 ? 7.954 29.957 -7.836 1.00 55.81 746 PRO A C 1
ATOM 6159 O O . PRO A 1 746 ? 7.053 29.154 -7.615 1.00 55.81 746 PRO A O 1
ATOM 6162 N N . ARG A 1 747 ? 7.747 31.281 -7.773 1.00 54.09 747 ARG A N 1
ATOM 6163 C CA . ARG A 1 747 ? 6.503 31.915 -7.294 1.00 54.09 747 ARG A CA 1
ATOM 6164 C C . ARG A 1 747 ? 5.624 32.556 -8.376 1.00 54.09 747 ARG A C 1
ATOM 6166 O O . ARG A 1 747 ? 4.534 33.005 -8.049 1.00 54.09 747 ARG A O 1
ATOM 6173 N N . LEU A 1 748 ? 6.059 32.598 -9.637 1.00 53.38 748 LEU A N 1
ATOM 6174 C CA . LEU A 1 748 ? 5.293 33.200 -10.738 1.00 53.38 748 LEU A CA 1
ATOM 6175 C C . LEU A 1 748 ? 5.051 32.159 -11.831 1.00 53.38 748 LEU A C 1
ATOM 6177 O O . LEU A 1 748 ? 5.996 31.695 -12.469 1.00 53.38 748 LEU A O 1
ATOM 6181 N N . LEU A 1 749 ? 3.786 31.787 -12.024 1.00 75.56 749 LEU A N 1
ATOM 6182 C CA . LEU A 1 749 ? 3.344 30.845 -13.049 1.00 75.56 749 LEU A CA 1
ATOM 6183 C C . LEU A 1 749 ? 2.656 31.609 -14.188 1.00 75.56 749 LEU A C 1
ATOM 6185 O O . LEU A 1 749 ? 1.745 32.394 -13.938 1.00 75.56 749 LEU A O 1
ATOM 6189 N N . ARG A 1 750 ? 3.071 31.354 -15.433 1.00 80.25 750 ARG A N 1
ATOM 6190 C CA . ARG A 1 750 ? 2.388 31.795 -16.658 1.00 80.25 750 ARG A CA 1
ATOM 6191 C C . ARG A 1 750 ? 1.628 30.613 -17.251 1.00 80.25 750 ARG A C 1
ATOM 6193 O O . ARG A 1 750 ? 2.180 29.516 -17.367 1.00 80.25 750 ARG A O 1
ATOM 6200 N N . HIS A 1 751 ? 0.368 30.844 -17.598 1.00 85.75 751 HIS A N 1
ATOM 6201 C CA . HIS A 1 751 ? -0.429 29.912 -18.388 1.00 85.75 751 HIS A CA 1
ATOM 6202 C C . HIS A 1 751 ? 0.013 30.000 -19.851 1.00 85.75 751 HIS A C 1
ATOM 6204 O O . HIS A 1 751 ? 0.156 31.110 -20.358 1.00 85.75 751 HIS A O 1
ATOM 6210 N N . ILE A 1 752 ? 0.263 28.856 -20.492 1.00 88.62 752 ILE A N 1
ATOM 6211 C CA . ILE A 1 752 ? 0.711 28.771 -21.886 1.00 88.62 752 ILE A CA 1
ATOM 6212 C C . ILE A 1 752 ? -0.082 27.719 -22.646 1.00 88.62 752 ILE A C 1
ATOM 6214 O O . ILE A 1 752 ? -0.269 26.598 -22.155 1.00 88.62 752 ILE A O 1
ATOM 6218 N N . GLU A 1 753 ? -0.450 28.057 -23.877 1.00 90.62 753 GLU A N 1
ATOM 6219 C CA . GLU A 1 753 ? -1.019 27.137 -24.857 1.00 90.62 753 GLU A CA 1
ATOM 6220 C C . GLU A 1 753 ? -0.010 26.866 -25.973 1.00 90.62 753 GLU A C 1
ATOM 6222 O O . GLU A 1 753 ? 0.517 27.779 -26.590 1.00 90.62 753 GLU A O 1
ATOM 6227 N N . TYR A 1 754 ? 0.316 25.597 -26.219 1.00 93.12 754 TYR A N 1
ATOM 6228 C CA . TYR A 1 754 ? 1.344 25.246 -27.200 1.00 93.12 754 TYR A CA 1
ATOM 6229 C C . TYR A 1 754 ? 1.068 23.899 -27.866 1.00 93.12 754 TYR A C 1
ATOM 6231 O O . TYR A 1 754 ? 0.368 23.046 -27.311 1.00 93.12 754 TYR A O 1
ATOM 6239 N N . VAL A 1 755 ? 1.675 23.667 -29.033 1.00 94.25 755 VAL A N 1
ATOM 6240 C CA . VAL A 1 755 ? 1.598 22.387 -29.753 1.00 94.25 755 VAL A CA 1
ATOM 6241 C C . VAL A 1 755 ? 2.815 21.503 -29.423 1.00 94.25 755 VAL A C 1
ATOM 6243 O O . VAL A 1 755 ? 3.947 21.831 -29.796 1.00 94.25 755 VAL A O 1
ATOM 6246 N N . PRO A 1 756 ? 2.637 20.346 -28.747 1.00 93.06 756 PRO A N 1
ATOM 6247 C CA . PRO A 1 756 ? 3.754 19.494 -28.330 1.00 93.06 756 PRO A CA 1
ATOM 6248 C C . PRO A 1 756 ? 4.617 18.956 -29.476 1.00 93.06 756 PRO A C 1
ATOM 6250 O O . PRO A 1 756 ? 5.828 18.816 -29.302 1.00 93.06 756 PRO A O 1
ATOM 6253 N N . GLY A 1 757 ? 4.013 18.652 -30.628 1.00 92.69 757 GLY A N 1
ATOM 6254 C CA . GLY A 1 757 ? 4.715 18.170 -31.818 1.00 92.69 757 GLY A CA 1
ATOM 6255 C C . GLY A 1 757 ? 5.703 19.195 -32.376 1.00 92.69 757 GLY A C 1
ATOM 6256 O O . GLY A 1 757 ? 6.864 18.858 -32.611 1.00 92.69 757 GLY A O 1
ATOM 6257 N N . LEU A 1 758 ? 5.275 20.455 -32.490 1.00 95.38 758 LEU A N 1
ATOM 6258 C CA . LEU A 1 758 ? 6.120 21.572 -32.917 1.00 95.38 758 LEU A CA 1
ATOM 6259 C C . LEU A 1 758 ? 7.242 21.833 -31.900 1.00 95.38 758 LEU A C 1
ATOM 6261 O O . LEU A 1 758 ? 8.416 21.948 -32.259 1.00 95.38 758 LEU A O 1
ATOM 6265 N N . TYR A 1 759 ? 6.906 21.805 -30.605 1.00 94.62 759 TYR A N 1
ATOM 6266 C CA . TYR A 1 759 ? 7.902 21.890 -29.538 1.00 94.62 759 TYR A CA 1
ATOM 6267 C C . TYR A 1 759 ? 8.959 20.782 -29.639 1.00 94.62 759 TYR A C 1
ATOM 6269 O O . TYR A 1 759 ? 10.149 21.016 -29.428 1.00 94.62 759 TYR A O 1
ATOM 6277 N N . LYS A 1 760 ? 8.545 19.560 -29.985 1.00 93.19 760 LYS A N 1
ATOM 6278 C CA . LYS A 1 760 ? 9.433 18.401 -30.088 1.00 93.19 760 LYS A CA 1
ATOM 6279 C C . LYS A 1 760 ? 10.440 18.532 -31.232 1.00 93.19 760 LYS A C 1
ATOM 6281 O O . LYS A 1 760 ? 11.612 18.260 -30.984 1.00 93.19 760 LYS A O 1
ATOM 6286 N N . ILE A 1 761 ? 10.029 18.952 -32.431 1.00 93.62 761 ILE A N 1
ATOM 6287 C CA . ILE A 1 761 ? 10.949 19.051 -33.581 1.00 93.62 761 ILE A CA 1
ATOM 6288 C C . ILE A 1 761 ? 12.039 20.112 -33.368 1.00 93.62 761 ILE A C 1
ATOM 6290 O O . ILE A 1 761 ? 13.207 19.840 -33.642 1.00 93.62 761 ILE A O 1
ATOM 6294 N N . PHE A 1 762 ? 11.702 21.250 -32.748 1.00 95.44 762 PHE A N 1
ATOM 6295 C CA . PHE A 1 762 ? 12.683 22.263 -32.341 1.00 95.44 762 PHE A CA 1
ATOM 6296 C C . PHE A 1 762 ? 13.725 21.699 -31.368 1.00 95.44 762 PHE A C 1
ATOM 6298 O O . PHE A 1 762 ? 14.933 21.873 -31.547 1.00 95.44 762 PHE A O 1
ATOM 6305 N N . LYS A 1 763 ? 13.265 20.967 -30.345 1.00 92.50 763 LYS A N 1
ATOM 6306 C CA . LYS A 1 763 ? 14.146 20.370 -29.332 1.00 92.50 763 LYS A CA 1
ATOM 6307 C C . LYS A 1 763 ? 15.151 19.392 -29.909 1.00 92.50 763 LYS A C 1
ATOM 6309 O O . LYS A 1 763 ? 16.254 19.301 -29.381 1.00 92.50 763 LYS A O 1
ATOM 6314 N N . GLU A 1 764 ? 14.773 18.638 -30.935 1.00 90.62 764 GLU A N 1
ATOM 6315 C CA . GLU A 1 764 ? 15.683 17.685 -31.573 1.00 90.62 764 GLU A CA 1
ATOM 6316 C C . GLU A 1 764 ? 16.843 18.406 -32.269 1.00 90.62 764 GLU A C 1
ATOM 6318 O O . GLU A 1 764 ? 17.991 17.986 -32.127 1.00 90.62 764 GLU A O 1
ATOM 6323 N N . ILE A 1 765 ? 16.575 19.524 -32.951 1.00 93.19 765 ILE A N 1
ATOM 6324 C CA . ILE A 1 765 ? 17.625 20.322 -33.595 1.00 93.19 765 ILE A CA 1
ATOM 6325 C C . ILE A 1 765 ? 18.523 20.995 -32.552 1.00 93.19 765 ILE A C 1
ATOM 6327 O O . ILE A 1 765 ? 19.747 20.889 -32.640 1.00 93.19 765 ILE A O 1
ATOM 6331 N N . LEU A 1 766 ? 17.941 21.600 -31.512 1.00 93.31 766 LEU A N 1
ATOM 6332 C CA . LEU A 1 766 ? 18.728 22.225 -30.447 1.00 93.31 766 LEU A CA 1
ATOM 6333 C C . LEU A 1 766 ? 19.576 21.205 -29.668 1.00 93.31 766 LEU A C 1
ATOM 6335 O O . LEU A 1 766 ? 20.720 21.485 -29.315 1.00 93.31 766 LEU A O 1
ATOM 6339 N N . ALA A 1 767 ? 19.054 19.998 -29.434 1.00 89.75 767 ALA A N 1
ATOM 6340 C CA . ALA A 1 767 ? 19.817 18.924 -28.805 1.00 89.75 767 ALA A CA 1
ATOM 6341 C C . ALA A 1 767 ? 20.999 18.464 -29.674 1.00 89.75 767 ALA A C 1
ATOM 6343 O O . ALA A 1 767 ? 22.046 18.122 -29.126 1.00 89.75 767 ALA A O 1
ATOM 6344 N N . ASN A 1 768 ? 20.865 18.474 -31.005 1.00 88.94 768 ASN A N 1
ATOM 6345 C CA . ASN A 1 768 ? 21.973 18.159 -31.910 1.00 88.94 768 ASN A CA 1
ATOM 6346 C C . ASN A 1 768 ? 23.088 19.209 -31.828 1.00 88.94 768 ASN A C 1
ATOM 6348 O O . ASN A 1 768 ? 24.252 18.827 -31.713 1.00 88.94 768 ASN A O 1
ATOM 6352 N N . ALA A 1 769 ? 22.733 20.497 -31.795 1.00 90.50 769 ALA A N 1
ATOM 6353 C CA . ALA A 1 769 ? 23.691 21.580 -31.572 1.00 90.50 769 ALA A CA 1
ATOM 6354 C C . ALA A 1 769 ? 24.389 21.448 -30.204 1.00 90.50 769 ALA A C 1
ATOM 6356 O O . ALA A 1 769 ? 25.615 21.475 -30.118 1.00 90.50 769 ALA A O 1
ATOM 6357 N N . ALA A 1 770 ? 23.629 21.194 -29.132 1.00 89.69 770 ALA A N 1
ATOM 6358 C CA . ALA A 1 770 ? 24.175 21.018 -27.784 1.00 89.69 770 ALA A CA 1
ATOM 6359 C C . ALA A 1 770 ? 25.104 19.795 -27.668 1.00 89.69 770 ALA A C 1
ATOM 6361 O O . ALA A 1 770 ? 26.148 19.855 -27.018 1.00 89.69 770 ALA A O 1
ATOM 6362 N N . HIS A 1 771 ? 24.766 18.680 -28.327 1.00 86.50 771 HIS A N 1
ATOM 6363 C CA . HIS A 1 771 ? 25.634 17.503 -28.376 1.00 86.50 771 HIS A CA 1
ATOM 6364 C C . HIS A 1 771 ? 26.960 17.770 -29.094 1.00 86.50 771 HIS A C 1
ATOM 6366 O O . HIS A 1 771 ? 27.928 17.057 -28.815 1.00 86.50 771 HIS A O 1
ATOM 6372 N N . ASN A 1 772 ? 27.038 18.770 -29.979 1.00 88.38 772 ASN A N 1
ATOM 6373 C CA . ASN A 1 772 ? 28.297 19.093 -30.637 1.00 88.38 772 ASN A CA 1
ATOM 6374 C C . ASN A 1 772 ? 29.363 19.555 -29.631 1.00 88.38 772 ASN A C 1
ATOM 6376 O O . ASN A 1 772 ? 30.518 19.202 -29.819 1.00 88.38 772 ASN A O 1
ATOM 6380 N N . LYS A 1 773 ? 28.992 20.157 -28.488 1.00 88.56 773 LYS A N 1
ATOM 6381 C CA . LYS A 1 773 ? 29.929 20.468 -27.384 1.00 88.56 773 LYS A CA 1
ATOM 6382 C C . LYS A 1 773 ? 30.630 19.233 -26.815 1.00 88.56 773 LYS A C 1
ATOM 6384 O O . LYS A 1 773 ? 31.767 19.306 -26.365 1.00 88.56 773 LYS A O 1
ATOM 6389 N N . ILE A 1 774 ? 29.939 18.091 -26.802 1.00 83.38 774 ILE A N 1
ATOM 6390 C CA . ILE A 1 774 ? 30.506 16.819 -26.326 1.00 83.38 774 ILE A CA 1
ATOM 6391 C C . ILE A 1 774 ? 31.501 16.273 -27.356 1.00 83.38 774 ILE A C 1
ATOM 6393 O O . ILE A 1 774 ? 32.495 15.653 -26.988 1.00 83.38 774 ILE A O 1
ATOM 6397 N N . ARG A 1 775 ? 31.217 16.476 -28.647 1.00 81.50 775 ARG A N 1
ATOM 6398 C CA . ARG A 1 775 ? 32.068 16.026 -29.752 1.00 81.50 775 ARG A CA 1
ATOM 6399 C C . ARG A 1 775 ? 33.292 16.923 -29.932 1.00 81.50 775 ARG A C 1
ATOM 6401 O O . ARG A 1 775 ? 34.376 16.412 -30.191 1.00 81.50 775 ARG A O 1
ATOM 6408 N N . ASP A 1 776 ? 33.099 18.227 -29.790 1.00 86.88 776 ASP A N 1
ATOM 6409 C CA . ASP A 1 776 ? 34.124 19.254 -29.847 1.00 86.88 776 ASP A CA 1
ATOM 6410 C C . ASP A 1 776 ? 34.055 20.143 -28.594 1.00 86.88 776 ASP A C 1
ATOM 6412 O O . ASP A 1 776 ? 33.263 21.091 -28.535 1.00 86.88 776 ASP A O 1
ATOM 6416 N N . PRO A 1 777 ? 34.911 19.873 -27.592 1.00 87.12 777 PRO A N 1
ATOM 6417 C CA . PRO A 1 777 ? 34.999 20.692 -26.390 1.00 87.12 777 PRO A CA 1
ATOM 6418 C C . PRO A 1 777 ? 35.331 22.168 -26.657 1.00 87.12 777 PRO A C 1
ATOM 6420 O O . PRO A 1 777 ? 35.023 23.003 -25.804 1.00 87.12 777 PRO A O 1
ATOM 6423 N N . LYS A 1 778 ? 35.924 22.507 -27.816 1.00 87.25 778 LYS A N 1
ATOM 6424 C CA . LYS A 1 778 ? 36.274 23.890 -28.188 1.00 87.25 778 LYS A CA 1
ATOM 6425 C C . LYS A 1 778 ? 35.068 24.720 -28.631 1.00 87.25 778 LYS A C 1
ATOM 6427 O O . LYS A 1 778 ? 35.163 25.943 -28.639 1.00 87.25 778 LYS A O 1
ATOM 6432 N N . MET A 1 779 ? 33.940 24.086 -28.966 1.00 92.88 779 MET A N 1
ATOM 6433 C CA . MET A 1 779 ? 32.700 24.788 -29.304 1.00 92.88 779 MET A CA 1
ATOM 6434 C C . MET A 1 779 ? 32.297 25.721 -28.160 1.00 92.88 779 MET A C 1
ATOM 6436 O O . MET A 1 779 ? 32.164 25.276 -27.024 1.00 92.88 779 MET A O 1
ATOM 6440 N N . ASN A 1 780 ? 32.057 26.996 -28.438 1.00 92.44 780 ASN A N 1
ATOM 6441 C CA . ASN A 1 780 ? 31.748 27.982 -27.401 1.00 92.44 780 ASN A CA 1
ATOM 6442 C C . ASN A 1 780 ? 30.494 28.814 -27.702 1.00 92.44 780 ASN A C 1
ATOM 6444 O O . ASN A 1 780 ? 30.115 29.619 -26.857 1.00 92.44 780 ASN A O 1
ATOM 6448 N N . LEU A 1 781 ? 29.811 28.595 -28.832 1.00 93.56 781 LEU A N 1
ATOM 6449 C CA . LEU A 1 781 ? 28.642 29.380 -29.227 1.00 93.56 781 LEU A CA 1
ATOM 6450 C C . LEU A 1 781 ? 27.527 28.515 -29.832 1.00 93.56 781 LEU A C 1
ATOM 6452 O O . LEU A 1 781 ? 27.757 27.754 -30.775 1.00 93.56 781 LEU A O 1
ATOM 6456 N N . ILE A 1 782 ? 26.304 28.711 -29.333 1.00 96.50 782 ILE A N 1
ATOM 6457 C CA . ILE A 1 782 ? 25.049 28.310 -29.982 1.00 96.50 782 ILE A CA 1
ATOM 6458 C C . ILE A 1 782 ? 24.207 29.568 -30.206 1.00 96.50 782 ILE A C 1
ATOM 6460 O O . ILE A 1 782 ? 23.959 30.315 -29.260 1.00 96.50 782 ILE A O 1
ATOM 6464 N N . ARG A 1 783 ? 23.730 29.777 -31.434 1.00 96.69 783 ARG A N 1
ATOM 6465 C CA . ARG A 1 783 ? 22.835 30.883 -31.793 1.00 96.69 783 ARG A CA 1
ATOM 6466 C C . ARG A 1 783 ? 21.508 30.334 -32.301 1.00 96.69 783 ARG A C 1
ATOM 6468 O O . ARG A 1 783 ? 21.490 29.471 -33.177 1.00 96.69 783 ARG A O 1
ATOM 6475 N N . ILE A 1 784 ? 20.414 30.821 -31.728 1.00 97.62 784 ILE A N 1
ATOM 6476 C CA . ILE A 1 784 ? 19.048 30.451 -32.099 1.00 97.62 784 ILE A CA 1
ATOM 6477 C C . ILE A 1 784 ? 18.360 31.707 -32.621 1.00 97.62 784 ILE A C 1
ATOM 6479 O O . ILE A 1 784 ? 18.192 32.662 -31.868 1.00 97.62 784 ILE A O 1
ATOM 6483 N N . ASP A 1 785 ? 17.954 31.691 -33.885 1.00 96.38 785 ASP A N 1
ATOM 6484 C CA . ASP A 1 785 ? 17.232 32.789 -34.523 1.00 96.38 785 ASP A CA 1
ATOM 6485 C C . ASP A 1 785 ? 15.835 32.291 -34.919 1.00 96.38 785 ASP A C 1
ATOM 6487 O O . ASP A 1 785 ? 15.702 31.279 -35.609 1.00 96.38 785 ASP A O 1
ATOM 6491 N N . ILE A 1 786 ? 14.795 32.973 -34.448 1.00 95.62 786 ILE A N 1
ATOM 6492 C CA . ILE A 1 786 ? 13.390 32.700 -34.749 1.00 95.62 786 ILE A CA 1
ATOM 6493 C C . ILE A 1 786 ? 12.799 33.934 -35.409 1.00 95.62 786 ILE A C 1
ATOM 6495 O O . ILE A 1 786 ? 12.634 34.973 -34.762 1.00 95.62 786 ILE A O 1
ATOM 6499 N N . ASP A 1 787 ? 12.453 33.780 -36.679 1.00 92.75 787 ASP A N 1
ATOM 6500 C CA . ASP A 1 787 ? 11.719 34.758 -37.462 1.00 92.75 787 ASP A CA 1
ATOM 6501 C C . ASP A 1 787 ? 10.243 34.345 -37.511 1.00 92.75 787 ASP A C 1
ATOM 6503 O O . ASP A 1 787 ? 9.825 33.515 -38.325 1.00 92.75 787 ASP A O 1
ATOM 6507 N N . SER A 1 788 ? 9.448 34.919 -36.607 1.00 88.38 788 SER A N 1
ATOM 6508 C CA . SER A 1 788 ? 8.007 34.663 -36.539 1.00 88.38 788 SER A CA 1
ATOM 6509 C C . SER A 1 788 ? 7.236 35.210 -37.744 1.00 88.38 788 SER A C 1
ATOM 6511 O O . SER A 1 788 ? 6.151 34.709 -38.019 1.00 88.38 788 SER A O 1
ATOM 6513 N N . ALA A 1 789 ? 7.769 36.195 -38.479 1.00 85.69 789 ALA A N 1
ATOM 6514 C CA . ALA A 1 789 ? 7.099 36.739 -39.662 1.00 85.69 789 ALA A CA 1
ATOM 6515 C C . ALA A 1 789 ? 7.177 35.755 -40.837 1.00 85.69 789 ALA A C 1
ATOM 6517 O O . ALA A 1 789 ? 6.197 35.550 -41.552 1.00 85.69 789 ALA A O 1
ATOM 6518 N N . ASN A 1 790 ? 8.326 35.090 -40.992 1.00 90.44 790 ASN A N 1
ATOM 6519 C CA . ASN A 1 790 ? 8.555 34.101 -42.047 1.00 90.44 790 ASN A CA 1
ATOM 6520 C C . ASN A 1 790 ? 8.378 32.641 -41.592 1.00 90.44 790 ASN A C 1
ATOM 6522 O O . ASN A 1 790 ? 8.614 31.725 -42.388 1.00 90.44 790 ASN A O 1
ATOM 6526 N N . ASN A 1 791 ? 7.966 32.424 -40.335 1.00 93.69 791 ASN A N 1
ATOM 6527 C CA . ASN A 1 791 ? 7.858 31.118 -39.677 1.00 93.69 791 ASN A CA 1
ATOM 6528 C C . ASN A 1 791 ? 9.140 30.278 -39.806 1.00 93.69 791 ASN A C 1
ATOM 6530 O O . ASN A 1 791 ? 9.087 29.067 -40.028 1.00 93.69 791 ASN A O 1
ATOM 6534 N N . GLU A 1 792 ? 10.299 30.927 -39.698 1.00 96.25 792 GLU A N 1
ATOM 6535 C CA . GLU A 1 792 ? 11.606 30.304 -39.884 1.00 96.25 792 GLU A CA 1
ATOM 6536 C C . GLU A 1 792 ? 12.357 30.189 -38.559 1.00 96.25 792 GLU A C 1
ATOM 6538 O O . GLU A 1 792 ? 12.387 31.114 -37.747 1.00 96.25 792 GLU A O 1
ATOM 6543 N N . ILE A 1 793 ? 12.978 29.031 -38.343 1.00 97.44 793 ILE A N 1
ATOM 6544 C CA . ILE A 1 793 ? 13.793 28.750 -37.167 1.00 97.44 793 ILE A CA 1
ATOM 6545 C C . ILE A 1 793 ? 15.180 28.311 -37.628 1.00 97.44 793 ILE A C 1
ATOM 6547 O O . ILE A 1 793 ? 15.322 27.356 -38.393 1.00 97.44 793 ILE A O 1
ATOM 6551 N N . SER A 1 794 ? 16.212 28.972 -37.116 1.00 97.38 794 SER A N 1
ATOM 6552 C CA . SER A 1 794 ? 17.614 28.676 -37.388 1.00 97.38 794 SER A CA 1
ATOM 6553 C C . SER A 1 794 ? 18.352 28.362 -36.092 1.00 97.38 794 SER A C 1
ATOM 6555 O O . SER A 1 794 ? 18.291 29.114 -35.120 1.00 97.38 794 SER A O 1
ATOM 6557 N N . VAL A 1 795 ? 19.070 27.241 -36.078 1.00 97.25 795 VAL A N 1
ATOM 6558 C CA . VAL A 1 795 ? 19.951 26.839 -34.979 1.00 97.25 795 VAL A CA 1
ATOM 6559 C C . VAL A 1 795 ? 21.358 26.664 -35.531 1.00 97.25 795 VAL A C 1
ATOM 6561 O O . VAL A 1 795 ? 21.613 25.802 -36.374 1.00 97.25 795 VAL A O 1
ATOM 6564 N N . TYR A 1 796 ? 22.268 27.491 -35.036 1.00 96.69 796 TYR A N 1
ATOM 6565 C CA . TYR A 1 796 ? 23.677 27.521 -35.393 1.00 96.69 796 TYR A CA 1
ATOM 6566 C C . TYR A 1 796 ? 24.529 27.093 -34.202 1.00 96.69 796 TYR A C 1
ATOM 6568 O O . TYR A 1 796 ? 24.277 27.512 -33.071 1.00 96.69 796 TYR A O 1
ATOM 6576 N N . ASN A 1 797 ? 25.578 26.319 -34.458 1.00 95.56 797 ASN A N 1
ATOM 6577 C CA . ASN A 1 797 ? 26.663 26.108 -33.512 1.00 95.56 797 ASN A CA 1
ATOM 6578 C C . ASN A 1 797 ? 28.013 26.181 -34.226 1.00 95.56 797 ASN A C 1
ATOM 6580 O O . ASN A 1 797 ? 28.156 25.686 -35.348 1.00 95.56 797 ASN A O 1
ATOM 6584 N N . ASN A 1 798 ? 29.011 26.743 -33.549 1.00 93.12 798 ASN A N 1
ATOM 6585 C CA . ASN A 1 798 ? 30.393 26.667 -34.015 1.00 93.12 798 ASN A CA 1
ATOM 6586 C C . ASN A 1 798 ? 31.066 25.358 -33.558 1.00 93.12 798 ASN A C 1
ATOM 6588 O O . ASN A 1 798 ? 30.407 24.445 -33.039 1.00 93.12 798 ASN A O 1
ATOM 6592 N N . GLY A 1 799 ? 32.370 25.246 -33.798 1.00 88.12 799 GLY A N 1
ATOM 6593 C CA . GLY A 1 799 ? 33.125 24.017 -33.565 1.00 88.12 799 GLY A CA 1
ATOM 6594 C C . GLY A 1 799 ? 32.953 23.015 -34.706 1.00 88.12 799 GLY A C 1
ATOM 6595 O O . GLY A 1 799 ? 32.256 23.280 -35.683 1.00 88.12 799 GLY A O 1
ATOM 6596 N N . CYS A 1 800 ? 33.605 21.860 -34.582 1.00 87.12 800 CYS A N 1
ATOM 6597 C CA . CYS A 1 800 ? 33.771 20.877 -35.653 1.00 87.12 800 CYS A CA 1
ATOM 6598 C C . CYS A 1 800 ? 32.473 20.636 -36.440 1.00 87.12 800 CYS A C 1
ATOM 6600 O O . CYS A 1 800 ? 31.486 20.132 -35.891 1.00 87.12 800 CYS A O 1
ATOM 6602 N N . GLY A 1 801 ? 32.510 20.958 -37.734 1.00 86.25 801 GLY A N 1
ATOM 6603 C CA . GLY A 1 801 ? 31.403 20.734 -38.655 1.00 86.25 801 GLY A CA 1
ATOM 6604 C C . GLY A 1 801 ? 31.113 19.252 -38.907 1.00 86.25 801 GLY A C 1
ATOM 6605 O O . GLY A 1 801 ? 31.812 18.333 -38.453 1.00 86.25 801 GLY A O 1
ATOM 6606 N N . ILE A 1 802 ? 30.052 18.990 -39.663 1.00 88.44 802 ILE A N 1
ATOM 6607 C CA . ILE A 1 802 ? 29.744 17.644 -40.133 1.00 88.44 802 ILE A CA 1
ATOM 6608 C C . ILE A 1 802 ? 30.723 17.304 -41.263 1.00 88.44 802 ILE A C 1
ATOM 6610 O O . ILE A 1 802 ? 30.879 18.094 -42.190 1.00 88.44 802 ILE A O 1
ATOM 6614 N N . PRO A 1 803 ? 31.387 16.135 -41.206 1.00 88.31 803 PRO A N 1
ATOM 6615 C CA . PRO A 1 803 ? 32.288 15.706 -42.264 1.00 88.31 803 PRO A CA 1
ATOM 6616 C C . PRO A 1 803 ? 31.613 15.714 -43.637 1.00 88.31 803 PRO A C 1
ATOM 6618 O O . PRO A 1 803 ? 30.603 15.038 -43.830 1.00 88.31 803 PRO A O 1
ATOM 6621 N N . VAL A 1 804 ? 32.194 16.437 -44.591 1.00 87.38 804 VAL A N 1
ATOM 6622 C CA . VAL A 1 804 ? 31.739 16.462 -45.984 1.00 87.38 804 VAL A CA 1
ATOM 6623 C C . VAL A 1 804 ? 32.532 15.408 -46.749 1.00 87.38 804 VAL A C 1
ATOM 6625 O O . VAL A 1 804 ? 33.593 15.678 -47.297 1.00 87.38 804 VAL A O 1
ATOM 6628 N N . TYR A 1 805 ? 32.054 14.167 -46.710 1.00 85.31 805 TYR A N 1
ATOM 6629 C CA . TYR A 1 805 ? 32.615 13.065 -47.490 1.00 85.31 805 TYR A CA 1
ATOM 6630 C C . TYR A 1 805 ? 31.498 12.139 -47.970 1.00 85.31 805 TYR A C 1
ATOM 6632 O O . TYR A 1 805 ? 30.429 12.075 -47.353 1.00 85.31 805 TYR A O 1
ATOM 6640 N N . ILE A 1 806 ? 31.754 11.430 -49.067 1.00 87.31 806 ILE A N 1
ATOM 6641 C CA . ILE A 1 806 ? 30.826 10.452 -49.636 1.00 87.31 806 ILE A CA 1
ATOM 6642 C C . ILE A 1 806 ? 30.946 9.147 -48.845 1.00 87.31 806 ILE A C 1
ATOM 6644 O O . ILE A 1 806 ? 32.026 8.559 -48.743 1.00 87.31 806 ILE A O 1
ATOM 6648 N N . HIS A 1 807 ? 29.843 8.704 -48.248 1.00 85.56 807 HIS A N 1
ATOM 6649 C CA . HIS A 1 807 ? 29.779 7.451 -47.510 1.00 85.56 807 HIS A CA 1
ATOM 6650 C C . HIS A 1 807 ? 29.956 6.271 -48.472 1.00 85.56 807 HIS A C 1
ATOM 6652 O O . HIS A 1 807 ? 29.175 6.125 -49.408 1.00 85.56 807 HIS A O 1
ATOM 6658 N N . LYS A 1 808 ? 30.961 5.421 -48.230 1.00 82.31 808 LYS A N 1
ATOM 6659 C CA . LYS A 1 808 ? 31.382 4.367 -49.172 1.00 82.31 808 LYS A CA 1
ATOM 6660 C C . LYS A 1 808 ? 30.270 3.375 -49.525 1.00 82.31 808 LYS A C 1
ATOM 6662 O O . LYS A 1 808 ? 30.175 2.981 -50.677 1.00 82.31 808 LYS A O 1
ATOM 6667 N N . ASP A 1 809 ? 29.428 3.024 -48.555 1.00 79.94 809 ASP A N 1
ATOM 6668 C CA . ASP A 1 809 ? 28.389 2.000 -48.749 1.00 79.94 809 ASP A CA 1
ATOM 6669 C C . ASP A 1 809 ? 27.075 2.570 -49.303 1.00 79.94 809 ASP A C 1
ATOM 6671 O O . ASP A 1 809 ? 26.323 1.865 -49.963 1.00 79.94 809 ASP A O 1
ATOM 6675 N N . GLU A 1 810 ? 26.795 3.850 -49.037 1.00 81.25 810 GLU A N 1
ATOM 6676 C CA . GLU A 1 810 ? 25.511 4.491 -49.384 1.00 81.25 810 GLU A CA 1
ATOM 6677 C C . GLU A 1 810 ? 25.642 5.395 -50.617 1.00 81.25 810 GLU A C 1
ATOM 6679 O O . GLU A 1 810 ? 24.646 5.867 -51.150 1.00 81.25 810 GLU A O 1
ATOM 6684 N N . ASN A 1 811 ? 26.878 5.671 -51.049 1.00 85.06 811 ASN A N 1
ATOM 6685 C CA . ASN A 1 811 ? 27.230 6.565 -52.151 1.00 85.06 811 ASN A CA 1
ATOM 6686 C C . ASN A 1 811 ? 26.580 7.964 -52.065 1.00 85.06 811 ASN A C 1
ATOM 6688 O O . ASN A 1 811 ? 26.260 8.590 -53.072 1.00 85.06 811 ASN A O 1
ATOM 6692 N N . LEU A 1 812 ? 26.382 8.461 -50.840 1.00 87.62 812 LEU A N 1
ATOM 6693 C CA . LEU A 1 812 ? 25.784 9.763 -50.538 1.00 87.62 812 LEU A CA 1
ATOM 6694 C C . LEU A 1 812 ? 26.704 10.577 -49.633 1.00 87.62 812 LEU A C 1
ATOM 6696 O O . LEU A 1 812 ? 27.414 10.024 -48.790 1.00 87.62 812 LEU A O 1
ATOM 6700 N N . TYR A 1 813 ? 26.649 11.903 -49.746 1.00 89.62 813 TYR A N 1
ATOM 6701 C CA . TYR A 1 813 ? 27.327 12.777 -48.793 1.00 89.62 813 TYR A CA 1
ATOM 6702 C C . TYR A 1 813 ? 26.787 12.549 -47.379 1.00 89.62 813 TYR A C 1
ATOM 6704 O O . TYR A 1 813 ? 25.578 12.449 -47.162 1.00 89.62 813 TYR A O 1
ATOM 6712 N N . LEU A 1 814 ? 27.682 12.495 -46.391 1.00 87.50 814 LEU A N 1
ATOM 6713 C CA . LEU A 1 814 ? 27.289 12.230 -45.008 1.00 87.50 814 LEU A CA 1
ATOM 6714 C C . LEU A 1 814 ? 26.228 13.221 -44.473 1.00 87.50 814 LEU A C 1
ATOM 6716 O O . LEU A 1 814 ? 25.286 12.757 -43.827 1.00 87.50 814 LEU A O 1
ATOM 6720 N N . PRO A 1 815 ? 26.288 14.543 -44.741 1.00 89.25 815 PRO A N 1
ATOM 6721 C CA . PRO A 1 815 ? 25.203 15.447 -44.363 1.00 89.25 815 PRO A CA 1
ATOM 6722 C C . PRO A 1 815 ? 23.858 15.082 -45.019 1.00 89.25 815 PRO A C 1
ATOM 6724 O O . PRO A 1 815 ? 22.839 15.053 -44.331 1.00 89.25 815 PRO A O 1
ATOM 6727 N N . THR A 1 816 ? 23.843 14.711 -46.304 1.00 90.19 816 THR A N 1
ATOM 6728 C CA . THR A 1 816 ? 22.637 14.223 -47.001 1.00 90.19 816 THR A CA 1
ATOM 6729 C C . THR A 1 816 ? 22.063 12.993 -46.312 1.00 90.19 816 THR A C 1
ATOM 6731 O O . THR A 1 816 ? 20.874 12.942 -45.991 1.00 90.19 816 THR A O 1
ATOM 6734 N N . LEU A 1 817 ? 22.925 12.027 -45.996 1.00 86.69 817 LEU A N 1
ATOM 6735 C CA . LEU A 1 817 ? 22.540 10.801 -45.309 1.00 86.69 817 LEU A CA 1
ATOM 6736 C C . LEU A 1 817 ? 21.942 11.105 -43.924 1.00 86.69 817 LEU A C 1
ATOM 6738 O O . LEU A 1 817 ? 20.899 10.561 -43.559 1.00 86.69 817 LEU A O 1
ATOM 6742 N N . LEU A 1 818 ? 22.562 12.009 -43.159 1.00 85.50 818 LEU A N 1
ATOM 6743 C CA . LEU A 1 818 ? 22.173 12.342 -41.786 1.00 85.50 818 LEU A CA 1
ATOM 6744 C C . LEU A 1 818 ? 20.893 13.178 -41.661 1.00 85.50 818 LEU A C 1
ATOM 6746 O O . LEU A 1 818 ? 20.303 13.168 -40.578 1.00 85.50 818 LEU A O 1
ATOM 6750 N N . PHE A 1 819 ? 20.449 13.875 -42.707 1.00 87.81 819 PHE A N 1
ATOM 6751 C CA . PHE A 1 819 ? 19.270 14.752 -42.637 1.00 87.81 819 PHE A CA 1
ATOM 6752 C C . PHE A 1 819 ? 18.156 14.412 -43.634 1.00 87.81 819 PHE A C 1
ATOM 6754 O O . PHE A 1 819 ? 17.022 14.832 -43.403 1.00 87.81 819 PHE A O 1
ATOM 6761 N N . GLY A 1 820 ? 18.441 13.627 -44.677 1.00 84.50 820 GLY A N 1
ATOM 6762 C CA . GLY A 1 820 ? 17.486 13.286 -45.739 1.00 84.50 820 GLY A CA 1
ATOM 6763 C C . GLY A 1 820 ? 17.005 11.833 -45.761 1.00 84.50 820 GLY A C 1
ATOM 6764 O O . GLY A 1 820 ? 15.993 11.546 -46.390 1.00 84.50 820 GLY A O 1
ATOM 6765 N N . HIS A 1 821 ? 17.681 10.908 -45.071 1.00 83.69 821 HIS A N 1
ATOM 6766 C CA . HIS A 1 821 ? 17.346 9.479 -45.125 1.00 83.69 821 HIS A CA 1
ATOM 6767 C C . HIS A 1 821 ? 16.902 8.950 -43.759 1.00 83.69 821 HIS A C 1
ATOM 6769 O O . HIS A 1 821 ? 17.561 9.160 -42.741 1.00 83.69 821 HIS A O 1
ATOM 6775 N N . LEU A 1 822 ? 15.753 8.269 -43.714 1.00 79.88 822 LEU A N 1
ATOM 6776 C CA . LEU A 1 822 ? 15.235 7.681 -42.476 1.00 79.88 822 LEU A CA 1
ATOM 6777 C C . LEU A 1 822 ? 16.111 6.521 -42.001 1.00 79.88 822 LEU A C 1
ATOM 6779 O O . LEU A 1 822 ? 16.748 5.843 -42.796 1.00 79.88 822 LEU A O 1
ATOM 6783 N N . PHE A 1 823 ? 16.123 6.295 -40.685 1.00 70.12 823 PHE A N 1
ATOM 6784 C CA . PHE A 1 823 ? 16.906 5.242 -40.020 1.00 70.12 823 PHE A CA 1
ATOM 6785 C C . PHE A 1 823 ? 18.430 5.359 -40.162 1.00 70.12 823 PHE A C 1
ATOM 6787 O O . PHE A 1 823 ? 19.155 4.464 -39.735 1.00 70.12 823 PHE A O 1
ATOM 6794 N N . THR A 1 824 ? 18.934 6.496 -40.644 1.00 63.38 824 THR A N 1
ATOM 6795 C CA . THR A 1 824 ? 20.364 6.788 -40.613 1.00 63.38 824 THR A CA 1
ATOM 6796 C C . THR A 1 824 ? 20.739 7.343 -39.244 1.00 63.38 824 THR A C 1
ATOM 6798 O O . THR A 1 824 ? 20.203 8.342 -38.749 1.00 63.38 824 THR A O 1
ATOM 6801 N N . SER A 1 825 ? 21.656 6.664 -38.576 1.00 57.25 825 SER A N 1
ATOM 6802 C CA . SER A 1 825 ? 22.220 7.105 -37.308 1.00 57.25 825 SER A CA 1
ATOM 6803 C C . SER A 1 825 ? 23.714 6.850 -37.352 1.00 57.25 825 SER A C 1
ATOM 6805 O O . SER A 1 825 ? 24.152 5.891 -37.984 1.00 57.25 825 SER A O 1
ATOM 6807 N N . ASN A 1 826 ? 24.503 7.678 -36.664 1.00 51.38 826 ASN A N 1
ATOM 6808 C CA . ASN A 1 826 ? 25.852 7.249 -36.311 1.00 51.38 826 ASN A CA 1
ATOM 6809 C C . ASN A 1 826 ? 25.674 5.949 -35.528 1.00 51.38 826 ASN A C 1
ATOM 6811 O O . ASN A 1 826 ? 25.012 5.977 -34.488 1.00 51.38 826 ASN A O 1
ATOM 6815 N N . SER A 1 827 ? 26.202 4.857 -36.087 1.00 37.44 827 SER A N 1
ATOM 6816 C CA . SER A 1 827 ? 25.898 3.420 -35.922 1.00 37.44 827 SER A CA 1
ATOM 6817 C C . SER A 1 827 ? 26.105 2.845 -34.513 1.00 37.44 827 SER A C 1
ATOM 6819 O O . SER A 1 827 ? 26.608 1.745 -34.319 1.00 37.44 827 SER A O 1
ATOM 6821 N N . ASN A 1 828 ? 25.736 3.629 -33.510 1.00 37.44 828 ASN A N 1
ATOM 6822 C CA . ASN A 1 828 ? 26.419 3.675 -32.240 1.00 37.44 828 ASN A CA 1
ATOM 6823 C C . ASN A 1 828 ? 25.580 4.181 -31.067 1.00 37.44 828 ASN A C 1
ATOM 6825 O O . ASN A 1 828 ? 25.903 3.917 -29.916 1.00 37.44 828 ASN A O 1
ATOM 6829 N N . ARG A 1 829 ? 24.460 4.862 -31.291 1.00 38.91 829 ARG A N 1
ATOM 6830 C CA . ARG A 1 829 ? 23.578 5.245 -30.181 1.00 38.91 829 ARG A CA 1
ATOM 6831 C C . ARG A 1 829 ? 22.184 4.687 -30.404 1.00 38.91 829 ARG A C 1
ATOM 6833 O O . ARG A 1 829 ? 21.632 4.828 -31.484 1.00 38.91 829 ARG A O 1
ATOM 6840 N N . ASP A 1 830 ? 21.601 4.116 -29.349 1.00 36.47 830 ASP A N 1
ATOM 6841 C CA . ASP A 1 830 ? 20.237 3.557 -29.267 1.00 36.47 830 ASP A CA 1
ATOM 6842 C C . ASP A 1 830 ? 19.099 4.592 -29.487 1.00 36.47 830 ASP A C 1
ATOM 6844 O O . ASP A 1 830 ? 17.933 4.316 -29.200 1.00 36.47 830 ASP A O 1
ATOM 6848 N N . ARG A 1 831 ? 19.394 5.788 -30.016 1.00 44.81 831 ARG A N 1
ATOM 6849 C CA . ARG A 1 831 ? 18.382 6.732 -30.510 1.00 44.81 831 ARG A CA 1
ATOM 6850 C C . ARG A 1 831 ? 18.179 6.446 -31.982 1.00 44.81 831 ARG A C 1
ATOM 6852 O O . ARG A 1 831 ? 19.142 6.481 -32.733 1.00 44.81 831 ARG A O 1
ATOM 6859 N N . ALA A 1 832 ? 16.936 6.228 -32.398 1.00 48.44 832 ALA A N 1
ATOM 6860 C CA . ALA A 1 832 ? 16.545 5.787 -33.741 1.00 48.44 832 ALA A CA 1
ATOM 6861 C C . ALA A 1 832 ? 16.961 6.705 -34.922 1.00 48.44 832 ALA A C 1
ATOM 6863 O O . ALA A 1 832 ? 16.437 6.555 -36.017 1.00 48.44 832 ALA A O 1
ATOM 6864 N N . GLY A 1 833 ? 17.852 7.687 -34.729 1.00 59.94 833 GLY A N 1
ATOM 6865 C CA . GLY A 1 833 ? 18.379 8.559 -35.782 1.00 59.94 833 GLY A CA 1
ATOM 6866 C C . GLY A 1 833 ? 17.345 9.504 -36.386 1.00 59.94 833 GLY A C 1
ATOM 6867 O O . GLY A 1 833 ? 17.682 10.258 -37.288 1.00 59.94 833 GLY A O 1
ATOM 6868 N N . LEU A 1 834 ? 16.107 9.476 -35.883 1.00 70.75 834 LEU A N 1
ATOM 6869 C CA . LEU A 1 834 ? 14.932 10.096 -36.487 1.00 70.75 834 LEU A CA 1
ATOM 6870 C C . LEU A 1 834 ? 14.813 11.597 -36.200 1.00 70.75 834 LEU A C 1
ATOM 6872 O O . LEU A 1 834 ? 14.192 12.282 -36.993 1.00 70.75 834 LEU A O 1
ATOM 6876 N N . GLY A 1 835 ? 15.395 12.128 -35.118 1.00 77.31 835 GLY A N 1
ATOM 6877 C CA . GLY A 1 835 ? 15.094 13.482 -34.615 1.00 77.31 835 GLY A CA 1
ATOM 6878 C C . GLY A 1 835 ? 15.192 14.600 -35.662 1.00 77.31 835 GLY A C 1
ATOM 6879 O O . GLY A 1 835 ? 14.214 15.303 -35.906 1.00 77.31 835 GLY A O 1
ATOM 6880 N N . ALA A 1 836 ? 16.334 14.719 -36.345 1.00 83.31 836 ALA A N 1
ATOM 6881 C CA . ALA A 1 836 ? 16.522 15.744 -37.374 1.00 83.31 836 ALA A CA 1
ATOM 6882 C C . ALA A 1 836 ? 15.679 15.500 -38.638 1.00 83.31 836 ALA A C 1
ATOM 6884 O O . ALA A 1 836 ? 15.204 16.448 -39.254 1.00 83.31 836 ALA A O 1
ATOM 6885 N N . LYS A 1 837 ? 15.432 14.230 -38.986 1.00 89.31 837 LYS A N 1
ATOM 6886 C CA . LYS A 1 837 ? 14.594 13.863 -40.136 1.00 89.31 837 LYS A CA 1
ATOM 6887 C C . LYS A 1 837 ? 13.117 14.080 -39.851 1.00 89.31 837 LYS A C 1
ATOM 6889 O O . LYS A 1 837 ? 12.381 14.427 -40.754 1.00 89.31 837 LYS A O 1
ATOM 6894 N N . LEU A 1 838 ? 12.672 13.909 -38.606 1.00 90.56 838 LEU A N 1
ATOM 6895 C CA . LEU A 1 838 ? 11.320 14.272 -38.192 1.00 90.56 838 LEU A CA 1
ATOM 6896 C C . LEU A 1 838 ? 11.134 15.784 -38.304 1.00 90.56 838 LEU A C 1
ATOM 6898 O O . LEU A 1 838 ? 10.104 16.219 -38.797 1.00 90.56 838 LEU A O 1
ATOM 6902 N N . CYS A 1 839 ? 12.138 16.582 -37.930 1.00 93.62 839 CYS A N 1
ATOM 6903 C CA . CYS A 1 839 ? 12.100 18.017 -38.198 1.00 93.62 839 CYS A CA 1
ATOM 6904 C C . CYS A 1 839 ? 11.964 18.302 -39.705 1.00 93.62 839 CYS A C 1
ATOM 6906 O O . CYS A 1 839 ? 11.060 19.032 -40.098 1.00 93.62 839 CYS A O 1
ATOM 6908 N N . ASN A 1 840 ? 12.767 17.646 -40.547 1.00 94.50 840 ASN A N 1
ATOM 6909 C CA . ASN A 1 840 ? 12.686 17.771 -42.006 1.00 94.50 840 ASN A CA 1
ATOM 6910 C C . ASN A 1 840 ? 11.308 17.344 -42.576 1.00 94.50 840 ASN A C 1
ATOM 6912 O O . ASN A 1 840 ? 10.672 18.093 -43.311 1.00 94.50 840 ASN A O 1
ATOM 6916 N N . ILE A 1 841 ? 10.777 16.188 -42.159 1.00 94.56 841 ILE A N 1
ATOM 6917 C CA . ILE A 1 841 ? 9.455 15.680 -42.569 1.00 94.56 841 ILE A CA 1
ATOM 6918 C C . ILE A 1 841 ? 8.330 16.636 -42.157 1.00 94.56 841 ILE A C 1
ATOM 6920 O O . ILE A 1 841 ? 7.377 16.823 -42.906 1.00 94.56 841 ILE A O 1
ATOM 6924 N N . PHE A 1 842 ? 8.411 17.268 -40.989 1.00 95.88 842 PHE A N 1
ATOM 6925 C CA . PHE A 1 842 ? 7.396 18.223 -40.532 1.00 95.88 842 PHE A CA 1
ATOM 6926 C C . PHE A 1 842 ? 7.718 19.677 -40.910 1.00 95.88 842 PHE A C 1
ATOM 6928 O O . PHE A 1 842 ? 7.185 20.598 -40.293 1.00 95.88 842 PHE A O 1
ATOM 6935 N N . SER A 1 843 ? 8.556 19.888 -41.929 1.00 96.06 843 SER A N 1
ATOM 6936 C CA . SER A 1 843 ? 8.901 21.209 -42.457 1.00 96.06 843 SER A CA 1
ATOM 6937 C C . SER A 1 843 ? 8.546 21.340 -43.940 1.00 96.06 843 SER A C 1
ATOM 6939 O O . SER A 1 843 ? 8.677 20.392 -44.720 1.00 96.06 843 SER A O 1
ATOM 6941 N N . THR A 1 844 ? 8.109 22.532 -44.342 1.00 96.06 844 THR A N 1
ATOM 6942 C CA . THR A 1 844 ? 7.947 22.898 -45.758 1.00 96.06 844 THR A CA 1
ATOM 6943 C C . THR A 1 844 ? 9.298 23.162 -46.411 1.00 96.06 844 THR A C 1
ATOM 6945 O O . THR A 1 844 ? 9.467 22.862 -47.592 1.00 96.06 844 THR A O 1
ATOM 6948 N N . LEU A 1 845 ? 10.267 23.655 -45.632 1.00 97.19 845 LEU A N 1
ATOM 6949 C CA . LEU A 1 845 ? 11.657 23.859 -46.025 1.00 97.19 845 LEU A CA 1
ATOM 6950 C C . LEU A 1 845 ? 12.587 23.433 -44.888 1.00 97.19 845 LEU A C 1
ATOM 6952 O O . LEU A 1 845 ? 12.379 23.820 -43.741 1.00 97.19 845 LEU A O 1
ATOM 6956 N N . PHE A 1 846 ? 13.630 22.673 -45.202 1.00 97.38 846 PHE A N 1
ATOM 6957 C CA . PHE A 1 846 ? 14.687 22.292 -44.269 1.00 97.38 846 PHE A CA 1
ATOM 6958 C C . PHE A 1 846 ? 16.040 22.424 -44.964 1.00 97.38 846 PHE A C 1
ATOM 6960 O O . PHE A 1 846 ? 16.263 21.826 -46.010 1.00 97.38 846 PHE A O 1
ATOM 6967 N N . LYS A 1 847 ? 16.957 23.192 -44.389 1.00 97.25 847 LYS A N 1
ATOM 6968 C CA . LYS A 1 847 ? 18.278 23.482 -44.940 1.00 97.25 847 LYS A CA 1
ATOM 6969 C C . LYS A 1 847 ? 19.353 23.116 -43.928 1.00 97.25 847 LYS A C 1
ATOM 6971 O O . LYS A 1 847 ? 19.273 23.494 -42.759 1.00 97.25 847 LYS A O 1
ATOM 6976 N N . ILE A 1 848 ? 20.376 22.413 -44.403 1.00 96.12 848 ILE A N 1
ATOM 6977 C CA . ILE A 1 848 ? 21.612 22.169 -43.660 1.00 96.12 848 ILE A CA 1
ATOM 6978 C C . ILE A 1 848 ? 22.750 22.947 -44.312 1.00 96.12 848 ILE A C 1
ATOM 6980 O O . ILE A 1 848 ? 22.889 22.968 -45.537 1.00 96.12 848 ILE A O 1
ATOM 6984 N N . GLU A 1 849 ? 23.580 23.565 -43.485 1.00 95.88 849 GLU A N 1
ATOM 6985 C CA . GLU A 1 849 ? 24.852 24.160 -43.875 1.00 95.88 849 GLU A CA 1
ATOM 6986 C C . GLU A 1 849 ? 25.926 23.724 -42.891 1.00 95.88 849 GLU A C 1
ATOM 6988 O O . GLU A 1 849 ? 25.720 23.734 -41.676 1.00 95.88 849 GLU A O 1
ATOM 6993 N N . THR A 1 850 ? 27.087 23.340 -43.401 1.00 94.50 850 THR A N 1
ATOM 6994 C CA . THR A 1 850 ? 28.218 22.992 -42.548 1.00 94.50 850 THR A CA 1
ATOM 6995 C C . THR A 1 850 ? 29.532 23.322 -43.231 1.00 94.50 850 THR A C 1
ATOM 6997 O O . THR A 1 850 ? 29.658 23.194 -44.446 1.00 94.50 850 THR A O 1
ATOM 7000 N N . SER A 1 851 ? 30.506 23.761 -42.443 1.00 93.88 851 SER A N 1
ATOM 7001 C CA . SER A 1 851 ? 31.873 24.025 -42.881 1.00 93.88 851 SER A CA 1
ATOM 7002 C C . SER A 1 851 ? 32.823 23.179 -42.049 1.00 93.88 851 SER A C 1
ATOM 7004 O O . SER A 1 851 ? 32.676 23.124 -40.823 1.00 93.88 851 SER A O 1
ATOM 7006 N N . SER A 1 852 ? 33.781 22.516 -42.698 1.00 88.56 852 SER A N 1
ATOM 7007 C CA . SER A 1 852 ? 34.851 21.819 -41.991 1.00 88.56 852 SER A CA 1
ATOM 7008 C C . SER A 1 85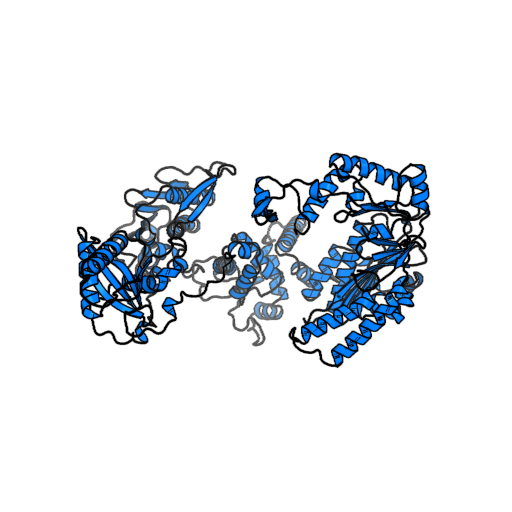2 ? 36.209 22.007 -42.656 1.00 88.56 852 SER A C 1
ATOM 7010 O O . SER A 1 852 ? 36.467 21.460 -43.732 1.00 88.56 852 SER A O 1
ATOM 7012 N N . LYS A 1 853 ? 37.118 22.685 -41.950 1.00 87.06 853 LYS A N 1
ATOM 7013 C CA . LYS A 1 853 ? 38.528 22.859 -42.325 1.00 87.06 853 LYS A CA 1
ATOM 7014 C C . LYS A 1 853 ? 39.250 21.532 -42.495 1.00 87.06 853 LYS A C 1
ATOM 7016 O O . LYS A 1 853 ? 40.035 21.378 -43.422 1.00 87.06 853 LYS A O 1
ATOM 7021 N N . LYS A 1 854 ? 38.941 20.539 -41.650 1.00 84.75 854 LYS A N 1
ATOM 7022 C CA . LYS A 1 854 ? 39.542 19.197 -41.736 1.00 84.75 854 LYS A CA 1
ATOM 7023 C C . LYS A 1 854 ? 39.292 18.525 -43.092 1.00 84.75 854 LYS A C 1
ATOM 7025 O O . LYS A 1 854 ? 40.140 17.768 -43.551 1.00 84.75 854 LYS A O 1
ATOM 7030 N N . TYR A 1 855 ? 38.136 18.779 -43.702 1.00 84.44 855 TYR A N 1
ATOM 7031 C CA . TYR A 1 855 ? 37.756 18.227 -45.008 1.00 84.44 855 TYR A CA 1
ATOM 7032 C C . TYR A 1 855 ? 37.842 19.274 -46.131 1.00 84.44 855 TYR A C 1
ATOM 7034 O O . TYR A 1 855 ? 37.411 19.003 -47.248 1.00 84.44 855 TYR A O 1
ATOM 7042 N N . ASN A 1 856 ? 38.363 20.469 -45.824 1.00 87.12 856 ASN A N 1
ATOM 7043 C CA . ASN A 1 856 ? 38.467 21.632 -46.706 1.00 87.12 856 ASN A CA 1
ATOM 7044 C C . ASN A 1 856 ? 37.202 21.919 -47.540 1.00 87.12 856 ASN A C 1
ATOM 7046 O O . ASN A 1 856 ? 37.285 22.320 -48.697 1.00 87.12 856 ASN A O 1
ATOM 7050 N N . SER A 1 857 ? 36.023 21.669 -46.966 1.00 89.50 857 SER A N 1
ATOM 7051 C CA . SER A 1 857 ? 34.757 21.724 -47.695 1.00 89.50 857 SER A CA 1
ATOM 7052 C C . SER A 1 857 ? 33.655 22.379 -46.865 1.00 89.50 857 SER A C 1
ATOM 7054 O O . SER A 1 857 ? 33.444 22.043 -45.695 1.00 89.50 857 SER A O 1
ATOM 7056 N N . PHE A 1 858 ? 32.925 23.287 -47.501 1.00 94.31 858 PHE A N 1
ATOM 7057 C CA . PHE A 1 858 ? 31.595 23.737 -47.117 1.00 94.31 858 PHE A CA 1
ATOM 7058 C C . PHE A 1 858 ? 30.554 22.911 -47.872 1.00 94.31 858 PHE A C 1
ATOM 7060 O O . PHE A 1 858 ? 30.729 22.614 -49.052 1.00 94.31 858 PHE A O 1
ATOM 7067 N N . PHE A 1 859 ? 29.455 22.587 -47.202 1.00 95.75 859 PHE A N 1
ATOM 7068 C CA . PHE A 1 859 ? 28.328 21.851 -47.758 1.00 95.75 859 PHE A CA 1
ATOM 7069 C C . PHE A 1 859 ? 27.019 22.573 -47.445 1.00 95.75 859 PHE A C 1
ATOM 7071 O O . PHE A 1 859 ? 26.784 22.955 -46.294 1.00 95.75 859 PHE A O 1
ATOM 7078 N N . SER A 1 860 ? 26.134 22.682 -48.438 1.00 95.50 860 SER A N 1
ATOM 7079 C CA . SER A 1 860 ? 24.735 23.049 -48.230 1.00 95.50 860 SER A CA 1
ATOM 7080 C C . SER A 1 860 ? 23.784 22.174 -49.037 1.00 95.50 860 SER A C 1
ATOM 7082 O O . SER A 1 860 ? 24.065 21.833 -50.184 1.00 95.50 860 SER A O 1
ATOM 7084 N N . GLN A 1 861 ? 22.650 21.831 -48.429 1.00 96.00 861 GLN A N 1
ATOM 7085 C CA . GLN A 1 861 ? 21.560 21.125 -49.092 1.00 96.00 861 GLN A CA 1
ATOM 7086 C C . GLN A 1 861 ? 20.212 21.559 -48.518 1.00 96.00 861 GLN A C 1
ATOM 7088 O O . GLN A 1 861 ? 20.092 21.816 -47.314 1.00 96.00 861 GLN A O 1
ATOM 7093 N N . VAL A 1 862 ? 19.203 21.621 -49.387 1.00 96.62 862 VAL A N 1
ATOM 7094 C CA . VAL A 1 862 ? 17.836 22.024 -49.054 1.00 96.62 862 VAL A CA 1
ATOM 7095 C C . VAL A 1 862 ? 16.867 20.893 -49.393 1.00 96.62 862 VAL A C 1
ATOM 7097 O O . VAL A 1 862 ? 16.935 20.282 -50.457 1.00 96.62 862 VAL A O 1
ATOM 7100 N N . TRP A 1 863 ? 15.937 20.639 -48.482 1.00 96.81 863 TRP A N 1
ATOM 7101 C CA . TRP A 1 863 ? 14.772 19.788 -48.669 1.00 96.81 863 TRP A CA 1
ATOM 7102 C C . TRP A 1 863 ? 13.511 20.642 -48.622 1.00 96.81 863 TRP A C 1
ATOM 7104 O O . TRP A 1 863 ? 13.405 21.578 -47.826 1.00 96.81 863 TRP A O 1
ATOM 7114 N N . LYS A 1 864 ? 12.539 20.285 -49.457 1.00 94.38 864 LYS A N 1
ATOM 7115 C CA . LYS A 1 864 ? 11.222 20.919 -49.534 1.00 94.38 864 LYS A CA 1
ATOM 7116 C C . LYS A 1 864 ? 10.109 19.879 -49.413 1.00 94.38 864 LYS A C 1
ATOM 7118 O O . LYS A 1 864 ? 10.335 18.683 -49.625 1.00 94.38 864 LYS A O 1
ATOM 7123 N N . ASN A 1 865 ? 8.904 20.346 -49.093 1.00 92.31 865 ASN A N 1
ATOM 7124 C CA . ASN A 1 865 ? 7.671 19.555 -49.107 1.00 92.31 865 ASN A CA 1
ATOM 7125 C C . ASN A 1 865 ? 7.754 18.288 -48.239 1.00 92.31 865 ASN A C 1
ATOM 7127 O O . ASN A 1 865 ? 7.596 17.174 -48.742 1.00 92.31 865 ASN A O 1
ATOM 7131 N N . ASN A 1 866 ? 8.013 18.439 -46.935 1.00 94.00 866 ASN A N 1
ATOM 7132 C CA . ASN A 1 866 ? 8.051 17.324 -45.984 1.00 94.00 866 ASN A CA 1
ATOM 7133 C C . ASN A 1 866 ? 9.114 16.261 -46.327 1.00 94.00 866 ASN A C 1
ATOM 7135 O O . ASN A 1 866 ? 8.851 15.061 -46.213 1.00 94.00 866 ASN A O 1
ATOM 7139 N N . MET A 1 867 ? 10.305 16.697 -46.759 1.00 91.19 867 MET A N 1
ATOM 7140 C CA . MET A 1 867 ? 11.427 15.842 -47.183 1.00 91.19 867 MET A CA 1
ATOM 7141 C C . MET A 1 867 ? 11.184 15.048 -48.486 1.00 91.19 867 MET A C 1
ATOM 7143 O O . MET A 1 867 ? 11.939 14.128 -48.788 1.00 91.19 867 MET A O 1
ATOM 7147 N N . LYS A 1 868 ? 10.151 15.382 -49.275 1.00 88.88 868 LYS A N 1
ATOM 7148 C CA . LYS A 1 868 ? 9.852 14.688 -50.545 1.00 88.88 868 LYS A CA 1
ATOM 7149 C C . LYS A 1 868 ? 10.735 15.141 -51.704 1.00 88.88 868 LYS A C 1
ATOM 7151 O O . LYS A 1 868 ? 11.056 14.339 -52.572 1.00 88.88 868 LYS A O 1
ATOM 7156 N N . THR A 1 869 ? 11.097 16.420 -51.729 1.00 90.75 869 THR A N 1
ATOM 7157 C CA . THR A 1 869 ? 11.905 17.024 -52.797 1.00 90.75 869 THR A CA 1
ATOM 7158 C C . THR A 1 869 ? 13.232 17.503 -52.228 1.00 90.75 869 THR A C 1
ATOM 7160 O O . THR A 1 869 ? 13.249 18.126 -51.165 1.00 90.75 869 THR A O 1
ATOM 7163 N N . VAL A 1 870 ? 14.327 17.217 -52.928 1.00 92.75 870 VAL A N 1
ATOM 7164 C CA . VAL A 1 870 ? 15.701 17.540 -52.521 1.00 92.75 870 VAL A CA 1
ATOM 7165 C C . VAL A 1 870 ? 16.335 18.402 -53.605 1.00 92.75 870 VAL A C 1
ATOM 7167 O O . VAL A 1 870 ? 16.255 18.045 -54.776 1.00 92.75 870 VAL A O 1
ATOM 7170 N N . GLU A 1 871 ? 16.935 19.525 -53.225 1.00 93.75 871 GLU A N 1
ATOM 7171 C CA . GLU A 1 871 ? 17.697 20.378 -54.143 1.00 93.75 871 GLU A CA 1
ATOM 7172 C C . GLU A 1 871 ? 19.137 19.879 -54.310 1.00 93.75 871 GLU A C 1
ATOM 7174 O O . GLU A 1 871 ? 19.646 19.094 -53.499 1.00 93.75 871 GLU A O 1
ATOM 7179 N N . GLU A 1 872 ? 19.796 20.352 -55.370 1.00 89.88 872 GLU A N 1
ATOM 7180 C CA . GLU A 1 872 ? 21.190 20.025 -55.649 1.00 89.88 872 GLU A CA 1
ATOM 7181 C C . GLU A 1 872 ? 22.121 20.475 -54.518 1.00 89.88 872 GLU A C 1
ATOM 7183 O O . GLU A 1 872 ? 21.899 21.465 -53.816 1.00 89.88 872 GLU A O 1
ATOM 7188 N N . ILE A 1 873 ? 23.177 19.692 -54.324 1.00 93.19 873 ILE A N 1
ATOM 7189 C CA . ILE A 1 873 ? 24.150 19.904 -53.261 1.00 93.19 873 ILE A CA 1
ATOM 7190 C C . ILE A 1 873 ? 25.123 21.004 -53.685 1.00 93.19 873 ILE A C 1
ATOM 7192 O O . ILE A 1 873 ? 25.727 20.931 -54.750 1.00 93.19 873 ILE A O 1
ATOM 7196 N N . ILE A 1 874 ? 25.351 21.975 -52.801 1.00 93.25 874 ILE A N 1
ATOM 7197 C CA . ILE A 1 874 ? 26.346 23.029 -53.004 1.00 93.25 874 ILE A CA 1
ATOM 7198 C C . ILE A 1 874 ? 27.599 22.679 -52.202 1.00 93.25 874 ILE A C 1
ATOM 7200 O O . ILE A 1 874 ? 27.553 22.637 -50.969 1.00 93.25 874 ILE A O 1
ATOM 7204 N N . ILE A 1 875 ? 28.723 22.472 -52.894 1.00 92.62 875 ILE A N 1
ATOM 7205 C CA . ILE A 1 875 ? 30.045 22.262 -52.287 1.00 92.62 875 ILE A CA 1
ATOM 7206 C C . ILE A 1 875 ? 31.003 23.348 -52.761 1.00 92.62 875 ILE A C 1
ATOM 7208 O O . ILE A 1 875 ? 31.104 23.631 -53.951 1.00 92.62 875 ILE A O 1
ATOM 7212 N N . ARG A 1 876 ? 31.714 23.956 -51.814 1.00 93.06 876 ARG A N 1
ATOM 7213 C CA . ARG A 1 876 ? 32.766 24.955 -52.059 1.00 93.06 876 ARG A CA 1
ATOM 7214 C C . ARG A 1 876 ? 33.878 24.792 -51.011 1.00 93.06 876 ARG A C 1
ATOM 7216 O O . ARG A 1 876 ? 33.674 24.021 -50.071 1.00 93.06 876 ARG A O 1
ATOM 7223 N N . PRO A 1 877 ? 35.029 25.476 -51.129 1.00 89.94 877 PRO A N 1
ATOM 7224 C CA . PRO A 1 877 ? 36.072 25.439 -50.102 1.00 89.94 877 PRO A CA 1
ATOM 7225 C C . PRO A 1 877 ? 35.541 25.803 -48.707 1.00 89.94 877 PRO A C 1
ATOM 7227 O O . PRO A 1 877 ? 34.544 26.521 -48.586 1.00 89.94 877 PRO A O 1
ATOM 7230 N N . ALA A 1 878 ? 36.175 25.276 -47.655 1.00 88.00 878 ALA A N 1
ATOM 7231 C CA . ALA A 1 878 ? 35.769 25.552 -46.276 1.00 88.00 878 ALA A CA 1
ATOM 7232 C C . ALA A 1 878 ? 35.834 27.052 -45.951 1.00 88.00 878 ALA A C 1
ATOM 7234 O O . ALA A 1 878 ? 36.702 27.772 -46.439 1.00 88.00 878 ALA A O 1
ATOM 7235 N N . ASN A 1 879 ? 34.938 27.498 -45.074 1.00 86.00 879 ASN A N 1
ATOM 7236 C CA . ASN A 1 879 ? 34.992 28.845 -44.516 1.00 86.00 879 ASN A CA 1
ATOM 7237 C C . ASN A 1 879 ? 36.111 28.960 -43.459 1.00 86.00 879 ASN A C 1
ATOM 7239 O O . ASN A 1 879 ? 36.607 27.956 -42.937 1.00 86.00 879 ASN A O 1
ATOM 7243 N N . ASP A 1 880 ? 36.415 30.197 -43.055 1.00 82.94 880 ASP A N 1
ATOM 7244 C CA . ASP A 1 880 ? 37.386 30.513 -41.996 1.00 82.94 880 ASP A CA 1
ATOM 7245 C C . ASP A 1 880 ? 37.031 29.935 -40.622 1.00 82.94 880 ASP A C 1
ATOM 7247 O O . ASP A 1 880 ? 37.895 29.849 -39.752 1.00 82.94 880 ASP A O 1
ATOM 7251 N N . GLU A 1 881 ? 35.795 29.491 -40.407 1.00 87.56 881 GLU A N 1
ATOM 7252 C CA . GLU A 1 881 ? 35.369 28.821 -39.181 1.00 87.56 881 GLU A CA 1
ATOM 7253 C C . GLU A 1 881 ? 34.599 27.530 -39.482 1.00 87.56 881 GLU A C 1
ATOM 7255 O O . GLU A 1 881 ? 33.865 27.421 -40.472 1.00 87.56 881 GLU A O 1
ATOM 7260 N N . ASP A 1 882 ? 34.765 26.543 -38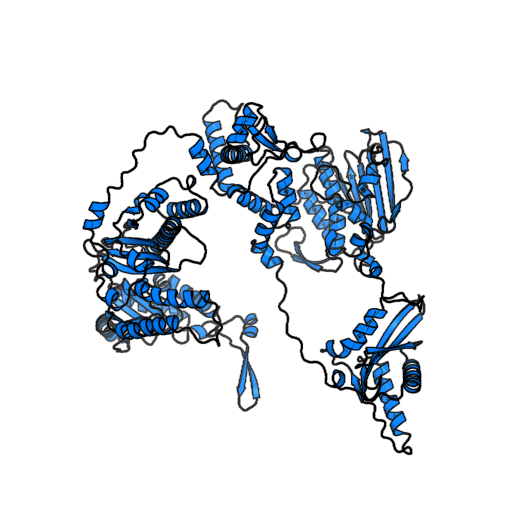.597 1.00 92.81 882 ASP A N 1
ATOM 7261 C CA . ASP A 1 882 ? 33.968 25.319 -38.596 1.00 92.81 882 ASP A CA 1
ATOM 7262 C C . ASP A 1 882 ? 32.625 25.594 -37.915 1.00 92.81 882 ASP A C 1
ATOM 7264 O O . ASP A 1 882 ? 32.569 26.154 -36.813 1.00 92.81 882 ASP A O 1
ATOM 7268 N N . PHE A 1 883 ? 31.539 25.179 -38.567 1.00 95.12 883 PHE A N 1
ATOM 7269 C CA . PHE A 1 883 ? 30.197 25.333 -38.017 1.00 95.12 883 PHE A CA 1
ATOM 7270 C C . PHE A 1 883 ? 29.196 24.337 -38.594 1.00 95.12 883 PHE A C 1
ATOM 7272 O O . PHE A 1 883 ? 29.425 23.675 -39.614 1.00 95.12 883 PHE A O 1
ATOM 7279 N N . THR A 1 884 ? 28.042 24.259 -37.935 1.00 95.62 884 THR A N 1
ATOM 7280 C CA . THR A 1 884 ? 26.829 23.626 -38.458 1.00 95.62 884 THR A CA 1
ATOM 7281 C C . THR A 1 884 ? 25.635 24.544 -38.215 1.00 95.62 884 THR A C 1
ATOM 7283 O O . THR A 1 884 ? 25.448 25.051 -37.109 1.00 95.62 884 THR A O 1
ATOM 7286 N N . ARG A 1 885 ? 24.821 24.756 -39.249 1.00 96.88 885 ARG A N 1
ATOM 7287 C CA . ARG A 1 885 ? 23.576 25.520 -39.194 1.00 96.88 885 ARG A CA 1
ATOM 7288 C C . ARG A 1 885 ? 22.440 24.696 -39.778 1.00 96.88 885 ARG A C 1
ATOM 7290 O O . ARG A 1 885 ? 22.542 24.199 -40.897 1.00 96.88 885 ARG A O 1
ATOM 7297 N N . VAL A 1 886 ? 21.365 24.569 -39.011 1.00 97.12 886 VAL A N 1
ATOM 7298 C CA . VAL A 1 886 ? 20.108 23.967 -39.453 1.00 97.12 886 VAL A CA 1
ATOM 7299 C C . VAL A 1 886 ? 19.044 25.051 -39.465 1.00 97.12 886 VAL A C 1
ATOM 7301 O O . VAL A 1 886 ? 18.742 25.616 -38.415 1.00 97.12 886 VAL A O 1
ATOM 7304 N N . THR A 1 887 ? 18.456 25.294 -40.629 1.00 97.56 887 THR A N 1
ATOM 7305 C CA . THR A 1 887 ? 17.362 26.251 -40.816 1.00 97.56 887 THR A CA 1
ATOM 7306 C C . THR A 1 887 ? 16.132 25.502 -41.301 1.00 97.56 887 THR A C 1
ATOM 7308 O O . THR A 1 887 ? 16.228 24.710 -42.235 1.00 97.56 887 THR A O 1
ATOM 7311 N N . PHE A 1 888 ? 14.976 25.710 -40.682 1.00 97.44 888 PHE A N 1
ATOM 7312 C CA . PHE A 1 888 ? 13.749 25.033 -41.085 1.00 97.44 888 PHE A CA 1
ATOM 7313 C C . PHE A 1 888 ? 12.511 25.913 -40.924 1.00 97.44 888 PHE A C 1
ATOM 7315 O O . PHE A 1 888 ? 12.419 26.719 -39.998 1.00 97.44 888 PHE A O 1
ATOM 7322 N N . LYS A 1 889 ? 11.550 25.719 -41.830 1.00 97.19 889 LYS A N 1
ATOM 7323 C CA . LYS A 1 889 ? 10.211 26.313 -41.798 1.00 97.19 889 LYS A CA 1
ATOM 7324 C C . LYS A 1 889 ? 9.197 25.214 -41.486 1.00 97.19 889 LYS A C 1
ATOM 7326 O O . LYS A 1 889 ? 8.937 24.387 -42.365 1.00 97.19 889 LYS A O 1
ATOM 7331 N N . PRO A 1 890 ? 8.660 25.143 -40.255 1.00 96.56 890 PRO A N 1
ATOM 7332 C CA . PRO A 1 890 ? 7.681 24.128 -39.893 1.00 96.56 890 PRO A CA 1
ATOM 7333 C C . PRO A 1 890 ? 6.446 24.186 -40.795 1.00 96.56 890 PRO A C 1
ATOM 7335 O O . PRO A 1 890 ? 5.960 25.260 -41.142 1.00 96.56 890 PRO A O 1
ATOM 7338 N N . ASP A 1 891 ? 5.902 23.023 -41.135 1.00 96.19 891 ASP A N 1
ATOM 7339 C CA . ASP A 1 891 ? 4.624 22.912 -41.834 1.00 96.19 891 ASP A CA 1
ATOM 7340 C C . ASP A 1 891 ? 3.477 23.132 -40.840 1.00 96.19 891 ASP A C 1
ATOM 7342 O O . ASP A 1 891 ? 2.919 22.191 -40.271 1.00 96.19 891 ASP A O 1
ATOM 7346 N N . LEU A 1 892 ? 3.184 24.406 -40.565 1.00 93.62 892 LEU A N 1
ATOM 7347 C CA . LEU A 1 892 ? 2.231 24.817 -39.533 1.00 93.62 892 LEU A CA 1
ATOM 7348 C C . LEU A 1 892 ? 0.809 24.296 -39.786 1.00 93.62 892 LEU A C 1
ATOM 7350 O O . LEU A 1 892 ? 0.102 23.998 -38.822 1.00 93.62 892 LEU A O 1
ATOM 7354 N N . ALA A 1 893 ? 0.428 24.050 -41.045 1.00 93.00 893 ALA A N 1
ATOM 7355 C CA . ALA A 1 893 ? -0.854 23.432 -41.380 1.00 93.00 893 ALA A CA 1
ATOM 7356 C C . ALA A 1 893 ? -0.996 22.035 -40.748 1.00 93.00 893 ALA A C 1
ATOM 7358 O O . ALA A 1 893 ? -2.061 21.686 -40.242 1.00 93.00 893 ALA A O 1
ATOM 7359 N N . LYS A 1 894 ? 0.095 21.256 -40.670 1.00 91.50 894 LYS A N 1
ATOM 7360 C CA . LYS A 1 894 ? 0.111 19.949 -39.980 1.00 91.50 894 LYS A CA 1
ATOM 7361 C C . LYS A 1 894 ? 0.042 20.054 -38.454 1.00 91.50 894 LYS A C 1
ATOM 7363 O O . LYS A 1 894 ? -0.189 19.042 -37.790 1.00 91.50 894 LYS A O 1
ATOM 7368 N N . PHE A 1 895 ? 0.253 21.246 -37.905 1.00 92.75 895 PHE A N 1
ATOM 7369 C CA . PHE A 1 895 ? 0.168 21.555 -36.479 1.00 92.75 895 PHE A CA 1
ATOM 7370 C C . PHE A 1 895 ? -1.109 22.310 -36.104 1.00 92.75 895 PHE A C 1
ATOM 7372 O O . PHE A 1 895 ? -1.238 22.720 -34.957 1.00 92.75 895 PHE A O 1
ATOM 7379 N N . ASN A 1 896 ? -2.051 22.483 -37.040 1.00 91.50 896 ASN A N 1
ATOM 7380 C CA . ASN A 1 896 ? -3.239 23.321 -36.855 1.00 91.50 896 ASN A CA 1
ATOM 7381 C C . ASN A 1 896 ? -2.878 24.766 -36.442 1.00 91.50 896 ASN A C 1
ATOM 7383 O O . ASN A 1 896 ? -3.564 25.370 -35.621 1.00 91.50 896 ASN A O 1
ATOM 7387 N N . MET A 1 897 ? -1.783 25.299 -36.996 1.00 90.56 897 MET A N 1
ATOM 7388 C CA . MET A 1 897 ? -1.258 26.641 -36.731 1.00 90.56 897 MET A CA 1
ATOM 7389 C C . MET A 1 897 ? -1.111 27.426 -38.040 1.00 90.56 897 MET A C 1
ATOM 7391 O O . MET A 1 897 ? -0.912 26.849 -39.108 1.00 90.56 897 MET A O 1
ATOM 7395 N N . THR A 1 898 ? -1.164 28.754 -37.956 1.00 87.06 898 THR A N 1
ATOM 7396 C CA . THR A 1 898 ? -0.934 29.655 -39.104 1.00 87.06 898 THR A CA 1
ATOM 7397 C C . THR A 1 898 ? 0.374 30.438 -38.994 1.00 87.06 898 THR A C 1
ATOM 7399 O O . THR A 1 898 ? 0.986 30.759 -40.008 1.00 87.06 898 THR A O 1
ATOM 7402 N N . HIS A 1 899 ? 0.809 30.745 -37.771 1.00 90.62 899 HIS A N 1
ATOM 7403 C CA . HIS A 1 899 ? 2.062 31.439 -37.473 1.00 90.62 899 HIS A CA 1
ATOM 7404 C C . HIS A 1 899 ? 2.663 30.903 -36.163 1.00 90.62 899 HIS A C 1
ATOM 7406 O O . HIS A 1 899 ? 1.974 30.219 -35.403 1.00 90.62 899 HIS A O 1
ATOM 7412 N N . LEU A 1 900 ? 3.941 31.188 -35.901 1.00 92.00 900 LEU A N 1
ATOM 7413 C CA . LEU A 1 900 ? 4.586 30.885 -34.618 1.00 92.00 900 LEU A CA 1
ATOM 7414 C C . LEU A 1 900 ? 4.090 31.857 -33.535 1.00 92.00 900 LEU A C 1
ATOM 7416 O O . LEU A 1 900 ? 4.539 33.001 -33.479 1.00 92.00 900 LEU A O 1
ATOM 7420 N N . ASP A 1 901 ? 3.161 31.394 -32.696 1.00 90.25 901 ASP A N 1
ATOM 7421 C CA . ASP A 1 901 ? 2.586 32.180 -31.600 1.00 90.25 901 ASP A CA 1
ATOM 7422 C C . ASP A 1 901 ? 3.615 32.555 -30.512 1.00 90.25 901 ASP A C 1
ATOM 7424 O O . ASP A 1 901 ? 4.677 31.946 -30.352 1.00 90.25 901 ASP A O 1
ATOM 7428 N N . GLU A 1 902 ? 3.321 33.603 -29.741 1.00 90.19 902 GLU A N 1
ATOM 7429 C CA . GLU A 1 902 ? 4.236 34.080 -28.694 1.00 90.19 902 GLU A CA 1
ATOM 7430 C C . GLU A 1 902 ? 4.510 33.013 -27.625 1.00 90.19 902 GLU A C 1
ATOM 7432 O O . GLU A 1 902 ? 5.599 32.952 -27.048 1.00 90.19 902 GLU A O 1
ATOM 7437 N N . ASP A 1 903 ? 3.527 32.153 -27.378 1.00 92.06 903 ASP A N 1
ATOM 7438 C CA . ASP A 1 903 ? 3.557 31.110 -26.365 1.00 92.06 903 ASP A CA 1
ATOM 7439 C C . ASP A 1 903 ? 4.505 29.954 -26.748 1.00 92.06 903 ASP A C 1
ATOM 7441 O O . ASP A 1 903 ? 5.324 29.529 -25.916 1.00 92.06 903 ASP A O 1
ATOM 7445 N N . ILE A 1 904 ? 4.501 29.486 -28.008 1.00 92.62 904 ILE A N 1
ATOM 7446 C CA . ILE A 1 904 ? 5.482 28.499 -28.487 1.00 92.62 904 ILE A CA 1
ATOM 7447 C C . ILE A 1 904 ? 6.889 29.103 -28.550 1.00 92.62 904 ILE A C 1
ATOM 7449 O O . ILE A 1 904 ? 7.858 28.442 -28.159 1.00 92.62 904 ILE A O 1
ATOM 7453 N N . VAL A 1 905 ? 7.018 30.370 -28.961 1.00 92.94 905 VAL A N 1
ATOM 7454 C CA . VAL A 1 905 ? 8.310 31.074 -28.999 1.00 92.94 905 VAL A CA 1
ATOM 7455 C C . VAL A 1 905 ? 8.878 31.240 -27.587 1.00 92.94 905 VAL A C 1
ATOM 7457 O O . VAL A 1 905 ? 10.067 30.990 -27.357 1.00 92.94 905 VAL A O 1
ATOM 7460 N N . TYR A 1 906 ? 8.034 31.556 -26.603 1.00 90.31 906 TYR A N 1
ATOM 7461 C CA . TYR A 1 906 ? 8.440 31.603 -25.201 1.00 90.31 906 TYR A CA 1
ATOM 7462 C C . TYR A 1 906 ? 8.892 30.225 -24.695 1.00 90.31 906 TYR A C 1
ATOM 7464 O O . TYR A 1 906 ? 9.925 30.108 -24.029 1.00 90.31 906 TYR A O 1
ATOM 7472 N N . MET A 1 907 ? 8.193 29.152 -25.077 1.00 90.25 907 MET A N 1
ATOM 7473 C CA . MET A 1 907 ? 8.600 27.777 -24.764 1.00 90.25 907 MET A CA 1
ATOM 7474 C C . MET A 1 907 ? 9.958 27.399 -25.374 1.00 90.25 907 MET A C 1
ATOM 7476 O O . MET A 1 907 ? 10.755 26.706 -24.724 1.00 90.25 907 MET A O 1
ATOM 7480 N N . PHE A 1 908 ? 10.255 27.865 -26.590 1.00 93.88 908 PHE A N 1
ATOM 7481 C CA . PHE A 1 908 ? 11.571 27.715 -27.211 1.00 93.88 908 PHE A CA 1
ATOM 7482 C C . PHE A 1 908 ? 12.652 28.448 -26.416 1.00 93.88 908 PHE A C 1
ATOM 7484 O O . PHE A 1 908 ? 13.669 27.834 -26.073 1.00 93.88 908 PHE A O 1
ATOM 7491 N N . LYS A 1 909 ? 12.396 29.703 -26.025 1.00 90.88 909 LYS A N 1
ATOM 7492 C CA . LYS A 1 909 ? 13.308 30.511 -25.201 1.00 90.88 909 LYS A CA 1
ATOM 7493 C C . LYS A 1 909 ? 13.598 29.849 -23.852 1.00 90.88 909 LYS A C 1
ATOM 7495 O O . LYS A 1 909 ? 14.762 29.670 -23.494 1.00 90.88 909 LYS A O 1
ATOM 7500 N N . CYS A 1 910 ? 12.573 29.384 -23.135 1.00 87.25 910 CYS A N 1
ATOM 7501 C CA . CYS A 1 910 ? 12.752 28.660 -21.873 1.00 87.25 910 CYS A CA 1
ATOM 7502 C C . CYS A 1 910 ? 13.556 27.364 -22.041 1.00 87.25 910 CYS A C 1
ATOM 7504 O O . CYS A 1 910 ? 14.289 26.952 -21.138 1.00 87.25 910 CYS A O 1
ATOM 7506 N N . HIS A 1 911 ? 13.429 26.678 -23.181 1.00 90.19 911 HIS A N 1
ATOM 7507 C CA . HIS A 1 911 ? 14.241 25.493 -23.427 1.00 90.19 911 HIS A CA 1
ATOM 7508 C C . HIS A 1 911 ? 15.701 25.841 -23.731 1.00 90.19 911 HIS A C 1
ATOM 7510 O O . HIS A 1 911 ? 16.588 25.186 -23.186 1.00 90.19 911 HIS A O 1
ATOM 7516 N N . ALA A 1 912 ? 15.946 26.892 -24.516 1.00 90.81 912 ALA A N 1
ATOM 7517 C CA . ALA A 1 912 ? 17.284 27.422 -24.757 1.00 90.81 912 ALA A CA 1
ATOM 7518 C C . ALA A 1 912 ? 17.984 27.829 -23.448 1.00 90.81 912 ALA A C 1
ATOM 7520 O O . ALA A 1 912 ? 19.139 27.468 -23.240 1.00 90.81 912 ALA A O 1
ATOM 7521 N N . GLN A 1 913 ? 17.258 28.454 -22.511 1.00 87.19 913 GLN A N 1
ATOM 7522 C CA . GLN A 1 913 ? 17.757 28.762 -21.162 1.00 87.19 913 GLN A CA 1
ATOM 7523 C C . GLN A 1 913 ? 18.220 27.519 -20.401 1.00 87.19 913 GLN A C 1
ATOM 7525 O O . GLN A 1 913 ? 19.307 27.498 -19.825 1.00 87.19 913 GLN A O 1
ATOM 7530 N N . ARG A 1 914 ? 17.427 26.447 -20.434 1.00 86.31 914 ARG A N 1
ATOM 7531 C CA . ARG A 1 914 ? 17.795 25.178 -19.787 1.00 86.31 914 ARG A CA 1
ATOM 7532 C C . ARG A 1 914 ? 19.017 24.531 -20.432 1.00 86.31 914 ARG A C 1
ATOM 7534 O O . ARG A 1 914 ? 19.825 23.941 -19.722 1.00 86.31 914 ARG A O 1
ATOM 7541 N N . VAL A 1 915 ? 19.143 24.629 -21.757 1.00 87.62 915 VAL A N 1
ATOM 7542 C CA . VAL A 1 915 ? 20.315 24.126 -22.485 1.00 87.62 915 VAL A CA 1
ATOM 7543 C C . VAL A 1 915 ? 21.558 24.931 -22.108 1.00 87.62 915 VAL A C 1
ATOM 7545 O O . VAL A 1 915 ? 22.570 24.313 -21.787 1.00 87.62 915 VAL A O 1
ATOM 7548 N N . SER A 1 916 ? 21.459 26.262 -22.025 1.00 87.56 916 SER A N 1
ATOM 7549 C CA . SER A 1 916 ? 22.548 27.140 -21.567 1.00 87.56 916 SER A CA 1
ATOM 7550 C C . SER A 1 916 ? 23.098 26.704 -20.203 1.00 87.56 916 SER A C 1
ATOM 7552 O O . SER A 1 916 ? 24.282 26.413 -20.077 1.00 87.56 916 SER A O 1
ATOM 7554 N N . LYS A 1 917 ? 22.217 26.473 -19.216 1.00 83.56 917 LYS A N 1
ATOM 7555 C CA . LYS A 1 917 ? 22.602 25.987 -17.873 1.00 83.56 917 LYS A CA 1
ATOM 7556 C C . LYS A 1 917 ? 23.294 24.618 -17.871 1.00 83.56 917 LYS A C 1
ATOM 7558 O O . LYS A 1 917 ? 23.984 24.274 -16.916 1.00 83.56 917 LYS A O 1
ATOM 7563 N N . SER A 1 918 ? 23.074 23.805 -18.903 1.00 84.75 918 SER A N 1
ATOM 7564 C CA . SER A 1 918 ? 23.652 22.459 -19.005 1.00 84.75 918 SER A CA 1
ATOM 7565 C C . SER A 1 918 ? 25.007 22.415 -19.717 1.00 84.75 918 SER A C 1
ATOM 7567 O O . SER A 1 918 ? 25.710 21.408 -19.609 1.00 84.75 918 SER A O 1
ATOM 7569 N N . LEU A 1 919 ? 25.379 23.477 -20.437 1.00 84.81 919 LEU A N 1
ATOM 7570 C CA . LEU A 1 919 ? 26.610 23.544 -21.216 1.00 84.81 919 LEU A CA 1
ATOM 7571 C C . LEU A 1 919 ? 27.650 24.388 -20.473 1.00 84.81 919 LEU A C 1
ATOM 7573 O O . LEU A 1 919 ? 27.471 25.582 -20.269 1.00 84.81 919 LEU A O 1
ATOM 7577 N N . LYS A 1 920 ? 28.765 23.765 -20.083 1.00 81.00 920 LYS A N 1
ATOM 7578 C CA . LYS A 1 920 ? 29.920 24.487 -19.529 1.00 81.00 920 LYS A CA 1
ATOM 7579 C C . LYS A 1 920 ? 30.658 25.229 -20.642 1.00 81.00 920 LYS A C 1
ATOM 7581 O O . LYS A 1 920 ? 30.848 24.662 -21.719 1.00 81.00 920 LYS A O 1
ATOM 7586 N N . ASP A 1 921 ? 31.085 26.460 -20.369 1.00 84.44 921 ASP A N 1
ATOM 7587 C CA . ASP A 1 921 ? 31.939 27.268 -21.254 1.00 84.44 921 ASP A CA 1
ATOM 7588 C C . ASP A 1 921 ? 31.397 27.382 -22.692 1.00 84.44 921 ASP A C 1
ATOM 7590 O O . ASP A 1 921 ? 32.131 27.255 -23.675 1.00 84.44 921 ASP A O 1
ATOM 7594 N N . CYS A 1 922 ? 30.076 27.535 -22.829 1.00 88.81 922 CYS A N 1
ATOM 7595 C CA . CYS A 1 922 ? 29.402 27.728 -24.107 1.00 88.81 922 CYS A CA 1
ATOM 7596 C C . CYS A 1 922 ? 28.263 28.734 -23.947 1.00 88.81 922 CYS A C 1
ATOM 7598 O O . CYS A 1 922 ? 27.352 28.553 -23.142 1.00 88.81 922 CYS A O 1
ATOM 7600 N N . LYS A 1 923 ? 28.333 29.800 -24.734 1.00 91.44 923 LYS A N 1
ATOM 7601 C CA . LYS A 1 923 ? 27.377 30.893 -24.764 1.00 91.44 923 LYS A CA 1
ATOM 7602 C C . LYS A 1 923 ? 26.187 30.518 -25.649 1.00 91.44 923 LYS A C 1
ATOM 7604 O O . LYS A 1 923 ? 26.378 30.051 -26.771 1.00 91.44 923 LYS A O 1
ATOM 7609 N N . VAL A 1 924 ? 24.968 30.730 -25.154 1.00 93.69 924 VAL A N 1
ATOM 7610 C CA . VAL A 1 924 ? 23.729 30.511 -25.915 1.00 93.69 924 VAL A CA 1
ATOM 7611 C C . VAL A 1 924 ? 23.026 31.849 -26.121 1.00 93.69 924 VAL A C 1
ATOM 7613 O O . VAL A 1 924 ? 22.657 32.507 -25.146 1.00 93.69 924 VAL A O 1
ATOM 7616 N N . SER A 1 925 ? 22.821 32.237 -27.378 1.00 93.38 925 SER A N 1
ATOM 7617 C CA . SER A 1 925 ? 22.062 33.433 -27.751 1.00 93.38 925 SER A CA 1
ATOM 7618 C C . SER A 1 925 ? 20.741 33.071 -28.433 1.00 93.38 925 SER A C 1
ATOM 7620 O O . SER A 1 925 ? 20.627 32.050 -29.117 1.00 93.38 925 SER A O 1
ATOM 7622 N N . PHE A 1 926 ? 19.721 33.898 -28.208 1.00 93.69 926 PHE A N 1
ATOM 7623 C CA . PHE A 1 926 ? 18.368 33.732 -28.735 1.00 93.69 926 PHE A CA 1
ATOM 7624 C C . PHE A 1 926 ? 17.876 35.066 -29.303 1.00 93.69 926 PHE A C 1
ATOM 7626 O O . PHE A 1 926 ? 17.761 36.041 -28.561 1.00 93.69 926 PHE A O 1
ATOM 7633 N N . ASN A 1 927 ? 17.613 35.117 -30.611 1.00 92.31 927 ASN A N 1
ATOM 7634 C CA . ASN A 1 927 ? 17.284 36.328 -31.375 1.00 92.31 927 ASN A CA 1
ATOM 7635 C C . ASN A 1 927 ? 18.265 37.483 -31.100 1.00 92.31 927 ASN A C 1
ATOM 7637 O O . ASN A 1 927 ? 17.864 38.599 -30.778 1.00 92.31 927 ASN A O 1
ATOM 7641 N N . GLY A 1 928 ? 19.567 37.186 -31.153 1.00 85.06 928 GLY A N 1
ATOM 7642 C CA . GLY A 1 928 ? 20.639 38.160 -30.911 1.00 85.06 928 GLY A CA 1
ATOM 7643 C C . GLY A 1 928 ? 20.870 38.547 -29.443 1.00 85.06 928 GLY A C 1
ATOM 7644 O O . GLY A 1 928 ? 21.847 39.232 -29.161 1.00 85.06 928 GLY A O 1
ATOM 7645 N N . GLN A 1 929 ? 20.034 38.090 -28.503 1.00 86.31 929 GLN A N 1
ATOM 7646 C CA . GLN A 1 929 ? 20.206 38.353 -27.071 1.00 86.31 929 GLN A CA 1
ATOM 7647 C C . GLN A 1 929 ? 20.880 37.184 -26.362 1.00 86.31 929 GLN A C 1
ATOM 7649 O O . GLN A 1 929 ? 20.473 36.028 -26.505 1.00 86.31 929 GLN A O 1
ATOM 7654 N N . ASP A 1 930 ? 21.875 37.489 -25.538 1.00 85.12 930 ASP A N 1
ATOM 7655 C CA . ASP A 1 930 ? 22.537 36.483 -24.721 1.00 85.12 930 ASP A CA 1
ATOM 7656 C C . ASP A 1 930 ? 21.645 36.029 -23.574 1.00 85.12 930 ASP A C 1
ATOM 7658 O O . ASP A 1 930 ? 21.089 36.827 -22.816 1.00 85.12 930 ASP A O 1
ATOM 7662 N N . ILE A 1 931 ? 21.532 34.714 -23.421 1.00 82.50 931 ILE A N 1
ATOM 7663 C CA . ILE A 1 931 ? 20.818 34.130 -22.300 1.00 82.50 931 ILE A CA 1
ATOM 7664 C C . ILE A 1 931 ? 21.768 34.079 -21.097 1.00 82.50 931 ILE A C 1
ATOM 7666 O O . ILE A 1 931 ? 22.575 33.158 -20.971 1.00 82.50 931 ILE A O 1
ATOM 7670 N N . VAL A 1 932 ? 21.674 35.076 -20.214 1.00 62.66 932 VAL A N 1
ATOM 7671 C CA . VAL A 1 932 ? 22.499 35.170 -18.999 1.00 62.66 932 VAL A CA 1
ATOM 7672 C C . VAL A 1 932 ? 22.132 34.064 -18.002 1.00 62.66 932 VAL A C 1
ATOM 7674 O O . VAL A 1 932 ? 20.954 33.825 -17.719 1.00 62.66 932 VAL A O 1
ATOM 7677 N N . ASN A 1 933 ? 23.152 33.413 -17.436 1.00 50.88 933 ASN A N 1
ATOM 7678 C CA . ASN A 1 933 ? 23.015 32.592 -16.237 1.00 50.88 933 ASN A CA 1
ATOM 7679 C C . ASN A 1 933 ? 22.758 33.534 -15.052 1.00 50.88 933 ASN A C 1
ATOM 7681 O O . ASN A 1 933 ? 23.701 34.075 -14.489 1.00 50.88 933 ASN A O 1
ATOM 7685 N N . ALA A 1 934 ? 21.497 33.785 -14.705 1.00 39.53 934 ALA A N 1
ATOM 7686 C CA . ALA A 1 934 ? 21.199 34.326 -13.383 1.00 39.53 934 ALA A CA 1
ATOM 7687 C C . ALA A 1 934 ? 21.523 33.226 -12.358 1.00 39.53 934 ALA A C 1
ATOM 7689 O O . ALA A 1 934 ? 20.965 32.127 -12.470 1.00 39.53 934 ALA A O 1
ATOM 7690 N N . GLU A 1 935 ? 22.472 33.511 -11.462 1.00 30.16 935 GLU A N 1
ATOM 7691 C CA . GLU A 1 935 ? 22.849 32.656 -10.324 1.00 30.16 935 GLU A CA 1
ATOM 7692 C C . GLU A 1 935 ? 21.658 32.320 -9.420 1.00 30.16 935 GLU A C 1
ATOM 7694 O O . GLU A 1 935 ? 20.789 33.202 -9.206 1.00 30.16 935 GLU A O 1
#

Sequence (935 aa):
MLLFWRFYQHVLLGDIQKAFLQVKVENEDRKYLRYLWEKDGKLLTIQFSSVIFGATSSPFILESAINKLLEKKDPELTKTIYMDDILFVADNLGQLYNRYINAEEALSLGSMKIHKFTARKTVIEFFGLRKIEIEEKDSTKILGLVWNLEQDEIIFGPPKKPEGLLTPFQLSFRQFIRDLHLSKINWDEPLNQSFILRAEKLAKQMDDLKRVHVPRVIFQNNGQRQNLCLHVFVDASRIAYGACAYIYNEEIGQLLMSKVRLVSETKRTIPQLELTAALEGVKLFVKIKKELPQIRLGNLFSDSMVTLARISGSPNNLPLFESNRVREIQSLIEPQFWKFISTKENPADCLSRGLPLNKLINHSLWWTGPKLSSFEKHSQVALVKKSSTKINQDTFVENICDINFRKALLIIERLLAWMSFRTKDSKKLNLQPLHHLIKLVQRQSFKMEFHCLSKQQTLPKTSVLYKWPVFVDDNGLIRLKRRIENCQLSFNEKFPIILIDKAIVRDMLKEIHINTFHGGIFRTVEEVRKNFYVPKLYFLVKNLIAHCKKCQRLRGKAYSFESPPLPRGRTLIPKRAFCNIGIDLFINKEMEKMKIFSMIFVCANSRAIHLDIVQNRGIESVFQCLTRFISLYGLPEKIWSDNEKSFSTSKKILSKLFFAKKKVQHNYNVNWDFNPPAAPWYGGFYERMANKRTNSEAFSNQNEKKPDIEEIYQKKSSLEHILLFPKLYIGSVDYRCTWIHVNDRPRLLRHIEYVPGLYKIFKEILANAAHNKIRDPKMNLIRIDIDSANNEISVYNNGCGIPVYIHKDENLYLPTLLFGHLFTSNSNRDRAGLGAKLCNIFSTLFKIETSSKKYNSFFSQVWKNNMKTVEEIIIRPANDEDFTRVTFKPDLAKFNMTHLDEDIVYMFKCHAQRVSKSLKDCKVSFNGQDIVNAE

Radius of gyration: 40.43 Å; chains: 1; bounding box: 110×69×106 Å